Protein AF-0000000070186271 (afdb_homodimer)

Structure (mmCIF, N/CA/C/O backbone):
data_AF-0000000070186271-model_v1
#
loop_
_entity.id
_entity.type
_entity.pdbx_description
1 polymer 'Carnitine O-palmitoyltransferase 1, liver isoform'
#
loop_
_atom_site.group_PDB
_atom_site.id
_atom_site.type_symbol
_atom_site.label_atom_id
_atom_site.label_alt_id
_atom_site.label_comp_id
_atom_site.label_asym_id
_atom_site.label_entity_id
_atom_site.label_seq_id
_atom_site.pdbx_PDB_ins_code
_atom_site.Cartn_x
_atom_site.Cartn_y
_atom_site.Cartn_z
_atom_site.occupancy
_atom_site.B_iso_or_equiv
_atom_site.auth_seq_id
_atom_site.auth_comp_id
_atom_site.auth_asym_id
_atom_site.auth_atom_id
_atom_site.pdbx_PDB_model_num
ATOM 1 N N . MET A 1 1 ? 16.203 -4.555 33.156 1 21.28 1 MET A N 1
ATOM 2 C CA . MET A 1 1 ? 14.797 -4.699 33.5 1 21.28 1 MET A CA 1
ATOM 3 C C . MET A 1 1 ? 14.109 -3.342 33.594 1 21.28 1 MET A C 1
ATOM 5 O O . MET A 1 1 ? 14.336 -2.578 34.531 1 21.28 1 MET A O 1
ATOM 9 N N . PRO A 1 2 ? 14.156 -2.65 32.469 1 28.89 2 PRO A N 1
ATOM 10 C CA . PRO A 1 2 ? 14 -1.194 32.438 1 28.89 2 PRO A CA 1
ATOM 11 C C . PRO A 1 2 ? 12.664 -0.729 33 1 28.89 2 PRO A C 1
ATOM 13 O O . PRO A 1 2 ? 11.625 -1.319 32.719 1 28.89 2 PRO A O 1
ATOM 16 N N . GLY A 1 3 ? 12.711 -0.22 34.312 1 24.25 3 GLY A N 1
ATOM 17 C CA . GLY A 1 3 ? 11.812 0.165 35.375 1 24.25 3 GLY A CA 1
ATOM 18 C C . GLY A 1 3 ? 10.711 1.109 34.938 1 24.25 3 GLY A C 1
ATOM 19 O O . GLY A 1 3 ? 10.797 1.702 33.844 1 24.25 3 GLY A O 1
ATOM 20 N N . PRO A 1 4 ? 9.727 1.474 35.844 1 29.08 4 PRO A N 1
ATOM 21 C CA . PRO A 1 4 ? 8.336 1.925 35.938 1 29.08 4 PRO A CA 1
ATOM 22 C C . PRO A 1 4 ? 8.125 3.312 35.312 1 29.08 4 PRO A C 1
ATOM 24 O O . PRO A 1 4 ? 8.867 4.246 35.656 1 29.08 4 PRO A O 1
ATOM 27 N N . ALA A 1 5 ? 7.617 3.359 34.156 1 36.38 5 ALA A N 1
ATOM 28 C CA . ALA A 1 5 ? 6.809 4.285 33.375 1 36.38 5 ALA A CA 1
ATOM 29 C C . ALA A 1 5 ? 5.738 4.953 34.219 1 36.38 5 ALA A C 1
ATOM 31 O O . ALA A 1 5 ? 4.801 5.555 33.688 1 36.38 5 ALA A O 1
ATOM 32 N N . ILE A 1 6 ? 5.684 4.742 35.625 1 31.95 6 ILE A N 1
ATOM 33 C CA . ILE A 1 6 ? 4.59 5.18 36.469 1 31.95 6 ILE A CA 1
ATOM 34 C C . ILE A 1 6 ? 4.719 6.676 36.75 1 31.95 6 ILE A C 1
ATOM 36 O O . ILE A 1 6 ? 3.752 7.324 37.156 1 31.95 6 ILE A O 1
ATOM 40 N N . ALA A 1 7 ? 5.801 7.301 36.562 1 35.81 7 ALA A N 1
ATOM 41 C CA . ALA A 1 7 ? 5.996 8.625 37.125 1 35.81 7 ALA A CA 1
ATOM 42 C C . ALA A 1 7 ? 5.266 9.695 36.344 1 35.81 7 ALA A C 1
ATOM 44 O O . ALA A 1 7 ? 4.551 10.523 36.906 1 35.81 7 ALA A O 1
ATOM 45 N N . PRO A 1 8 ? 5.504 9.594 35.156 1 34.69 8 PRO A N 1
ATOM 46 C CA . PRO A 1 8 ? 4.809 10.672 34.469 1 34.69 8 PRO A CA 1
ATOM 47 C C . PRO A 1 8 ? 3.289 10.539 34.531 1 34.69 8 PRO A C 1
ATOM 49 O O . PRO A 1 8 ? 2.574 11.539 34.5 1 34.69 8 PRO A O 1
ATOM 52 N N . PHE A 1 9 ? 2.859 9.344 34.781 1 35.56 9 PHE A N 1
ATOM 53 C CA . PHE A 1 9 ? 1.433 9.094 34.969 1 35.56 9 PHE A CA 1
ATOM 54 C C . PHE A 1 9 ? 0.941 9.656 36.281 1 35.56 9 PHE A C 1
ATOM 56 O O . PHE A 1 9 ? -0.114 10.297 36.344 1 35.56 9 PHE A O 1
ATOM 63 N N . LEU A 1 10 ? 1.695 9.469 37.312 1 37.41 10 LEU A N 1
ATOM 64 C CA . LEU A 1 10 ? 1.28 9.914 38.625 1 37.41 10 LEU A CA 1
ATOM 65 C C . LEU A 1 10 ? 1.285 11.438 38.719 1 37.41 10 LEU A C 1
ATOM 67 O O . LEU A 1 10 ? 0.437 12.023 39.406 1 37.41 10 LEU A O 1
ATOM 71 N N . GLY A 1 11 ? 2.143 12.008 38.094 1 33.88 11 GLY A N 1
ATOM 72 C CA . GLY A 1 11 ? 2.184 13.461 38.125 1 33.88 11 GLY A CA 1
ATOM 73 C C . GLY A 1 11 ? 1.022 14.102 37.406 1 33.88 11 GLY A C 1
ATOM 74 O O . GLY A 1 11 ? 0.39 15.031 37.906 1 33.88 11 GLY A O 1
ATOM 75 N N . ALA A 1 12 ? 0.726 13.594 36.281 1 38.91 12 ALA A N 1
ATOM 76 C CA . ALA A 1 12 ? -0.371 14.125 35.5 1 38.91 12 ALA A CA 1
ATOM 77 C C . ALA A 1 12 ? -1.72 13.844 36.125 1 38.91 12 ALA A C 1
ATOM 79 O O . ALA A 1 12 ? -2.594 14.711 36.188 1 38.91 12 ALA A O 1
ATOM 80 N N . THR A 1 13 ? -1.827 12.664 36.688 1 41.16 13 THR A N 1
ATOM 81 C CA . THR A 1 13 ? -3.033 12.312 37.438 1 41.16 13 THR A CA 1
ATOM 82 C C . THR A 1 13 ? -3.195 13.203 38.656 1 41.16 13 THR A C 1
ATOM 84 O O . THR A 1 13 ? -4.316 13.547 39.031 1 41.16 13 THR A O 1
ATOM 87 N N . GLY A 1 14 ? -2.156 13.547 39.281 1 37.84 14 GLY A N 1
ATOM 88 C CA . GLY A 1 14 ? -2.211 14.398 40.469 1 37.84 14 GLY A CA 1
ATOM 89 C C . GLY A 1 14 ? -2.775 15.781 40.156 1 37.84 14 GLY A C 1
ATOM 90 O O . GLY A 1 14 ? -3.596 16.297 40.938 1 37.84 14 GLY A O 1
ATOM 91 N N . ARG A 1 15 ? -2.318 16.359 39.125 1 44.91 15 ARG A N 1
ATOM 92 C CA . ARG A 1 15 ? -2.818 17.688 38.781 1 44.91 15 ARG A CA 1
ATOM 93 C C . ARG A 1 15 ? -4.301 17.641 38.438 1 44.91 15 ARG A C 1
ATOM 95 O O . ARG A 1 15 ? -5.039 18.594 38.688 1 44.91 15 ARG A O 1
ATOM 102 N N . LEU A 1 16 ? -4.684 16.594 37.781 1 42.06 16 LEU A N 1
ATOM 103 C CA . LEU A 1 16 ? -6.086 16.438 37.406 1 42.06 16 LEU A CA 1
ATOM 104 C C . LEU A 1 16 ? -6.949 16.25 38.656 1 42.06 16 LEU A C 1
ATOM 106 O O . LEU A 1 16 ? -8.078 16.75 38.719 1 42.06 16 LEU A O 1
ATOM 110 N N . MET A 1 17 ? -6.359 15.523 39.625 1 41.25 17 MET A N 1
ATOM 111 C CA . MET A 1 17 ? -7.082 15.273 40.875 1 41.25 17 MET A CA 1
ATOM 112 C C . MET A 1 17 ? -7.168 16.547 41.688 1 41.25 17 MET A C 1
ATOM 114 O O . MET A 1 17 ? -8.008 16.641 42.594 1 41.25 17 MET A O 1
ATOM 118 N N . SER A 1 18 ? -6.297 17.375 41.625 1 38.38 18 SER A N 1
ATOM 119 C CA . SER A 1 18 ? -6.277 18.516 42.531 1 38.38 18 SER A CA 1
ATOM 120 C C . SER A 1 18 ? -7.414 19.484 42.219 1 38.38 18 SER A C 1
ATOM 122 O O . SER A 1 18 ? -7.793 20.297 43.062 1 38.38 18 SER A O 1
ATOM 124 N N . TYR A 1 19 ? -7.613 19.719 41.031 1 36.75 19 TYR A N 1
ATOM 125 C CA . TYR A 1 19 ? -8.555 20.828 40.906 1 36.75 19 TYR A CA 1
ATOM 126 C C . TYR A 1 19 ? -9.875 20.484 41.594 1 36.75 19 TYR A C 1
ATOM 128 O O . TYR A 1 19 ? -10.32 21.219 42.469 1 36.75 19 TYR A O 1
ATOM 136 N N . ARG A 1 20 ? -10.992 20 40.875 1 42.59 20 ARG A N 1
ATOM 137 C CA . ARG A 1 20 ? -12.383 19.938 41.312 1 42.59 20 ARG A CA 1
ATOM 138 C C . ARG A 1 20 ? -12.633 18.703 42.188 1 42.59 20 ARG A C 1
ATOM 140 O O . ARG A 1 20 ? -13.477 18.734 43.062 1 42.59 20 ARG A O 1
ATOM 147 N N . ASN A 1 21 ? -11.805 17.734 42.031 1 44.47 21 ASN A N 1
ATOM 148 C CA . ASN A 1 21 ? -12.25 16.406 42.469 1 44.47 21 ASN A CA 1
ATOM 149 C C . ASN A 1 21 ? -11.883 16.141 43.906 1 44.47 21 ASN A C 1
ATOM 151 O O . ASN A 1 21 ? -12.297 15.133 44.5 1 44.47 21 ASN A O 1
ATOM 155 N N . PHE A 1 22 ? -11.047 16.906 44.438 1 46.91 22 PHE A N 1
ATOM 156 C CA . PHE A 1 22 ? -10.805 16.703 45.875 1 46.91 22 PHE A CA 1
ATOM 157 C C . PHE A 1 22 ? -12.039 17.047 46.688 1 46.91 22 PHE A C 1
ATOM 159 O O . PHE A 1 22 ? -12.359 16.375 47.656 1 46.91 22 PHE A O 1
ATOM 166 N N . SER A 1 23 ? -12.656 18.078 45.969 1 52.03 23 SER A N 1
ATOM 167 C CA . SER A 1 23 ? -13.812 18.516 46.75 1 52.03 23 SER A CA 1
ATOM 168 C C . SER A 1 23 ? -14.93 17.484 46.688 1 52.03 23 SER A C 1
ATOM 170 O O . SER A 1 23 ? -15.547 17.172 47.719 1 52.03 23 SER A O 1
ATOM 172 N N . GLU A 1 24 ? -14.945 16.875 45.531 1 55.22 24 GLU A N 1
ATOM 173 C CA . GLU A 1 24 ? -16.016 15.883 45.406 1 55.22 24 GLU A CA 1
ATOM 174 C C . GLU A 1 24 ? -15.664 14.602 46.156 1 55.22 24 GLU A C 1
ATOM 176 O O . GLU A 1 24 ? -16.516 14.023 46.844 1 55.22 24 GLU A O 1
ATOM 181 N N . ALA A 1 25 ? -14.414 14.312 46.031 1 61.62 25 ALA A N 1
ATOM 182 C CA . ALA A 1 25 ? -13.992 13.109 46.75 1 61.62 25 ALA A CA 1
ATOM 183 C C . ALA A 1 25 ? -14.086 13.297 48.25 1 61.62 25 ALA A C 1
ATOM 185 O O . ALA A 1 25 ? -14.508 12.391 48.969 1 61.62 25 ALA A O 1
ATOM 186 N N . SER A 1 26 ? -13.703 14.477 48.594 1 61.41 26 SER A N 1
ATOM 187 C CA . SER A 1 26 ? -13.789 14.773 50.031 1 61.41 26 SER A CA 1
ATOM 188 C C . SER A 1 26 ? -15.242 14.797 50.5 1 61.41 26 SER A C 1
ATOM 190 O O . SER A 1 26 ? -15.562 14.289 51.562 1 61.41 26 SER A O 1
ATOM 192 N N . ALA A 1 27 ? -16 15.305 49.594 1 60.31 27 ALA A N 1
ATOM 193 C CA . ALA A 1 27 ? -17.422 15.383 49.938 1 60.31 27 ALA A CA 1
ATOM 194 C C . ALA A 1 27 ? -18.031 13.984 50.062 1 60.31 27 ALA A C 1
ATOM 196 O O . ALA A 1 27 ? -18.719 13.695 51.031 1 60.31 27 ALA A O 1
ATOM 197 N N . VAL A 1 28 ? -17.719 13.188 49.219 1 66.06 28 VAL A N 1
ATOM 198 C CA . VAL A 1 28 ? -18.234 11.828 49.25 1 66.06 28 VAL A CA 1
ATOM 199 C C . VAL A 1 28 ? -17.594 11.07 50.406 1 66.06 28 VAL A C 1
ATOM 201 O O . VAL A 1 28 ? -18.234 10.258 51.094 1 66.06 28 VAL A O 1
ATOM 204 N N . GLY A 1 29 ? -16.359 11.344 50.594 1 66.38 29 GLY A N 1
ATOM 205 C CA . GLY A 1 29 ? -15.695 10.766 51.75 1 66.38 29 GLY A CA 1
ATOM 206 C C . GLY A 1 29 ? -16.359 11.133 53.062 1 66.38 29 GLY A C 1
ATOM 207 O O . GLY A 1 29 ? -16.625 10.258 53.875 1 66.38 29 GLY A O 1
ATOM 208 N N . PHE A 1 30 ? -16.672 12.328 53.094 1 67.69 30 PHE A N 1
ATOM 209 C CA . PHE A 1 30 ? -17.312 12.781 54.344 1 67.69 30 PHE A CA 1
ATOM 210 C C . PHE A 1 30 ? -18.703 12.195 54.469 1 67.69 30 PHE A C 1
ATOM 212 O O . PHE A 1 30 ? -19.109 11.797 55.562 1 67.69 30 PHE A O 1
ATOM 219 N N . LEU A 1 31 ? -19.391 12.203 53.406 1 66.62 31 LEU A N 1
ATOM 220 C CA . LEU A 1 31 ? -20.703 11.586 53.406 1 66.62 31 LEU A CA 1
ATOM 221 C C . LEU A 1 31 ? -20.625 10.117 53.781 1 66.62 31 LEU A C 1
ATOM 223 O O . LEU A 1 31 ? -21.422 9.617 54.594 1 66.62 31 LEU A O 1
ATOM 227 N N . SER A 1 32 ? -19.688 9.477 53.25 1 73.31 32 SER A N 1
ATOM 228 C CA . SER A 1 32 ? -19.484 8.07 53.562 1 73.31 32 SER A CA 1
ATOM 229 C C . SER A 1 32 ? -19.109 7.879 55.031 1 73.31 32 SER A C 1
ATOM 231 O O . SER A 1 32 ? -19.531 6.918 55.656 1 73.31 32 SER A O 1
ATOM 233 N N . ALA A 1 33 ? -18.328 8.734 55.438 1 69.06 33 ALA A N 1
ATOM 234 C CA . ALA A 1 33 ? -17.953 8.688 56.875 1 69.06 33 ALA A CA 1
ATOM 235 C C . ALA A 1 33 ? -19.203 8.773 57.75 1 69.06 33 ALA A C 1
ATOM 237 O O . ALA A 1 33 ? -19.328 8.023 58.719 1 69.06 33 ALA A O 1
ATOM 238 N N . ILE A 1 34 ? -20.078 9.648 57.344 1 66.06 34 ILE A N 1
ATOM 239 C CA . ILE A 1 34 ? -21.297 9.836 58.094 1 66.06 34 ILE A CA 1
ATOM 240 C C . ILE A 1 34 ? -22.156 8.57 58 1 66.06 34 ILE A C 1
ATOM 242 O O . ILE A 1 34 ? -22.672 8.094 59.031 1 66.06 34 ILE A O 1
ATOM 246 N N . LEU A 1 35 ? -22.281 8.07 56.875 1 69.44 35 LEU A N 1
ATOM 247 C CA . LEU A 1 35 ? -23.109 6.879 56.688 1 69.44 35 LEU A CA 1
ATOM 248 C C . LEU A 1 35 ? -22.547 5.695 57.469 1 69.44 35 LEU A C 1
ATOM 250 O O . LEU A 1 35 ? -23.297 4.941 58.094 1 69.44 35 LEU A O 1
ATOM 254 N N . PHE A 1 36 ? -21.297 5.578 57.438 1 72.31 36 PHE A N 1
ATOM 255 C CA . PHE A 1 36 ? -20.656 4.484 58.156 1 72.31 36 PHE A CA 1
ATOM 256 C C . PHE A 1 36 ? -20.859 4.648 59.656 1 72.31 36 PHE A C 1
ATOM 258 O O . PHE A 1 36 ? -21.062 3.666 60.375 1 72.31 36 PHE A O 1
ATOM 265 N N . ALA A 1 37 ? -20.828 5.855 60.062 1 65.94 37 ALA A N 1
ATOM 266 C CA . ALA A 1 37 ? -21.016 6.129 61.5 1 65.94 37 ALA A CA 1
ATOM 267 C C . ALA A 1 37 ? -22.453 5.852 61.906 1 65.94 37 ALA A C 1
ATOM 269 O O . ALA A 1 37 ? -22.688 5.301 63 1 65.94 37 ALA A O 1
ATOM 270 N N . VAL A 1 38 ? -23.328 6.219 61.094 1 64.69 38 VAL A N 1
ATOM 271 C CA . VAL A 1 38 ? -24.734 6.039 61.406 1 64.69 38 VAL A CA 1
ATOM 272 C C . VAL A 1 38 ? -25.094 4.555 61.375 1 64.69 38 VAL A C 1
ATOM 274 O O . VAL A 1 38 ? -25.844 4.07 62.219 1 64.69 38 VAL A O 1
ATOM 277 N N . PHE A 1 39 ? -24.562 3.871 60.469 1 64.12 39 PHE A N 1
ATOM 278 C CA . PHE A 1 39 ? -24.859 2.451 60.312 1 64.12 39 PHE A CA 1
ATOM 279 C C . PHE A 1 39 ? -23.75 1.601 60.938 1 64.12 39 PHE A C 1
ATOM 281 O O . PHE A 1 39 ? -23.406 0.544 60.406 1 64.12 39 PHE A O 1
ATOM 288 N N . SER A 1 40 ? -23.172 2.066 61.938 1 66.44 40 SER A N 1
ATOM 289 C CA . SER A 1 40 ? -22 1.442 62.562 1 66.44 40 SER A CA 1
ATOM 290 C C . SER A 1 40 ? -22.344 0.056 63.094 1 66.44 40 SER A C 1
ATOM 292 O O . SER A 1 40 ? -21.516 -0.848 63.062 1 66.44 40 SER A O 1
ATOM 294 N N . ASP A 1 41 ? -23.453 -0.122 63.5 1 65.44 41 ASP A N 1
ATOM 295 C CA . ASP A 1 41 ? -23.812 -1.406 64.125 1 65.44 41 ASP A CA 1
ATOM 296 C C . ASP A 1 41 ? -23.844 -2.512 63.062 1 65.44 41 ASP A C 1
ATOM 298 O O . ASP A 1 41 ? -23.203 -3.551 63.219 1 65.44 41 ASP A O 1
ATOM 302 N N . PRO A 1 42 ? -24.516 -2.234 62.062 1 62.38 42 PRO A N 1
ATOM 303 C CA . PRO A 1 42 ? -24.484 -3.268 61.031 1 62.38 42 PRO A CA 1
ATOM 304 C C . PRO A 1 42 ? -23.094 -3.475 60.438 1 62.38 42 PRO A C 1
ATOM 306 O O . PRO A 1 42 ? -22.75 -4.59 60.031 1 62.38 42 PRO A O 1
ATOM 309 N N . VAL A 1 43 ? -22.266 -2.42 60.438 1 62.69 43 VAL A N 1
ATOM 310 C CA . VAL A 1 43 ? -20.953 -2.479 59.812 1 62.69 43 VAL A CA 1
ATOM 311 C C . VAL A 1 43 ? -19.984 -3.217 60.75 1 62.69 43 VAL A C 1
ATOM 313 O O . VAL A 1 43 ? -19.062 -3.885 60.281 1 62.69 43 VAL A O 1
ATOM 316 N N . ARG A 1 44 ? -20.281 -3.115 61.906 1 65.69 44 ARG A N 1
ATOM 317 C CA . ARG A 1 44 ? -19.469 -3.795 62.906 1 65.69 44 ARG A CA 1
ATOM 318 C C . ARG A 1 44 ? -19.391 -5.293 62.625 1 65.69 44 ARG A C 1
ATOM 320 O O . ARG A 1 44 ? -18.359 -5.926 62.906 1 65.69 44 ARG A O 1
ATOM 327 N N . ASN A 1 45 ? -20.406 -5.656 62.094 1 60.5 45 ASN A N 1
ATOM 328 C CA . ASN A 1 45 ? -20.422 -7.078 61.781 1 60.5 45 ASN A CA 1
ATOM 329 C C . ASN A 1 45 ? -19.531 -7.41 60.594 1 60.5 45 ASN A C 1
ATOM 331 O O . ASN A 1 45 ? -19.109 -8.562 60.438 1 60.5 45 ASN A O 1
ATOM 335 N N . PHE A 1 46 ? -19.219 -6.418 59.906 1 61.75 46 PHE A N 1
ATOM 336 C CA . PHE A 1 46 ? -18.469 -6.688 58.719 1 61.75 46 PHE A CA 1
ATOM 337 C C . PHE A 1 46 ? -17.016 -6.23 58.844 1 61.75 46 PHE A C 1
ATOM 339 O O . PHE A 1 46 ? -16.125 -6.773 58.219 1 61.75 46 PHE A O 1
ATOM 346 N N . VAL A 1 47 ? -16.875 -5.184 59.719 1 63.91 47 VAL A N 1
ATOM 347 C CA . VAL A 1 47 ? -15.531 -4.637 59.875 1 63.91 47 VAL A CA 1
ATOM 348 C C . VAL A 1 47 ? -15.117 -4.68 61.344 1 63.91 47 VAL A C 1
ATOM 350 O O . VAL A 1 47 ? -15.719 -4 62.188 1 63.91 47 VAL A O 1
ATOM 353 N N . ASP A 1 48 ? -14.242 -5.66 61.594 1 64.75 48 ASP A N 1
ATOM 354 C CA . ASP A 1 48 ? -13.641 -5.719 62.906 1 64.75 48 ASP A CA 1
ATOM 355 C C . ASP A 1 48 ? -12.242 -5.113 62.906 1 64.75 48 ASP A C 1
ATOM 357 O O . ASP A 1 48 ? -11.32 -5.672 62.312 1 64.75 48 ASP A O 1
ATOM 361 N N . PHE A 1 49 ? -12.094 -3.834 63.312 1 66.38 49 PHE A N 1
ATOM 362 C CA . PHE A 1 49 ? -10.805 -3.15 63.281 1 66.38 49 PHE A CA 1
ATOM 363 C C . PHE A 1 49 ? -9.812 -3.846 64.188 1 66.38 49 PHE A C 1
ATOM 365 O O . PHE A 1 49 ? -8.602 -3.672 64.062 1 66.38 49 PHE A O 1
ATOM 372 N N . GLY A 1 50 ? -10.281 -5.012 64.812 1 63.78 50 GLY A N 1
ATOM 373 C CA . GLY A 1 50 ? -9.445 -5.707 65.75 1 63.78 50 GLY A CA 1
ATOM 374 C C . GLY A 1 50 ? -9.109 -4.867 67 1 63.78 50 GLY A C 1
ATOM 375 O O . GLY A 1 50 ? -9.07 -3.637 66.938 1 63.78 50 GLY A O 1
ATOM 376 N N . GLU A 1 51 ? -8.984 -5.492 68.062 1 61.69 51 GLU A N 1
ATOM 377 C CA . GLU A 1 51 ? -8.672 -4.848 69.375 1 61.69 51 GLU A CA 1
ATOM 378 C C . GLU A 1 51 ? -7.375 -4.051 69.25 1 61.69 51 GLU A C 1
ATOM 380 O O . GLU A 1 51 ? -7.273 -2.953 69.812 1 61.69 51 GLU A O 1
ATOM 385 N N . LYS A 1 52 ? -6.605 -4.527 68.438 1 60.72 52 LYS A N 1
ATOM 386 C CA . LYS A 1 52 ? -5.305 -3.867 68.375 1 60.72 52 LYS A CA 1
ATOM 387 C C . LYS A 1 52 ? -5.414 -2.533 67.625 1 60.72 52 LYS A C 1
ATOM 389 O O . LYS A 1 52 ? -4.809 -1.541 68.062 1 60.72 52 LYS A O 1
ATOM 394 N N . TRP A 1 53 ? -6.18 -2.455 66.688 1 65.19 53 TRP A N 1
ATOM 395 C CA . TRP A 1 53 ? -6.348 -1.203 66 1 65.19 53 TRP A CA 1
ATOM 396 C C . TRP A 1 53 ? -7.102 -0.178 66.812 1 65.19 53 TRP A C 1
ATOM 398 O O . TRP A 1 53 ? -6.746 1.004 66.812 1 65.19 53 TRP A O 1
ATOM 408 N N . MET A 1 54 ? -7.918 -0.663 67.562 1 69.69 54 MET A N 1
ATOM 409 C CA . MET A 1 54 ? -8.703 0.23 68.375 1 69.69 54 MET A CA 1
ATOM 410 C C . MET A 1 54 ? -7.844 0.812 69.5 1 69.69 54 MET A C 1
ATOM 412 O O . MET A 1 54 ? -8 1.977 69.875 1 69.69 54 MET A O 1
ATOM 416 N N . GLU A 1 55 ? -6.992 -0.097 69.938 1 64.25 55 GLU A N 1
ATOM 417 C CA . GLU A 1 55 ? -6.074 0.371 71 1 64.25 55 GLU A CA 1
ATOM 418 C C . GLU A 1 55 ? -5.039 1.334 70.438 1 64.25 55 GLU A C 1
ATOM 420 O O . GLU A 1 55 ? -4.711 2.346 71.062 1 64.25 55 GLU A O 1
ATOM 425 N N . LEU A 1 56 ? -4.742 1.082 69.188 1 65.25 56 LEU A N 1
ATOM 426 C CA . LEU A 1 56 ? -3.691 1.87 68.562 1 65.25 56 LEU A CA 1
ATOM 427 C C . LEU A 1 56 ? -4.234 3.211 68.062 1 65.25 56 LEU A C 1
ATOM 429 O O . LEU A 1 56 ? -3.562 4.238 68.188 1 65.25 56 LEU A O 1
ATOM 433 N N . SER A 1 57 ? -5.496 3.189 67.75 1 67.44 57 SER A N 1
ATOM 434 C CA . SER A 1 57 ? -6.051 4.422 67.188 1 67.44 57 SER A CA 1
ATOM 435 C C . SER A 1 57 ? -6.566 5.34 68.312 1 67.44 57 SER A C 1
ATOM 437 O O . SER A 1 57 ? -6.66 6.555 68.125 1 67.44 57 SER A O 1
ATOM 439 N N . ALA A 1 58 ? -6.676 4.887 69.5 1 70.5 58 ALA A N 1
ATOM 440 C CA . ALA A 1 58 ? -7.234 5.574 70.688 1 70.5 58 ALA A CA 1
ATOM 441 C C . ALA A 1 58 ? -8.539 6.285 70.312 1 70.5 58 ALA A C 1
ATOM 443 O O . ALA A 1 58 ? -8.93 7.25 70.938 1 70.5 58 ALA A O 1
ATOM 444 N N . LEU A 1 59 ? -9.062 5.824 69.25 1 68.38 59 LEU A N 1
ATOM 445 C CA . LEU A 1 59 ? -10.312 6.438 68.812 1 68.38 59 LEU A CA 1
ATOM 446 C C . LEU A 1 59 ? -11.492 5.504 69.062 1 68.38 59 LEU A C 1
ATOM 448 O O . LEU A 1 59 ? -11.336 4.281 69.062 1 68.38 59 LEU A O 1
ATOM 452 N N . PRO A 1 60 ? -12.602 6.246 69.562 1 75.19 60 PRO A N 1
ATOM 453 C CA . PRO A 1 60 ? -13.797 5.43 69.688 1 75.19 60 PRO A CA 1
ATOM 454 C C . PRO A 1 60 ? -14.195 4.688 68.438 1 75.19 60 PRO A C 1
ATOM 456 O O . PRO A 1 60 ? -13.797 5.09 67.312 1 75.19 60 PRO A O 1
ATOM 459 N N . TYR A 1 61 ? -14.75 3.67 68.625 1 75.38 61 TYR A N 1
ATOM 460 C CA . TYR A 1 61 ? -15.141 2.791 67.5 1 75.38 61 TYR A CA 1
ATOM 461 C C . TYR A 1 61 ? -15.867 3.572 66.438 1 75.38 61 TYR A C 1
ATOM 463 O O . TYR A 1 61 ? -15.617 3.367 65.25 1 75.38 61 TYR A O 1
ATOM 471 N N . GLN A 1 62 ? -16.719 4.48 66.875 1 71.12 62 GLN A N 1
ATOM 472 C CA . GLN A 1 62 ? -17.516 5.262 65.875 1 71.12 62 GLN A CA 1
ATOM 473 C C . GLN A 1 62 ? -16.609 6.121 65 1 71.12 62 GLN A C 1
ATOM 475 O O . GLN A 1 62 ? -16.875 6.281 63.812 1 71.12 62 GLN A O 1
ATOM 480 N N . MET A 1 63 ? -15.617 6.527 65.562 1 77.69 63 MET A N 1
ATOM 481 C CA . MET A 1 63 ? -14.688 7.375 64.812 1 77.69 63 MET A CA 1
ATOM 482 C C . MET A 1 63 ? -13.852 6.543 63.812 1 77.69 63 MET A C 1
ATOM 484 O O . MET A 1 63 ? -13.547 6.992 62.719 1 77.69 63 MET A O 1
ATOM 488 N N . ASN A 1 64 ? -13.555 5.438 64.312 1 76.31 64 ASN A N 1
ATOM 489 C CA . ASN A 1 64 ? -12.812 4.543 63.438 1 76.31 64 ASN A CA 1
ATOM 490 C C . ASN A 1 64 ? -13.664 4.109 62.25 1 76.31 64 ASN A C 1
ATOM 492 O O . ASN A 1 64 ? -13.164 4.023 61.125 1 76.31 64 ASN A O 1
ATOM 496 N N . ILE A 1 65 ? -14.797 3.916 62.5 1 76.12 65 ILE A N 1
ATOM 497 C CA . ILE A 1 65 ? -15.703 3.506 61.438 1 76.12 65 ILE A CA 1
ATOM 498 C C . ILE A 1 65 ? -15.945 4.68 60.5 1 76.12 65 ILE A C 1
ATOM 500 O O . ILE A 1 65 ? -16.047 4.492 59.281 1 76.12 65 ILE A O 1
ATOM 504 N N . ALA A 1 66 ? -16.016 5.75 61.062 1 72.81 66 ALA A N 1
ATOM 505 C CA . ALA A 1 66 ? -16.156 6.949 60.25 1 72.81 66 ALA A CA 1
ATOM 506 C C . ALA A 1 66 ? -14.93 7.164 59.375 1 72.81 66 ALA A C 1
ATOM 508 O O . ALA A 1 66 ? -15.055 7.523 58.188 1 72.81 66 ALA A O 1
ATOM 509 N N . LEU A 1 67 ? -13.867 6.961 59.938 1 77.81 67 LEU A N 1
ATOM 510 C CA . LEU A 1 67 ? -12.625 7.094 59.188 1 77.81 67 LEU A CA 1
ATOM 511 C C . LEU A 1 67 ? -12.562 6.062 58.062 1 77.81 67 LEU A C 1
ATOM 513 O O . LEU A 1 67 ? -12.117 6.371 56.969 1 77.81 67 LEU A O 1
ATOM 517 N N . LEU A 1 68 ? -12.914 4.949 58.406 1 78.81 68 LEU A N 1
ATOM 518 C CA . LEU A 1 68 ? -12.977 3.918 57.406 1 78.81 68 LEU A CA 1
ATOM 519 C C . LEU A 1 68 ? -13.961 4.305 56.281 1 78.81 68 LEU A C 1
ATOM 521 O O . LEU A 1 68 ? -13.688 4.117 55.094 1 78.81 68 LEU A O 1
ATOM 525 N N . GLY A 1 69 ? -15.008 4.758 56.688 1 73.31 69 GLY A N 1
ATOM 526 C CA . GLY A 1 69 ? -15.977 5.227 55.719 1 73.31 69 GLY A CA 1
ATOM 527 C C . GLY A 1 69 ? -15.445 6.332 54.812 1 73.31 69 GLY A C 1
ATOM 528 O O . GLY A 1 69 ? -15.688 6.34 53.625 1 73.31 69 GLY A O 1
ATOM 529 N N . PHE A 1 70 ? -14.773 7.152 55.438 1 74.94 70 PHE A N 1
ATOM 530 C CA . PHE A 1 70 ? -14.164 8.227 54.656 1 74.94 70 PHE A CA 1
ATOM 531 C C . PHE A 1 70 ? -13.18 7.672 53.656 1 74.94 70 PHE A C 1
ATOM 533 O O . PHE A 1 70 ? -13.18 8.078 52.5 1 74.94 70 PHE A O 1
ATOM 540 N N . ILE A 1 71 ? -12.391 6.793 54.094 1 78.12 71 ILE A N 1
ATOM 541 C CA . ILE A 1 71 ? -11.367 6.207 53.219 1 78.12 71 ILE A CA 1
ATOM 542 C C . ILE A 1 71 ? -12.039 5.445 52.094 1 78.12 71 ILE A C 1
ATOM 544 O O . ILE A 1 71 ? -11.609 5.547 50.938 1 78.12 71 ILE A O 1
ATOM 548 N N . VAL A 1 72 ? -12.984 4.789 52.438 1 76.44 72 VAL A N 1
ATOM 549 C CA . VAL A 1 72 ? -13.688 4 51.438 1 76.44 72 VAL A CA 1
ATOM 550 C C . VAL A 1 72 ? -14.391 4.93 50.438 1 76.44 72 VAL A C 1
ATOM 552 O O . VAL A 1 72 ? -14.297 4.738 49.219 1 76.44 72 VAL A O 1
ATOM 555 N N . GLY A 1 73 ? -15.016 5.883 50.969 1 71.69 73 GLY A N 1
ATOM 556 C CA . GLY A 1 73 ? -15.695 6.824 50.094 1 71.69 73 GLY A CA 1
ATOM 557 C C . GLY A 1 73 ? -14.75 7.648 49.25 1 71.69 73 GLY A C 1
ATOM 558 O O . GLY A 1 73 ? -14.938 7.777 48.031 1 71.69 73 GLY A O 1
ATOM 559 N N . TYR A 1 74 ? -13.773 8.148 49.938 1 73.25 74 TYR A N 1
ATOM 560 C CA . TYR A 1 74 ? -12.75 8.922 49.25 1 73.25 74 TYR A CA 1
ATOM 561 C C . TYR A 1 74 ? -12 8.062 48.25 1 73.25 74 TYR A C 1
ATOM 563 O O . TYR A 1 74 ? -11.781 8.484 47.094 1 73.25 74 TYR A O 1
ATOM 571 N N . GLY A 1 75 ? -11.633 6.957 48.688 1 75.75 75 GLY A N 1
ATOM 572 C CA . GLY A 1 75 ? -10.914 6.039 47.812 1 75.75 75 GLY A CA 1
ATOM 573 C C . GLY A 1 75 ? -11.734 5.598 46.594 1 75.75 75 GLY A C 1
ATOM 574 O O . GLY A 1 75 ? -11.211 5.508 45.5 1 75.75 75 GLY A O 1
ATOM 575 N N . LEU A 1 76 ? -12.906 5.359 46.844 1 74.81 76 LEU A N 1
ATOM 576 C CA . LEU A 1 76 ? -13.781 4.934 45.75 1 74.81 76 LEU A CA 1
ATOM 577 C C . LEU A 1 76 ? -13.898 6.02 44.688 1 74.81 76 LEU A C 1
ATOM 579 O O . LEU A 1 76 ? -13.844 5.734 43.5 1 74.81 76 LEU A O 1
ATOM 583 N N . VAL A 1 77 ? -14.062 7.215 45.156 1 71.38 77 VAL A N 1
ATOM 584 C CA . VAL A 1 77 ? -14.18 8.32 44.188 1 71.38 77 VAL A CA 1
ATOM 585 C C . VAL A 1 77 ? -12.875 8.477 43.406 1 71.38 77 VAL A C 1
ATOM 587 O O . VAL A 1 77 ? -12.891 8.695 42.219 1 71.38 77 VAL A O 1
ATOM 590 N N . LYS A 1 78 ? -11.828 8.25 44.094 1 74.88 78 LYS A N 1
ATOM 591 C CA . LYS A 1 78 ? -10.531 8.383 43.406 1 74.88 78 LYS A CA 1
ATOM 592 C C . LYS A 1 78 ? -10.32 7.266 42.406 1 74.88 78 LYS A C 1
ATOM 594 O O . LYS A 1 78 ? -9.758 7.496 41.312 1 74.88 78 LYS A O 1
ATOM 599 N N . VAL A 1 79 ? -10.742 6.172 42.844 1 74.44 79 VAL A N 1
ATOM 600 C CA . VAL A 1 79 ? -10.617 5.039 41.938 1 74.44 79 VAL A CA 1
ATOM 601 C C . VAL A 1 79 ? -11.523 5.238 40.719 1 74.44 79 VAL A C 1
ATOM 603 O O . VAL A 1 79 ? -11.133 4.945 39.594 1 74.44 79 VAL A O 1
ATOM 606 N N . LEU A 1 80 ? -12.617 5.723 40.938 1 71.75 80 LEU A N 1
ATOM 607 C CA . LEU A 1 80 ? -13.555 5.965 39.844 1 71.75 80 LEU A CA 1
ATOM 608 C C . LEU A 1 80 ? -13.062 7.086 38.938 1 71.75 80 LEU A C 1
ATOM 610 O O . LEU A 1 80 ? -13.227 7.027 37.719 1 71.75 80 LEU A O 1
ATOM 614 N N . MET A 1 81 ? -12.492 7.98 39.562 1 73.38 81 MET A N 1
ATOM 615 C CA . MET A 1 81 ? -11.93 9.07 38.781 1 73.38 81 MET A CA 1
ATOM 616 C C . MET A 1 81 ? -10.758 8.586 37.938 1 73.38 81 MET A C 1
ATOM 618 O O . MET A 1 81 ? -10.625 8.961 36.75 1 73.38 81 MET A O 1
ATOM 622 N N . LEU A 1 82 ? -10 7.801 38.562 1 75.56 82 LEU A N 1
ATOM 623 C CA . LEU A 1 82 ? -8.883 7.234 37.812 1 75.56 82 LEU A CA 1
ATOM 624 C C . LEU A 1 82 ? -9.375 6.352 36.688 1 75.56 82 LEU A C 1
ATOM 626 O O . LEU A 1 82 ? -8.797 6.359 35.594 1 75.56 82 LEU A O 1
ATOM 630 N N . ALA A 1 83 ? -10.344 5.656 36.969 1 75.25 83 ALA A N 1
ATOM 631 C CA . ALA A 1 83 ? -10.945 4.812 35.938 1 75.25 83 ALA A CA 1
ATOM 632 C C . ALA A 1 83 ? -11.516 5.656 34.812 1 75.25 83 ALA A C 1
ATOM 634 O O . ALA A 1 83 ? -11.383 5.305 33.656 1 75.25 83 ALA A O 1
ATOM 635 N N . ARG A 1 84 ? -12.07 6.688 35.219 1 76.75 84 ARG A N 1
ATOM 636 C CA . ARG A 1 84 ? -12.641 7.59 34.219 1 76.75 84 ARG A CA 1
ATOM 637 C C . ARG A 1 84 ? -11.547 8.18 33.344 1 76.75 84 ARG A C 1
ATOM 639 O O . ARG A 1 84 ? -11.703 8.258 32.125 1 76.75 84 ARG A O 1
ATOM 646 N N . ILE A 1 85 ? -10.508 8.5 33.938 1 78.31 85 ILE A N 1
ATOM 647 C CA . ILE A 1 85 ? -9.383 9.078 33.188 1 78.31 85 ILE A CA 1
ATOM 648 C C . ILE A 1 85 ? -8.789 8.031 32.25 1 78.31 85 ILE A C 1
ATOM 650 O O . ILE A 1 85 ? -8.484 8.336 31.094 1 78.31 85 ILE A O 1
ATOM 654 N N . MET A 1 86 ? -8.773 6.855 32.719 1 79.12 86 MET A N 1
ATOM 655 C CA . MET A 1 86 ? -8.195 5.781 31.906 1 79.12 86 MET A CA 1
ATOM 656 C C . MET A 1 86 ? -9.086 5.449 30.719 1 79.12 86 MET A C 1
ATOM 658 O O . MET A 1 86 ? -8.602 5.223 29.609 1 79.12 86 MET A O 1
ATOM 662 N N . VAL A 1 87 ? -10.281 5.438 31 1 82 87 VAL A N 1
ATOM 663 C CA . VAL A 1 87 ? -11.234 5.16 29.922 1 82 87 VAL A CA 1
ATOM 664 C C . VAL A 1 87 ? -11.211 6.297 28.906 1 82 87 VAL A C 1
ATOM 666 O O . VAL A 1 87 ? -11.25 6.055 27.703 1 82 87 VAL A O 1
ATOM 669 N N . LEU A 1 88 ? -11.148 7.449 29.422 1 86.31 88 LEU A N 1
ATOM 670 C CA . LEU A 1 88 ? -11.102 8.594 28.531 1 86.31 88 LEU A CA 1
ATOM 671 C C . LEU A 1 88 ? -9.844 8.562 27.672 1 86.31 88 LEU A C 1
ATOM 673 O O . LEU A 1 88 ? -9.898 8.812 26.453 1 86.31 88 LEU A O 1
ATOM 677 N N . LYS A 1 89 ? -8.797 8.227 28.281 1 85.81 89 LYS A N 1
ATOM 678 C CA . LYS A 1 89 ? -7.539 8.109 27.547 1 85.81 89 LYS A CA 1
ATOM 679 C C . LYS A 1 89 ? -7.641 7.047 26.453 1 85.81 89 LYS A C 1
ATOM 681 O O . LYS A 1 89 ? -7.152 7.242 25.344 1 85.81 89 LYS A O 1
ATOM 686 N N . MET A 1 90 ? -8.242 5.98 26.781 1 86.75 90 MET A N 1
ATOM 687 C CA . MET A 1 90 ? -8.422 4.891 25.828 1 86.75 90 MET A CA 1
ATOM 688 C C . MET A 1 90 ? -9.305 5.332 24.656 1 86.75 90 MET A C 1
ATOM 690 O O . MET A 1 90 ? -9.008 5.035 23.5 1 86.75 90 MET A O 1
ATOM 694 N N . LEU A 1 91 ? -10.32 5.992 24.969 1 87.5 91 LEU A N 1
ATOM 695 C CA . LEU A 1 91 ? -11.258 6.445 23.938 1 87.5 91 LEU A CA 1
ATOM 696 C C . LEU A 1 91 ? -10.609 7.48 23.031 1 87.5 91 LEU A C 1
ATOM 698 O O . LEU A 1 91 ? -10.836 7.473 21.812 1 87.5 91 LEU A O 1
ATOM 702 N N . LEU A 1 92 ? -9.766 8.297 23.625 1 90.69 92 LEU A N 1
ATOM 703 C CA . LEU A 1 92 ? -9.133 9.352 22.844 1 90.69 92 LEU A CA 1
ATOM 704 C C . LEU A 1 92 ? -8 8.781 21.984 1 90.69 92 LEU A C 1
ATOM 706 O O . LEU A 1 92 ? -7.578 9.414 21.016 1 90.69 92 LEU A O 1
ATOM 710 N N . ASN A 1 93 ? -7.566 7.566 22.297 1 89.25 93 ASN A N 1
ATOM 711 C CA . ASN A 1 93 ? -6.516 6.91 21.531 1 89.25 93 ASN A CA 1
ATOM 712 C C . ASN A 1 93 ? -7.082 6.227 20.281 1 89.25 93 ASN A C 1
ATOM 714 O O . ASN A 1 93 ? -6.332 5.855 19.375 1 89.25 93 ASN A O 1
ATOM 718 N N . TYR A 1 94 ? -8.375 6.137 20.234 1 86.56 94 TYR A N 1
ATOM 719 C CA . TYR A 1 94 ? -9.023 5.523 19.078 1 86.56 94 TYR A CA 1
ATOM 720 C C . TYR A 1 94 ? -9.219 6.535 17.953 1 86.56 94 TYR A C 1
ATOM 722 O O . TYR A 1 94 ? -9.922 7.535 18.125 1 86.56 94 TYR A O 1
ATOM 730 N N . HIS A 1 95 ? -8.609 6.246 16.797 1 86.81 95 HIS A N 1
ATOM 731 C CA . HIS A 1 95 ? -8.727 7.191 15.688 1 86.81 95 HIS A CA 1
ATOM 732 C C . HIS A 1 95 ? -9.484 6.582 14.516 1 86.81 95 HIS A C 1
ATOM 734 O O . HIS A 1 95 ? -9.539 7.168 13.43 1 86.81 95 HIS A O 1
ATOM 740 N N . GLY A 1 96 ? -10.023 5.426 14.672 1 84.5 96 GLY A N 1
ATOM 741 C CA . GLY A 1 96 ? -10.82 4.781 13.648 1 84.5 96 GLY A CA 1
ATOM 742 C C . GLY A 1 96 ? -12.008 5.617 13.195 1 84.5 96 GLY A C 1
ATOM 743 O O . GLY A 1 96 ? -12.492 5.465 12.078 1 84.5 96 GLY A O 1
ATOM 744 N N . TRP A 1 97 ? -12.438 6.523 14.039 1 86.5 97 TRP A N 1
ATOM 745 C CA . TRP A 1 97 ? -13.578 7.375 13.719 1 86.5 97 TRP A CA 1
ATOM 746 C C . TRP A 1 97 ? -13.258 8.297 12.547 1 86.5 97 TRP A C 1
ATOM 748 O O . TRP A 1 97 ? -14.164 8.742 11.836 1 86.5 97 TRP A O 1
ATOM 758 N N . MET A 1 98 ? -12.008 8.609 12.312 1 87.25 98 MET A N 1
ATOM 759 C CA . MET A 1 98 ? -11.625 9.469 11.188 1 87.25 98 MET A CA 1
ATOM 760 C C . MET A 1 98 ? -11.586 8.672 9.891 1 87.25 98 MET A C 1
ATOM 762 O O . MET A 1 98 ? -11.914 9.195 8.82 1 87.25 98 MET A O 1
ATOM 766 N N . HIS A 1 99 ? -11.219 7.379 9.969 1 83.81 99 HIS A N 1
ATOM 767 C CA . HIS A 1 99 ? -11.125 6.52 8.797 1 83.81 99 HIS A CA 1
ATOM 768 C C . HIS A 1 99 ? -12.492 5.98 8.391 1 83.81 99 HIS A C 1
ATOM 770 O O . HIS A 1 99 ? -12.789 5.84 7.203 1 83.81 99 HIS A O 1
ATOM 776 N N . SER A 1 100 ? -13.234 5.629 9.461 1 84.44 100 SER A N 1
ATOM 777 C CA . SER A 1 100 ? -14.555 5.051 9.234 1 84.44 100 SER A CA 1
ATOM 778 C C . SER A 1 100 ? -15.617 5.746 10.086 1 84.44 100 SER A C 1
ATOM 780 O O . SER A 1 100 ? -16.188 5.137 11 1 84.44 100 SER A O 1
ATOM 782 N N . PRO A 1 101 ? -16.031 6.871 9.648 1 81.19 101 PRO A N 1
ATOM 783 C CA . PRO A 1 101 ? -16.938 7.664 10.492 1 81.19 101 PRO A CA 1
ATOM 784 C C . PRO A 1 101 ? -18.328 7.039 10.617 1 81.19 101 PRO A C 1
ATOM 786 O O . PRO A 1 101 ? -19.047 7.316 11.586 1 81.19 101 PRO A O 1
ATOM 789 N N . LYS A 1 102 ? -18.766 6.004 9.797 1 83.19 102 LYS A N 1
ATOM 790 C CA . LYS A 1 102 ? -20.125 5.48 9.805 1 83.19 102 LYS A CA 1
ATOM 791 C C . LYS A 1 102 ? -20.172 4.066 10.375 1 83.19 102 LYS A C 1
ATOM 793 O O . LYS A 1 102 ? -21.234 3.447 10.445 1 83.19 102 LYS A O 1
ATOM 798 N N . SER A 1 103 ? -19.016 3.701 10.797 1 84 103 SER A N 1
ATOM 799 C CA . SER A 1 103 ? -18.969 2.336 11.312 1 84 103 SER A CA 1
ATOM 800 C C . SER A 1 103 ? -19.688 2.229 12.648 1 84 103 SER A C 1
ATOM 802 O O . SER A 1 103 ? -19.812 3.219 13.375 1 84 103 SER A O 1
ATOM 804 N N . THR A 1 104 ? -20.156 1.058 12.961 1 84.56 104 THR A N 1
ATOM 805 C CA . THR A 1 104 ? -20.812 0.807 14.242 1 84.56 104 THR A CA 1
ATOM 806 C C . THR A 1 104 ? -19.828 1.023 15.398 1 84.56 104 THR A C 1
ATOM 808 O O . THR A 1 104 ? -20.219 1.552 16.438 1 84.56 104 THR A O 1
ATOM 811 N N . ALA A 1 105 ? -18.719 0.659 15.133 1 83.56 105 ALA A N 1
ATOM 812 C CA . ALA A 1 105 ? -17.688 0.856 16.156 1 83.56 105 ALA A CA 1
ATOM 813 C C . ALA A 1 105 ? -17.516 2.338 16.469 1 83.56 105 ALA A C 1
ATOM 815 O O . ALA A 1 105 ? -17.359 2.713 17.641 1 83.56 105 ALA A O 1
ATOM 816 N N . THR A 1 106 ? -17.562 3.176 15.508 1 85.88 106 THR A N 1
ATOM 817 C CA . THR A 1 106 ? -17.391 4.613 15.68 1 85.88 106 THR A CA 1
ATOM 818 C C . THR A 1 106 ? -18.609 5.215 16.391 1 85.88 106 THR A C 1
ATOM 820 O O . THR A 1 106 ? -18.453 6.094 17.25 1 85.88 106 THR A O 1
ATOM 823 N N . LYS A 1 107 ? -19.766 4.742 16.109 1 87.81 107 LYS A N 1
ATOM 824 C CA . LYS A 1 107 ? -20.984 5.242 16.75 1 87.81 107 LYS A CA 1
ATOM 825 C C . LYS A 1 107 ? -20.984 4.914 18.25 1 87.81 107 LYS A C 1
ATOM 827 O O . LYS A 1 107 ? -21.312 5.762 19.078 1 87.81 107 LYS A O 1
ATOM 832 N N . LEU A 1 108 ? -20.578 3.701 18.5 1 86.56 108 LEU A N 1
ATOM 833 C CA . LEU A 1 108 ? -20.5 3.291 19.891 1 86.56 108 LEU A CA 1
ATOM 834 C C . LEU A 1 108 ? -19.406 4.07 20.625 1 86.56 108 LEU A C 1
ATOM 836 O O . LEU A 1 108 ? -19.594 4.461 21.781 1 86.56 108 LEU A O 1
ATOM 840 N N . TRP A 1 109 ? -18.359 4.242 20.016 1 89.31 109 TRP A N 1
ATOM 841 C CA . TRP A 1 109 ? -17.266 5.035 20.562 1 89.31 109 TRP A CA 1
ATOM 842 C C . TRP A 1 109 ? -17.719 6.453 20.891 1 89.31 109 TRP A C 1
ATOM 844 O O . TRP A 1 109 ? -17.422 6.977 21.969 1 89.31 109 TRP A O 1
ATOM 854 N N . GLY A 1 110 ? -18.469 7.074 20.031 1 89.75 110 GLY A N 1
ATOM 855 C CA . GLY A 1 110 ? -18.969 8.43 20.219 1 89.75 110 GLY A CA 1
ATOM 856 C C . GLY A 1 110 ? -19.906 8.555 21.406 1 89.75 110 GLY A C 1
ATOM 857 O O . GLY A 1 110 ? -19.812 9.516 22.172 1 89.75 110 GLY A O 1
ATOM 858 N N . LEU A 1 111 ? -20.703 7.598 21.547 1 86.81 111 LEU A N 1
ATOM 859 C CA . LEU A 1 111 ? -21.625 7.586 22.672 1 86.81 111 LEU A CA 1
ATOM 860 C C . LEU A 1 111 ? -20.875 7.445 23.984 1 86.81 111 LEU A C 1
ATOM 862 O O . LEU A 1 111 ? -21.188 8.133 24.953 1 86.81 111 LEU A O 1
ATOM 866 N N . MET A 1 112 ? -19.922 6.645 23.938 1 86.75 112 MET A N 1
ATOM 867 C CA . MET A 1 112 ? -19.125 6.426 25.141 1 86.75 112 MET A CA 1
ATOM 868 C C . MET A 1 112 ? -18.312 7.672 25.5 1 86.75 112 MET A C 1
ATOM 870 O O . MET A 1 112 ? -18.219 8.055 26.656 1 86.75 112 MET A O 1
ATOM 874 N N . LEU A 1 113 ? -17.781 8.266 24.531 1 89.06 113 LEU A N 1
ATOM 875 C CA . LEU A 1 113 ? -16.953 9.461 24.75 1 89.06 113 LEU A CA 1
ATOM 876 C C . LEU A 1 113 ? -17.797 10.602 25.297 1 89.06 113 LEU A C 1
ATOM 878 O O . LEU A 1 113 ? -17.391 11.273 26.25 1 89.06 113 LEU A O 1
ATOM 882 N N . LYS A 1 114 ? -18.938 10.812 24.75 1 86.81 114 LYS A N 1
ATOM 883 C CA . LYS A 1 114 ? -19.828 11.867 25.219 1 86.81 114 LYS A CA 1
ATOM 884 C C . LYS A 1 114 ? -20.266 11.617 26.656 1 86.81 114 LYS A C 1
ATOM 886 O O . LYS A 1 114 ? -20.344 12.555 27.453 1 86.81 114 LYS A O 1
ATOM 891 N N . ALA A 1 115 ? -20.453 10.367 26.922 1 82.19 115 ALA A N 1
ATOM 892 C CA . ALA A 1 115 ? -20.875 10 28.266 1 82.19 115 ALA A CA 1
ATOM 893 C C . ALA A 1 115 ? -19.766 10.234 29.281 1 82.19 115 ALA A C 1
ATOM 895 O O . ALA A 1 115 ? -20.016 10.672 30.406 1 82.19 115 ALA A O 1
ATOM 896 N N . ILE A 1 116 ? -18.641 9.953 28.875 1 83.5 116 ILE A N 1
ATOM 897 C CA . ILE A 1 116 ? -17.5 10.023 29.797 1 83.5 116 ILE A CA 1
ATOM 898 C C . ILE A 1 116 ? -17.062 11.469 29.953 1 83.5 116 ILE A C 1
ATOM 900 O O . ILE A 1 116 ? -16.672 11.891 31.047 1 83.5 116 ILE A O 1
ATOM 904 N N . VAL A 1 117 ? -17.016 12.242 28.922 1 82.44 117 VAL A N 1
ATOM 905 C CA . VAL A 1 117 ? -16.625 13.648 28.969 1 82.44 117 VAL A CA 1
ATOM 906 C C . VAL A 1 117 ? -17.688 14.445 29.734 1 82.44 117 VAL A C 1
ATOM 908 O O . VAL A 1 117 ? -17.359 15.305 30.547 1 82.44 117 VAL A O 1
ATOM 911 N N . GLY A 1 118 ? -18.875 14.117 29.453 1 76.62 118 GLY A N 1
ATOM 912 C CA . GLY A 1 118 ? -19.969 14.82 30.109 1 76.62 118 GLY A CA 1
ATOM 913 C C . GLY A 1 118 ? -20.125 16.25 29.641 1 76.62 118 GLY A C 1
ATOM 914 O O . GLY A 1 118 ? -19.438 16.688 28.719 1 76.62 118 GLY A O 1
ATOM 915 N N . LYS A 1 119 ? -21.25 16.875 30.188 1 77.06 119 LYS A N 1
ATOM 916 C CA . LYS A 1 119 ? -21.547 18.281 29.859 1 77.06 119 LYS A CA 1
ATOM 917 C C . LYS A 1 119 ? -21.125 19.203 31 1 77.06 119 LYS A C 1
ATOM 919 O O . LYS A 1 119 ? -21.203 18.828 32.188 1 77.06 119 LYS A O 1
ATOM 924 N N . GLY A 1 120 ? -20.297 20.203 30.719 1 75.19 120 GLY A N 1
ATOM 925 C CA . GLY A 1 120 ? -19.938 21.156 31.75 1 75.19 120 GLY A CA 1
ATOM 926 C C . GLY A 1 120 ? -18.938 22.203 31.297 1 75.19 120 GLY A C 1
ATOM 927 O O . GLY A 1 120 ? -18.531 22.203 30.125 1 75.19 120 GLY A O 1
ATOM 928 N N . ASN A 1 121 ? -18.812 23.156 32.188 1 82.06 121 ASN A N 1
ATOM 929 C CA . ASN A 1 121 ? -17.797 24.172 31.969 1 82.06 121 ASN A CA 1
ATOM 930 C C . ASN A 1 121 ? -16.422 23.719 32.438 1 82.06 121 ASN A C 1
ATOM 932 O O . ASN A 1 121 ? -16.172 23.688 33.656 1 82.06 121 ASN A O 1
ATOM 936 N N . PHE A 1 122 ? -15.586 23.375 31.5 1 86.94 122 PHE A N 1
ATOM 937 C CA . PHE A 1 122 ? -14.242 22.891 31.828 1 86.94 122 PHE A CA 1
ATOM 938 C C . PHE A 1 122 ? -13.234 24.031 31.766 1 86.94 122 PHE A C 1
ATOM 940 O O . PHE A 1 122 ? -13.32 24.891 30.875 1 86.94 122 PHE A O 1
ATOM 947 N N . PRO A 1 123 ? -12.289 23.969 32.719 1 91.12 123 PRO A N 1
ATOM 948 C CA . PRO A 1 123 ? -11.188 24.922 32.562 1 91.12 123 PRO A CA 1
ATOM 949 C C . PRO A 1 123 ? -10.391 24.703 31.281 1 91.12 123 PRO A C 1
ATOM 951 O O . PRO A 1 123 ? -10.445 23.625 30.688 1 91.12 123 PRO A O 1
ATOM 954 N N . LEU A 1 124 ? -9.641 25.719 30.922 1 94 124 LEU A N 1
ATOM 955 C CA . LEU A 1 124 ? -8.953 25.781 29.641 1 94 124 LEU A CA 1
ATOM 956 C C . LEU A 1 124 ? -8.055 24.562 29.438 1 94 124 LEU A C 1
ATOM 958 O O . LEU A 1 124 ? -8.055 23.953 28.375 1 94 124 LEU A O 1
ATOM 962 N N . TYR A 1 125 ? -7.328 24.109 30.516 1 94 125 TYR A N 1
ATOM 963 C CA . TYR A 1 125 ? -6.312 23.078 30.359 1 94 125 TYR A CA 1
ATOM 964 C C . TYR A 1 125 ? -6.773 21.766 30.984 1 94 125 TYR A C 1
ATOM 966 O O . TYR A 1 125 ? -5.949 20.906 31.328 1 94 125 TYR A O 1
ATOM 974 N N . PHE A 1 126 ? -8.07 21.578 31.109 1 89.38 126 PHE A N 1
ATOM 975 C CA . PHE A 1 126 ? -8.656 20.453 31.828 1 89.38 126 PHE A CA 1
ATOM 976 C C . PHE A 1 126 ? -8.266 19.125 31.172 1 89.38 126 PHE A C 1
ATOM 978 O O . PHE A 1 126 ? -7.965 18.156 31.859 1 89.38 126 PHE A O 1
ATOM 985 N N . PHE A 1 127 ? -8.266 19.062 29.906 1 91.06 127 PHE A N 1
ATOM 986 C CA . PHE A 1 127 ? -8.141 17.781 29.203 1 91.06 127 PHE A CA 1
ATOM 987 C C . PHE A 1 127 ? -6.688 17.5 28.859 1 91.06 127 PHE A C 1
ATOM 989 O O . PHE A 1 127 ? -6.371 16.438 28.328 1 91.06 127 PHE A O 1
ATOM 996 N N . GLN A 1 128 ? -5.738 18.312 29.141 1 91.06 128 GLN A N 1
ATOM 997 C CA . GLN A 1 128 ? -4.348 18.188 28.719 1 91.06 128 GLN A CA 1
ATOM 998 C C . GLN A 1 128 ? -3.758 16.859 29.188 1 91.06 128 GLN A C 1
ATOM 1000 O O . GLN A 1 128 ? -3.191 16.109 28.375 1 91.06 128 GLN A O 1
ATOM 1005 N N . PRO A 1 129 ? -3.984 16.469 30.406 1 85.69 129 PRO A N 1
ATOM 1006 C CA . PRO A 1 129 ? -3.367 15.227 30.875 1 85.69 129 PRO A CA 1
ATOM 1007 C C . PRO A 1 129 ? -4.008 13.992 30.25 1 85.69 129 PRO A C 1
ATOM 1009 O O . PRO A 1 129 ? -3.443 12.898 30.328 1 85.69 129 PRO A O 1
ATOM 1012 N N . MET A 1 130 ? -5.18 14.195 29.688 1 87.44 130 MET A N 1
ATOM 1013 C CA . MET A 1 130 ? -5.922 13.047 29.156 1 87.44 130 MET A CA 1
ATOM 1014 C C . MET A 1 130 ? -5.633 12.852 27.688 1 87.44 130 MET A C 1
ATOM 1016 O O . MET A 1 130 ? -5.918 11.789 27.125 1 87.44 130 MET A O 1
ATOM 1020 N N . LEU A 1 131 ? -5.012 13.781 27.047 1 93.62 131 LEU A N 1
ATOM 1021 C CA . LEU A 1 131 ? -4.742 13.688 25.609 1 93.62 131 LEU A CA 1
ATOM 1022 C C . LEU A 1 131 ? -3.668 12.648 25.328 1 93.62 131 LEU A C 1
ATOM 1024 O O . LEU A 1 131 ? -2.717 12.5 26.109 1 93.62 131 LEU A O 1
ATOM 1028 N N . PRO A 1 132 ? -3.875 11.883 24.266 1 92.88 132 PRO A N 1
ATOM 1029 C CA . PRO A 1 132 ? -2.834 10.922 23.906 1 92.88 132 PRO A CA 1
ATOM 1030 C C . PRO A 1 132 ? -1.532 11.594 23.469 1 92.88 132 PRO A C 1
ATOM 1032 O O . PRO A 1 132 ? -1.544 12.742 23.031 1 92.88 132 PRO A O 1
ATOM 1035 N N . HIS A 1 133 ? -0.434 10.852 23.656 1 95 133 HIS A N 1
ATOM 1036 C CA . HIS A 1 133 ? 0.853 11.305 23.141 1 95 133 HIS A CA 1
ATOM 1037 C C . HIS A 1 133 ? 0.911 11.195 21.625 1 95 133 HIS A C 1
ATOM 1039 O O . HIS A 1 133 ? 0.229 10.352 21.031 1 95 133 HIS A O 1
ATOM 1045 N N . LEU A 1 134 ? 1.626 12.094 21.031 1 97.12 134 LEU A N 1
ATOM 1046 C CA . LEU A 1 134 ? 1.852 11.977 19.594 1 97.12 134 LEU A CA 1
ATOM 1047 C C . LEU A 1 134 ? 2.549 10.664 19.266 1 97.12 134 LEU A C 1
ATOM 1049 O O . LEU A 1 134 ? 3.629 10.375 19.781 1 97.12 134 LEU A O 1
ATOM 1053 N N . PRO A 1 135 ? 1.976 9.852 18.422 1 96.5 135 PRO A N 1
ATOM 1054 C CA . PRO A 1 135 ? 2.588 8.555 18.125 1 96.5 135 PRO A CA 1
ATOM 1055 C C . PRO A 1 135 ? 3.85 8.68 17.266 1 96.5 135 PRO A C 1
ATOM 1057 O O . PRO A 1 135 ? 4.02 9.672 16.562 1 96.5 135 PRO A O 1
ATOM 1060 N N . VAL A 1 136 ? 4.734 7.684 17.438 1 97.94 136 VAL A N 1
ATOM 1061 C CA . VAL A 1 136 ? 5.852 7.52 16.516 1 97.94 136 VAL A CA 1
ATOM 1062 C C . VAL A 1 136 ? 5.469 6.523 15.422 1 97.94 136 VAL A C 1
ATOM 1064 O O . VAL A 1 136 ? 5.262 5.34 15.688 1 97.94 136 VAL A O 1
ATOM 1067 N N . PRO A 1 137 ? 5.367 6.996 14.164 1 97.69 137 PRO A N 1
ATOM 1068 C CA . PRO A 1 137 ? 4.961 6.094 13.086 1 97.69 137 PRO A CA 1
ATOM 1069 C C . PRO A 1 137 ? 5.949 4.953 12.867 1 97.69 137 PRO A C 1
ATOM 1071 O O . PRO A 1 137 ? 7.086 5.012 13.352 1 97.69 137 PRO A O 1
ATOM 1074 N N . ASP A 1 138 ? 5.496 3.916 12.172 1 96.12 138 ASP A N 1
ATOM 1075 C CA . ASP A 1 138 ? 6.34 2.789 11.789 1 96.12 138 ASP A CA 1
ATOM 1076 C C . ASP A 1 138 ? 7.355 3.197 10.727 1 96.12 138 ASP A C 1
ATOM 1078 O O . ASP A 1 138 ? 7.004 3.857 9.75 1 96.12 138 ASP A O 1
ATOM 1082 N N . LEU A 1 139 ? 8.578 2.777 10.961 1 97.69 139 LEU A N 1
ATOM 1083 C CA . LEU A 1 139 ? 9.672 3.201 10.094 1 97.69 139 LEU A CA 1
ATOM 1084 C C . LEU A 1 139 ? 9.438 2.746 8.656 1 97.69 139 LEU A C 1
ATOM 1086 O O . LEU A 1 139 ? 9.625 3.52 7.715 1 97.69 139 LEU A O 1
ATOM 1090 N N . ASN A 1 140 ? 9.023 1.521 8.469 1 93 140 ASN A N 1
ATOM 1091 C CA . ASN A 1 140 ? 8.82 0.982 7.133 1 93 140 ASN A CA 1
ATOM 1092 C C . ASN A 1 140 ? 7.672 1.691 6.414 1 93 140 ASN A C 1
ATOM 1094 O O . ASN A 1 140 ? 7.773 1.994 5.223 1 93 140 ASN A O 1
ATOM 1098 N N . ILE A 1 141 ? 6.621 1.957 7.141 1 93.81 141 ILE A N 1
ATOM 1099 C CA . ILE A 1 141 ? 5.453 2.623 6.57 1 93.81 141 ILE A CA 1
ATOM 1100 C C . ILE A 1 141 ? 5.816 4.051 6.172 1 93.81 141 ILE A C 1
ATOM 1102 O O . ILE A 1 141 ? 5.426 4.523 5.105 1 93.81 141 ILE A O 1
ATOM 1106 N N . THR A 1 142 ? 6.598 4.699 7.016 1 97.94 142 THR A N 1
ATOM 1107 C CA . THR A 1 142 ? 7.051 6.059 6.734 1 97.94 142 THR A CA 1
ATOM 1108 C C . THR A 1 142 ? 7.871 6.102 5.449 1 97.94 142 THR A C 1
ATOM 1110 O O . THR A 1 142 ? 7.664 6.969 4.602 1 97.94 142 THR A O 1
ATOM 1113 N N . CYS A 1 143 ? 8.758 5.172 5.328 1 96.81 143 CYS A N 1
ATOM 1114 C CA . CYS A 1 143 ? 9.625 5.125 4.156 1 96.81 143 CYS A CA 1
ATOM 1115 C C . CYS A 1 143 ? 8.82 4.883 2.887 1 96.81 143 CYS A C 1
ATOM 1117 O O . CYS A 1 143 ? 9.062 5.52 1.861 1 96.81 143 CYS A O 1
ATOM 1119 N N . GLU A 1 144 ? 7.871 4.055 2.984 1 92.69 144 GLU A N 1
ATOM 1120 C CA . GLU A 1 144 ? 7.027 3.75 1.833 1 92.69 144 GLU A CA 1
ATOM 1121 C C . GLU A 1 144 ? 6.18 4.957 1.436 1 92.69 144 GLU A C 1
ATOM 1123 O O . GLU A 1 144 ? 6.047 5.262 0.249 1 92.69 144 GLU A O 1
ATOM 1128 N N . LYS A 1 145 ? 5.566 5.598 2.424 1 96.12 145 LYS A N 1
ATOM 1129 C CA . LYS A 1 145 ? 4.754 6.781 2.156 1 96.12 145 LYS A CA 1
ATOM 1130 C C . LYS A 1 145 ? 5.59 7.895 1.534 1 96.12 145 LYS A C 1
ATOM 1132 O O . LYS A 1 145 ? 5.125 8.602 0.635 1 96.12 145 LYS A O 1
ATOM 1137 N N . TYR A 1 146 ? 6.871 7.988 2.039 1 98 146 TYR A N 1
ATOM 1138 C CA . TYR A 1 146 ? 7.77 9.016 1.519 1 98 146 TYR A CA 1
ATOM 1139 C C . TYR A 1 146 ? 8.086 8.766 0.047 1 98 146 TYR A C 1
ATOM 1141 O O . TYR A 1 146 ? 7.984 9.68 -0.776 1 98 146 TYR A O 1
ATOM 1149 N N . LEU A 1 147 ? 8.344 7.555 -0.276 1 95.56 147 LEU A N 1
ATOM 1150 C CA . LEU A 1 147 ? 8.664 7.211 -1.656 1 95.56 147 LEU A CA 1
ATOM 1151 C C . LEU A 1 147 ? 7.453 7.402 -2.562 1 95.56 147 LEU A C 1
ATOM 1153 O O . LEU A 1 147 ? 7.582 7.91 -3.678 1 95.56 147 LEU A O 1
ATOM 1157 N N . THR A 1 148 ? 6.266 7.012 -2.062 1 93.94 148 THR A N 1
ATOM 1158 C CA . THR A 1 148 ? 5.031 7.148 -2.83 1 93.94 148 THR A CA 1
ATOM 1159 C C . THR A 1 148 ? 4.734 8.617 -3.115 1 93.94 148 THR A C 1
ATOM 1161 O O . THR A 1 148 ? 4.305 8.969 -4.219 1 93.94 148 THR A O 1
ATOM 1164 N N . SER A 1 149 ? 5.012 9.438 -2.148 1 96.94 149 SER A N 1
ATOM 1165 C CA . SER A 1 149 ? 4.734 10.867 -2.27 1 96.94 149 SER A CA 1
ATOM 1166 C C . SER A 1 149 ? 5.711 11.539 -3.227 1 96.94 149 SER A C 1
ATOM 1168 O O . SER A 1 149 ? 5.344 12.477 -3.938 1 96.94 149 SER A O 1
ATOM 1170 N N . MET A 1 150 ? 6.945 11.031 -3.312 1 97.38 150 MET A N 1
ATOM 1171 C CA . MET A 1 150 ? 7.992 11.703 -4.074 1 97.38 150 MET A CA 1
ATOM 1172 C C . MET A 1 150 ? 8.023 11.211 -5.516 1 97.38 150 MET A C 1
ATOM 1174 O O . MET A 1 150 ? 8.531 11.898 -6.402 1 97.38 150 MET A O 1
ATOM 1178 N N . ARG A 1 151 ? 7.434 10.047 -5.77 1 94 151 ARG A N 1
ATOM 1179 C CA . ARG A 1 151 ? 7.551 9.406 -7.074 1 94 151 ARG A CA 1
ATOM 1180 C C . ARG A 1 151 ? 7.02 10.312 -8.18 1 94 151 ARG A C 1
ATOM 1182 O O . ARG A 1 151 ? 7.68 10.508 -9.203 1 94 151 ARG A O 1
ATOM 1189 N N . PRO A 1 152 ? 5.836 10.938 -7.992 1 94.81 152 PRO A N 1
ATOM 1190 C CA . PRO A 1 152 ? 5.305 11.766 -9.078 1 94.81 152 PRO A CA 1
ATOM 1191 C C . PRO A 1 152 ? 6.117 13.039 -9.297 1 94.81 152 PRO A C 1
ATOM 1193 O O . PRO A 1 152 ? 5.965 13.703 -10.328 1 94.81 152 PRO A O 1
ATOM 1196 N N . LEU A 1 153 ? 7.027 13.391 -8.359 1 97.19 153 LEU A N 1
ATOM 1197 C CA . LEU A 1 153 ? 7.758 14.648 -8.406 1 97.19 153 LEU A CA 1
ATOM 1198 C C . LEU A 1 153 ? 9.117 14.469 -9.062 1 97.19 153 LEU A C 1
ATOM 1200 O O . LEU A 1 153 ? 9.742 15.445 -9.492 1 97.19 153 LEU A O 1
ATOM 1204 N N . LEU A 1 154 ? 9.586 13.195 -9.164 1 95.94 154 LEU A N 1
ATOM 1205 C CA . LEU A 1 154 ? 10.992 12.984 -9.5 1 95.94 154 LEU A CA 1
ATOM 1206 C C . LEU A 1 154 ? 11.125 12.289 -10.852 1 95.94 154 LEU A C 1
ATOM 1208 O O . LEU A 1 154 ? 10.242 11.531 -11.258 1 95.94 154 LEU A O 1
ATOM 1212 N N . SER A 1 155 ? 12.242 12.57 -11.5 1 91.75 155 SER A N 1
ATOM 1213 C CA . SER A 1 155 ? 12.641 11.773 -12.656 1 91.75 155 SER A CA 1
ATOM 1214 C C . SER A 1 155 ? 13.031 10.359 -12.25 1 91.75 155 SER A C 1
ATOM 1216 O O . SER A 1 155 ? 13.242 10.086 -11.07 1 91.75 155 SER A O 1
ATOM 1218 N N . ASP A 1 156 ? 13.125 9.469 -13.156 1 85.38 156 ASP A N 1
ATOM 1219 C CA . ASP A 1 156 ? 13.5 8.094 -12.867 1 85.38 156 ASP A CA 1
ATOM 1220 C C . ASP A 1 156 ? 14.891 8.031 -12.227 1 85.38 156 ASP A C 1
ATOM 1222 O O . ASP A 1 156 ? 15.125 7.223 -11.32 1 85.38 156 ASP A O 1
ATOM 1226 N N . GLU A 1 157 ? 15.781 8.828 -12.648 1 88.06 157 GLU A N 1
ATOM 1227 C CA . GLU A 1 157 ? 17.141 8.852 -12.117 1 88.06 157 GLU A CA 1
ATOM 1228 C C . GLU A 1 157 ? 17.156 9.336 -10.672 1 88.06 157 GLU A C 1
ATOM 1230 O O . GLU A 1 157 ? 17.781 8.703 -9.805 1 88.06 157 GLU A O 1
ATOM 1235 N N . ASP A 1 158 ? 16.469 10.484 -10.422 1 93.12 158 ASP A N 1
ATOM 1236 C CA . ASP A 1 158 ? 16.422 11.023 -9.07 1 93.12 158 ASP A CA 1
ATOM 1237 C C . ASP A 1 158 ? 15.703 10.062 -8.117 1 93.12 158 ASP A C 1
ATOM 1239 O O . ASP A 1 158 ? 16.062 9.961 -6.945 1 93.12 158 ASP A O 1
ATOM 1243 N N . PHE A 1 159 ? 14.703 9.406 -8.695 1 93.31 159 PHE A N 1
ATOM 1244 C CA . PHE A 1 159 ? 13.969 8.461 -7.855 1 93.31 159 PHE A CA 1
ATOM 1245 C C . PHE A 1 159 ? 14.836 7.254 -7.52 1 93.31 159 PHE A C 1
ATOM 1247 O O . PHE A 1 159 ? 14.773 6.723 -6.41 1 93.31 159 PHE A O 1
ATOM 1254 N N . MET A 1 160 ? 15.633 6.762 -8.484 1 89.62 160 MET A N 1
ATOM 1255 C CA . MET A 1 160 ? 16.562 5.668 -8.219 1 89.62 160 MET A CA 1
ATOM 1256 C C . MET A 1 160 ? 17.516 6.023 -7.078 1 89.62 160 MET A C 1
ATOM 1258 O O . MET A 1 160 ? 17.75 5.207 -6.188 1 89.62 160 MET A O 1
ATOM 1262 N N . ASN A 1 161 ? 17.984 7.242 -7.09 1 92.75 161 ASN A N 1
ATOM 1263 C CA . ASN A 1 161 ? 18.875 7.707 -6.035 1 92.75 161 ASN A CA 1
ATOM 1264 C C . ASN A 1 161 ? 18.172 7.758 -4.684 1 92.75 161 ASN A C 1
ATOM 1266 O O . ASN A 1 161 ? 18.719 7.305 -3.676 1 92.75 161 ASN A O 1
ATOM 1270 N N . LEU A 1 162 ? 16.984 8.305 -4.691 1 95.25 162 LEU A N 1
ATOM 1271 C CA . LEU A 1 162 ? 16.234 8.391 -3.447 1 95.25 162 LEU A CA 1
ATOM 1272 C C . LEU A 1 162 ? 15.891 7 -2.918 1 95.25 162 LEU A C 1
ATOM 1274 O O . LEU A 1 162 ? 16 6.746 -1.716 1 95.25 162 LEU A O 1
ATOM 1278 N N . LEU A 1 163 ? 15.422 6.203 -3.852 1 93.19 163 LEU A N 1
ATOM 1279 C CA . LEU A 1 163 ? 15.062 4.84 -3.488 1 93.19 163 LEU A CA 1
ATOM 1280 C C . LEU A 1 163 ? 16.234 4.125 -2.816 1 93.19 163 LEU A C 1
ATOM 1282 O O . LEU A 1 163 ? 16.047 3.475 -1.784 1 93.19 163 LEU A O 1
ATOM 1286 N N . THR A 1 164 ? 17.422 4.223 -3.301 1 93.25 164 THR A N 1
ATOM 1287 C CA . THR A 1 164 ? 18.594 3.57 -2.75 1 93.25 164 THR A CA 1
ATOM 1288 C C . THR A 1 164 ? 18.969 4.16 -1.391 1 93.25 164 THR A C 1
ATOM 1290 O O . THR A 1 164 ? 19.344 3.434 -0.473 1 93.25 164 THR A O 1
ATOM 1293 N N . ALA A 1 165 ? 18.828 5.453 -1.319 1 95.81 165 ALA A N 1
ATOM 1294 C CA . ALA A 1 165 ? 19.109 6.117 -0.05 1 95.81 165 ALA A CA 1
ATOM 1295 C C . ALA A 1 165 ? 18.156 5.664 1.04 1 95.81 165 ALA A C 1
ATOM 1297 O O . ALA A 1 165 ? 18.547 5.441 2.184 1 95.81 165 ALA A O 1
ATOM 1298 N N . VAL A 1 166 ? 16.875 5.555 0.673 1 96.88 166 VAL A N 1
ATOM 1299 C CA . VAL A 1 166 ? 15.852 5.141 1.618 1 96.88 166 VAL A CA 1
ATOM 1300 C C . VAL A 1 166 ? 16.094 3.695 2.047 1 96.88 166 VAL A C 1
ATOM 1302 O O . VAL A 1 166 ? 15.969 3.361 3.227 1 96.88 166 VAL A O 1
ATOM 1305 N N . LEU A 1 167 ? 16.422 2.838 1.096 1 92.88 167 LEU A N 1
ATOM 1306 C CA . LEU A 1 167 ? 16.672 1.435 1.399 1 92.88 167 LEU A CA 1
ATOM 1307 C C . LEU A 1 167 ? 17.875 1.285 2.32 1 92.88 167 LEU A C 1
ATOM 1309 O O . LEU A 1 167 ? 17.844 0.499 3.27 1 92.88 167 LEU A O 1
ATOM 1313 N N . SER A 1 168 ? 18.906 2.037 2.033 1 93.62 168 SER A N 1
ATOM 1314 C CA . SER A 1 168 ? 20.094 2.037 2.891 1 93.62 168 SER A CA 1
ATOM 1315 C C . SER A 1 168 ? 19.75 2.502 4.301 1 93.62 168 SER A C 1
ATOM 1317 O O . SER A 1 168 ? 20.188 1.904 5.285 1 93.62 168 SER A O 1
ATOM 1319 N N . PHE A 1 169 ? 19 3.531 4.441 1 97.06 169 PHE A N 1
ATOM 1320 C CA . PHE A 1 169 ? 18.594 4.098 5.723 1 97.06 169 PHE A CA 1
ATOM 1321 C C . PHE A 1 169 ? 17.812 3.082 6.539 1 97.06 169 PHE A C 1
ATOM 1323 O O . PHE A 1 169 ? 18.016 2.951 7.746 1 97.06 169 PHE A O 1
ATOM 1330 N N . LYS A 1 170 ? 16.891 2.418 5.848 1 93.88 170 LYS A N 1
ATOM 1331 C CA . LYS A 1 170 ? 16.016 1.438 6.492 1 93.88 170 LYS A CA 1
ATOM 1332 C C . LYS A 1 170 ? 16.828 0.299 7.102 1 93.88 170 LYS A C 1
ATOM 1334 O O . LYS A 1 170 ? 16.453 -0.252 8.141 1 93.88 170 LYS A O 1
ATOM 1339 N N . GLU A 1 171 ? 17.891 -0.001 6.492 1 89.69 171 GLU A N 1
ATOM 1340 C CA . GLU A 1 171 ? 18.688 -1.156 6.914 1 89.69 171 GLU A CA 1
ATOM 1341 C C . GLU A 1 171 ? 19.766 -0.752 7.902 1 89.69 171 GLU A C 1
ATOM 1343 O O . GLU A 1 171 ? 20.156 -1.537 8.773 1 89.69 171 GLU A O 1
ATOM 1348 N N . LYS A 1 172 ? 20.281 0.402 7.77 1 94 172 LYS A N 1
ATOM 1349 C CA . LYS A 1 172 ? 21.469 0.785 8.531 1 94 172 LYS A CA 1
ATOM 1350 C C . LYS A 1 172 ? 21.094 1.664 9.727 1 94 172 LYS A C 1
ATOM 1352 O O . LYS A 1 172 ? 20.859 1.16 10.82 1 94 172 LYS A O 1
ATOM 1357 N N . GLU A 1 173 ? 20.828 2.965 9.492 1 96.88 173 GLU A N 1
ATOM 1358 C CA . GLU A 1 173 ? 20.688 3.916 10.594 1 96.88 173 GLU A CA 1
ATOM 1359 C C . GLU A 1 173 ? 19.234 3.986 11.07 1 96.88 173 GLU A C 1
ATOM 1361 O O . GLU A 1 173 ? 18.984 4.309 12.234 1 96.88 173 GLU A O 1
ATOM 1366 N N . GLY A 1 174 ? 18.297 3.625 10.25 1 97.31 174 GLY A N 1
ATOM 1367 C CA . GLY A 1 174 ? 16.875 3.803 10.516 1 97.31 174 GLY A CA 1
ATOM 1368 C C . GLY A 1 174 ? 16.422 3.168 11.812 1 97.31 174 GLY A C 1
ATOM 1369 O O . GLY A 1 174 ? 15.844 3.838 12.672 1 97.31 174 GLY A O 1
ATOM 1370 N N . PRO A 1 175 ? 16.766 1.923 12.031 1 96.75 175 PRO A N 1
ATOM 1371 C CA . PRO A 1 175 ? 16.297 1.23 13.234 1 96.75 175 PRO A CA 1
ATOM 1372 C C . PRO A 1 175 ? 16.844 1.852 14.516 1 96.75 175 PRO A C 1
ATOM 1374 O O . PRO A 1 175 ? 16.109 1.976 15.5 1 96.75 175 PRO A O 1
ATOM 1377 N N . THR A 1 176 ? 18.062 2.273 14.516 1 97.69 176 THR A N 1
ATOM 1378 C CA . THR A 1 176 ? 18.656 2.898 15.688 1 97.69 176 THR A CA 1
ATOM 1379 C C . THR A 1 176 ? 17.984 4.23 16 1 97.69 176 THR A C 1
ATOM 1381 O O . THR A 1 176 ? 17.688 4.527 17.156 1 97.69 176 THR A O 1
ATOM 1384 N N . LEU A 1 177 ? 17.75 4.984 15.031 1 98.44 177 LEU A N 1
ATOM 1385 C CA . LEU A 1 177 ? 17.125 6.289 15.211 1 98.44 177 LEU A CA 1
ATOM 1386 C C . LEU A 1 177 ? 15.664 6.129 15.625 1 98.44 177 LEU A C 1
ATOM 1388 O O . LEU A 1 177 ? 15.156 6.902 16.438 1 98.44 177 LEU A O 1
ATOM 1392 N N . GLN A 1 178 ? 14.992 5.133 15.023 1 98.25 178 GLN A N 1
ATOM 1393 C CA . GLN A 1 178 ? 13.625 4.797 15.406 1 98.25 178 GLN A CA 1
ATOM 1394 C C . GLN A 1 178 ? 13.539 4.441 16.891 1 98.25 178 GLN A C 1
ATOM 1396 O O . GLN A 1 178 ? 12.641 4.902 17.594 1 98.25 178 GLN A O 1
ATOM 1401 N N . LYS A 1 179 ? 14.453 3.648 17.359 1 97.19 179 LYS A N 1
ATOM 1402 C CA . LYS A 1 179 ? 14.492 3.266 18.766 1 97.19 179 LYS A CA 1
ATOM 1403 C C . LYS A 1 179 ? 14.68 4.484 19.672 1 97.19 179 LYS A C 1
ATOM 1405 O O . LYS A 1 179 ? 14.07 4.574 20.734 1 97.19 179 LYS A O 1
ATOM 1410 N N . HIS A 1 180 ? 15.469 5.367 19.25 1 97.81 180 HIS A N 1
ATOM 1411 C CA . HIS A 1 180 ? 15.695 6.594 20 1 97.81 180 HIS A CA 1
ATOM 1412 C C . HIS A 1 180 ? 14.422 7.418 20.125 1 97.81 180 HIS A C 1
ATOM 1414 O O . HIS A 1 180 ? 14.109 7.941 21.188 1 97.81 180 HIS A O 1
ATOM 1420 N N . LEU A 1 181 ? 13.656 7.598 19.047 1 98.25 181 LEU A N 1
ATOM 1421 C CA . LEU A 1 181 ? 12.398 8.344 19.078 1 98.25 181 LEU A CA 1
ATOM 1422 C C . LEU A 1 181 ? 11.383 7.652 19.984 1 98.25 181 LEU A C 1
ATOM 1424 O O . LEU A 1 181 ? 10.602 8.32 20.672 1 98.25 181 LEU A O 1
ATOM 1428 N N . LEU A 1 182 ? 11.43 6.324 19.938 1 96.62 182 LEU A N 1
ATOM 1429 C CA . LEU A 1 182 ? 10.523 5.578 20.797 1 96.62 182 LEU A CA 1
ATOM 1430 C C . LEU A 1 182 ? 10.875 5.789 22.266 1 96.62 182 LEU A C 1
ATOM 1432 O O . LEU A 1 182 ? 9.984 5.824 23.125 1 96.62 182 LEU A O 1
ATOM 1436 N N . GLN A 1 183 ? 12.094 5.91 22.578 1 95.69 183 GLN A N 1
ATOM 1437 C CA . GLN A 1 183 ? 12.508 6.242 23.922 1 95.69 183 GLN A CA 1
ATOM 1438 C C . GLN A 1 183 ? 12.023 7.633 24.328 1 95.69 183 GLN A C 1
ATOM 1440 O O . GLN A 1 183 ? 11.555 7.832 25.453 1 95.69 183 GLN A O 1
ATOM 1445 N N . LYS A 1 184 ? 12.125 8.578 23.469 1 96.5 184 LYS A N 1
ATOM 1446 C CA . LYS A 1 184 ? 11.625 9.922 23.734 1 96.5 184 LYS A CA 1
ATOM 1447 C C . LYS A 1 184 ? 10.109 9.922 23.922 1 96.5 184 LYS A C 1
ATOM 1449 O O . LYS A 1 184 ? 9.586 10.672 24.75 1 96.5 184 LYS A O 1
ATOM 1454 N N . PHE A 1 185 ? 9.484 9.078 23.141 1 95.56 185 PHE A N 1
ATOM 1455 C CA . PHE A 1 185 ? 8.039 8.914 23.266 1 95.56 185 PHE A CA 1
ATOM 1456 C C . PHE A 1 185 ? 7.668 8.461 24.672 1 95.56 185 PHE A C 1
ATOM 1458 O O . PHE A 1 185 ? 6.668 8.914 25.234 1 95.56 185 PHE A O 1
ATOM 1465 N N . ALA A 1 186 ? 8.492 7.676 25.234 1 91 186 ALA A N 1
ATOM 1466 C CA . ALA A 1 186 ? 8.219 7.098 26.547 1 91 186 ALA A CA 1
ATOM 1467 C C . ALA A 1 186 ? 8.539 8.094 27.672 1 91 186 ALA A C 1
ATOM 1469 O O . ALA A 1 186 ? 7.938 8.039 28.734 1 91 186 ALA A O 1
ATOM 1470 N N . THR A 1 187 ? 9.336 9.055 27.391 1 90.75 187 THR A N 1
ATOM 1471 C CA . THR A 1 187 ? 9.859 9.852 28.484 1 90.75 187 THR A CA 1
ATOM 1472 C C . THR A 1 187 ? 9.375 11.297 28.391 1 90.75 187 THR A C 1
ATOM 1474 O O . THR A 1 187 ? 9.375 12.023 29.391 1 90.75 187 THR A O 1
ATOM 1477 N N . GLU A 1 188 ? 8.914 11.688 27.234 1 92.88 188 GLU A N 1
ATOM 1478 C CA . GLU A 1 188 ? 8.516 13.078 27.031 1 92.88 188 GLU A CA 1
ATOM 1479 C C . GLU A 1 188 ? 7.027 13.188 26.734 1 92.88 188 GLU A C 1
ATOM 1481 O O . GLU A 1 188 ? 6.41 12.227 26.281 1 92.88 188 GLU A O 1
ATOM 1486 N N . GLU A 1 189 ? 6.48 14.328 27 1 91.56 189 GLU A N 1
ATOM 1487 C CA . GLU A 1 189 ? 5.078 14.578 26.672 1 91.56 189 GLU A CA 1
ATOM 1488 C C . GLU A 1 189 ? 4.828 14.508 25.172 1 91.56 189 GLU A C 1
ATOM 1490 O O . GLU A 1 189 ? 3.791 14 24.734 1 91.56 189 GLU A O 1
ATOM 1495 N N . ASN A 1 190 ? 5.719 15.031 24.422 1 96.19 190 ASN A N 1
ATOM 1496 C CA . ASN A 1 190 ? 5.691 15.023 22.969 1 96.19 190 ASN A CA 1
ATOM 1497 C C . ASN A 1 190 ? 7.102 14.938 22.391 1 96.19 190 ASN A C 1
ATOM 1499 O O . ASN A 1 190 ? 7.883 15.883 22.5 1 96.19 190 ASN A O 1
ATOM 1503 N N . TRP A 1 191 ? 7.316 13.867 21.688 1 97.44 191 TRP A N 1
ATOM 1504 C CA . TRP A 1 191 ? 8.68 13.594 21.25 1 97.44 191 TRP A CA 1
ATOM 1505 C C . TRP A 1 191 ? 9.117 14.602 20.188 1 97.44 191 TRP A C 1
ATOM 1507 O O . TRP A 1 191 ? 10.312 14.812 19.984 1 97.44 191 TRP A O 1
ATOM 1517 N N . LEU A 1 192 ? 8.227 15.242 19.547 1 97.25 192 LEU A N 1
ATOM 1518 C CA . LEU A 1 192 ? 8.508 16.078 18.375 1 97.25 192 LEU A CA 1
ATOM 1519 C C . LEU A 1 192 ? 8.609 17.547 18.781 1 97.25 192 LEU A C 1
ATOM 1521 O O . LEU A 1 192 ? 9.234 18.344 18.078 1 97.25 192 LEU A O 1
ATOM 1525 N N . SER A 1 193 ? 8.008 18.031 19.812 1 94.38 193 SER A N 1
ATOM 1526 C CA . SER A 1 193 ? 7.785 19.438 20.141 1 94.38 193 SER A CA 1
ATOM 1527 C C . SER A 1 193 ? 9.094 20.219 20.156 1 94.38 193 SER A C 1
ATOM 1529 O O . SER A 1 193 ? 9.203 21.266 19.516 1 94.38 193 SER A O 1
ATOM 1531 N N . HIS A 1 194 ? 10.094 19.688 20.797 1 93.69 194 HIS A N 1
ATOM 1532 C CA . HIS A 1 194 ? 11.359 20.391 20.922 1 93.69 194 HIS A CA 1
ATOM 1533 C C . HIS A 1 194 ? 12.125 20.375 19.594 1 93.69 194 HIS A C 1
ATOM 1535 O O . HIS A 1 194 ? 12.727 21.375 19.219 1 93.69 194 HIS A O 1
ATOM 1541 N N . TYR A 1 195 ? 12.102 19.219 18.922 1 95.19 195 TYR A N 1
ATOM 1542 C CA . TYR A 1 195 ? 12.75 19.109 17.625 1 95.19 195 TYR A CA 1
ATOM 1543 C C . TYR A 1 195 ? 12.18 20.125 16.641 1 95.19 195 TYR A C 1
ATOM 1545 O O . TYR A 1 195 ? 12.922 20.828 15.953 1 95.19 195 TYR A O 1
ATOM 1553 N N . TRP A 1 196 ? 10.898 20.156 16.656 1 93.81 196 TRP A N 1
ATOM 1554 C CA . TRP A 1 196 ? 10.211 21 15.688 1 93.81 196 TRP A CA 1
ATOM 1555 C C . TRP A 1 196 ? 10.438 22.484 15.984 1 93.81 196 TRP A C 1
ATOM 1557 O O . TRP A 1 196 ? 10.758 23.266 15.086 1 93.81 196 TRP A O 1
ATOM 1567 N N . LEU A 1 197 ? 10.32 22.875 17.188 1 94 197 LEU A N 1
ATOM 1568 C CA . LEU A 1 197 ? 10.523 24.281 17.578 1 94 197 LEU A CA 1
ATOM 1569 C C . LEU A 1 197 ? 11.938 24.734 17.234 1 94 197 LEU A C 1
ATOM 1571 O O . LEU A 1 197 ? 12.125 25.828 16.703 1 94 197 LEU A O 1
ATOM 1575 N N . ASN A 1 198 ? 12.875 23.922 17.453 1 93.94 198 ASN A N 1
ATOM 1576 C CA . ASN A 1 198 ? 14.273 24.281 17.219 1 93.94 198 ASN A CA 1
ATOM 1577 C C . ASN A 1 198 ? 14.594 24.312 15.727 1 93.94 198 ASN A C 1
ATOM 1579 O O . ASN A 1 198 ? 15.086 25.328 15.211 1 93.94 198 ASN A O 1
ATOM 1583 N N . LEU A 1 199 ? 14.234 23.266 15.039 1 92.94 199 LEU A N 1
ATOM 1584 C CA . LEU A 1 199 ? 14.648 23.125 13.648 1 92.94 199 LEU A CA 1
ATOM 1585 C C . LEU A 1 199 ? 13.828 24.016 12.734 1 92.94 199 LEU A C 1
ATOM 1587 O O . LEU A 1 199 ? 14.344 24.562 11.758 1 92.94 199 LEU A O 1
ATOM 1591 N N . ALA A 1 200 ? 12.594 24.156 13.062 1 90.25 200 ALA A N 1
ATOM 1592 C CA . ALA A 1 200 ? 11.719 24.891 12.164 1 90.25 200 ALA A CA 1
ATOM 1593 C C . ALA A 1 200 ? 11.812 26.391 12.414 1 90.25 200 ALA A C 1
ATOM 1595 O O . ALA A 1 200 ? 11.625 27.203 11.5 1 90.25 200 ALA A O 1
ATOM 1596 N N . TYR A 1 201 ? 12.18 26.75 13.703 1 93.88 201 TYR A N 1
ATOM 1597 C CA . TYR A 1 201 ? 12.031 28.172 14 1 93.88 201 TYR A CA 1
ATOM 1598 C C . TYR A 1 201 ? 13.297 28.734 14.633 1 93.88 201 TYR A C 1
ATOM 1600 O O . TYR A 1 201 ? 13.953 29.609 14.062 1 93.88 201 TYR A O 1
ATOM 1608 N N . LEU A 1 202 ? 13.734 28.203 15.664 1 95.88 202 LEU A N 1
ATOM 1609 C CA . LEU A 1 202 ? 14.688 28.891 16.531 1 95.88 202 LEU A CA 1
ATOM 1610 C C . LEU A 1 202 ? 16.078 28.875 15.922 1 95.88 202 LEU A C 1
ATOM 1612 O O . LEU A 1 202 ? 16.891 29.766 16.203 1 95.88 202 LEU A O 1
ATOM 1616 N N . THR A 1 203 ? 16.375 27.922 15.078 1 95.31 203 THR A N 1
ATOM 1617 C CA . THR A 1 203 ? 17.688 27.875 14.461 1 95.31 203 THR A CA 1
ATOM 1618 C C . THR A 1 203 ? 17.688 28.578 13.102 1 95.31 203 THR A C 1
ATOM 1620 O O . THR A 1 203 ? 18.734 28.719 12.461 1 95.31 203 THR A O 1
ATOM 1623 N N . TYR A 1 204 ? 16.547 28.984 12.727 1 93.88 204 TYR A N 1
ATOM 1624 C CA . TYR A 1 204 ? 16.422 29.75 11.5 1 93.88 204 TYR A CA 1
ATOM 1625 C C . TYR A 1 204 ? 17.109 31.109 11.633 1 93.88 204 TYR A C 1
ATOM 1627 O O . TYR A 1 204 ? 16.891 31.812 12.617 1 93.88 204 TYR A O 1
ATOM 1635 N N . ARG A 1 205 ? 17.891 31.562 10.656 1 95.62 205 ARG A N 1
ATOM 1636 C CA . ARG A 1 205 ? 18.75 32.719 10.883 1 95.62 205 ARG A CA 1
ATOM 1637 C C . ARG A 1 205 ? 18.281 33.906 10.055 1 95.62 205 ARG A C 1
ATOM 1639 O O . ARG A 1 205 ? 18.766 35.031 10.25 1 95.62 205 ARG A O 1
ATOM 1646 N N . GLU A 1 206 ? 17.375 33.719 9.156 1 94.12 206 GLU A N 1
ATOM 1647 C CA . GLU A 1 206 ? 16.781 34.844 8.453 1 94.12 206 GLU A CA 1
ATOM 1648 C C . GLU A 1 206 ? 15.828 35.625 9.367 1 94.12 206 GLU A C 1
ATOM 1650 O O . GLU A 1 206 ? 15.391 35.094 10.406 1 94.12 206 GLU A O 1
ATOM 1655 N N . PRO A 1 207 ? 15.516 36.844 9.031 1 94.38 207 PRO A N 1
ATOM 1656 C CA . PRO A 1 207 ? 14.648 37.625 9.898 1 94.38 207 PRO A CA 1
ATOM 1657 C C . PRO A 1 207 ? 13.258 37 10.07 1 94.38 207 PRO A C 1
ATOM 1659 O O . PRO A 1 207 ? 12.734 36.406 9.125 1 94.38 207 PRO A O 1
ATOM 1662 N N . CYS A 1 208 ? 12.648 37.219 11.211 1 92.31 208 CYS A N 1
ATOM 1663 C CA . CYS A 1 208 ? 11.266 36.812 11.422 1 92.31 208 CYS A CA 1
ATOM 1664 C C . CYS A 1 208 ? 10.32 37.625 10.539 1 92.31 208 CYS A C 1
ATOM 1666 O O . CYS A 1 208 ? 9.328 37.094 10.039 1 92.31 208 CYS A O 1
ATOM 1668 N N . ALA A 1 209 ? 10.719 38.844 10.344 1 89.62 209 ALA A N 1
ATOM 1669 C CA . ALA A 1 209 ? 9.914 39.719 9.508 1 89.62 209 ALA A CA 1
ATOM 1670 C C . ALA A 1 209 ? 9.648 39.094 8.141 1 89.62 209 ALA A C 1
ATOM 1672 O O . ALA A 1 209 ? 10.586 38.719 7.441 1 89.62 209 ALA A O 1
ATOM 1673 N N . VAL A 1 210 ? 8.5 38.938 7.867 1 91.31 210 VAL A N 1
ATOM 1674 C CA . VAL A 1 210 ? 8.031 38.469 6.562 1 91.31 210 VAL A CA 1
ATOM 1675 C C . VAL A 1 210 ? 8.289 36.969 6.418 1 91.31 210 VAL A C 1
ATOM 1677 O O . VAL A 1 210 ? 7.461 36.25 5.863 1 91.31 210 VAL A O 1
ATOM 1680 N N . ASN A 1 211 ? 9.367 36.469 6.984 1 93.06 211 ASN A N 1
ATOM 1681 C CA . ASN A 1 211 ? 9.781 35.062 6.73 1 93.06 211 ASN A CA 1
ATOM 1682 C C . ASN A 1 211 ? 9.094 34.094 7.684 1 93.06 211 ASN A C 1
ATOM 1684 O O . ASN A 1 211 ? 8.953 32.906 7.375 1 93.06 211 ASN A O 1
ATOM 1688 N N . VAL A 1 212 ? 8.766 34.562 8.852 1 94.69 212 VAL A N 1
ATOM 1689 C CA . VAL A 1 212 ? 8.188 33.656 9.867 1 94.69 212 VAL A CA 1
ATOM 1690 C C . VAL A 1 212 ? 6.801 34.188 10.258 1 94.69 212 VAL A C 1
ATOM 1692 O O . VAL A 1 212 ? 5.879 33.375 10.453 1 94.69 212 VAL A O 1
ATOM 1695 N N . ASN A 1 213 ? 6.691 35.469 10.359 1 96.06 213 ASN A N 1
ATOM 1696 C CA . ASN A 1 213 ? 5.438 36.094 10.789 1 96.06 213 ASN A CA 1
ATOM 1697 C C . ASN A 1 213 ? 4.309 35.812 9.797 1 96.06 213 ASN A C 1
ATOM 1699 O O . ASN A 1 213 ? 4.559 35.562 8.609 1 96.06 213 ASN A O 1
ATOM 1703 N N . CYS A 1 214 ? 3.139 35.781 10.305 1 96.38 214 CYS A N 1
ATOM 1704 C CA . CYS A 1 214 ? 1.915 35.75 9.516 1 96.38 214 CYS A CA 1
ATOM 1705 C C . CYS A 1 214 ? 0.954 36.844 9.914 1 96.38 214 CYS A C 1
ATOM 1707 O O . CYS A 1 214 ? 1.21 37.594 10.875 1 96.38 214 CYS A O 1
ATOM 1709 N N . TYR A 1 215 ? -0.054 37.062 9.109 1 97 215 TYR A N 1
ATOM 1710 C CA . TYR A 1 215 ? -0.957 38.188 9.383 1 97 215 TYR A CA 1
ATOM 1711 C C . TYR A 1 215 ? -2.41 37.75 9.219 1 97 215 TYR A C 1
ATOM 1713 O O . TYR A 1 215 ? -2.699 36.75 8.586 1 97 215 TYR A O 1
ATOM 1721 N N . ALA A 1 216 ? -3.273 38.438 9.852 1 96.94 216 ALA A N 1
ATOM 1722 C CA . ALA A 1 216 ? -4.719 38.375 9.641 1 96.94 216 ALA A CA 1
ATOM 1723 C C . ALA A 1 216 ? -5.312 39.75 9.438 1 96.94 216 ALA A C 1
ATOM 1725 O O . ALA A 1 216 ? -4.906 40.719 10.102 1 96.94 216 ALA A O 1
ATOM 1726 N N . THR A 1 217 ? -6.262 39.844 8.57 1 97.38 217 THR A N 1
ATOM 1727 C CA . THR A 1 217 ? -6.836 41.125 8.195 1 97.38 217 THR A CA 1
ATOM 1728 C C . THR A 1 217 ? -8.039 41.469 9.07 1 97.38 217 THR A C 1
ATOM 1730 O O . THR A 1 217 ? -8.438 40.656 9.914 1 97.38 217 THR A O 1
ATOM 1733 N N . ASP A 1 218 ? -8.492 42.656 8.906 1 96.81 218 ASP A N 1
ATOM 1734 C CA . ASP A 1 218 ? -9.719 43.125 9.547 1 96.81 218 ASP A CA 1
ATOM 1735 C C . ASP A 1 218 ? -10.953 42.531 8.875 1 96.81 218 ASP A C 1
ATOM 1737 O O . ASP A 1 218 ? -10.828 41.781 7.902 1 96.81 218 ASP A O 1
ATOM 1741 N N . ARG A 1 219 ? -12.125 42.781 9.453 1 94.25 219 ARG A N 1
ATOM 1742 C CA . ARG A 1 219 ? -13.383 42.469 8.781 1 94.25 219 ARG A CA 1
ATOM 1743 C C . ARG A 1 219 ? -13.594 43.375 7.566 1 94.25 219 ARG A C 1
ATOM 1745 O O . ARG A 1 219 ? -12.836 44.312 7.355 1 94.25 219 ARG A O 1
ATOM 1752 N N . LYS A 1 220 ? -14.508 43.062 6.781 1 88.69 220 LYS A N 1
ATOM 1753 C CA . LYS A 1 220 ? -14.711 43.781 5.52 1 88.69 220 LYS A CA 1
ATOM 1754 C C . LYS A 1 220 ? -15.078 45.25 5.77 1 88.69 220 LYS A C 1
ATOM 1756 O O . LYS A 1 220 ? -14.422 46.156 5.25 1 88.69 220 LYS A O 1
ATOM 1761 N N . GLU A 1 221 ? -16.094 45.406 6.531 1 88.31 221 GLU A N 1
ATOM 1762 C CA . GLU A 1 221 ? -16.516 46.781 6.895 1 88.31 221 GLU A CA 1
ATOM 1763 C C . GLU A 1 221 ? -16.188 47.062 8.352 1 88.31 221 GLU A C 1
ATOM 1765 O O . GLU A 1 221 ? -16.703 46.406 9.258 1 88.31 221 GLU A O 1
ATOM 1770 N N . ALA A 1 2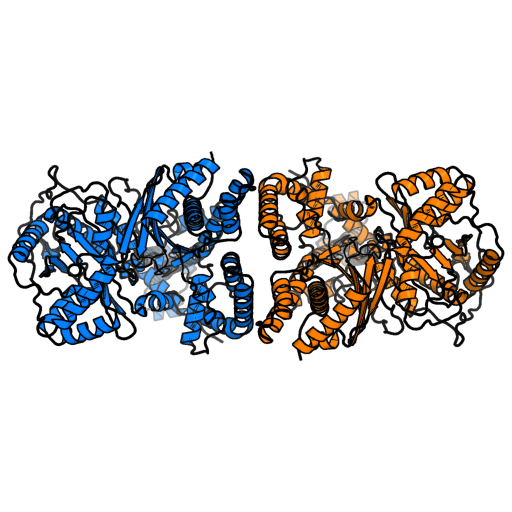22 ? -15.352 48.094 8.5 1 85.19 222 ALA A N 1
ATOM 1771 C CA . ALA A 1 222 ? -14.984 48.469 9.867 1 85.19 222 ALA A CA 1
ATOM 1772 C C . ALA A 1 222 ? -16.156 49.125 10.594 1 85.19 222 ALA A C 1
ATOM 1774 O O . ALA A 1 222 ? -16.938 49.875 9.984 1 85.19 222 ALA A O 1
ATOM 1775 N N . CYS A 1 223 ? -16.172 48.875 11.859 1 87.94 223 CYS A N 1
ATOM 1776 C CA . CYS A 1 223 ? -17.25 49.406 12.68 1 87.94 223 CYS A CA 1
ATOM 1777 C C . CYS A 1 223 ? -17 50.906 12.984 1 87.94 223 CYS A C 1
ATOM 1779 O O . CYS A 1 223 ? -17.922 51.625 13.359 1 87.94 223 CYS A O 1
ATOM 1781 N N . SER A 1 224 ? -15.758 51.219 12.875 1 92.25 224 SER A N 1
ATOM 1782 C CA . SER A 1 224 ? -15.375 52.625 13.133 1 92.25 224 SER A CA 1
ATOM 1783 C C . SER A 1 224 ? -14.211 53.062 12.242 1 92.25 224 SER A C 1
ATOM 1785 O O . SER A 1 224 ? -13.297 52.25 11.984 1 92.25 224 SER A O 1
ATOM 1787 N N . THR A 1 225 ? -14.258 54.375 11.875 1 94.25 225 THR A N 1
ATOM 1788 C CA . THR A 1 225 ? -13.164 54.938 11.102 1 94.25 225 THR A CA 1
ATOM 1789 C C . THR A 1 225 ? -12.25 55.781 11.984 1 94.25 225 THR A C 1
ATOM 1791 O O . THR A 1 225 ? -11.305 56.406 11.5 1 94.25 225 THR A O 1
ATOM 1794 N N . ASN A 1 226 ? -12.641 55.875 13.266 1 95.81 226 ASN A N 1
ATOM 1795 C CA . ASN A 1 226 ? -11.828 56.562 14.242 1 95.81 226 ASN A CA 1
ATOM 1796 C C . ASN A 1 226 ? -10.719 55.688 14.812 1 95.81 226 ASN A C 1
ATOM 1798 O O . ASN A 1 226 ? -11 54.719 15.531 1 95.81 226 ASN A O 1
ATOM 1802 N N . GLN A 1 227 ? -9.492 56.062 14.547 1 97.31 227 GLN A N 1
ATOM 1803 C CA . GLN A 1 227 ? -8.344 55.219 14.93 1 97.31 227 GLN A CA 1
ATOM 1804 C C . GLN A 1 227 ? -8.281 55.031 16.438 1 97.31 227 GLN A C 1
ATOM 1806 O O . GLN A 1 227 ? -8.023 53.938 16.922 1 97.31 227 GLN A O 1
ATOM 1811 N N . ALA A 1 228 ? -8.477 56.125 17.172 1 97.38 228 ALA A N 1
ATOM 1812 C CA . ALA A 1 228 ? -8.375 56.062 18.625 1 97.38 228 ALA A CA 1
ATOM 1813 C C . ALA A 1 228 ? -9.477 55.188 19.219 1 97.38 228 ALA A C 1
ATOM 1815 O O . ALA A 1 228 ? -9.234 54.438 20.156 1 97.38 228 ALA A O 1
ATOM 1816 N N . ALA A 1 229 ? -10.648 55.344 18.672 1 96.94 229 ALA A N 1
ATOM 1817 C CA . ALA A 1 229 ? -11.766 54.531 19.141 1 96.94 229 ALA A CA 1
ATOM 1818 C C . ALA A 1 229 ? -11.523 53.031 18.859 1 96.94 229 ALA A C 1
ATOM 1820 O O . ALA A 1 229 ? -11.781 52.188 19.719 1 96.94 229 ALA A O 1
ATOM 1821 N N . ARG A 1 230 ? -11.102 52.75 17.641 1 97.56 230 ARG A N 1
ATOM 1822 C CA . ARG A 1 230 ? -10.82 51.375 17.266 1 97.56 230 ARG A CA 1
ATOM 1823 C C . ARG A 1 230 ? -9.719 50.781 18.141 1 97.56 230 ARG A C 1
ATOM 1825 O O . ARG A 1 230 ? -9.789 49.625 18.531 1 97.56 230 ARG A O 1
ATOM 1832 N N . ALA A 1 231 ? -8.648 51.562 18.391 1 98.12 231 ALA A N 1
ATOM 1833 C CA . ALA A 1 231 ? -7.543 51.094 19.219 1 98.12 231 ALA A CA 1
ATOM 1834 C C . ALA A 1 231 ? -8.008 50.812 20.641 1 98.12 231 ALA A C 1
ATOM 1836 O O . ALA A 1 231 ? -7.562 49.844 21.266 1 98.12 231 ALA A O 1
ATOM 1837 N N . SER A 1 232 ? -8.859 51.656 21.156 1 97.19 232 SER A N 1
ATOM 1838 C CA . SER A 1 232 ? -9.359 51.5 22.516 1 97.19 232 SER A CA 1
ATOM 1839 C C . SER A 1 232 ? -10.18 50.219 22.672 1 97.19 232 SER A C 1
ATOM 1841 O O . SER A 1 232 ? -9.984 49.469 23.625 1 97.19 232 SER A O 1
ATOM 1843 N N . ASN A 1 233 ? -11.07 50.031 21.75 1 96.75 233 ASN A N 1
ATOM 1844 C CA . ASN A 1 233 ? -11.891 48.844 21.781 1 96.75 233 ASN A CA 1
ATOM 1845 C C . ASN A 1 233 ? -11.047 47.562 21.609 1 96.75 233 ASN A C 1
ATOM 1847 O O . ASN A 1 233 ? -11.227 46.594 22.344 1 96.75 233 ASN A O 1
ATOM 1851 N N . LEU A 1 234 ? -10.188 47.594 20.609 1 97.81 234 LEU A N 1
ATOM 1852 C CA . LEU A 1 234 ? -9.336 46.438 20.344 1 97.81 234 LEU A CA 1
ATOM 1853 C C . LEU A 1 234 ? -8.508 46.094 21.578 1 97.81 234 LEU A C 1
ATOM 1855 O O . LEU A 1 234 ? -8.477 44.938 22.016 1 97.81 234 LEU A O 1
ATOM 1859 N N . THR A 1 235 ? -7.887 47.062 22.156 1 98.06 235 THR A N 1
ATOM 1860 C CA . THR A 1 235 ? -7.031 46.844 23.328 1 98.06 235 THR A CA 1
ATOM 1861 C C . THR A 1 235 ? -7.824 46.219 24.469 1 98.06 235 THR A C 1
ATOM 1863 O O . THR A 1 235 ? -7.379 45.25 25.062 1 98.06 235 THR A O 1
ATOM 1866 N N . HIS A 1 236 ? -8.969 46.719 24.688 1 96.69 236 HIS A N 1
ATOM 1867 C CA . HIS A 1 236 ? -9.797 46.219 25.781 1 96.69 236 HIS A CA 1
ATOM 1868 C C . HIS A 1 236 ? -10.195 44.75 25.562 1 96.69 236 HIS A C 1
ATOM 1870 O O . HIS A 1 236 ? -10.047 43.938 26.453 1 96.69 236 HIS A O 1
ATOM 1876 N N . TRP A 1 237 ? -10.688 44.5 24.422 1 97.31 237 TRP A N 1
ATOM 1877 C CA . TRP A 1 237 ? -11.266 43.188 24.188 1 97.31 237 TRP A CA 1
ATOM 1878 C C . TRP A 1 237 ? -10.172 42.125 24.047 1 97.31 237 TRP A C 1
ATOM 1880 O O . TRP A 1 237 ? -10.367 40.969 24.406 1 97.31 237 TRP A O 1
ATOM 1890 N N . ILE A 1 238 ? -8.992 42.5 23.484 1 98.31 238 ILE A N 1
ATOM 1891 C CA . ILE A 1 238 ? -7.867 41.562 23.453 1 98.31 238 ILE A CA 1
ATOM 1892 C C . ILE A 1 238 ? -7.41 41.25 24.891 1 98.31 238 ILE A C 1
ATOM 1894 O O . ILE A 1 238 ? -7.102 40.125 25.219 1 98.31 238 ILE A O 1
ATOM 1898 N N . LEU A 1 239 ? -7.383 42.25 25.719 1 97.94 239 LEU A N 1
ATOM 1899 C CA . LEU A 1 239 ? -7.031 42.062 27.125 1 97.94 239 LEU A CA 1
ATOM 1900 C C . LEU A 1 239 ? -8.062 41.188 27.844 1 97.94 239 LEU A C 1
ATOM 1902 O O . LEU A 1 239 ? -7.719 40.406 28.703 1 97.94 239 LEU A O 1
ATOM 1906 N N . ARG A 1 240 ? -9.312 41.406 27.516 1 97.12 240 ARG A N 1
ATOM 1907 C CA . ARG A 1 240 ? -10.359 40.562 28.094 1 97.12 240 ARG A CA 1
ATOM 1908 C C . ARG A 1 240 ? -10.148 39.094 27.734 1 97.12 240 ARG A C 1
ATOM 1910 O O . ARG A 1 240 ? -10.352 38.219 28.562 1 97.12 240 ARG A O 1
ATOM 1917 N N . PHE A 1 241 ? -9.867 38.875 26.5 1 97.38 241 PHE A N 1
ATOM 1918 C CA . PHE A 1 241 ? -9.555 37.5 26.094 1 97.38 241 PHE A CA 1
ATOM 1919 C C . PHE A 1 241 ? -8.375 36.938 26.875 1 97.38 241 PHE A C 1
ATOM 1921 O O . PHE A 1 241 ? -8.414 35.812 27.344 1 97.38 241 PHE A O 1
ATOM 1928 N N . HIS A 1 242 ? -7.281 37.781 26.984 1 97.5 242 HIS A N 1
ATOM 1929 C CA . HIS A 1 242 ? -6.113 37.375 27.766 1 97.5 242 HIS A CA 1
ATOM 1930 C C . HIS A 1 242 ? -6.5 37.031 29.188 1 97.5 242 HIS A C 1
ATOM 1932 O O . HIS A 1 242 ? -5.984 36.062 29.75 1 97.5 242 HIS A O 1
ATOM 1938 N N . GLU A 1 243 ? -7.402 37.688 29.766 1 95.56 243 GLU A N 1
ATOM 1939 C CA . GLU A 1 243 ? -7.863 37.406 31.125 1 95.56 243 GLU A CA 1
ATOM 1940 C C . GLU A 1 243 ? -8.539 36.062 31.234 1 95.56 243 GLU A C 1
ATOM 1942 O O . GLU A 1 243 ? -8.414 35.375 32.25 1 95.56 243 GLU A O 1
ATOM 1947 N N . THR A 1 244 ? -9.32 35.75 30.172 1 95.5 244 THR A N 1
ATOM 1948 C CA . THR A 1 244 ? -9.977 34.438 30.203 1 95.5 244 THR A CA 1
ATOM 1949 C C . THR A 1 244 ? -8.945 33.312 30.234 1 95.5 244 THR A C 1
ATOM 1951 O O . THR A 1 244 ? -9.188 32.25 30.812 1 95.5 244 THR A O 1
ATOM 1954 N N . ILE A 1 245 ? -7.812 33.5 29.578 1 95.94 245 ILE A N 1
ATOM 1955 C CA . ILE A 1 245 ? -6.73 32.531 29.594 1 95.94 245 ILE A CA 1
ATOM 1956 C C . ILE A 1 245 ? -6.098 32.469 30.984 1 95.94 245 ILE A C 1
ATOM 1958 O O . ILE A 1 245 ? -5.895 31.406 31.531 1 95.94 245 ILE A O 1
ATOM 1962 N N . LEU A 1 246 ? -5.824 33.625 31.625 1 93.69 246 LEU A N 1
ATOM 1963 C CA . LEU A 1 246 ? -5.18 33.719 32.938 1 93.69 246 LEU A CA 1
ATOM 1964 C C . LEU A 1 246 ? -6.055 33.094 34 1 93.69 246 LEU A C 1
ATOM 1966 O O . LEU A 1 246 ? -5.547 32.469 34.938 1 93.69 246 LEU A O 1
ATOM 1970 N N . GLU A 1 247 ? -7.297 33.312 33.812 1 92.31 247 GLU A N 1
ATOM 1971 C CA . GLU A 1 247 ? -8.242 32.844 34.812 1 92.31 247 GLU A CA 1
ATOM 1972 C C . GLU A 1 247 ? -8.664 31.391 34.531 1 92.31 247 GLU A C 1
ATOM 1974 O O . GLU A 1 247 ? -9.445 30.812 35.281 1 92.31 247 GLU A O 1
ATOM 1979 N N . ASP A 1 248 ? -8.211 30.844 33.406 1 93.19 248 ASP A N 1
ATOM 1980 C CA . ASP A 1 248 ? -8.5 29.469 33.031 1 93.19 248 ASP A CA 1
ATOM 1981 C C . ASP A 1 248 ? -9.984 29.266 32.75 1 93.19 248 ASP A C 1
ATOM 1983 O O . ASP A 1 248 ? -10.555 28.234 33.094 1 93.19 248 ASP A O 1
ATOM 1987 N N . THR A 1 249 ? -10.625 30.297 32.219 1 93.44 249 THR A N 1
ATOM 1988 C CA . THR A 1 249 ? -12.062 30.234 31.969 1 93.44 249 THR A CA 1
ATOM 1989 C C . THR A 1 249 ? -12.352 30.094 30.469 1 93.44 249 THR A C 1
ATOM 1991 O O . THR A 1 249 ? -13.492 29.828 30.078 1 93.44 249 THR A O 1
ATOM 1994 N N . LEU A 1 250 ? -11.398 30.281 29.688 1 94.88 250 LEU A N 1
ATOM 1995 C CA . LEU A 1 250 ? -11.594 30.047 28.266 1 94.88 250 LEU A CA 1
ATOM 1996 C C . LEU A 1 250 ? -11.984 28.594 28 1 94.88 250 LEU A C 1
ATOM 1998 O O . LEU A 1 250 ? -11.25 27.672 28.391 1 94.88 250 LEU A O 1
ATOM 2002 N N . LYS A 1 251 ? -13.062 28.406 27.375 1 92.12 251 LYS A N 1
ATOM 2003 C CA . LYS A 1 251 ? -13.586 27.062 27.141 1 92.12 251 LYS A CA 1
ATOM 2004 C C . LYS A 1 251 ? -12.648 26.25 26.25 1 92.12 251 LYS A C 1
ATOM 2006 O O . LYS A 1 251 ? -12.18 26.75 25.219 1 92.12 251 LYS A O 1
ATOM 2011 N N . PRO A 1 252 ? -12.352 25.016 26.672 1 93.56 252 PRO A N 1
ATOM 2012 C CA . PRO A 1 252 ? -11.562 24.156 25.766 1 93.56 252 PRO A CA 1
ATOM 2013 C C . PRO A 1 252 ? -12.234 23.953 24.422 1 93.56 252 PRO A C 1
ATOM 2015 O O . PRO A 1 252 ? -13.461 24 24.312 1 93.56 252 PRO A O 1
ATOM 2018 N N . GLN A 1 253 ? -11.445 23.766 23.469 1 93.5 253 GLN A N 1
ATOM 2019 C CA . GLN A 1 253 ? -11.961 23.516 22.125 1 93.5 253 GLN A CA 1
ATOM 2020 C C . GLN A 1 253 ? -12.133 22.016 21.875 1 93.5 253 GLN A C 1
ATOM 2022 O O . GLN A 1 253 ? -11.383 21.203 22.422 1 93.5 253 GLN A O 1
ATOM 2027 N N . PHE A 1 254 ? -13.133 21.703 21.062 1 91.88 254 PHE A N 1
ATOM 2028 C CA . PHE A 1 254 ? -13.453 20.312 20.734 1 91.88 254 PHE A CA 1
ATOM 2029 C C . PHE A 1 254 ? -13.562 20.125 19.219 1 91.88 254 PHE A C 1
ATOM 2031 O O . PHE A 1 254 ? -14.094 20.984 18.516 1 91.88 254 PHE A O 1
ATOM 2038 N N . LEU A 1 255 ? -12.953 19.109 18.766 1 90.62 255 LEU A N 1
ATOM 2039 C CA . LEU A 1 255 ? -13.219 18.688 17.406 1 90.62 255 LEU A CA 1
ATOM 2040 C C . LEU A 1 255 ? -14.562 17.969 17.312 1 90.62 255 LEU A C 1
ATOM 2042 O O . LEU A 1 255 ? -14.859 17.078 18.125 1 90.62 255 LEU A O 1
ATOM 2046 N N . GLN A 1 256 ? -15.32 18.344 16.438 1 86.94 256 GLN A N 1
ATOM 2047 C CA . GLN A 1 256 ? -16.656 17.766 16.234 1 86.94 256 GLN A CA 1
ATOM 2048 C C . GLN A 1 256 ? -17.484 17.859 17.5 1 86.94 256 GLN A C 1
ATOM 2050 O O . GLN A 1 256 ? -18.234 16.938 17.828 1 86.94 256 GLN A O 1
ATOM 2055 N N . ASP A 1 257 ? -17.219 18.781 18.25 1 83.94 257 ASP A N 1
ATOM 2056 C CA . ASP A 1 257 ? -17.938 19.078 19.484 1 83.94 257 ASP A CA 1
ATOM 2057 C C . ASP A 1 257 ? -17.844 17.922 20.469 1 83.94 257 ASP A C 1
ATOM 2059 O O . ASP A 1 257 ? -18.734 17.719 21.297 1 83.94 257 ASP A O 1
ATOM 2063 N N . MET A 1 258 ? -16.828 17.156 20.312 1 87.31 258 MET A N 1
ATOM 2064 C CA . MET A 1 258 ? -16.781 15.984 21.188 1 87.31 258 MET A CA 1
ATOM 2065 C C . MET A 1 258 ? -15.336 15.664 21.578 1 87.31 258 MET A C 1
ATOM 2067 O O . MET A 1 258 ? -15.086 15.227 22.703 1 87.31 258 MET A O 1
ATOM 2071 N N . ILE A 1 259 ? -14.422 15.828 20.766 1 92.69 259 ILE A N 1
ATOM 2072 C CA . ILE A 1 259 ? -13.047 15.422 21 1 92.69 259 ILE A CA 1
ATOM 2073 C C . ILE A 1 259 ? -12.219 16.625 21.469 1 92.69 259 ILE A C 1
ATOM 2075 O O . ILE A 1 259 ? -11.945 17.531 20.672 1 92.69 259 ILE A O 1
ATOM 2079 N N . PRO A 1 260 ? -11.852 16.609 22.719 1 93.38 260 PRO A N 1
ATOM 2080 C CA . PRO A 1 260 ? -11.031 17.734 23.172 1 93.38 260 PRO A CA 1
ATOM 2081 C C . PRO A 1 260 ? -9.672 17.797 22.469 1 93.38 260 PRO A C 1
ATOM 2083 O O . PRO A 1 260 ? -9.086 16.766 22.172 1 93.38 260 PRO A O 1
ATOM 2086 N N . ILE A 1 261 ? -9.195 19 22.234 1 95.19 261 ILE A N 1
ATOM 2087 C CA . ILE A 1 261 ? -7.895 19.156 21.578 1 95.19 261 ILE A CA 1
ATOM 2088 C C . ILE A 1 261 ? -6.953 19.938 22.5 1 95.19 261 ILE A C 1
ATOM 2090 O O . ILE A 1 261 ? -7.387 20.531 23.484 1 95.19 261 ILE A O 1
ATOM 2094 N N . CYS A 1 262 ? -5.734 19.906 22.188 1 96.25 262 CYS A N 1
ATOM 2095 C CA . CYS A 1 262 ? -4.688 20.5 23.016 1 96.25 262 CYS A CA 1
ATOM 2096 C C . CYS A 1 262 ? -4.805 22.016 23.062 1 96.25 262 CYS A C 1
ATOM 2098 O O . CYS A 1 262 ? -4.949 22.656 22.016 1 96.25 262 CYS A O 1
ATOM 2100 N N . MET A 1 263 ? -4.695 22.547 24.219 1 96.06 263 MET A N 1
ATOM 2101 C CA . MET A 1 263 ? -4.816 24 24.406 1 96.06 263 MET A CA 1
ATOM 2102 C C . MET A 1 263 ? -3.49 24.594 24.875 1 96.06 263 MET A C 1
ATOM 2104 O O . MET A 1 263 ? -3.428 25.766 25.219 1 96.06 263 MET A O 1
ATOM 2108 N N . ASP A 1 264 ? -2.467 23.875 24.797 1 93.69 264 ASP A N 1
ATOM 2109 C CA . ASP A 1 264 ? -1.168 24.281 25.328 1 93.69 264 ASP A CA 1
ATOM 2110 C C . ASP A 1 264 ? -0.641 25.531 24.625 1 93.69 264 ASP A C 1
ATOM 2112 O O . ASP A 1 264 ? 0.082 26.328 25.234 1 93.69 264 ASP A O 1
ATOM 2116 N N . GLY A 1 265 ? -1.019 25.734 23.438 1 93.81 265 GLY A N 1
ATOM 2117 C CA . GLY A 1 265 ? -0.519 26.859 22.656 1 93.81 265 GLY A CA 1
ATOM 2118 C C . GLY A 1 265 ? -0.896 28.203 23.25 1 93.81 265 GLY A C 1
ATOM 2119 O O . GLY A 1 265 ? -0.216 29.203 23 1 93.81 265 GLY A O 1
ATOM 2120 N N . TYR A 1 266 ? -1.892 28.203 24.031 1 95.81 266 TYR A N 1
ATOM 2121 C CA . TYR A 1 266 ? -2.357 29.453 24.625 1 95.81 266 TYR A CA 1
ATOM 2122 C C . TYR A 1 266 ? -1.398 29.938 25.703 1 95.81 266 TYR A C 1
ATOM 2124 O O . TYR A 1 266 ? -1.428 31.109 26.078 1 95.81 266 TYR A O 1
ATOM 2132 N N . ARG A 1 267 ? -0.534 29.125 26.141 1 93.88 267 ARG A N 1
ATOM 2133 C CA . ARG A 1 267 ? 0.42 29.484 27.188 1 93.88 267 ARG A CA 1
ATOM 2134 C C . ARG A 1 267 ? 1.436 30.5 26.672 1 93.88 267 ARG A C 1
ATOM 2136 O O . ARG A 1 267 ? 1.972 31.297 27.438 1 93.88 267 ARG A O 1
ATOM 2143 N N . MET A 1 268 ? 1.626 30.516 25.391 1 95.12 268 MET A N 1
ATOM 2144 C CA . MET A 1 268 ? 2.652 31.375 24.812 1 95.12 268 MET A CA 1
ATOM 2145 C C . MET A 1 268 ? 2.027 32.438 23.906 1 95.12 268 MET A C 1
ATOM 2147 O O . MET A 1 268 ? 2.74 33.156 23.219 1 95.12 268 MET A O 1
ATOM 2151 N N . GLN A 1 269 ? 0.765 32.5 23.875 1 96.12 269 GLN A N 1
ATOM 2152 C CA . GLN A 1 269 ? 0.111 33.406 22.922 1 96.12 269 GLN A CA 1
ATOM 2153 C C . GLN A 1 269 ? 0.386 34.875 23.281 1 96.12 269 GLN A C 1
ATOM 2155 O O . GLN A 1 269 ? 0.541 35.719 22.391 1 96.12 269 GLN A O 1
ATOM 2160 N N . PHE A 1 270 ? 0.379 35.156 24.578 1 97.31 270 PHE A N 1
ATOM 2161 C CA . PHE A 1 270 ? 0.614 36.5 25.062 1 97.31 270 PHE A CA 1
ATOM 2162 C C . PHE A 1 270 ? 1.899 36.562 25.875 1 97.31 270 PHE A C 1
ATOM 2164 O O . PHE A 1 270 ? 2.434 35.531 26.297 1 97.31 270 PHE A O 1
ATOM 2171 N N . CYS A 1 271 ? 2.447 37.781 26.031 1 97.56 271 CYS A N 1
ATOM 2172 C CA . CYS A 1 271 ? 3.588 38.062 26.891 1 97.56 271 CYS A CA 1
ATOM 2173 C C . CYS A 1 271 ? 4.824 37.312 26.422 1 97.56 271 CYS A C 1
ATOM 2175 O O . CYS A 1 271 ? 5.68 36.938 27.234 1 97.56 271 CYS A O 1
ATOM 2177 N N . THR A 1 272 ? 4.789 36.938 25.188 1 97.88 272 THR A N 1
ATOM 2178 C CA . THR A 1 272 ? 5.883 36.125 24.688 1 97.88 272 THR A CA 1
ATOM 2179 C C . THR A 1 272 ? 6.668 36.875 23.609 1 97.88 272 THR A C 1
ATOM 2181 O O . THR A 1 272 ? 6.082 37.562 22.781 1 97.88 272 THR A O 1
ATOM 2184 N N . SER A 1 273 ? 7.973 36.781 23.641 1 97.88 273 SER A N 1
ATOM 2185 C CA . SER A 1 273 ? 8.859 37.344 22.625 1 97.88 273 SER A CA 1
ATOM 2186 C C . SER A 1 273 ? 9.945 36.344 22.219 1 97.88 273 SER A C 1
ATOM 2188 O O . SER A 1 273 ? 10.43 35.594 23.062 1 97.88 273 SER A O 1
ATOM 2190 N N . ARG A 1 274 ? 10.211 36.281 20.969 1 97.75 274 ARG A N 1
ATOM 2191 C CA . ARG A 1 274 ? 11.367 35.531 20.484 1 97.75 274 ARG A CA 1
ATOM 2192 C C . ARG A 1 274 ? 12.648 36.344 20.609 1 97.75 274 ARG A C 1
ATOM 2194 O O . ARG A 1 274 ? 12.875 37.281 19.812 1 97.75 274 ARG A O 1
ATOM 2201 N N . ILE A 1 275 ? 13.469 36 21.547 1 97.75 275 ILE A N 1
ATOM 2202 C CA . ILE A 1 275 ? 14.695 36.75 21.812 1 97.75 275 ILE A CA 1
ATOM 2203 C C . ILE A 1 275 ? 15.82 36.25 20.922 1 97.75 275 ILE A C 1
ATOM 2205 O O . ILE A 1 275 ? 16.109 35.062 20.891 1 97.75 275 ILE A O 1
ATOM 2209 N N . PRO A 1 276 ? 16.422 37.188 20.094 1 97.5 276 PRO A N 1
ATOM 2210 C CA . PRO A 1 276 ? 17.5 36.75 19.219 1 97.5 276 PRO A CA 1
ATOM 2211 C C . PRO A 1 276 ? 18.75 36.281 19.984 1 97.5 276 PRO A C 1
ATOM 2213 O O . PRO A 1 276 ? 19.125 36.938 20.969 1 97.5 276 PRO A O 1
ATOM 2216 N N . GLY A 1 277 ? 19.281 35.188 19.688 1 96.12 277 GLY A N 1
ATOM 2217 C CA . GLY A 1 277 ? 20.531 34.656 20.219 1 96.12 277 GLY A CA 1
ATOM 2218 C C . GLY A 1 277 ? 21.531 34.312 19.125 1 96.12 277 GLY A C 1
ATOM 2219 O O . GLY A 1 277 ? 21.172 34.25 17.953 1 96.12 277 GLY A O 1
ATOM 2220 N N . LYS A 1 278 ? 22.766 34.125 19.578 1 93.56 278 LYS A N 1
ATOM 2221 C CA . LYS A 1 278 ? 23.781 33.688 18.625 1 93.56 278 LYS A CA 1
ATOM 2222 C C . LYS A 1 278 ? 23.516 32.25 18.188 1 93.56 278 LYS A C 1
ATOM 2224 O O . LYS A 1 278 ? 23.516 31.328 19.016 1 93.56 278 LYS A O 1
ATOM 2229 N N . HIS A 1 279 ? 23.188 31.984 17.016 1 93.12 279 HIS A N 1
ATOM 2230 C CA . HIS A 1 279 ? 23 30.703 16.359 1 93.12 279 HIS A CA 1
ATOM 2231 C C . HIS A 1 279 ? 21.609 30.141 16.641 1 93.12 279 HIS A C 1
ATOM 2233 O O . HIS A 1 279 ? 21.078 29.359 15.852 1 93.12 279 HIS A O 1
ATOM 2239 N N . VAL A 1 280 ? 21.031 30.438 17.812 1 96.44 280 VAL A N 1
ATOM 2240 C CA . VAL A 1 280 ? 19.719 29.922 18.188 1 96.44 280 VAL A CA 1
ATOM 2241 C C . VAL A 1 280 ? 18.969 30.969 19 1 96.44 280 VAL A C 1
ATOM 2243 O O . VAL A 1 280 ? 19.516 31.562 19.922 1 96.44 280 VAL A O 1
ATOM 2246 N N . ASP A 1 281 ? 17.734 31.234 18.688 1 97.69 281 ASP A N 1
ATOM 2247 C CA . ASP A 1 281 ? 16.859 32.156 19.422 1 97.69 281 ASP A CA 1
ATOM 2248 C C . ASP A 1 281 ? 16.234 31.453 20.625 1 97.69 281 ASP A C 1
ATOM 2250 O O . ASP A 1 281 ? 16.422 30.25 20.828 1 97.69 281 ASP A O 1
ATOM 2254 N N . GLU A 1 282 ? 15.586 32.219 21.406 1 96.69 282 GLU A N 1
ATOM 2255 C CA . GLU A 1 282 ? 14.844 31.688 22.547 1 96.69 282 GLU A CA 1
ATOM 2256 C C . GLU A 1 282 ? 13.461 32.344 22.656 1 96.69 282 GLU A C 1
ATOM 2258 O O . GLU A 1 282 ? 13.32 33.562 22.469 1 96.69 282 GLU A O 1
ATOM 2263 N N . LEU A 1 283 ? 12.477 31.531 22.875 1 96.06 283 LEU A N 1
ATOM 2264 C CA . LEU A 1 283 ? 11.148 32.031 23.203 1 96.06 283 LEU A CA 1
ATOM 2265 C C . LEU A 1 283 ? 11 32.281 24.703 1 96.06 283 LEU A C 1
ATOM 2267 O O . LEU A 1 283 ? 11.164 31.359 25.5 1 96.06 283 LEU A O 1
ATOM 2271 N N . VAL A 1 284 ? 10.688 33.5 25.062 1 97.25 284 VAL A N 1
ATOM 2272 C CA . VAL A 1 284 ? 10.562 33.844 26.469 1 97.25 284 VAL A CA 1
ATOM 2273 C C . VAL A 1 284 ? 9.164 34.375 26.75 1 97.25 284 VAL A C 1
ATOM 2275 O O . VAL A 1 284 ? 8.711 35.312 26.078 1 97.25 284 VAL A O 1
ATOM 2278 N N . THR A 1 285 ? 8.492 33.781 27.672 1 96.94 285 THR A N 1
ATOM 2279 C CA . THR A 1 285 ? 7.199 34.25 28.141 1 96.94 285 THR A CA 1
ATOM 2280 C C . THR A 1 285 ? 7.332 34.969 29.484 1 96.94 285 THR A C 1
ATOM 2282 O O . THR A 1 285 ? 7.828 34.375 30.453 1 96.94 285 THR A O 1
ATOM 2285 N N . PHE A 1 286 ? 6.828 36.125 29.531 1 96.38 286 PHE A N 1
ATOM 2286 C CA . PHE A 1 286 ? 6.863 36.906 30.75 1 96.38 286 PHE A CA 1
ATOM 2287 C C . PHE A 1 286 ? 5.539 36.844 31.5 1 96.38 286 PHE A C 1
ATOM 2289 O O . PHE A 1 286 ? 4.621 37.625 31.234 1 96.38 286 PHE A O 1
ATOM 2296 N N . LYS A 1 287 ? 5.301 35.969 32.406 1 87.75 287 LYS A N 1
ATOM 2297 C CA . LYS A 1 287 ? 4.039 35.562 33 1 87.75 287 LYS A CA 1
ATOM 2298 C C . LYS A 1 287 ? 3.406 36.688 33.812 1 87.75 287 LYS A C 1
ATOM 2300 O O . LYS A 1 287 ? 2.182 36.75 33.938 1 87.75 287 LYS A O 1
ATOM 2305 N N . ASP A 1 288 ? 4.086 37.625 34.406 1 86.56 288 ASP A N 1
ATOM 2306 C CA . ASP A 1 288 ? 3.502 38.562 35.344 1 86.56 288 ASP A CA 1
ATOM 2307 C C . ASP A 1 288 ? 3.398 39.969 34.719 1 86.56 288 ASP A C 1
ATOM 2309 O O . ASP A 1 288 ? 3.252 40.969 35.406 1 86.56 288 ASP A O 1
ATOM 2313 N N . SER A 1 289 ? 3.271 39.938 33.406 1 94.5 289 SER A N 1
ATOM 2314 C CA . SER A 1 289 ? 3.217 41.219 32.75 1 94.5 289 SER A CA 1
ATOM 2315 C C . SER A 1 289 ? 1.84 41.875 32.875 1 94.5 289 SER A C 1
ATOM 2317 O O . SER A 1 289 ? 0.819 41.188 32.781 1 94.5 289 SER A O 1
ATOM 2319 N N . LYS A 1 290 ? 1.773 43.188 33.156 1 95.62 290 LYS A N 1
ATOM 2320 C CA . LYS A 1 290 ? 0.518 43.906 33.344 1 95.62 290 LYS A CA 1
ATOM 2321 C C . LYS A 1 290 ? 0.479 45.156 32.469 1 95.62 290 LYS A C 1
ATOM 2323 O O . LYS A 1 290 ? -0.259 46.094 32.75 1 95.62 290 LYS A O 1
ATOM 2328 N N . HIS A 1 291 ? 1.285 45.125 31.469 1 98.06 291 HIS A N 1
ATOM 2329 C CA . HIS A 1 291 ? 1.335 46.312 30.625 1 98.06 291 HIS A CA 1
ATOM 2330 C C . HIS A 1 291 ? 1.364 45.938 29.156 1 98.06 291 HIS A C 1
ATOM 2332 O O . HIS A 1 291 ? 1.692 44.812 28.797 1 98.06 291 HIS A O 1
ATOM 2338 N N . ILE A 1 292 ? 0.946 46.875 28.344 1 98.56 292 ILE A N 1
ATOM 2339 C CA . ILE A 1 292 ? 1.161 46.844 26.906 1 98.56 292 ILE A CA 1
ATOM 2340 C C . ILE A 1 292 ? 2.047 48 26.469 1 98.56 292 ILE A C 1
ATOM 2342 O O . ILE A 1 292 ? 2.354 48.875 27.281 1 98.56 292 ILE A O 1
ATOM 2346 N N . VAL A 1 293 ? 2.551 47.875 25.297 1 98.38 293 VAL A N 1
ATOM 2347 C CA . VAL A 1 293 ? 3.295 49 24.719 1 98.38 293 VAL A CA 1
ATOM 2348 C C . VAL A 1 293 ? 2.602 49.5 23.453 1 98.38 293 VAL A C 1
ATOM 2350 O O . VAL A 1 293 ? 2.236 48.688 22.594 1 98.38 293 VAL A O 1
ATOM 2353 N N . ILE A 1 294 ? 2.332 50.75 23.406 1 98.06 294 ILE A N 1
ATOM 2354 C CA . ILE A 1 294 ? 1.733 51.406 22.25 1 98.06 294 ILE A CA 1
ATOM 2355 C C . ILE A 1 294 ? 2.789 52.219 21.516 1 98.06 294 ILE A C 1
ATOM 2357 O O . ILE A 1 294 ? 3.506 53.031 22.125 1 98.06 294 ILE A O 1
ATOM 2361 N N . MET A 1 295 ? 2.873 52 20.25 1 95.69 295 MET A N 1
ATOM 2362 C CA . MET A 1 295 ? 3.879 52.688 19.438 1 95.69 295 MET A CA 1
ATOM 2363 C C . MET A 1 295 ? 3.225 53.625 18.422 1 95.69 295 MET A C 1
ATOM 2365 O O . MET A 1 295 ? 2.148 53.312 17.906 1 95.69 295 MET A O 1
ATOM 2369 N N . ARG A 1 296 ? 3.85 54.688 18.172 1 94.88 296 ARG A N 1
ATOM 2370 C CA . ARG A 1 296 ? 3.438 55.656 17.172 1 94.88 296 ARG A CA 1
ATOM 2371 C C . ARG A 1 296 ? 4.621 56.5 16.719 1 94.88 296 ARG A C 1
ATOM 2373 O O . ARG A 1 296 ? 5.301 57.125 17.531 1 94.88 296 ARG A O 1
ATOM 2380 N N . LYS A 1 297 ? 4.887 56.5 15.43 1 90.56 297 LYS A N 1
ATOM 2381 C CA . LYS A 1 297 ? 5.898 57.344 14.805 1 90.56 297 LYS A CA 1
ATOM 2382 C C . LYS A 1 297 ? 7.238 57.219 15.523 1 90.56 297 LYS A C 1
ATOM 2384 O O . LYS A 1 297 ? 7.852 58.219 15.883 1 90.56 297 LYS A O 1
ATOM 2389 N N . GLY A 1 298 ? 7.586 55.969 15.82 1 88.88 298 GLY A N 1
ATOM 2390 C CA . GLY A 1 298 ? 8.891 55.688 16.406 1 88.88 298 GLY A CA 1
ATOM 2391 C C . GLY A 1 298 ? 8.93 55.875 17.906 1 88.88 298 GLY A C 1
ATOM 2392 O O . GLY A 1 298 ? 9.945 55.625 18.547 1 88.88 298 GLY A O 1
ATOM 2393 N N . CYS A 1 299 ? 7.84 56.375 18.484 1 93.62 299 CYS A N 1
ATOM 2394 C CA . CYS A 1 299 ? 7.73 56.531 19.922 1 93.62 299 CYS A CA 1
ATOM 2395 C C . CYS A 1 299 ? 7.055 55.312 20.562 1 93.62 299 CYS A C 1
ATOM 2397 O O . CYS A 1 299 ? 6.195 54.688 19.953 1 93.62 299 CYS A O 1
ATOM 2399 N N . TYR A 1 300 ? 7.539 55.031 21.812 1 95.88 300 TYR A N 1
ATOM 2400 C CA . TYR A 1 300 ? 7.027 53.906 22.562 1 95.88 300 TYR A CA 1
ATOM 2401 C C . TYR A 1 300 ? 6.414 54.344 23.891 1 95.88 300 TYR A C 1
ATOM 2403 O O . TYR A 1 300 ? 6.984 55.188 24.594 1 95.88 300 TYR A O 1
ATOM 2411 N N . TYR A 1 301 ? 5.23 53.875 24.172 1 97.38 301 TYR A N 1
ATOM 2412 C CA . TYR A 1 301 ? 4.539 54.219 25.406 1 97.38 301 TYR A CA 1
ATOM 2413 C C . TYR A 1 301 ? 4.125 52.969 26.172 1 97.38 301 TYR A C 1
ATOM 2415 O O . TYR A 1 301 ? 3.396 52.125 25.641 1 97.38 301 TYR A O 1
ATOM 2423 N N . LYS A 1 302 ? 4.633 52.844 27.359 1 97.94 302 LYS A N 1
ATOM 2424 C CA . LYS A 1 302 ? 4.215 51.75 28.25 1 97.94 302 LYS A CA 1
ATOM 2425 C C . LYS A 1 302 ? 2.936 52.125 29 1 97.94 302 LYS A C 1
ATOM 2427 O O . LYS A 1 302 ? 2.844 53.219 29.578 1 97.94 302 LYS A O 1
ATOM 2432 N N . LEU A 1 303 ? 1.96 51.312 28.875 1 97.94 303 LEU A N 1
ATOM 2433 C CA . LEU A 1 303 ? 0.681 51.562 29.531 1 97.94 303 LEU A CA 1
ATOM 2434 C C . LEU A 1 303 ? 0.301 50.375 30.438 1 97.94 303 LEU A C 1
ATOM 2436 O O . LEU A 1 303 ? 0.158 49.25 29.969 1 97.94 303 LEU A O 1
ATOM 2440 N N . SER A 1 304 ? 0.195 50.656 31.734 1 95.94 304 SER A N 1
ATOM 2441 C CA . SER A 1 304 ? -0.417 49.688 32.625 1 95.94 304 SER A CA 1
ATOM 2442 C C . SER A 1 304 ? -1.895 49.469 32.281 1 95.94 304 SER A C 1
ATOM 2444 O O . SER A 1 304 ? -2.633 50.469 32.125 1 95.94 304 SER A O 1
ATOM 2446 N N . VAL A 1 305 ? -2.336 48.312 32.188 1 94.5 305 VAL A N 1
ATOM 2447 C CA . VAL A 1 305 ? -3.66 48.062 31.641 1 94.5 305 VAL A CA 1
ATOM 2448 C C . VAL A 1 305 ? -4.66 47.812 32.75 1 94.5 305 VAL A C 1
ATOM 2450 O O . VAL A 1 305 ? -5.855 47.656 32.5 1 94.5 305 VAL A O 1
ATOM 2453 N N . TYR A 1 306 ? -4.211 47.812 33.969 1 91.44 306 TYR A N 1
ATOM 2454 C CA . TYR A 1 306 ? -5.078 47.625 35.125 1 91.44 306 TYR A CA 1
ATOM 2455 C C . TYR A 1 306 ? -5.156 48.906 35.969 1 91.44 306 TYR A C 1
ATOM 2457 O O . TYR A 1 306 ? -4.195 49.688 36.031 1 91.44 306 TYR A O 1
ATOM 2465 N N . ALA A 1 307 ? -6.32 49.156 36.5 1 88.56 307 ALA A N 1
ATOM 2466 C CA . ALA A 1 307 ? -6.562 50.219 37.469 1 88.56 307 ALA A CA 1
ATOM 2467 C C . ALA A 1 307 ? -7.402 49.688 38.656 1 88.56 307 ALA A C 1
ATOM 2469 O O . ALA A 1 307 ? -8.172 48.75 38.5 1 88.56 307 ALA A O 1
ATOM 2470 N N . PRO A 1 308 ? -7.113 50.156 39.812 1 85.06 308 PRO A N 1
ATOM 2471 C CA . PRO A 1 308 ? -7.91 49.719 40.938 1 85.06 308 PRO A CA 1
ATOM 2472 C C . PRO A 1 308 ? -9.383 50.094 40.812 1 85.06 308 PRO A C 1
ATOM 2474 O O . PRO A 1 308 ? -9.711 51.188 40.344 1 85.06 308 PRO A O 1
ATOM 2477 N N . ASP A 1 309 ? -10.227 49.188 41.188 1 80.56 309 ASP A N 1
ATOM 2478 C CA . ASP A 1 309 ? -11.648 49.531 41.25 1 80.56 309 ASP A CA 1
ATOM 2479 C C . ASP A 1 309 ? -11.977 50.188 42.594 1 80.56 309 ASP A C 1
ATOM 2481 O O . ASP A 1 309 ? -11.078 50.625 43.312 1 80.56 309 ASP A O 1
ATOM 2485 N N . ASN A 1 310 ? -13.32 50.375 42.812 1 77.62 310 ASN A N 1
ATOM 2486 C CA . ASN A 1 310 ? -13.773 51.062 44.031 1 77.62 310 ASN A CA 1
ATOM 2487 C C . ASN A 1 310 ? -13.391 50.312 45.281 1 77.62 310 ASN A C 1
ATOM 2489 O O . ASN A 1 310 ? -13.25 50.906 46.344 1 77.62 310 ASN A O 1
ATOM 2493 N N . ASP A 1 311 ? -13.125 49.062 45.156 1 79.44 311 ASP A N 1
ATOM 2494 C CA . ASP A 1 311 ? -12.758 48.219 46.312 1 79.44 311 ASP A CA 1
ATOM 2495 C C . ASP A 1 311 ? -11.25 47.969 46.344 1 79.44 311 ASP A C 1
ATOM 2497 O O . ASP A 1 311 ? -10.758 47.219 47.188 1 79.44 311 ASP A O 1
ATOM 2501 N N . GLY A 1 312 ? -10.555 48.531 45.406 1 77.19 312 GLY A N 1
ATOM 2502 C CA . GLY A 1 312 ? -9.102 48.406 45.375 1 77.19 312 GLY A CA 1
ATOM 2503 C C . GLY A 1 312 ? -8.609 47.219 44.562 1 77.19 312 GLY A C 1
ATOM 2504 O O . GLY A 1 312 ? -7.406 46.969 44.5 1 77.19 312 GLY A O 1
ATOM 2505 N N . LYS A 1 313 ? -9.547 46.469 44.031 1 80.81 313 LYS A N 1
ATOM 2506 C CA . LYS A 1 313 ? -9.18 45.312 43.25 1 80.81 313 LYS A CA 1
ATOM 2507 C C . LYS A 1 313 ? -8.82 45.688 41.812 1 80.81 313 LYS A C 1
ATOM 2509 O O . LYS A 1 313 ? -9.461 46.562 41.219 1 80.81 313 LYS A O 1
ATOM 2514 N N . ASP A 1 314 ? -7.797 45.094 41.281 1 86.62 314 ASP A N 1
ATOM 2515 C CA . ASP A 1 314 ? -7.332 45.375 39.906 1 86.62 314 ASP A CA 1
ATOM 2516 C C . ASP A 1 314 ? -8.398 45 38.906 1 86.62 314 ASP A C 1
ATOM 2518 O O . ASP A 1 314 ? -8.977 43.906 38.969 1 86.62 314 ASP A O 1
ATOM 2522 N N . ARG A 1 315 ? -8.727 45.938 38.062 1 89.19 315 ARG A N 1
ATOM 2523 C CA . ARG A 1 315 ? -9.625 45.688 36.938 1 89.19 315 ARG A CA 1
ATOM 2524 C C . ARG A 1 315 ? -9.039 46.219 35.625 1 89.19 315 ARG A C 1
ATOM 2526 O O . ARG A 1 315 ? -8.258 47.188 35.656 1 89.19 315 ARG A O 1
ATOM 2533 N N . LEU A 1 316 ? -9.477 45.75 34.531 1 93.44 316 LEU A N 1
ATOM 2534 C CA . LEU A 1 316 ? -9.008 46.188 33.219 1 93.44 316 LEU A CA 1
ATOM 2535 C C . LEU A 1 316 ? -9.562 47.594 32.906 1 93.44 316 LEU A C 1
ATOM 2537 O O . LEU A 1 316 ? -10.695 47.906 33.25 1 93.44 316 LEU A O 1
ATOM 2541 N N . LEU A 1 317 ? -8.766 48.312 32.25 1 93.06 317 LEU A N 1
ATOM 2542 C CA . LEU A 1 317 ? -9.242 49.594 31.75 1 93.06 317 LEU A CA 1
ATOM 2543 C C . LEU A 1 317 ? -10.359 49.375 30.734 1 93.06 317 LEU A C 1
ATOM 2545 O O . LEU A 1 317 ? -10.32 48.438 29.938 1 93.06 317 LEU A O 1
ATOM 2549 N N . THR A 1 318 ? -11.383 50.188 30.797 1 92 318 THR A N 1
ATOM 2550 C CA . THR A 1 318 ? -12.469 50.188 29.812 1 92 318 THR A CA 1
ATOM 2551 C C . THR A 1 318 ? -12.062 50.906 28.547 1 92 318 THR A C 1
ATOM 2553 O O . THR A 1 318 ? -11.117 51.719 28.562 1 92 318 THR A O 1
ATOM 2556 N N . PRO A 1 319 ? -12.797 50.719 27.469 1 94.56 319 PRO A N 1
ATOM 2557 C CA . PRO A 1 319 ? -12.492 51.438 26.25 1 94.56 319 PRO A CA 1
ATOM 2558 C C . PRO A 1 319 ? -12.555 52.969 26.453 1 94.56 319 PRO A C 1
ATOM 2560 O O . PRO A 1 319 ? -11.734 53.688 25.891 1 94.56 319 PRO A O 1
ATOM 2563 N N . ALA A 1 320 ? -13.516 53.406 27.25 1 92.12 320 ALA A N 1
ATOM 2564 C CA . ALA A 1 320 ? -13.695 54.812 27.516 1 92.12 320 ALA A CA 1
ATOM 2565 C C . ALA A 1 320 ? -12.5 55.406 28.266 1 92.12 320 ALA A C 1
ATOM 2567 O O . ALA A 1 320 ? -12.133 56.562 28.062 1 92.12 320 ALA A O 1
ATOM 2568 N N . GLU A 1 321 ? -11.891 54.625 29.125 1 92.44 321 GLU A N 1
ATOM 2569 C CA . GLU A 1 321 ? -10.727 55.031 29.891 1 92.44 321 GLU A CA 1
ATOM 2570 C C . GLU A 1 321 ? -9.461 55.031 29.047 1 92.44 321 GLU A C 1
ATOM 2572 O O . GLU A 1 321 ? -8.547 55.812 29.25 1 92.44 321 GLU A O 1
ATOM 2577 N N . ILE A 1 322 ? -9.391 54.094 28.062 1 95.44 322 ILE A N 1
ATOM 2578 C CA . ILE A 1 322 ? -8.227 53.938 27.203 1 95.44 322 ILE A CA 1
ATOM 2579 C C . ILE A 1 322 ? -8.203 55.031 26.141 1 95.44 322 ILE A C 1
ATOM 2581 O O . ILE A 1 322 ? -7.137 55.531 25.766 1 95.44 322 ILE A O 1
ATOM 2585 N N . LEU A 1 323 ? -9.344 55.562 25.734 1 95.19 323 LEU A N 1
ATOM 2586 C CA . LEU A 1 323 ? -9.492 56.5 24.625 1 95.19 323 LEU A CA 1
ATOM 2587 C C . LEU A 1 323 ? -8.68 57.75 24.859 1 95.19 323 LEU A C 1
ATOM 2589 O O . LEU A 1 323 ? -7.887 58.156 24 1 95.19 323 LEU A O 1
ATOM 2593 N N . PRO A 1 324 ? -8.859 58.406 26.016 1 93.94 324 PRO A N 1
ATOM 2594 C CA . PRO A 1 324 ? -8.07 59.625 26.203 1 93.94 324 PRO A CA 1
ATOM 2595 C C . PRO A 1 324 ? -6.566 59.375 26.219 1 93.94 324 PRO A C 1
ATOM 2597 O O . PRO A 1 324 ? -5.781 60.219 25.812 1 93.94 324 PRO A O 1
ATOM 2600 N N . ILE A 1 325 ? -6.184 58.219 26.703 1 96 325 ILE A N 1
ATOM 2601 C CA . ILE A 1 325 ? -4.766 57.875 26.734 1 96 325 ILE A CA 1
ATOM 2602 C C . ILE A 1 325 ? -4.242 57.75 25.297 1 96 325 ILE A C 1
ATOM 2604 O O . ILE A 1 325 ? -3.166 58.281 24.984 1 96 325 ILE A O 1
ATOM 2608 N N . ILE A 1 326 ? -5.02 57.062 24.406 1 97.62 326 ILE A N 1
ATOM 2609 C CA . ILE A 1 326 ? -4.637 56.906 23.016 1 97.62 326 ILE A CA 1
ATOM 2610 C C . ILE A 1 326 ? -4.582 58.25 22.328 1 97.62 326 ILE A C 1
ATOM 2612 O O . ILE A 1 326 ? -3.664 58.531 21.547 1 97.62 326 ILE A O 1
ATOM 2616 N N . GLU A 1 327 ? -5.547 59.094 22.609 1 96.62 327 GLU A N 1
ATOM 2617 C CA . GLU A 1 327 ? -5.582 60.438 22.031 1 96.62 327 GLU A CA 1
ATOM 2618 C C . GLU A 1 327 ? -4.367 61.25 22.453 1 96.62 327 GLU A C 1
ATOM 2620 O O . GLU A 1 327 ? -3.801 62 21.656 1 96.62 327 GLU A O 1
ATOM 2625 N N . HIS A 1 328 ? -4.047 61.094 23.672 1 96.62 328 HIS A N 1
ATOM 2626 C CA . HIS A 1 328 ? -2.854 61.75 24.172 1 96.62 328 HIS A CA 1
ATOM 2627 C C . HIS A 1 328 ? -1.604 61.281 23.438 1 96.62 328 HIS A C 1
ATOM 2629 O O . HIS A 1 328 ? -0.739 62.094 23.078 1 96.62 328 HIS A O 1
ATOM 2635 N N . ILE A 1 329 ? -1.495 60 23.266 1 97 329 ILE A N 1
ATOM 2636 C CA . ILE A 1 329 ? -0.342 59.406 22.594 1 97 329 ILE A CA 1
ATOM 2637 C C . ILE A 1 329 ? -0.266 59.906 21.156 1 97 329 ILE A C 1
ATOM 2639 O O . ILE A 1 329 ? 0.814 60.25 20.672 1 97 329 ILE A O 1
ATOM 2643 N N . LEU A 1 330 ? -1.389 60 20.469 1 96.81 330 LEU A N 1
ATOM 2644 C CA . LEU A 1 330 ? -1.438 60.469 19.094 1 96.81 330 LEU A CA 1
ATOM 2645 C C . LEU A 1 330 ? -0.924 61.906 19.016 1 96.81 330 LEU A C 1
ATOM 2647 O O . LEU A 1 330 ? -0.143 62.25 18.125 1 96.81 330 LEU A O 1
ATOM 2651 N N . LYS A 1 331 ? -1.28 62.688 19.969 1 95.62 331 LYS A N 1
ATOM 2652 C CA . LYS A 1 331 ? -0.866 64.062 20 1 95.62 331 LYS A CA 1
ATOM 2653 C C . LYS A 1 331 ? 0.607 64.25 20.375 1 95.62 331 LYS A C 1
ATOM 2655 O O . LYS A 1 331 ? 1.356 64.938 19.719 1 95.62 331 LYS A O 1
ATOM 2660 N N . ASP A 1 332 ? 0.932 63.531 21.359 1 94.56 332 ASP A N 1
ATOM 2661 C CA . ASP A 1 332 ? 2.303 63.594 21.859 1 94.56 332 ASP A CA 1
ATOM 2662 C C . ASP A 1 332 ? 3.295 63.125 20.797 1 94.56 332 ASP A C 1
ATOM 2664 O O . ASP A 1 332 ? 4.348 63.75 20.609 1 94.56 332 ASP A O 1
ATOM 2668 N N . ALA A 1 333 ? 3 62.031 20.156 1 93 333 ALA A N 1
ATOM 2669 C CA . ALA A 1 333 ? 3.889 61.469 19.125 1 93 333 ALA A CA 1
ATOM 2670 C C . ALA A 1 333 ? 4.004 62.438 17.938 1 93 333 ALA A C 1
ATOM 2672 O O . ALA A 1 333 ? 5.059 62.5 17.297 1 93 333 ALA A O 1
ATOM 2673 N N . GLU A 1 334 ? 2.941 63.125 17.625 1 90.81 334 GLU A N 1
ATOM 2674 C CA . GLU A 1 334 ? 2.949 64.062 16.516 1 90.81 334 GLU A CA 1
ATOM 2675 C C . GLU A 1 334 ? 3.902 65.25 16.812 1 90.81 334 GLU A C 1
ATOM 2677 O O . GLU A 1 334 ? 4.52 65.812 15.891 1 90.81 334 GLU A O 1
ATOM 2682 N N . GLU A 1 335 ? 4.047 65.5 18 1 89.38 335 GLU A N 1
ATOM 2683 C CA . GLU A 1 335 ? 4.84 66.688 18.406 1 89.38 335 GLU A CA 1
ATOM 2684 C C . GLU A 1 335 ? 6.281 66.312 18.703 1 89.38 335 GLU A C 1
ATOM 2686 O O . GLU A 1 335 ? 7.16 67.125 18.812 1 89.38 335 GLU A O 1
ATOM 2691 N N . SER A 1 336 ? 6.371 65.062 18.75 1 85.62 336 SER A N 1
ATOM 2692 C CA . SER A 1 336 ? 7.695 64.625 19.156 1 85.62 336 SER A CA 1
ATOM 2693 C C . SER A 1 336 ? 8.664 64.625 17.969 1 85.62 336 SER A C 1
ATOM 2695 O O . SER A 1 336 ? 8.266 64.312 16.844 1 85.62 336 SER A O 1
ATOM 2697 N N . THR A 1 337 ? 9.945 65 18.266 1 76.38 337 THR A N 1
ATOM 2698 C CA . THR A 1 337 ? 11.016 64.938 17.281 1 76.38 337 THR A CA 1
ATOM 2699 C C . THR A 1 337 ? 12 63.812 17.625 1 76.38 337 THR A C 1
ATOM 2701 O O . THR A 1 337 ? 12.891 63.5 16.828 1 76.38 337 THR A O 1
ATOM 2704 N N . ASP A 1 338 ? 11.836 63.219 18.703 1 67.94 338 ASP A N 1
ATOM 2705 C CA . ASP A 1 338 ? 12.734 62.156 19.172 1 67.94 338 ASP A CA 1
ATOM 2706 C C . ASP A 1 338 ? 12.18 60.781 18.828 1 67.94 338 ASP A C 1
ATOM 2708 O O . ASP A 1 338 ? 11.328 60.25 19.547 1 67.94 338 ASP A O 1
ATOM 2712 N N . ASN A 1 339 ? 12.695 60.312 17.719 1 75.75 339 ASN A N 1
ATOM 2713 C CA . ASN A 1 339 ? 12.219 59 17.312 1 75.75 339 ASN A CA 1
ATOM 2714 C C . ASN A 1 339 ? 13.336 57.938 17.375 1 75.75 339 ASN A C 1
ATOM 2716 O O . ASN A 1 339 ? 14.461 58.219 16.938 1 75.75 339 ASN A O 1
ATOM 2720 N N . SER A 1 340 ? 13.188 56.844 18.109 1 74.69 340 SER A N 1
ATOM 2721 C CA . SER A 1 340 ? 14.227 55.844 18.328 1 74.69 340 SER A CA 1
ATOM 2722 C C . SER A 1 340 ? 14.266 54.844 17.188 1 74.69 340 SER A C 1
ATOM 2724 O O . SER A 1 340 ? 15.312 54.25 16.891 1 74.69 340 SER A O 1
ATOM 2726 N N . ASN A 1 341 ? 13.375 54.594 16.438 1 87.88 341 ASN A N 1
ATOM 2727 C CA . ASN A 1 341 ? 13.25 53.688 15.312 1 87.88 341 ASN A CA 1
ATOM 2728 C C . ASN A 1 341 ? 13.906 52.344 15.609 1 87.88 341 ASN A C 1
ATOM 2730 O O . ASN A 1 341 ? 14.461 51.688 14.711 1 87.88 341 ASN A O 1
ATOM 2734 N N . ALA A 1 342 ? 13.938 51.906 16.891 1 93.56 342 ALA A N 1
ATOM 2735 C CA . ALA A 1 342 ? 14.641 50.719 17.344 1 93.56 342 ALA A CA 1
ATOM 2736 C C . ALA A 1 342 ? 13.992 49.438 16.781 1 93.56 342 ALA A C 1
ATOM 2738 O O . ALA A 1 342 ? 14.656 48.406 16.609 1 93.56 342 ALA A O 1
ATOM 2739 N N . ALA A 1 343 ? 12.742 49.438 16.422 1 94.81 343 ALA A N 1
ATOM 2740 C CA . ALA A 1 343 ? 11.984 48.281 15.984 1 94.81 343 ALA A CA 1
ATOM 2741 C C . ALA A 1 343 ? 12.578 47.688 14.711 1 94.81 343 ALA A C 1
ATOM 2743 O O . ALA A 1 343 ? 12.477 46.469 14.469 1 94.81 343 ALA A O 1
ATOM 2744 N N . VAL A 1 344 ? 13.242 48.469 13.883 1 95.69 344 VAL A N 1
ATOM 2745 C CA . VAL A 1 344 ? 13.742 48.062 12.578 1 95.69 344 VAL A CA 1
ATOM 2746 C C . VAL A 1 344 ? 14.844 47.031 12.742 1 95.69 344 VAL A C 1
ATOM 2748 O O . VAL A 1 344 ? 15.102 46.25 11.836 1 95.69 344 VAL A O 1
ATOM 2751 N N . PHE A 1 345 ? 15.492 46.969 13.93 1 96.62 345 PHE A N 1
ATOM 2752 C CA . PHE A 1 345 ? 16.562 46.031 14.164 1 96.62 345 PHE A CA 1
ATOM 2753 C C . PHE A 1 345 ? 16.031 44.594 14.117 1 96.62 345 PHE A C 1
ATOM 2755 O O . PHE A 1 345 ? 16.766 43.656 13.781 1 96.62 345 PHE A O 1
ATOM 2762 N N . THR A 1 346 ? 14.703 44.406 14.422 1 96.38 346 THR A N 1
ATOM 2763 C CA . THR A 1 346 ? 14.102 43.062 14.422 1 96.38 346 THR A CA 1
ATOM 2764 C C . THR A 1 346 ? 13.93 42.562 13 1 96.38 346 THR A C 1
ATOM 2766 O O . THR A 1 346 ? 13.594 41.375 12.797 1 96.38 346 THR A O 1
ATOM 2769 N N . ALA A 1 347 ? 14.133 43.375 11.992 1 95.75 347 ALA A N 1
ATOM 2770 C CA . ALA A 1 347 ? 14.039 42.969 10.594 1 95.75 347 ALA A CA 1
ATOM 2771 C C . ALA A 1 347 ? 15.391 42.531 10.055 1 95.75 347 ALA A C 1
ATOM 2773 O O . ALA A 1 347 ? 15.508 42.156 8.883 1 95.75 347 ALA A O 1
ATOM 2774 N N . LEU A 1 348 ? 16.422 42.5 10.891 1 96.69 348 LEU A N 1
ATOM 2775 C CA . LEU A 1 348 ? 17.75 42.031 10.5 1 96.69 348 LEU A CA 1
ATOM 2776 C C . LEU A 1 348 ? 17.859 40.531 10.672 1 96.69 348 LEU A C 1
ATOM 2778 O O . LEU A 1 348 ? 17 39.906 11.297 1 96.69 348 LEU A O 1
ATOM 2782 N N . LYS A 1 349 ? 18.906 39.969 10.023 1 97.12 349 LYS A N 1
ATOM 2783 C CA . LYS A 1 349 ? 19.219 38.562 10.297 1 97.12 349 LYS A CA 1
ATOM 2784 C C . LYS A 1 349 ? 19.422 38.344 11.789 1 97.12 349 LYS A C 1
ATOM 2786 O O . LYS A 1 349 ? 19.922 39.219 12.5 1 97.12 349 LYS A O 1
ATOM 2791 N N . ARG A 1 350 ? 19.109 37.219 12.242 1 97.38 350 ARG A N 1
ATOM 2792 C CA . ARG A 1 350 ? 18.984 36.938 13.672 1 97.38 350 ARG A CA 1
ATOM 2793 C C . ARG A 1 350 ? 20.297 37.188 14.398 1 97.38 350 ARG A C 1
ATOM 2795 O O . ARG A 1 350 ? 20.312 37.781 15.477 1 97.38 350 ARG A O 1
ATOM 2802 N N . ASP A 1 351 ? 21.438 36.719 13.828 1 97.5 351 ASP A N 1
ATOM 2803 C CA . ASP A 1 351 ? 22.734 36.875 14.484 1 97.5 351 ASP A CA 1
ATOM 2804 C C . ASP A 1 351 ? 23.141 38.344 14.602 1 97.5 351 ASP A C 1
ATOM 2806 O O . ASP A 1 351 ? 23.688 38.75 15.617 1 97.5 351 ASP A O 1
ATOM 2810 N N . LYS A 1 352 ? 22.859 39.062 13.539 1 97.38 352 LYS A N 1
ATOM 2811 C CA . LYS A 1 352 ? 23.172 40.5 13.555 1 97.38 352 LYS A CA 1
ATOM 2812 C C . LYS A 1 352 ? 22.312 41.25 14.57 1 97.38 352 LYS A C 1
ATOM 2814 O O . LYS A 1 352 ? 22.812 42.094 15.305 1 97.38 352 LYS A O 1
ATOM 2819 N N . TRP A 1 353 ? 21.062 40.969 14.57 1 97.69 353 TRP A N 1
ATOM 2820 C CA . TRP A 1 353 ? 20.156 41.562 15.547 1 97.69 353 TRP A CA 1
ATOM 2821 C C . TRP A 1 353 ? 20.562 41.219 16.969 1 97.69 353 TRP A C 1
ATOM 2823 O O . TRP A 1 353 ? 20.5 42.031 17.875 1 97.69 353 TRP A O 1
ATOM 2833 N N . ALA A 1 354 ? 20.969 39.969 17.219 1 97.94 354 ALA A N 1
ATOM 2834 C CA . ALA A 1 354 ? 21.453 39.562 18.531 1 97.94 354 ALA A CA 1
ATOM 2835 C C . ALA A 1 354 ? 22.625 40.406 19 1 97.94 354 ALA A C 1
ATOM 2837 O O . ALA A 1 354 ? 22.688 40.812 20.156 1 97.94 354 ALA A O 1
ATOM 2838 N N . ASP A 1 355 ? 23.562 40.656 18.125 1 97.62 355 ASP A N 1
ATOM 2839 C CA . ASP A 1 355 ? 24.734 41.469 18.438 1 97.62 355 ASP A CA 1
ATOM 2840 C C . ASP A 1 355 ? 24.328 42.906 18.797 1 97.62 355 ASP A C 1
ATOM 2842 O O . ASP A 1 355 ? 24.797 43.469 19.781 1 97.62 355 ASP A O 1
ATOM 2846 N N . ILE A 1 356 ? 23.484 43.469 17.953 1 97.81 356 ILE A N 1
ATOM 2847 C CA . ILE A 1 356 ? 23.031 44.844 18.172 1 97.81 356 ILE A CA 1
ATOM 2848 C C . ILE A 1 356 ? 22.266 44.938 19.484 1 97.81 356 ILE A C 1
ATOM 2850 O O . ILE A 1 356 ? 22.453 45.875 20.266 1 97.81 356 ILE A O 1
ATOM 2854 N N . ARG A 1 357 ? 21.359 44.031 19.734 1 97.44 357 ARG A N 1
ATOM 2855 C CA . ARG A 1 357 ? 20.594 44 20.969 1 97.44 357 ARG A CA 1
ATOM 2856 C C . ARG A 1 357 ? 21.516 43.969 22.188 1 97.44 357 ARG A C 1
ATOM 2858 O O . ARG A 1 357 ? 21.266 44.656 23.172 1 97.44 357 ARG A O 1
ATOM 2865 N N . THR A 1 358 ? 22.578 43.188 22.141 1 97.12 358 THR A N 1
ATOM 2866 C CA . THR A 1 358 ? 23.531 43.062 23.234 1 97.12 358 THR A CA 1
ATOM 2867 C C . THR A 1 358 ? 24.203 44.438 23.484 1 97.12 358 THR A C 1
ATOM 2869 O O . THR A 1 358 ? 24.344 44.844 24.641 1 97.12 358 THR A O 1
ATOM 2872 N N . ARG A 1 359 ? 24.578 45.062 22.438 1 97.06 359 ARG A N 1
ATOM 2873 C CA . ARG A 1 359 ? 25.203 46.375 22.547 1 97.06 359 ARG A CA 1
ATOM 2874 C C . ARG A 1 359 ? 24.203 47.406 23.109 1 97.06 359 ARG A C 1
ATOM 2876 O O . ARG A 1 359 ? 24.562 48.25 23.938 1 97.06 359 ARG A O 1
ATOM 2883 N N . MET A 1 360 ? 22.984 47.344 22.625 1 96.69 360 MET A N 1
ATOM 2884 C CA . MET A 1 360 ? 21.953 48.281 23.094 1 96.69 360 MET A CA 1
ATOM 2885 C C . MET A 1 360 ? 21.703 48.125 24.594 1 96.69 360 MET A C 1
ATOM 2887 O O . MET A 1 360 ? 21.438 49.094 25.297 1 96.69 360 MET A O 1
ATOM 2891 N N . MET A 1 361 ? 21.781 46.938 25.094 1 96.06 361 MET A N 1
ATOM 2892 C CA . MET A 1 361 ? 21.438 46.625 26.469 1 96.06 361 MET A CA 1
ATOM 2893 C C . MET A 1 361 ? 22.531 47.062 27.422 1 96.06 361 MET A C 1
ATOM 2895 O O . MET A 1 361 ? 22.359 47 28.641 1 96.06 361 MET A O 1
ATOM 2899 N N . GLU A 1 362 ? 23.625 47.469 26.906 1 95.94 362 GLU A N 1
ATOM 2900 C CA . GLU A 1 362 ? 24.672 48.031 27.766 1 95.94 362 GLU A CA 1
ATOM 2901 C C . GLU A 1 362 ? 24.234 49.344 28.391 1 95.94 362 GLU A C 1
ATOM 2903 O O . GLU A 1 362 ? 24.688 49.688 29.469 1 95.94 362 GLU A O 1
ATOM 2908 N N . SER A 1 363 ? 23.391 50.062 27.672 1 95.19 363 SER A N 1
ATOM 2909 C CA . SER A 1 363 ? 22.75 51.281 28.219 1 95.19 363 SER A CA 1
ATOM 2910 C C . SER A 1 363 ? 21.578 50.906 29.125 1 95.19 363 SER A C 1
ATOM 2912 O O . SER A 1 363 ? 20.703 50.156 28.734 1 95.19 363 SER A O 1
ATOM 2914 N N . LYS A 1 364 ? 21.578 51.438 30.297 1 95.25 364 LYS A N 1
ATOM 2915 C CA . LYS A 1 364 ? 20.5 51.188 31.25 1 95.25 364 LYS A CA 1
ATOM 2916 C C . LYS A 1 364 ? 19.156 51.656 30.688 1 95.25 364 LYS A C 1
ATOM 2918 O O . LYS A 1 364 ? 18.109 51.031 30.953 1 95.25 364 LYS A O 1
ATOM 2923 N N . LEU A 1 365 ? 19.234 52.719 29.984 1 94.5 365 LEU A N 1
ATOM 2924 C CA . LEU A 1 365 ? 18.016 53.281 29.375 1 94.5 365 LEU A CA 1
ATOM 2925 C C . LEU A 1 365 ? 17.453 52.312 28.328 1 94.5 365 LEU A C 1
ATOM 2927 O O . LEU A 1 365 ? 16.266 52 28.328 1 94.5 365 LEU A O 1
ATOM 2931 N N . ASN A 1 366 ? 18.328 51.875 27.469 1 96.31 366 ASN A N 1
ATOM 2932 C CA . ASN A 1 366 ? 17.906 50.938 26.406 1 96.31 366 ASN A CA 1
ATOM 2933 C C . ASN A 1 366 ? 17.453 49.594 26.984 1 96.31 366 ASN A C 1
ATOM 2935 O O . ASN A 1 366 ? 16.516 49 26.484 1 96.31 366 ASN A O 1
ATOM 2939 N N . LYS A 1 367 ? 18.156 49.156 27.969 1 97.38 367 LYS A N 1
ATOM 2940 C CA . LYS A 1 367 ? 17.828 47.875 28.594 1 97.38 367 LYS A CA 1
ATOM 2941 C C . LYS A 1 367 ? 16.406 47.906 29.156 1 97.38 367 LYS A C 1
ATOM 2943 O O . LYS A 1 367 ? 15.625 46.969 28.922 1 97.38 367 LYS A O 1
ATOM 2948 N N . LYS A 1 368 ? 16.125 48.938 29.844 1 97.12 368 LYS A N 1
ATOM 2949 C CA . LYS A 1 368 ? 14.781 49.094 30.406 1 97.12 368 LYS A CA 1
ATOM 2950 C C . LYS A 1 368 ? 13.727 49.125 29.297 1 97.12 368 LYS A C 1
ATOM 2952 O O . LYS A 1 368 ? 12.695 48.438 29.406 1 97.12 368 LYS A O 1
ATOM 2957 N N . SER A 1 369 ? 13.969 49.875 28.234 1 97.06 369 SER A N 1
ATOM 2958 C CA . SER A 1 369 ? 13.016 50 27.141 1 97.06 369 SER A CA 1
ATOM 2959 C C . SER A 1 369 ? 12.828 48.688 26.422 1 97.06 369 SER A C 1
ATOM 2961 O O . SER A 1 369 ? 11.695 48.281 26.109 1 97.06 369 SER A O 1
ATOM 2963 N N . ILE A 1 370 ? 13.922 47.938 26.188 1 97.5 370 ILE A N 1
ATOM 2964 C CA . ILE A 1 370 ? 13.852 46.656 25.516 1 97.5 370 ILE A CA 1
ATOM 2965 C C . ILE A 1 370 ? 13.078 45.656 26.375 1 97.5 370 ILE A C 1
ATOM 2967 O O . ILE A 1 370 ? 12.219 44.938 25.875 1 97.5 370 ILE A O 1
ATOM 2971 N N . GLU A 1 371 ? 13.359 45.656 27.625 1 97.25 371 GLU A N 1
ATOM 2972 C CA . GLU A 1 371 ? 12.672 44.75 28.547 1 97.25 371 GLU A CA 1
ATOM 2973 C C . GLU A 1 371 ? 11.18 45.062 28.594 1 97.25 371 GLU A C 1
ATOM 2975 O O . GLU A 1 371 ? 10.352 44.156 28.672 1 97.25 371 GLU A O 1
ATOM 2980 N N . ASP A 1 372 ? 10.836 46.344 28.594 1 97.69 372 ASP A N 1
ATOM 2981 C CA . ASP A 1 372 ? 9.43 46.719 28.625 1 97.69 372 ASP A CA 1
ATOM 2982 C C . ASP A 1 372 ? 8.711 46.281 27.359 1 97.69 372 ASP A C 1
ATOM 2984 O O . ASP A 1 372 ? 7.566 45.812 27.422 1 97.69 372 ASP A O 1
ATOM 2988 N N . VAL A 1 373 ? 9.352 46.406 26.234 1 97.69 373 VAL A N 1
ATOM 2989 C CA . VAL A 1 373 ? 8.75 45.969 24.969 1 97.69 373 VAL A CA 1
ATOM 2990 C C . VAL A 1 373 ? 8.625 44.469 24.938 1 97.69 373 VAL A C 1
ATOM 2992 O O . VAL A 1 373 ? 7.559 43.938 24.609 1 97.69 373 VAL A O 1
ATOM 2995 N N . GLU A 1 374 ? 9.648 43.75 25.297 1 97.81 374 GLU A N 1
ATOM 2996 C CA . GLU A 1 374 ? 9.688 42.281 25.203 1 97.81 374 GLU A CA 1
ATOM 2997 C C . GLU A 1 374 ? 8.75 41.625 26.219 1 97.81 374 GLU A C 1
ATOM 2999 O O . GLU A 1 374 ? 8.188 40.562 25.969 1 97.81 374 GLU A O 1
ATOM 3004 N N . SER A 1 375 ? 8.555 42.281 27.344 1 98.06 375 SER A N 1
ATOM 3005 C CA . SER A 1 375 ? 7.727 41.688 28.406 1 98.06 375 SER A CA 1
ATOM 3006 C C . SER A 1 375 ? 6.27 42.125 28.25 1 98.06 375 SER A C 1
ATOM 3008 O O . SER A 1 375 ? 5.402 41.625 28.984 1 98.06 375 SER A O 1
ATOM 3010 N N . ALA A 1 376 ? 5.973 43.031 27.359 1 98.5 376 ALA A N 1
ATOM 3011 C CA . ALA A 1 376 ? 4.602 43.531 27.172 1 98.5 376 ALA A CA 1
ATOM 3012 C C . ALA A 1 376 ? 3.654 42.375 26.859 1 98.5 376 ALA A C 1
ATOM 3014 O O . ALA A 1 376 ? 4.062 41.344 26.281 1 98.5 376 ALA A O 1
ATOM 3015 N N . ILE A 1 377 ? 2.359 42.5 27.25 1 98.44 377 ILE A N 1
ATOM 3016 C CA . ILE A 1 377 ? 1.344 41.5 26.922 1 98.44 377 ILE A CA 1
ATOM 3017 C C . ILE A 1 377 ? 1.229 41.344 25.406 1 98.44 377 ILE A C 1
ATOM 3019 O O . ILE A 1 377 ? 1.264 40.25 24.875 1 98.44 377 ILE A O 1
ATOM 3023 N N . PHE A 1 378 ? 1.046 42.406 24.75 1 98.31 378 PHE A N 1
ATOM 3024 C CA . PHE A 1 378 ? 1.093 42.562 23.297 1 98.31 378 PHE A CA 1
ATOM 3025 C C . PHE A 1 378 ? 1.447 44 22.922 1 98.31 378 PHE A C 1
ATOM 3027 O O . PHE A 1 378 ? 1.596 44.844 23.797 1 98.31 378 PHE A O 1
ATOM 3034 N N . LEU A 1 379 ? 1.674 44.188 21.625 1 98.31 379 LEU A N 1
ATOM 3035 C CA . LEU A 1 379 ? 2.002 45.531 21.156 1 98.31 379 LEU A CA 1
ATOM 3036 C C . LEU A 1 379 ? 0.874 46.094 20.297 1 98.31 379 LEU A C 1
ATOM 3038 O O . LEU A 1 379 ? 0.194 45.344 19.594 1 98.31 379 LEU A O 1
ATOM 3042 N N . VAL A 1 380 ? 0.67 47.375 20.422 1 98.31 380 VAL A N 1
ATOM 3043 C CA . VAL A 1 380 ? -0.261 48.125 19.578 1 98.31 380 VAL A CA 1
ATOM 3044 C C . VAL A 1 380 ? 0.495 49.188 18.781 1 98.31 380 VAL A C 1
ATOM 3046 O O . VAL A 1 380 ? 1.326 49.906 19.328 1 98.31 380 VAL A O 1
ATOM 3049 N N . TYR A 1 381 ? 0.271 49.219 17.562 1 96.94 381 TYR A N 1
ATOM 3050 C CA . TYR A 1 381 ? 0.885 50.25 16.75 1 96.94 381 TYR A CA 1
ATOM 3051 C C . TYR A 1 381 ? -0.175 51.125 16.109 1 96.94 381 TYR A C 1
ATOM 3053 O O . TYR A 1 381 ? -1.036 50.656 15.367 1 96.94 381 TYR A O 1
ATOM 3061 N N . LEU A 1 382 ? -0.114 52.406 16.344 1 97.56 382 LEU A N 1
ATOM 3062 C CA . LEU A 1 382 ? -0.983 53.375 15.711 1 97.56 382 LEU A CA 1
ATOM 3063 C C . LEU A 1 382 ? -0.384 53.844 14.391 1 97.56 382 LEU A C 1
ATOM 3065 O O . LEU A 1 382 ? 0.373 54.844 14.359 1 97.56 382 LEU A O 1
ATOM 3069 N N . ASP A 1 383 ? -0.787 53.219 13.328 1 95.94 383 ASP A N 1
ATOM 3070 C CA . ASP A 1 383 ? -0.188 53.406 12.008 1 95.94 383 ASP A CA 1
ATOM 3071 C C . ASP A 1 383 ? -0.77 54.594 11.289 1 95.94 383 ASP A C 1
ATOM 3073 O O . ASP A 1 383 ? -1.883 55.031 11.594 1 95.94 383 ASP A O 1
ATOM 3077 N N . GLU A 1 384 ? -0.004 55.094 10.305 1 94.06 384 GLU A N 1
ATOM 3078 C CA . GLU A 1 384 ? -0.44 56.281 9.57 1 94.06 384 GLU A CA 1
ATOM 3079 C C . GLU A 1 384 ? -1.086 55.875 8.242 1 94.06 384 GLU A C 1
ATOM 3081 O O . GLU A 1 384 ? -1.774 56.688 7.625 1 94.06 384 GLU A O 1
ATOM 3086 N N . GLU A 1 385 ? -0.872 54.656 7.809 1 94.69 385 GLU A N 1
ATOM 3087 C CA . GLU A 1 385 ? -1.376 54.219 6.516 1 94.69 385 GLU A CA 1
ATOM 3088 C C . GLU A 1 385 ? -2.898 54.094 6.527 1 94.69 385 GLU A C 1
ATOM 3090 O O . GLU A 1 385 ? -3.518 54.062 7.59 1 94.69 385 GLU A O 1
ATOM 3095 N N . LEU A 1 386 ? -3.486 54.125 5.324 1 96.12 386 LEU A N 1
ATOM 3096 C CA . LEU A 1 386 ? -4.93 54.062 5.121 1 96.12 386 LEU A CA 1
ATOM 3097 C C . LEU A 1 386 ? -5.273 52.938 4.121 1 96.12 386 LEU A C 1
ATOM 3099 O O . LEU A 1 386 ? -5.703 53.25 3.002 1 96.12 386 LEU A O 1
ATOM 3103 N N . PRO A 1 387 ? -5.129 51.75 4.531 1 96.38 387 PRO A N 1
ATOM 3104 C CA . PRO A 1 387 ? -5.477 50.688 3.586 1 96.38 387 PRO A CA 1
ATOM 3105 C C . PRO A 1 387 ? -6.934 50.75 3.137 1 96.38 387 PRO A C 1
ATOM 3107 O O . PRO A 1 387 ? -7.832 50.938 3.963 1 96.38 387 PRO A O 1
ATOM 3110 N N . THR A 1 388 ? -7.184 50.531 1.815 1 95.31 388 THR A N 1
ATOM 3111 C CA . THR A 1 388 ? -8.531 50.625 1.271 1 95.31 388 THR A CA 1
ATOM 3112 C C . THR A 1 388 ? -8.984 49.281 0.703 1 95.31 388 THR A C 1
ATOM 3114 O O . THR A 1 388 ? -10.172 49.062 0.452 1 95.31 388 THR A O 1
ATOM 3117 N N . THR A 1 389 ? -8.07 48.406 0.462 1 95.88 389 THR A N 1
ATOM 3118 C CA . THR A 1 389 ? -8.367 47.062 -0.033 1 95.88 389 THR A CA 1
ATOM 3119 C C . THR A 1 389 ? -7.875 46 0.946 1 95.88 389 THR A C 1
ATOM 3121 O O . THR A 1 389 ? -7.074 46.281 1.835 1 95.88 389 THR A O 1
ATOM 3124 N N . ILE A 1 390 ? -8.406 44.781 0.831 1 96.44 390 ILE A N 1
ATOM 3125 C CA . ILE A 1 390 ? -7.957 43.656 1.65 1 96.44 390 ILE A CA 1
ATOM 3126 C C . ILE A 1 390 ? -6.461 43.438 1.443 1 96.44 390 ILE A C 1
ATOM 3128 O O . ILE A 1 390 ? -5.734 43.156 2.395 1 96.44 390 ILE A O 1
ATOM 3132 N N . GLU A 1 391 ? -5.984 43.656 0.188 1 96.44 391 GLU A N 1
ATOM 3133 C CA . GLU A 1 391 ? -4.582 43.469 -0.173 1 96.44 391 GLU A CA 1
ATOM 3134 C C . GLU A 1 391 ? -3.691 44.5 0.544 1 96.44 391 GLU A C 1
ATOM 3136 O O . GLU A 1 391 ? -2.658 44.125 1.108 1 96.44 391 GLU A O 1
ATOM 3141 N N . GLU A 1 392 ? -4.133 45.688 0.515 1 96.56 392 GLU A N 1
ATOM 3142 C CA . GLU A 1 392 ? -3.367 46.719 1.198 1 96.56 392 GLU A CA 1
ATOM 3143 C C . GLU A 1 392 ? -3.342 46.5 2.705 1 96.56 392 GLU A C 1
ATOM 3145 O O . GLU A 1 392 ? -2.303 46.656 3.348 1 96.56 392 GLU A O 1
ATOM 3150 N N . ASN A 1 393 ? -4.516 46.188 3.203 1 97.62 393 ASN A N 1
ATOM 3151 C CA . ASN A 1 393 ? -4.586 45.875 4.629 1 97.62 393 ASN A CA 1
ATOM 3152 C C . ASN A 1 393 ? -3.607 44.75 5.004 1 97.62 393 ASN A C 1
ATOM 3154 O O . ASN A 1 393 ? -2.811 44.906 5.93 1 97.62 393 ASN A O 1
ATOM 3158 N N . GLY A 1 394 ? -3.662 43.656 4.242 1 97.5 394 GLY A N 1
ATOM 3159 C CA . GLY A 1 394 ? -2.77 42.531 4.496 1 97.5 394 GLY A CA 1
ATOM 3160 C C . GLY A 1 394 ? -1.303 42.906 4.371 1 97.5 394 GLY A C 1
ATOM 3161 O O . GLY A 1 394 ? -0.487 42.531 5.211 1 97.5 394 GLY A O 1
ATOM 3162 N N . LYS A 1 395 ? -0.975 43.594 3.328 1 96.94 395 LYS A N 1
ATOM 3163 C CA . LYS A 1 395 ? 0.409 44 3.078 1 96.94 395 LYS A CA 1
ATOM 3164 C C . LYS A 1 395 ? 0.948 44.875 4.207 1 96.94 395 LYS A C 1
ATOM 3166 O O . LYS A 1 395 ? 2.047 44.625 4.715 1 96.94 395 LYS A O 1
ATOM 3171 N N . TYR A 1 396 ? 0.154 45.844 4.602 1 97.12 396 TYR A N 1
ATOM 3172 C CA . TYR A 1 396 ? 0.613 46.781 5.633 1 97.12 396 TYR A CA 1
ATOM 3173 C C . TYR A 1 396 ? 0.748 46.062 6.977 1 97.12 396 TYR A C 1
ATOM 3175 O O . TYR A 1 396 ? 1.646 46.406 7.762 1 97.12 396 TYR A O 1
ATOM 3183 N N . ILE A 1 397 ? -0.149 45.188 7.27 1 97.75 397 ILE A N 1
ATOM 3184 C CA . ILE A 1 397 ? -0.041 44.438 8.516 1 97.75 397 ILE A CA 1
ATOM 3185 C C . ILE A 1 397 ? 1.244 43.625 8.508 1 97.75 397 ILE A C 1
ATOM 3187 O O . ILE A 1 397 ? 1.958 43.562 9.516 1 97.75 397 ILE A O 1
ATOM 3191 N N . MET A 1 398 ? 1.559 43.031 7.395 1 97.25 398 MET A N 1
ATOM 3192 C CA . MET A 1 398 ? 2.658 42.062 7.281 1 97.25 398 MET A CA 1
ATOM 3193 C C . MET A 1 398 ? 4.004 42.781 7.371 1 97.25 398 MET A C 1
ATOM 3195 O O . MET A 1 398 ? 4.906 42.312 8.07 1 97.25 398 MET A O 1
ATOM 3199 N N . VAL A 1 399 ? 4.148 43.844 6.676 1 95.88 399 VAL A N 1
ATOM 3200 C CA . VAL A 1 399 ? 5.496 44.375 6.5 1 95.88 399 VAL A CA 1
ATOM 3201 C C . VAL A 1 399 ? 5.664 45.656 7.316 1 95.88 399 VAL A C 1
ATOM 3203 O O . VAL A 1 399 ? 6.77 46 7.746 1 95.88 399 VAL A O 1
ATOM 3206 N N . GLY A 1 400 ? 4.629 46.406 7.539 1 92.62 400 GLY A N 1
ATOM 3207 C CA . GLY A 1 400 ? 4.758 47.688 8.219 1 92.62 400 GLY A CA 1
ATOM 3208 C C . GLY A 1 400 ? 5.562 48.688 7.43 1 92.62 400 GLY A C 1
ATOM 3209 O O . GLY A 1 400 ? 5.582 48.656 6.199 1 92.62 400 GLY A O 1
ATOM 3210 N N . SER A 1 401 ? 6.145 49.656 8.156 1 88.25 401 SER A N 1
ATOM 3211 C CA . SER A 1 401 ? 6.938 50.719 7.527 1 88.25 401 SER A CA 1
ATOM 3212 C C . SER A 1 401 ? 8.414 50.594 7.898 1 88.25 401 SER A C 1
ATOM 3214 O O . SER A 1 401 ? 9.227 51.406 7.484 1 88.25 401 SER A O 1
ATOM 3216 N N . GLY A 1 402 ? 8.719 49.5 8.594 1 85.06 402 GLY A N 1
ATOM 3217 C CA . GLY A 1 402 ? 10.086 49.312 9.047 1 85.06 402 GLY A CA 1
ATOM 3218 C C . GLY A 1 402 ? 10.289 49.688 10.5 1 85.06 402 GLY A C 1
ATOM 3219 O O . GLY A 1 402 ? 11.023 49.031 11.227 1 85.06 402 GLY A O 1
ATOM 3220 N N . PHE A 1 403 ? 9.648 50.75 10.898 1 88.31 403 PHE A N 1
ATOM 3221 C CA . PHE A 1 403 ? 9.859 51.25 12.25 1 88.31 403 PHE A CA 1
ATOM 3222 C C . PHE A 1 403 ? 8.664 50.969 13.141 1 88.31 403 PHE A C 1
ATOM 3224 O O . PHE A 1 403 ? 8.711 51.188 14.352 1 88.31 403 PHE A O 1
ATOM 3231 N N . ASN A 1 404 ? 7.719 50.406 12.656 1 90.25 404 ASN A N 1
ATOM 3232 C CA . ASN A 1 404 ? 6.457 50.312 13.375 1 90.25 404 ASN A CA 1
ATOM 3233 C C . ASN A 1 404 ? 6.066 48.844 13.633 1 90.25 404 ASN A C 1
ATOM 3235 O O . ASN A 1 404 ? 4.883 48.531 13.789 1 90.25 404 ASN A O 1
ATOM 3239 N N . ARG A 1 405 ? 6.988 48 13.57 1 93.38 405 ARG A N 1
ATOM 3240 C CA . ARG A 1 405 ? 6.727 46.625 13.891 1 93.38 405 ARG A CA 1
ATOM 3241 C C . ARG A 1 405 ? 7.871 46 14.688 1 93.38 405 ARG A C 1
ATOM 3243 O O . ARG A 1 405 ? 9.039 46.094 14.297 1 93.38 405 ARG A O 1
ATOM 3250 N N . TRP A 1 406 ? 7.629 45.5 15.844 1 96.12 406 TRP A N 1
ATOM 3251 C CA . TRP A 1 406 ? 8.562 44.656 16.562 1 96.12 406 TRP A CA 1
ATOM 3252 C C . TRP A 1 406 ? 8.289 43.188 16.266 1 96.12 406 TRP A C 1
ATOM 3254 O O . TRP A 1 406 ? 7.559 42.531 17 1 96.12 406 TRP A O 1
ATOM 3264 N N . PHE A 1 407 ? 8.867 42.688 15.266 1 96.75 407 PHE A N 1
ATOM 3265 C CA . PHE A 1 407 ? 8.5 41.438 14.633 1 96.75 407 PHE A CA 1
ATOM 3266 C C . PHE A 1 407 ? 8.773 40.25 15.57 1 96.75 407 PHE A C 1
ATOM 3268 O O . PHE A 1 407 ? 8.266 39.156 15.359 1 96.75 407 PHE A O 1
ATOM 3275 N N . ASP A 1 408 ? 9.531 40.438 16.625 1 97.12 408 ASP A N 1
ATOM 3276 C CA . ASP A 1 408 ? 9.891 39.375 17.562 1 97.12 408 ASP A CA 1
ATOM 3277 C C . ASP A 1 408 ? 8.773 39.125 18.562 1 97.12 408 ASP A C 1
ATOM 3279 O O . ASP A 1 408 ? 8.812 38.125 19.297 1 97.12 408 ASP A O 1
ATOM 3283 N N . LYS A 1 409 ? 7.844 40.031 18.656 1 97.12 409 LYS A N 1
ATOM 3284 C CA . LYS A 1 409 ? 6.75 39.906 19.609 1 97.12 409 LYS A CA 1
ATOM 3285 C C . LYS A 1 409 ? 5.699 38.906 19.109 1 97.12 409 LYS A C 1
ATOM 3287 O O . LYS A 1 409 ? 5.43 38.844 17.906 1 97.12 409 LYS A O 1
ATOM 3292 N N . SER A 1 410 ? 5.094 38.156 20.016 1 96.94 410 SER A N 1
ATOM 3293 C CA . SER A 1 410 ? 4.125 37.156 19.641 1 96.94 410 SER A CA 1
ATOM 3294 C C . SER A 1 410 ? 2.941 37.75 18.891 1 96.94 410 SER A C 1
ATOM 3296 O O . SER A 1 410 ? 2.457 37.156 17.922 1 96.94 410 SER A O 1
ATOM 3298 N N . MET A 1 411 ? 2.506 38.938 19.359 1 97.12 411 MET A N 1
ATOM 3299 C CA . MET A 1 411 ? 1.375 39.594 18.688 1 97.12 411 MET A CA 1
ATOM 3300 C C . MET A 1 411 ? 1.55 41.094 18.641 1 97.12 411 MET A C 1
ATOM 3302 O O . MET A 1 411 ? 1.934 41.719 19.625 1 97.12 411 MET A O 1
ATOM 3306 N N . THR A 1 412 ? 1.297 41.594 17.516 1 97.19 412 THR A N 1
ATOM 3307 C CA . THR A 1 412 ? 1.264 43.031 17.297 1 97.19 412 THR A CA 1
ATOM 3308 C C . THR A 1 412 ? -0.005 43.438 16.547 1 97.19 412 THR A C 1
ATOM 3310 O O . THR A 1 412 ? -0.344 42.844 15.523 1 97.19 412 THR A O 1
ATOM 3313 N N . PHE A 1 413 ? -0.659 44.469 17.062 1 98.31 413 PHE A N 1
ATOM 3314 C CA . PHE A 1 413 ? -1.907 44.906 16.453 1 98.31 413 PHE A CA 1
ATOM 3315 C C . PHE A 1 413 ? -1.747 46.281 15.852 1 98.31 413 PHE A C 1
ATOM 3317 O O . PHE A 1 413 ? -1.808 47.281 16.562 1 98.31 413 PHE A O 1
ATOM 3324 N N . PRO A 1 414 ? -1.633 46.375 14.586 1 98.06 414 PRO A N 1
ATOM 3325 C CA . PRO A 1 414 ? -1.665 47.688 13.945 1 98.06 414 PRO A CA 1
ATOM 3326 C C . PRO A 1 414 ? -3.078 48.25 13.828 1 98.06 414 PRO A C 1
ATOM 3328 O O . PRO A 1 414 ? -4.008 47.531 13.445 1 98.06 414 PRO A O 1
ATOM 3331 N N . ILE A 1 415 ? -3.238 49.438 14.234 1 98.25 415 ILE A N 1
ATOM 3332 C CA . ILE A 1 415 ? -4.465 50.188 14 1 98.25 415 ILE A CA 1
ATOM 3333 C C . ILE A 1 415 ? -4.191 51.344 13.031 1 98.25 415 ILE A C 1
ATOM 3335 O O . ILE A 1 415 ? -3.434 52.25 13.344 1 98.25 415 ILE A O 1
ATOM 3339 N N . PHE A 1 416 ? -4.844 51.312 11.93 1 97.69 416 PHE A N 1
ATOM 3340 C CA . PHE A 1 416 ? -4.551 52.25 10.852 1 97.69 416 PHE A CA 1
ATOM 3341 C C . PHE A 1 416 ? -5.344 53.531 11.023 1 97.69 416 PHE A C 1
ATOM 3343 O O . PHE A 1 416 ? -6.328 53.562 11.766 1 97.69 416 PHE A O 1
ATOM 3350 N N . ALA A 1 417 ? -4.898 54.531 10.352 1 96.62 417 ALA A N 1
ATOM 3351 C CA . ALA A 1 417 ? -5.445 55.875 10.523 1 96.62 417 ALA A CA 1
ATOM 3352 C C . ALA A 1 417 ? -6.922 55.938 10.133 1 96.62 417 ALA A C 1
ATOM 3354 O O . ALA A 1 417 ? -7.672 56.781 10.625 1 96.62 417 ALA A O 1
ATOM 3355 N N . ASN A 1 418 ? -7.352 55.062 9.297 1 96.25 418 ASN A N 1
ATOM 3356 C CA . ASN A 1 418 ? -8.75 55.031 8.883 1 96.25 418 ASN A CA 1
ATOM 3357 C C . ASN A 1 418 ? -9.578 54.062 9.727 1 96.25 418 ASN A C 1
ATOM 3359 O O . ASN A 1 418 ? -10.688 53.719 9.344 1 96.25 418 ASN A O 1
ATOM 3363 N N . GLY A 1 419 ? -8.953 53.5 10.766 1 96.19 419 GLY A N 1
ATOM 3364 C CA . GLY A 1 419 ? -9.688 52.656 11.695 1 96.19 419 GLY A CA 1
ATOM 3365 C C . GLY A 1 419 ? -9.531 51.188 11.406 1 96.19 419 GLY A C 1
ATOM 3366 O O . GLY A 1 419 ? -9.852 50.344 12.25 1 96.19 419 GLY A O 1
ATOM 3367 N N . LYS A 1 420 ? -9.047 50.812 10.188 1 97 420 LYS A N 1
ATOM 3368 C CA . LYS A 1 420 ? -8.766 49.406 9.898 1 97 420 LYS A CA 1
ATOM 3369 C C . LYS A 1 420 ? -7.703 48.844 10.844 1 97 420 LYS A C 1
ATOM 3371 O O . LYS A 1 420 ? -6.906 49.594 11.398 1 97 420 LYS A O 1
ATOM 3376 N N . THR A 1 421 ? -7.77 47.594 11.031 1 97.62 421 THR A N 1
ATOM 3377 C CA . THR A 1 421 ? -6.797 46.969 11.914 1 97.62 421 THR A CA 1
ATOM 3378 C C . THR A 1 421 ? -6.461 45.562 11.438 1 97.62 421 THR A C 1
ATOM 3380 O O . THR A 1 421 ? -6.848 45.156 10.336 1 97.62 421 THR A O 1
ATOM 3383 N N . GLY A 1 422 ? -5.688 44.875 12.125 1 97.31 422 GLY A N 1
ATOM 3384 C CA . GLY A 1 422 ? -5.25 43.5 11.898 1 97.31 422 GLY A CA 1
ATOM 3385 C C . GLY A 1 422 ? -4.273 43 12.945 1 97.31 422 GLY A C 1
ATOM 3386 O O . GLY A 1 422 ? -4.098 43.625 13.992 1 97.31 422 GLY A O 1
ATOM 3387 N N . VAL A 1 423 ? -3.729 41.875 12.664 1 97 423 VAL A N 1
ATOM 3388 C CA . VAL A 1 423 ? -2.787 41.344 13.641 1 97 423 VAL A CA 1
ATOM 3389 C C . VAL A 1 423 ? -1.589 40.719 12.922 1 97 423 VAL A C 1
ATOM 3391 O O . VAL A 1 423 ? -1.747 40.062 11.891 1 97 423 VAL A O 1
ATOM 3394 N N . ASN A 1 424 ? -0.401 41.062 13.266 1 97 424 ASN A N 1
ATOM 3395 C CA . ASN A 1 424 ? 0.857 40.406 12.914 1 97 424 ASN A CA 1
ATOM 3396 C C . ASN A 1 424 ? 1.321 39.438 13.992 1 97 424 ASN A C 1
ATOM 3398 O O . ASN A 1 424 ? 1.47 39.812 15.156 1 97 424 ASN A O 1
ATOM 3402 N N . VAL A 1 425 ? 1.521 38.219 13.633 1 96.88 425 VAL A N 1
ATOM 3403 C CA . VAL A 1 425 ? 1.783 37.188 14.617 1 96.88 425 VAL A CA 1
ATOM 3404 C C . VAL A 1 425 ? 3.133 36.531 14.336 1 96.88 425 VAL A C 1
ATOM 3406 O O . VAL A 1 425 ? 3.424 36.156 13.195 1 96.88 425 VAL A O 1
ATOM 3409 N N . GLU A 1 426 ? 3.965 36.438 15.375 1 96.19 426 GLU A N 1
ATOM 3410 C CA . GLU A 1 426 ? 5.188 35.656 15.305 1 96.19 426 GLU A CA 1
ATOM 3411 C C . GLU A 1 426 ? 4.887 34.156 15.414 1 96.19 426 GLU A C 1
ATOM 3413 O O . GLU A 1 426 ? 4.43 33.688 16.453 1 96.19 426 GLU A O 1
ATOM 3418 N N . HIS A 1 427 ? 5.168 33.344 14.438 1 94.25 427 HIS A N 1
ATOM 3419 C CA . HIS A 1 427 ? 4.605 32.031 14.195 1 94.25 427 HIS A CA 1
ATOM 3420 C C . HIS A 1 427 ? 5.258 30.984 15.086 1 94.25 427 HIS A C 1
ATOM 3422 O O . HIS A 1 427 ? 4.711 29.891 15.281 1 94.25 427 HIS A O 1
ATOM 3428 N N . SER A 1 428 ? 6.449 31.172 15.625 1 93.69 428 SER A N 1
ATOM 3429 C CA . SER A 1 428 ? 7.09 30.188 16.484 1 93.69 428 SER A CA 1
ATOM 3430 C C . SER A 1 428 ? 6.324 30 17.781 1 93.69 428 SER A C 1
ATOM 3432 O O . SER A 1 428 ? 6.352 28.922 18.391 1 93.69 428 SER A O 1
ATOM 3434 N N . ALA A 1 429 ? 5.633 30.984 18.203 1 86.56 429 ALA A N 1
ATOM 3435 C CA . ALA A 1 429 ? 4.922 30.969 19.484 1 86.56 429 ALA A CA 1
ATOM 3436 C C . ALA A 1 429 ? 3.621 30.188 19.375 1 86.56 429 ALA A C 1
ATOM 3438 O O . ALA A 1 429 ? 3.127 29.656 20.375 1 86.56 429 ALA A O 1
ATOM 3439 N N . GLY A 1 430 ? 3.121 30.188 18.219 1 89.69 430 GLY A N 1
ATOM 3440 C CA . GLY A 1 430 ? 1.852 29.5 18.078 1 89.69 430 GLY A CA 1
ATOM 3441 C C . GLY A 1 430 ? 1.348 29.484 16.641 1 89.69 430 GLY A C 1
ATOM 3442 O O . GLY A 1 430 ? 1.751 30.312 15.828 1 89.69 430 GLY A O 1
ATOM 3443 N N . ASP A 1 431 ? 0.356 28.594 16.484 1 90.81 431 ASP A N 1
ATOM 3444 C CA . ASP A 1 431 ? -0.225 28.469 15.156 1 90.81 431 ASP A CA 1
ATOM 3445 C C . ASP A 1 431 ? -1.402 29.422 14.977 1 90.81 431 ASP A C 1
ATOM 3447 O O . ASP A 1 431 ? -1.94 29.953 15.953 1 90.81 431 ASP A O 1
ATOM 3451 N N . ALA A 1 432 ? -1.832 29.547 13.781 1 90.94 432 ALA A N 1
ATOM 3452 C CA . ALA A 1 432 ? -2.775 30.578 13.375 1 90.94 432 ALA A CA 1
ATOM 3453 C C . ALA A 1 432 ? -4.137 30.375 14.023 1 90.94 432 ALA A C 1
ATOM 3455 O O . ALA A 1 432 ? -4.887 31.328 14.234 1 90.94 432 ALA A O 1
ATOM 3456 N N . THR A 1 433 ? -4.457 29.219 14.391 1 91.44 433 THR A N 1
ATOM 3457 C CA . THR A 1 433 ? -5.781 28.938 14.938 1 91.44 433 THR A CA 1
ATOM 3458 C C . THR A 1 433 ? -5.934 29.562 16.328 1 91.44 433 THR A C 1
ATOM 3460 O O . THR A 1 433 ? -7.043 29.891 16.75 1 91.44 433 THR A O 1
ATOM 3463 N N . LEU A 1 434 ? -4.855 29.766 17.016 1 94 434 LEU A N 1
ATOM 3464 C CA . LEU A 1 434 ? -4.906 30.328 18.359 1 94 434 LEU A CA 1
ATOM 3465 C C . LEU A 1 434 ? -5.227 31.828 18.312 1 94 434 LEU A C 1
ATOM 3467 O O . LEU A 1 434 ? -6.262 32.25 18.812 1 94 434 LEU A O 1
ATOM 3471 N N . PRO A 1 435 ? -4.383 32.531 17.656 1 94.69 435 PRO A N 1
ATOM 3472 C CA . PRO A 1 435 ? -4.77 33.938 17.5 1 94.69 435 PRO A CA 1
ATOM 3473 C C . PRO A 1 435 ? -6.066 34.125 16.703 1 94.69 435 PRO A C 1
ATOM 3475 O O . PRO A 1 435 ? -6.758 35.125 16.859 1 94.69 435 PRO A O 1
ATOM 3478 N N . GLY A 1 436 ? -6.406 33.125 15.875 1 94 436 GLY A N 1
ATOM 3479 C CA . GLY A 1 436 ? -7.652 33.188 15.133 1 94 436 GLY A CA 1
ATOM 3480 C C . GLY A 1 436 ? -8.875 33.219 16.031 1 94 436 GLY A C 1
ATOM 3481 O O . GLY A 1 436 ? -9.805 34 15.781 1 94 436 GLY A O 1
ATOM 3482 N N . ARG A 1 437 ? -8.875 32.375 16.984 1 94.06 437 ARG A N 1
ATOM 3483 C CA . ARG A 1 437 ? -9.977 32.344 17.938 1 94.06 437 ARG A CA 1
ATOM 3484 C C . ARG A 1 437 ? -10.07 33.688 18.688 1 94.06 437 ARG A C 1
ATOM 3486 O O . ARG A 1 437 ? -11.164 34.219 18.906 1 94.06 437 ARG A O 1
ATOM 3493 N N . MET A 1 438 ? -8.977 34.188 19.125 1 96.38 438 MET A N 1
ATOM 3494 C CA . MET A 1 438 ? -8.914 35.5 19.781 1 96.38 438 MET A CA 1
ATOM 3495 C C . MET A 1 438 ? -9.461 36.594 18.875 1 96.38 438 MET A C 1
ATOM 3497 O O . MET A 1 438 ? -10.219 37.469 19.328 1 96.38 438 MET A O 1
ATOM 3501 N N . TRP A 1 439 ? -9.062 36.562 17.672 1 95.75 439 TRP A N 1
ATOM 3502 C CA . TRP A 1 439 ? -9.469 37.562 16.703 1 95.75 439 TRP A CA 1
ATOM 3503 C C . TRP A 1 439 ? -10.977 37.562 16.484 1 95.75 439 TRP A C 1
ATOM 3505 O O . TRP A 1 439 ? -11.609 38.594 16.406 1 95.75 439 TRP A O 1
ATOM 3515 N N . GLU A 1 440 ? -11.516 36.344 16.344 1 93.81 440 GLU A N 1
ATOM 3516 C CA . GLU A 1 440 ? -12.961 36.219 16.25 1 93.81 440 GLU A CA 1
ATOM 3517 C C . GLU A 1 440 ? -13.648 36.812 17.484 1 93.81 440 GLU A C 1
ATOM 3519 O O . GLU A 1 440 ? -14.656 37.5 17.359 1 93.81 440 GLU A O 1
ATOM 3524 N N . TYR A 1 441 ? -13.141 36.469 18.641 1 95.25 441 TYR A N 1
ATOM 3525 C CA . TYR A 1 441 ? -13.672 36.969 19.891 1 95.25 441 TYR A CA 1
ATOM 3526 C C . TYR A 1 441 ? -13.727 38.5 19.891 1 95.25 441 TYR A C 1
ATOM 3528 O O . TYR A 1 441 ? -14.75 39.094 20.234 1 95.25 441 TYR A O 1
ATOM 3536 N N . TYR A 1 442 ? -12.703 39.156 19.5 1 96.5 442 TYR A N 1
ATOM 3537 C CA . TYR A 1 442 ? -12.633 40.625 19.438 1 96.5 442 TYR A CA 1
ATOM 3538 C C . TYR A 1 442 ? -13.672 41.156 18.453 1 96.5 442 TYR A C 1
ATOM 3540 O O . TYR A 1 442 ? -14.477 42.031 18.812 1 96.5 442 TYR A O 1
ATOM 3548 N N . LEU A 1 443 ? -13.617 40.625 17.25 1 94.62 443 LEU A N 1
ATOM 3549 C CA . LEU A 1 443 ? -14.477 41.156 16.188 1 94.62 443 LEU A CA 1
ATOM 3550 C C . LEU A 1 443 ? -15.945 41 16.562 1 94.62 443 LEU A C 1
ATOM 3552 O O . LEU A 1 443 ? -16.781 41.781 16.141 1 94.62 443 LEU A O 1
ATOM 3556 N N . GLN A 1 444 ? -16.234 40.062 17.375 1 93.5 444 GLN A N 1
ATOM 3557 C CA . GLN A 1 444 ? -17.609 39.812 17.766 1 93.5 444 GLN A CA 1
ATOM 3558 C C . GLN A 1 444 ? -18.047 40.75 18.891 1 93.5 444 GLN A C 1
ATOM 3560 O O . GLN A 1 444 ? -19.234 41.031 19.031 1 93.5 444 GLN A O 1
ATOM 3565 N N . ASN A 1 445 ? -17.125 41.156 19.656 1 94.25 445 ASN A N 1
ATOM 3566 C CA . ASN A 1 445 ? -17.516 41.844 20.891 1 94.25 445 ASN A CA 1
ATOM 3567 C C . ASN A 1 445 ? -17.344 43.344 20.781 1 94.25 445 ASN A C 1
ATOM 3569 O O . ASN A 1 445 ? -17.906 44.094 21.594 1 94.25 445 ASN A O 1
ATOM 3573 N N . GLU A 1 446 ? -16.578 43.875 19.891 1 93.94 446 GLU A N 1
ATOM 3574 C CA . GLU A 1 446 ? -16.391 45.312 19.781 1 93.94 446 GLU A CA 1
ATOM 3575 C C . GLU A 1 446 ? -17.719 46.031 19.562 1 93.94 446 GLU A C 1
ATOM 3577 O O . GLU A 1 446 ? -18.594 45.531 18.859 1 93.94 446 GLU A O 1
ATOM 3582 N N . LYS A 1 447 ? -17.859 47.188 20.234 1 92.88 447 LYS A N 1
ATOM 3583 C CA . LYS A 1 447 ? -19.078 47.969 20.141 1 92.88 447 LYS A CA 1
ATOM 3584 C C . LYS A 1 447 ? -18.75 49.469 20 1 92.88 447 LYS A C 1
ATOM 3586 O O . LYS A 1 447 ? -17.812 49.969 20.625 1 92.88 447 LYS A O 1
ATOM 3591 N N . TYR A 1 448 ? -19.578 50.125 19.25 1 94.12 448 TYR A N 1
ATOM 3592 C CA . TYR A 1 448 ? -19.438 51.562 18.984 1 94.12 448 TYR A CA 1
ATOM 3593 C C . TYR A 1 448 ? -20.781 52.25 18.953 1 94.12 448 TYR A C 1
ATOM 3595 O O . TYR A 1 448 ? -21.828 51.625 18.781 1 94.12 448 TYR A O 1
ATOM 3603 N N . THR A 1 449 ? -20.766 53.531 19.125 1 92.75 449 THR A N 1
ATOM 3604 C CA . THR A 1 449 ? -21.953 54.344 18.828 1 92.75 449 THR A CA 1
ATOM 3605 C C . THR A 1 449 ? -22.234 54.375 17.328 1 92.75 449 THR A C 1
ATOM 3607 O O . THR A 1 449 ? -21.391 53.969 16.531 1 92.75 449 THR A O 1
ATOM 3610 N N . LYS A 1 450 ? -23.375 54.906 16.984 1 89.12 450 LYS A N 1
ATOM 3611 C CA . LYS A 1 450 ? -23.766 54.969 15.57 1 89.12 450 LYS A CA 1
ATOM 3612 C C . LYS A 1 450 ? -22.766 55.75 14.75 1 89.12 450 LYS A C 1
ATOM 3614 O O . LYS A 1 450 ? -22.578 55.469 13.562 1 89.12 450 LYS A O 1
ATOM 3619 N N . ASP A 1 451 ? -22.125 56.688 15.422 1 89.25 451 ASP A N 1
ATOM 3620 C CA . ASP A 1 451 ? -21.188 57.531 14.711 1 89.25 451 ASP A CA 1
ATOM 3621 C C . ASP A 1 451 ? -19.75 57 14.852 1 89.25 451 ASP A C 1
ATOM 3623 O O . ASP A 1 451 ? -18.797 57.719 14.516 1 89.25 451 ASP A O 1
ATOM 3627 N N . GLY A 1 452 ? -19.531 55.781 15.336 1 90.56 452 GLY A N 1
ATOM 3628 C CA . GLY A 1 452 ? -18.234 55.125 15.375 1 90.56 452 GLY A CA 1
ATOM 3629 C C . GLY A 1 452 ? -17.406 55.531 16.578 1 90.56 452 GLY A C 1
ATOM 3630 O O . GLY A 1 452 ? -16.188 55.312 16.609 1 90.56 452 GLY A O 1
ATOM 3631 N N . LYS A 1 453 ? -18.031 56.125 17.625 1 91.94 453 LYS A N 1
ATOM 3632 C CA . LYS A 1 453 ? -17.344 56.531 18.828 1 91.94 453 LYS A CA 1
ATOM 3633 C C . LYS A 1 453 ? -17.5 55.5 19.938 1 91.94 453 LYS A C 1
ATOM 3635 O O . LYS A 1 453 ? -18.281 54.562 19.812 1 91.94 453 LYS A O 1
ATOM 3640 N N . ILE A 1 454 ? -16.688 55.656 20.906 1 92.19 454 ILE A N 1
ATOM 3641 C CA . ILE A 1 454 ? -16.719 54.75 22.047 1 92.19 454 ILE A CA 1
ATOM 3642 C C . ILE A 1 454 ? -18.047 54.906 22.797 1 92.19 454 ILE A C 1
ATOM 3644 O O . ILE A 1 454 ? -18.547 56.031 22.938 1 92.19 454 ILE A O 1
ATOM 3648 N N . ILE A 1 455 ? -18.625 53.875 23.234 1 89.81 455 ILE A N 1
ATOM 3649 C CA . ILE A 1 455 ? -19.812 53.906 24.078 1 89.81 455 ILE A CA 1
ATOM 3650 C C . ILE A 1 455 ? -19.422 54.406 25.469 1 89.81 455 ILE A C 1
ATOM 3652 O O . ILE A 1 455 ? -18.531 53.844 26.109 1 89.81 455 ILE A O 1
ATOM 3656 N N . ALA A 1 456 ? -20.156 55.406 25.859 1 78.19 456 ALA A N 1
ATOM 3657 C CA . ALA A 1 456 ? -19.844 56.062 27.141 1 78.19 456 ALA A CA 1
ATOM 3658 C C . ALA A 1 456 ? -20.156 55.125 28.312 1 78.19 456 ALA A C 1
ATOM 3660 O O . ALA A 1 456 ? -21.156 54.406 28.297 1 78.19 456 ALA A O 1
ATOM 3661 N N . GLU A 1 457 ? -19.219 54.781 29 1 74.31 457 GLU A N 1
ATOM 3662 C CA . GLU A 1 457 ? -19.453 54.062 30.25 1 74.31 457 GLU A CA 1
ATOM 3663 C C . GLU A 1 457 ? -19.156 54.969 31.469 1 74.31 457 GLU A C 1
ATOM 3665 O O . GLU A 1 457 ? -18.359 55.906 31.375 1 74.31 457 GLU A O 1
ATOM 3670 N N . ARG A 1 458 ? -20.125 55 32.469 1 61.16 458 ARG A N 1
ATOM 3671 C CA . ARG A 1 458 ? -19.906 55.781 33.688 1 61.16 458 ARG A CA 1
ATOM 3672 C C . ARG A 1 458 ? -18.531 55.5 34.281 1 61.16 458 ARG A C 1
ATOM 3674 O O . ARG A 1 458 ? -18.234 54.375 34.656 1 61.16 458 ARG A O 1
ATOM 3681 N N . SER A 1 459 ? -17.562 56.25 33.844 1 57.69 459 SER A N 1
ATOM 3682 C CA . SER A 1 459 ? -16.188 56.125 34.312 1 57.69 459 SER A CA 1
ATOM 3683 C C . SER A 1 459 ? -16.125 56.219 35.844 1 57.69 459 SER A C 1
ATOM 3685 O O . SER A 1 459 ? -16.812 57.031 36.438 1 57.69 459 SER A O 1
ATOM 3687 N N . ARG A 1 460 ? -15.891 55.188 36.562 1 57.44 460 ARG A N 1
ATOM 3688 C CA . ARG A 1 460 ? -15.625 55.312 38 1 57.44 460 ARG A CA 1
ATOM 3689 C C . ARG A 1 460 ? -14.297 56.031 38.25 1 57.44 460 ARG A C 1
ATOM 3691 O O . ARG A 1 460 ? -13.242 55.531 37.844 1 57.44 460 ARG A O 1
ATOM 3698 N N . LYS A 1 461 ? -14.25 57.375 38.188 1 57.16 461 LYS A N 1
ATOM 3699 C CA . LYS A 1 461 ? -13.219 58.406 38.062 1 57.16 461 LYS A CA 1
ATOM 3700 C C . LYS A 1 461 ? -12.062 58.125 39.031 1 57.16 461 LYS A C 1
ATOM 3702 O O . LYS A 1 461 ? -11.234 59 39.281 1 57.16 461 LYS A O 1
ATOM 3707 N N . LYS A 1 462 ? -11.828 56.875 39.5 1 62.72 462 LYS A N 1
ATOM 3708 C CA . LYS A 1 462 ? -10.602 56.812 40.312 1 62.72 462 LYS A CA 1
ATOM 3709 C C . LYS A 1 462 ? -9.367 56.969 39.438 1 62.72 462 LYS A C 1
ATOM 3711 O O . LYS A 1 462 ? -9.477 57.125 38.219 1 62.72 462 LYS A O 1
ATOM 3716 N N . LYS A 1 463 ? -8.102 56.656 39.969 1 78.5 463 LYS A N 1
ATOM 3717 C CA . LYS A 1 463 ? -6.75 56.844 39.469 1 78.5 463 LYS A CA 1
ATOM 3718 C C . LYS A 1 463 ? -6.496 55.969 38.219 1 78.5 463 LYS A C 1
ATOM 3720 O O . LYS A 1 463 ? -6.434 54.75 38.344 1 78.5 463 LYS A O 1
ATOM 3725 N N . ILE A 1 464 ? -6.605 56.562 36.938 1 85.19 464 ILE A N 1
ATOM 3726 C CA . ILE A 1 464 ? -6.289 55.906 35.656 1 85.19 464 ILE A CA 1
ATOM 3727 C C . ILE A 1 464 ? -4.805 56.062 35.344 1 85.19 464 ILE A C 1
ATOM 3729 O O . ILE A 1 464 ? -4.242 57.156 35.5 1 85.19 464 ILE A O 1
ATOM 3733 N N . PRO A 1 465 ? -4.16 54.969 35.031 1 90 465 PRO A N 1
ATOM 3734 C CA . PRO A 1 465 ? -2.734 55.062 34.719 1 90 465 PRO A CA 1
ATOM 3735 C C . PRO A 1 465 ? -2.461 55.938 33.5 1 90 465 PRO A C 1
ATOM 3737 O O . PRO A 1 465 ? -3.324 56.094 32.625 1 90 465 PRO A O 1
ATOM 3740 N N . SER A 1 466 ? -1.331 56.531 33.5 1 92.31 466 SER A N 1
ATOM 3741 C CA . SER A 1 466 ? -0.87 57.281 32.344 1 92.31 466 SER A CA 1
ATOM 3742 C C . SER A 1 466 ? 0.155 56.5 31.547 1 92.31 466 SER A C 1
ATOM 3744 O O . SER A 1 466 ? 0.829 55.625 32.062 1 92.31 466 SER A O 1
ATOM 3746 N N . ALA A 1 467 ? 0.168 56.812 30.297 1 95.5 467 ALA A N 1
ATOM 3747 C CA . ALA A 1 467 ? 1.172 56.188 29.453 1 95.5 467 ALA A CA 1
ATOM 3748 C C . ALA A 1 467 ? 2.557 56.75 29.703 1 95.5 467 ALA A C 1
ATOM 3750 O O . ALA A 1 467 ? 2.709 58 29.797 1 95.5 467 ALA A O 1
ATOM 3751 N N . GLU A 1 468 ? 3.479 55.938 29.938 1 96.12 468 GLU A N 1
ATOM 3752 C CA . GLU A 1 468 ? 4.863 56.344 30.156 1 96.12 468 GLU A CA 1
ATOM 3753 C C . GLU A 1 468 ? 5.672 56.219 28.859 1 96.12 468 GLU A C 1
ATOM 3755 O O . GLU A 1 468 ? 5.797 55.156 28.297 1 96.12 468 GLU A O 1
ATOM 3760 N N . ARG A 1 469 ? 6.215 57.344 28.391 1 95.31 469 ARG A N 1
ATOM 3761 C CA . ARG A 1 469 ? 7.043 57.312 27.188 1 95.31 469 ARG A CA 1
ATOM 3762 C C . ARG A 1 469 ? 8.391 56.656 27.469 1 95.31 469 ARG A C 1
ATOM 3764 O O . ARG A 1 469 ? 9.07 56.969 28.438 1 95.31 469 ARG A O 1
ATOM 3771 N N . LEU A 1 470 ? 8.711 55.688 26.688 1 95.44 470 LEU A N 1
ATOM 3772 C CA . LEU A 1 470 ? 10 55.031 26.797 1 95.44 470 LEU A CA 1
ATOM 3773 C C . LEU A 1 470 ? 11.094 55.844 26.125 1 95.44 470 LEU A C 1
ATOM 3775 O O . LEU A 1 470 ? 10.867 56.438 25.078 1 95.44 470 LEU A O 1
ATOM 3779 N N . THR A 1 471 ? 12.258 55.875 26.766 1 92.44 471 THR A N 1
ATOM 3780 C CA . THR A 1 471 ? 13.375 56.656 26.25 1 92.44 471 THR A CA 1
ATOM 3781 C C . THR A 1 471 ? 14.484 55.719 25.734 1 92.44 471 THR A C 1
ATOM 3783 O O . THR A 1 471 ? 14.719 54.656 26.312 1 92.44 471 THR A O 1
ATOM 3786 N N . TRP A 1 472 ? 15.109 56.125 24.688 1 94 472 TRP A N 1
ATOM 3787 C CA . TRP A 1 472 ? 16.141 55.344 24.031 1 94 472 TRP A CA 1
ATOM 3788 C C . TRP A 1 472 ? 17.422 56.156 23.844 1 94 472 TRP A C 1
ATOM 3790 O O . TRP A 1 472 ? 17.359 57.375 23.609 1 94 472 TRP A O 1
ATOM 3800 N N . ASP A 1 473 ? 18.531 55.594 24.062 1 93.88 473 ASP A N 1
ATOM 3801 C CA . ASP A 1 473 ? 19.828 56.125 23.641 1 93.88 473 ASP A CA 1
ATOM 3802 C C . ASP A 1 473 ? 20.312 55.469 22.359 1 93.88 473 ASP A C 1
ATOM 3804 O O . ASP A 1 473 ? 20.844 54.344 22.406 1 93.88 473 ASP A O 1
ATOM 3808 N N . MET A 1 474 ? 20.188 56.156 21.297 1 93.44 474 MET A N 1
ATOM 3809 C CA . MET A 1 474 ? 20.5 55.562 20 1 93.44 474 MET A CA 1
ATOM 3810 C C . MET A 1 474 ? 21.859 56.062 19.5 1 93.44 474 MET A C 1
ATOM 3812 O O . MET A 1 474 ? 22.203 55.875 18.328 1 93.44 474 MET A O 1
ATOM 3816 N N . THR A 1 475 ? 22.562 56.719 20.438 1 92.75 475 THR A N 1
ATOM 3817 C CA . THR A 1 475 ? 23.891 57.188 20.062 1 92.75 475 THR A CA 1
ATOM 3818 C C . THR A 1 475 ? 24.797 56 19.719 1 92.75 475 THR A C 1
ATOM 3820 O O . THR A 1 475 ? 24.906 55.062 20.484 1 92.75 475 THR A O 1
ATOM 3823 N N . GLY A 1 476 ? 25.453 56.062 18.531 1 93.44 476 GLY A N 1
ATOM 3824 C CA . GLY A 1 476 ? 26.391 55 18.125 1 93.44 476 GLY A CA 1
ATOM 3825 C C . GLY A 1 476 ? 25.734 53.906 17.312 1 93.44 476 GLY A C 1
ATOM 3826 O O . GLY A 1 476 ? 26.406 52.969 16.859 1 93.44 476 GLY A O 1
ATOM 3827 N N . PHE A 1 477 ? 24.453 53.969 17.141 1 95.81 477 PHE A N 1
ATOM 3828 C CA . PHE A 1 477 ? 23.75 52.906 16.406 1 95.81 477 PHE A CA 1
ATOM 3829 C C . PHE A 1 477 ? 23.281 53.406 15.055 1 95.81 477 PHE A C 1
ATOM 3831 O O . PHE A 1 477 ? 22.453 52.781 14.398 1 95.81 477 PHE A O 1
ATOM 3838 N N . GLU A 1 478 ? 23.766 54.594 14.578 1 94.12 478 GLU A N 1
ATOM 3839 C CA . GLU A 1 478 ? 23.297 55.219 13.359 1 94.12 478 GLU A CA 1
ATOM 3840 C C . GLU A 1 478 ? 23.562 54.344 12.141 1 94.12 478 GLU A C 1
ATOM 3842 O O . GLU A 1 478 ? 22.688 54.188 11.281 1 94.12 478 GLU A O 1
ATOM 3847 N N . GLU A 1 479 ? 24.734 53.781 12.133 1 95.69 479 GLU A N 1
ATOM 3848 C CA . GLU A 1 479 ? 25.062 52.906 11.016 1 95.69 479 GLU A CA 1
ATOM 3849 C C . GLU A 1 479 ? 24.219 51.625 11.055 1 95.69 479 GLU A C 1
ATOM 3851 O O . GLU A 1 479 ? 23.812 51.094 10.008 1 95.69 479 GLU A O 1
ATOM 3856 N N . ASP A 1 480 ? 24.078 51.062 12.219 1 96.31 480 ASP A N 1
ATOM 3857 C CA . ASP A 1 480 ? 23.234 49.875 12.391 1 96.31 480 ASP A CA 1
ATOM 3858 C C . ASP A 1 480 ? 21.812 50.156 11.922 1 96.31 480 ASP A C 1
ATOM 3860 O O . ASP A 1 480 ? 21.172 49.312 11.305 1 96.31 480 ASP A O 1
ATOM 3864 N N . LEU A 1 481 ? 21.312 51.312 12.234 1 95.38 481 LEU A N 1
ATOM 3865 C CA . LEU A 1 481 ? 19.969 51.688 11.852 1 95.38 481 LEU A CA 1
ATOM 3866 C C . LEU A 1 481 ? 19.828 51.781 10.336 1 95.38 481 LEU A C 1
ATOM 3868 O O . LEU A 1 481 ? 18.828 51.312 9.781 1 95.38 481 LEU A O 1
ATOM 3872 N N . GLU A 1 482 ? 20.781 52.344 9.688 1 95.25 482 GLU A N 1
ATOM 3873 C CA . GLU A 1 482 ? 20.75 52.469 8.234 1 95.25 482 GLU A CA 1
ATOM 3874 C C . GLU A 1 482 ? 20.797 51.094 7.57 1 95.25 482 GLU A C 1
ATOM 3876 O O . GLU A 1 482 ? 20.047 50.844 6.625 1 95.25 482 GLU A O 1
ATOM 3881 N N . GLU A 1 483 ? 21.609 50.312 8.102 1 96.12 483 GLU A N 1
ATOM 3882 C CA . GLU A 1 483 ? 21.703 48.969 7.566 1 96.12 483 GLU A CA 1
ATOM 3883 C C . GLU A 1 483 ? 20.406 48.188 7.777 1 96.12 483 GLU A C 1
ATOM 3885 O O . GLU A 1 483 ? 19.938 47.469 6.875 1 96.12 483 GLU A O 1
ATOM 3890 N N . ALA A 1 484 ? 19.906 48.25 8.977 1 96.44 484 ALA A N 1
ATOM 3891 C CA . ALA A 1 484 ? 18.672 47.562 9.297 1 96.44 484 ALA A CA 1
ATOM 3892 C C . ALA A 1 484 ? 17.531 48.062 8.406 1 96.44 484 ALA A C 1
ATOM 3894 O O . ALA A 1 484 ? 16.719 47.25 7.945 1 96.44 484 ALA A O 1
ATOM 3895 N N . TYR A 1 485 ? 17.453 49.312 8.141 1 95.56 485 TYR A N 1
ATOM 3896 C CA . TYR A 1 485 ? 16.391 49.875 7.312 1 95.56 485 TYR A CA 1
ATOM 3897 C C . TYR A 1 485 ? 16.547 49.406 5.863 1 95.56 485 TYR A C 1
ATOM 3899 O O . TYR A 1 485 ? 15.547 49.125 5.191 1 95.56 485 TYR A O 1
ATOM 3907 N N . ASP A 1 486 ? 17.734 49.406 5.414 1 96.12 486 ASP A N 1
ATOM 3908 C CA . ASP A 1 486 ? 17.984 48.938 4.059 1 96.12 486 ASP A CA 1
ATOM 3909 C C . ASP A 1 486 ? 17.578 47.469 3.9 1 96.12 486 ASP A C 1
ATOM 3911 O O . ASP A 1 486 ? 16.984 47.094 2.887 1 96.12 486 ASP A O 1
ATOM 3915 N N . HIS A 1 487 ? 17.953 46.719 4.879 1 95.69 487 HIS A N 1
ATOM 3916 C CA . HIS A 1 487 ? 17.562 45.312 4.867 1 95.69 487 HIS A CA 1
ATOM 3917 C C . HIS A 1 487 ? 16.047 45.188 4.891 1 95.69 487 HIS A C 1
ATOM 3919 O O . HIS A 1 487 ? 15.477 44.375 4.129 1 95.69 487 HIS A O 1
ATOM 3925 N N . TYR A 1 488 ? 15.453 45.938 5.703 1 95.5 488 TYR A N 1
ATOM 3926 C CA . TYR A 1 488 ? 14 45.906 5.809 1 95.5 488 TYR A CA 1
ATOM 3927 C C . TYR A 1 488 ? 13.352 46.281 4.48 1 95.5 488 TYR A C 1
ATOM 3929 O O . TYR A 1 488 ? 12.406 45.625 4.039 1 95.5 488 TYR A O 1
ATOM 3937 N N . ARG A 1 489 ? 13.789 47.25 3.896 1 95.69 489 ARG A N 1
ATOM 3938 C CA . ARG A 1 489 ? 13.203 47.75 2.646 1 95.69 489 ARG A CA 1
ATOM 3939 C C . ARG A 1 489 ? 13.242 46.656 1.575 1 95.69 489 ARG A C 1
ATOM 3941 O O . ARG A 1 489 ? 12.289 46.5 0.812 1 95.69 489 ARG A O 1
ATOM 3948 N N . LYS A 1 490 ? 14.273 45.969 1.568 1 94.88 490 LYS A N 1
ATOM 3949 C CA . LYS A 1 490 ? 14.391 44.875 0.61 1 94.88 490 LYS A CA 1
ATOM 3950 C C . LYS A 1 490 ? 13.406 43.75 0.93 1 94.88 490 LYS A C 1
ATOM 3952 O O . LYS A 1 490 ? 12.766 43.219 0.028 1 94.88 490 LYS A O 1
ATOM 3957 N N . LEU A 1 491 ? 13.344 43.438 2.168 1 94.31 491 LEU A N 1
ATOM 3958 C CA . LEU A 1 491 ? 12.422 42.406 2.607 1 94.31 491 LEU A CA 1
ATOM 3959 C C . LEU A 1 491 ? 10.977 42.781 2.32 1 94.31 491 LEU A C 1
ATOM 3961 O O . LEU A 1 491 ? 10.227 42 1.729 1 94.31 491 LEU A O 1
ATOM 3965 N N . ALA A 1 492 ? 10.625 43.969 2.754 1 95.38 492 ALA A N 1
ATOM 3966 C CA . ALA A 1 492 ? 9.266 44.5 2.574 1 95.38 492 ALA A CA 1
ATOM 3967 C C . ALA A 1 492 ? 8.938 44.656 1.094 1 95.38 492 ALA A C 1
ATOM 3969 O O . ALA A 1 492 ? 7.812 44.406 0.666 1 95.38 492 ALA A O 1
ATOM 3970 N N . GLY A 1 493 ? 9.906 45.125 0.364 1 94.38 493 GLY A N 1
ATOM 3971 C CA . GLY A 1 493 ? 9.719 45.312 -1.063 1 94.38 493 GLY A CA 1
ATOM 3972 C C . GLY A 1 493 ? 9.547 44.031 -1.837 1 94.38 493 GLY A C 1
ATOM 3973 O O . GLY A 1 493 ? 8.93 44.031 -2.904 1 94.38 493 GLY A O 1
ATOM 3974 N N . GLY A 1 494 ? 10.062 43 -1.334 1 95.5 494 GLY A N 1
ATOM 3975 C CA . GLY A 1 494 ? 9.977 41.719 -1.993 1 95.5 494 GLY A CA 1
ATOM 3976 C C . GLY A 1 494 ? 8.648 41.031 -1.756 1 95.5 494 GLY A C 1
ATOM 3977 O O . GLY A 1 494 ? 8.273 40.094 -2.5 1 95.5 494 GLY A O 1
ATOM 3978 N N . PHE A 1 495 ? 7.898 41.406 -0.745 1 97 495 PHE A N 1
ATOM 3979 C CA . PHE A 1 495 ? 6.645 40.75 -0.383 1 97 495 PHE A CA 1
ATOM 3980 C C . PHE A 1 495 ? 5.512 41.219 -1.294 1 97 495 PHE A C 1
ATOM 3982 O O . PHE A 1 495 ? 5.121 42.406 -1.262 1 97 495 PHE A O 1
ATOM 3989 N N . CYS A 1 496 ? 4.98 40.312 -2.129 1 97.5 496 CYS A N 1
ATOM 3990 C CA . CYS A 1 496 ? 3.848 40.562 -3.01 1 97.5 496 CYS A CA 1
ATOM 3991 C C . CYS A 1 496 ? 2.613 39.781 -2.561 1 97.5 496 CYS A C 1
ATOM 3993 O O . CYS A 1 496 ? 2.707 38.625 -2.205 1 97.5 496 CYS A O 1
ATOM 3995 N N . LEU A 1 497 ? 1.52 40.5 -2.518 1 98.31 497 LEU A N 1
ATOM 3996 C CA . LEU A 1 497 ? 0.263 39.875 -2.107 1 98.31 497 LEU A CA 1
ATOM 3997 C C . LEU A 1 497 ? -0.847 40.188 -3.105 1 98.31 497 LEU A C 1
ATOM 3999 O O . LEU A 1 497 ? -1.007 41.312 -3.529 1 98.31 497 LEU A O 1
ATOM 4003 N N . ARG A 1 498 ? -1.521 39.156 -3.57 1 98.5 498 ARG A N 1
ATOM 4004 C CA . ARG A 1 498 ? -2.742 39.281 -4.363 1 98.5 498 ARG A CA 1
ATOM 4005 C C . ARG A 1 498 ? -3.885 38.5 -3.717 1 98.5 498 ARG A C 1
ATOM 4007 O O . ARG A 1 498 ? -3.707 37.344 -3.309 1 98.5 498 ARG A O 1
ATOM 4014 N N . VAL A 1 499 ? -5.02 39.156 -3.541 1 98.12 499 VAL A N 1
ATOM 4015 C CA . VAL A 1 499 ? -6.188 38.5 -2.957 1 98.12 499 VAL A CA 1
ATOM 4016 C C . VAL A 1 499 ? -7.266 38.344 -4.023 1 98.12 499 VAL A C 1
ATOM 4018 O O . VAL A 1 499 ? -7.609 39.281 -4.734 1 98.12 499 VAL A O 1
ATOM 4021 N N . VAL A 1 500 ? -7.754 37.094 -4.168 1 97.88 500 VAL A N 1
ATOM 4022 C CA . VAL A 1 500 ? -8.773 36.844 -5.18 1 97.88 500 VAL A CA 1
ATOM 4023 C C . VAL A 1 500 ? -9.875 35.969 -4.594 1 97.88 500 VAL A C 1
ATOM 4025 O O . VAL A 1 500 ? -9.648 35.25 -3.619 1 97.88 500 VAL A O 1
ATOM 4028 N N . THR A 1 501 ? -11.062 36.062 -5.207 1 97.19 501 THR A N 1
ATOM 4029 C CA . THR A 1 501 ? -12.25 35.312 -4.816 1 97.19 501 THR A CA 1
ATOM 4030 C C . THR A 1 501 ? -12.906 34.656 -6.031 1 97.19 501 THR A C 1
ATOM 4032 O O . THR A 1 501 ? -13.297 35.344 -6.977 1 97.19 501 THR A O 1
ATOM 4035 N N . PRO A 1 502 ? -13.008 33.344 -6.012 1 97.56 502 PRO A N 1
ATOM 4036 C CA . PRO A 1 502 ? -13.703 32.688 -7.113 1 97.56 502 PRO A CA 1
ATOM 4037 C C . PRO A 1 502 ? -15.211 32.938 -7.094 1 97.56 502 PRO A C 1
ATOM 4039 O O . PRO A 1 502 ? -15.734 33.5 -6.137 1 97.56 502 PRO A O 1
ATOM 4042 N N . GLU A 1 503 ? -15.969 32.375 -8.102 1 95.12 503 GLU A N 1
ATOM 4043 C CA . GLU A 1 503 ? -17.391 32.625 -8.328 1 95.12 503 GLU A CA 1
ATOM 4044 C C . GLU A 1 503 ? -18.25 31.766 -7.426 1 95.12 503 GLU A C 1
ATOM 4046 O O . GLU A 1 503 ? -19.438 32.031 -7.242 1 95.12 503 GLU A O 1
ATOM 4051 N N . TYR A 1 504 ? -17.703 30.719 -6.953 1 96.69 504 TYR A N 1
ATOM 4052 C CA . TYR A 1 504 ? -18.484 29.797 -6.141 1 96.69 504 TYR A CA 1
ATOM 4053 C C . TYR A 1 504 ? -17.688 29.344 -4.922 1 96.69 504 TYR A C 1
ATOM 4055 O O . TYR A 1 504 ? -16.5 29.594 -4.82 1 96.69 504 TYR A O 1
ATOM 4063 N N . GLY A 1 505 ? -18.453 28.734 -3.957 1 96.12 505 GLY A N 1
ATOM 4064 C CA . GLY A 1 505 ? -17.844 28.344 -2.697 1 96.12 505 GLY A CA 1
ATOM 4065 C C . GLY A 1 505 ? -18.078 26.891 -2.34 1 96.12 505 GLY A C 1
ATOM 4066 O O . GLY A 1 505 ? -18.203 26.047 -3.223 1 96.12 505 GLY A O 1
ATOM 4067 N N . LYS A 1 506 ? -18 26.609 -1.121 1 96.06 506 LYS A N 1
ATOM 4068 C CA . LYS A 1 506 ? -18.031 25.25 -0.595 1 96.06 506 LYS A CA 1
ATOM 4069 C C . LYS A 1 506 ? -19.359 24.578 -0.904 1 96.06 506 LYS A C 1
ATOM 4071 O O . LYS A 1 506 ? -19.406 23.359 -1.112 1 96.06 506 LYS A O 1
ATOM 4076 N N . GLY A 1 507 ? -20.469 25.312 -0.932 1 96.75 507 GLY A N 1
ATOM 4077 C CA . GLY A 1 507 ? -21.781 24.734 -1.216 1 96.75 507 GLY A CA 1
ATOM 4078 C C . GLY A 1 507 ? -21.812 23.984 -2.531 1 96.75 507 GLY A C 1
ATOM 4079 O O . GLY A 1 507 ? -22.328 22.859 -2.596 1 96.75 507 GLY A O 1
ATOM 4080 N N . TYR A 1 508 ? -21.328 24.562 -3.543 1 97.06 508 TYR A N 1
ATOM 4081 C CA . TYR A 1 508 ? -21.281 23.922 -4.852 1 97.06 508 TYR A CA 1
ATOM 4082 C C . TYR A 1 508 ? -20.422 22.672 -4.805 1 97.06 508 TYR A C 1
ATOM 4084 O O . TYR A 1 508 ? -20.781 21.641 -5.367 1 97.06 508 TYR A O 1
ATOM 4092 N N . ILE A 1 509 ? -19.25 22.781 -4.203 1 97.56 509 ILE A N 1
ATOM 4093 C CA . ILE A 1 509 ? -18.281 21.703 -4.137 1 97.56 509 ILE A CA 1
ATOM 4094 C C . ILE A 1 509 ? -18.922 20.484 -3.453 1 97.56 509 ILE A C 1
ATOM 4096 O O . ILE A 1 509 ? -18.766 19.359 -3.922 1 97.56 509 ILE A O 1
ATOM 4100 N N . LYS A 1 510 ? -19.609 20.734 -2.381 1 95.94 510 LYS A N 1
ATOM 4101 C CA . LYS A 1 510 ? -20.266 19.656 -1.626 1 95.94 510 LYS A CA 1
ATOM 4102 C C . LYS A 1 510 ? -21.344 18.984 -2.457 1 95.94 510 LYS A C 1
ATOM 4104 O O . LYS A 1 510 ? -21.547 17.781 -2.355 1 95.94 510 LYS A O 1
ATOM 4109 N N . LYS A 1 511 ? -22 19.75 -3.227 1 96.06 511 LYS A N 1
ATOM 4110 C CA . LYS A 1 511 ? -23.031 19.188 -4.102 1 96.06 511 LYS A CA 1
ATOM 4111 C C . LYS A 1 511 ? -22.422 18.188 -5.078 1 96.06 511 LYS A C 1
ATOM 4113 O O . LYS A 1 511 ? -23.109 17.25 -5.52 1 96.06 511 LYS A O 1
ATOM 4118 N N . LYS A 1 512 ? -21.219 18.422 -5.375 1 96.12 512 LYS A N 1
ATOM 4119 C CA . LYS A 1 512 ? -20.547 17.531 -6.301 1 96.12 512 LYS A CA 1
ATOM 4120 C C . LYS A 1 512 ? -19.859 16.391 -5.551 1 96.12 512 LYS A C 1
ATOM 4122 O O . LYS A 1 512 ? -19.062 15.641 -6.133 1 96.12 512 LYS A O 1
ATOM 4127 N N . ARG A 1 513 ? -20.016 16.312 -4.277 1 93.69 513 ARG A N 1
ATOM 4128 C CA . ARG A 1 513 ? -19.594 15.211 -3.412 1 93.69 513 ARG A CA 1
ATOM 4129 C C . ARG A 1 513 ? -18.062 15.156 -3.316 1 93.69 513 ARG A C 1
ATOM 4131 O O . ARG A 1 513 ? -17.469 14.078 -3.455 1 93.69 513 ARG A O 1
ATOM 4138 N N . MET A 1 514 ? -17.484 16.234 -3.184 1 96.38 514 MET A N 1
ATOM 4139 C CA . MET A 1 514 ? -16.047 16.328 -2.957 1 96.38 514 MET A CA 1
ATOM 4140 C C . MET A 1 514 ? -15.742 17.172 -1.724 1 96.38 514 MET A C 1
ATOM 4142 O O . MET A 1 514 ? -16.484 18.094 -1.405 1 96.38 514 MET A O 1
ATOM 4146 N N . SER A 1 515 ? -14.648 16.812 -1.047 1 96.19 515 SER A N 1
ATOM 4147 C CA . SER A 1 515 ? -14.188 17.641 0.06 1 96.19 515 SER A CA 1
ATOM 4148 C C . SER A 1 515 ? -13.734 19 -0.428 1 96.19 515 SER A C 1
ATOM 4150 O O . SER A 1 515 ? -12.969 19.109 -1.392 1 96.19 515 SER A O 1
ATOM 4152 N N . PRO A 1 516 ? -14.227 20.031 0.198 1 97.06 516 PRO A N 1
ATOM 4153 C CA . PRO A 1 516 ? -13.836 21.375 -0.238 1 97.06 516 PRO A CA 1
ATOM 4154 C C . PRO A 1 516 ? -12.32 21.594 -0.188 1 97.06 516 PRO A C 1
ATOM 4156 O O . PRO A 1 516 ? -11.75 22.188 -1.103 1 97.06 516 PRO A O 1
ATOM 4159 N N . ASP A 1 517 ? -11.727 21.156 0.891 1 97 517 ASP A N 1
ATOM 4160 C CA . ASP A 1 517 ? -10.281 21.297 1.041 1 97 517 ASP A CA 1
ATOM 4161 C C . ASP A 1 517 ? -9.531 20.594 -0.084 1 97 517 ASP A C 1
ATOM 4163 O O . ASP A 1 517 ? -8.625 21.156 -0.688 1 97 517 ASP A O 1
ATOM 4167 N N . GLY A 1 518 ? -9.914 19.328 -0.32 1 98.19 518 GLY A N 1
ATOM 4168 C CA . GLY A 1 518 ? -9.297 18.578 -1.399 1 98.19 518 GLY A CA 1
ATOM 4169 C C . GLY A 1 518 ? -9.516 19.203 -2.766 1 98.19 518 GLY A C 1
ATOM 4170 O O . GLY A 1 518 ? -8.609 19.219 -3.6 1 98.19 518 GLY A O 1
ATOM 4171 N N . TYR A 1 519 ? -10.727 19.672 -2.988 1 98.56 519 TYR A N 1
ATOM 4172 C CA . TYR A 1 519 ? -11.086 20.359 -4.23 1 98.56 519 TYR A CA 1
ATOM 4173 C C . TYR A 1 519 ? -10.188 21.562 -4.465 1 98.56 519 TYR A C 1
ATOM 4175 O O . TYR A 1 519 ? -9.664 21.75 -5.566 1 98.56 519 TYR A O 1
ATOM 4183 N N . ILE A 1 520 ? -9.984 22.344 -3.453 1 98.62 520 ILE A N 1
ATOM 4184 C CA . ILE A 1 520 ? -9.18 23.562 -3.553 1 98.62 520 ILE A CA 1
ATOM 4185 C C . ILE A 1 520 ? -7.723 23.203 -3.826 1 98.62 520 ILE A C 1
ATOM 4187 O O . ILE A 1 520 ? -7.059 23.844 -4.641 1 98.62 520 ILE A O 1
ATOM 4191 N N . GLN A 1 521 ? -7.238 22.203 -3.148 1 98.69 521 GLN A N 1
ATOM 4192 C CA . GLN A 1 521 ? -5.859 21.781 -3.375 1 98.69 521 GLN A CA 1
ATOM 4193 C C . GLN A 1 521 ? -5.652 21.344 -4.824 1 98.69 521 GLN A C 1
ATOM 4195 O O . GLN A 1 521 ? -4.594 21.594 -5.406 1 98.69 521 GLN A O 1
ATOM 4200 N N . MET A 1 522 ? -6.652 20.672 -5.414 1 98.75 522 MET A N 1
ATOM 4201 C CA . MET A 1 522 ? -6.539 20.281 -6.816 1 98.75 522 MET A CA 1
ATOM 4202 C C . MET A 1 522 ? -6.586 21.5 -7.727 1 98.75 522 MET A C 1
ATOM 4204 O O . MET A 1 522 ? -5.922 21.547 -8.766 1 98.75 522 MET A O 1
ATOM 4208 N N . ALA A 1 523 ? -7.398 22.484 -7.324 1 98.81 523 ALA A N 1
ATOM 4209 C CA . ALA A 1 523 ? -7.418 23.734 -8.078 1 98.81 523 ALA A CA 1
ATOM 4210 C C . ALA A 1 523 ? -6.043 24.406 -8.086 1 98.81 523 ALA A C 1
ATOM 4212 O O . ALA A 1 523 ? -5.609 24.938 -9.109 1 98.81 523 ALA A O 1
ATOM 4213 N N . LEU A 1 524 ? -5.398 24.391 -6.969 1 98.81 524 LEU A N 1
ATOM 4214 C CA . LEU A 1 524 ? -4.062 24.969 -6.863 1 98.81 524 LEU A CA 1
ATOM 4215 C C . LEU A 1 524 ? -3.068 24.203 -7.727 1 98.81 524 LEU A C 1
ATOM 4217 O O . LEU A 1 524 ? -2.207 24.797 -8.375 1 98.81 524 LEU A O 1
ATOM 4221 N N . GLN A 1 525 ? -3.199 22.859 -7.719 1 98.75 525 GLN A N 1
ATOM 4222 C CA . GLN A 1 525 ? -2.324 22.047 -8.547 1 98.75 525 GLN A CA 1
ATOM 4223 C C . GLN A 1 525 ? -2.525 22.344 -10.023 1 98.75 525 GLN A C 1
ATOM 4225 O O . GLN A 1 525 ? -1.559 22.438 -10.781 1 98.75 525 GLN A O 1
ATOM 4230 N N . LEU A 1 526 ? -3.785 22.438 -10.445 1 98.75 526 LEU A N 1
ATOM 4231 C CA . LEU A 1 526 ? -4.082 22.734 -11.844 1 98.75 526 LEU A CA 1
ATOM 4232 C C . LEU A 1 526 ? -3.557 24.109 -12.234 1 98.75 526 LEU A C 1
ATOM 4234 O O . LEU A 1 526 ? -3.008 24.281 -13.32 1 98.75 526 LEU A O 1
ATOM 4238 N N . ALA A 1 527 ? -3.75 25.094 -11.344 1 98.81 527 ALA A N 1
ATOM 4239 C CA . ALA A 1 527 ? -3.262 26.453 -11.602 1 98.81 527 ALA A CA 1
ATOM 4240 C C . ALA A 1 527 ? -1.755 26.453 -11.844 1 98.81 527 ALA A C 1
ATOM 4242 O O . ALA A 1 527 ? -1.274 27.062 -12.797 1 98.81 527 ALA A O 1
ATOM 4243 N N . TYR A 1 528 ? -1.038 25.781 -10.953 1 98.69 528 TYR A N 1
ATOM 4244 C CA . TYR A 1 528 ? 0.413 25.719 -11.094 1 98.69 528 TYR A CA 1
ATOM 4245 C C . TYR A 1 528 ? 0.814 25.016 -12.375 1 98.69 528 TYR A C 1
ATOM 4247 O O . TYR A 1 528 ? 1.741 25.438 -13.07 1 98.69 528 TYR A O 1
ATOM 4255 N N . TYR A 1 529 ? 0.12 23.906 -12.688 1 98.31 529 TYR A N 1
ATOM 4256 C CA . TYR A 1 529 ? 0.437 23.125 -13.883 1 98.31 529 TYR A CA 1
ATOM 4257 C C . TYR A 1 529 ? 0.207 23.953 -15.148 1 98.31 529 TYR A C 1
ATOM 4259 O O . TYR A 1 529 ? 0.975 23.844 -16.109 1 98.31 529 TYR A O 1
ATOM 4267 N N . LYS A 1 530 ? -0.793 24.734 -15.203 1 97.69 530 LYS A N 1
ATOM 4268 C CA . LYS A 1 530 ? -1.098 25.578 -16.359 1 97.69 530 LYS A CA 1
ATOM 4269 C C . LYS A 1 530 ? -0.004 26.625 -16.578 1 97.69 530 LYS A C 1
ATOM 4271 O O . LYS A 1 530 ? 0.308 26.969 -17.719 1 97.69 530 LYS A O 1
ATOM 4276 N N . LEU A 1 531 ? 0.589 27.078 -15.516 1 98 531 LEU A N 1
ATOM 4277 C CA . LEU A 1 531 ? 1.605 28.125 -15.602 1 98 531 LEU A CA 1
ATOM 4278 C C . LEU A 1 531 ? 2.965 27.531 -15.953 1 98 531 LEU A C 1
ATOM 4280 O O . LEU A 1 531 ? 3.738 28.141 -16.703 1 98 531 LEU A O 1
ATOM 4284 N N . TYR A 1 532 ? 3.254 26.297 -15.453 1 97.5 532 TYR A N 1
ATOM 4285 C CA . TYR A 1 532 ? 4.648 25.875 -15.492 1 97.5 532 TYR A CA 1
ATOM 4286 C C . TYR A 1 532 ? 4.777 24.516 -16.172 1 97.5 532 TYR A C 1
ATOM 4288 O O . TYR A 1 532 ? 5.887 24.062 -16.453 1 97.5 532 TYR A O 1
ATOM 4296 N N . ASN A 1 533 ? 3.684 23.797 -16.391 1 96.69 533 ASN A N 1
ATOM 4297 C CA . ASN A 1 533 ? 3.674 22.453 -16.969 1 96.69 533 ASN A CA 1
ATOM 4298 C C . ASN A 1 533 ? 4.477 21.469 -16.125 1 96.69 533 ASN A C 1
ATOM 4300 O O . ASN A 1 533 ? 5.262 20.672 -16.656 1 96.69 533 ASN A O 1
ATOM 4304 N N . GLN A 1 534 ? 4.348 21.672 -14.789 1 96.12 534 GLN A N 1
ATOM 4305 C CA . GLN A 1 534 ? 5.023 20.828 -13.805 1 96.12 534 GLN A CA 1
ATOM 4306 C C . GLN A 1 534 ? 4.145 20.594 -12.578 1 96.12 534 GLN A C 1
ATOM 4308 O O . GLN A 1 534 ? 3.256 21.406 -12.289 1 96.12 534 GLN A O 1
ATOM 4313 N N . VAL A 1 535 ? 4.402 19.5 -11.992 1 96.38 535 VAL A N 1
ATOM 4314 C CA . VAL A 1 535 ? 3.746 19.219 -10.719 1 96.38 535 VAL A CA 1
ATOM 4315 C C . VAL A 1 535 ? 4.625 19.703 -9.562 1 96.38 535 VAL A C 1
ATOM 4317 O O . VAL A 1 535 ? 5.797 19.328 -9.469 1 96.38 535 VAL A O 1
ATOM 4320 N N . PRO A 1 536 ? 4.105 20.578 -8.719 1 97.62 536 PRO A N 1
ATOM 4321 C CA . PRO A 1 536 ? 4.91 21.156 -7.641 1 97.62 536 PRO A CA 1
ATOM 4322 C C . PRO A 1 536 ? 4.887 20.328 -6.363 1 97.62 536 PRO A C 1
ATOM 4324 O O . PRO A 1 536 ? 3.85 19.75 -6.016 1 97.62 536 PRO A O 1
ATOM 4327 N N . LYS A 1 537 ? 6.086 20.188 -5.723 1 98.12 537 LYS A N 1
ATOM 4328 C CA . LYS A 1 537 ? 5.996 19.75 -4.332 1 98.12 537 LYS A CA 1
ATOM 4329 C C . LYS A 1 537 ? 5.168 20.719 -3.502 1 98.12 537 LYS A C 1
ATOM 4331 O O . LYS A 1 537 ? 5.375 21.938 -3.566 1 98.12 537 LYS A O 1
ATOM 4336 N N . THR A 1 538 ? 4.184 20.25 -2.789 1 98.56 538 THR A N 1
ATOM 4337 C CA . THR A 1 538 ? 3.221 21.109 -2.107 1 98.56 538 THR A CA 1
ATOM 4338 C C . THR A 1 538 ? 3.15 20.766 -0.622 1 98.56 538 THR A C 1
ATOM 4340 O O . THR A 1 538 ? 3.062 19.594 -0.25 1 98.56 538 THR A O 1
ATOM 4343 N N . TYR A 1 539 ? 3.254 21.844 0.171 1 97.88 539 TYR A N 1
ATOM 4344 C CA . TYR A 1 539 ? 3.057 21.75 1.613 1 97.88 539 TYR A CA 1
ATOM 4345 C C . TYR A 1 539 ? 1.668 22.234 2.006 1 97.88 539 TYR A C 1
ATOM 4347 O O . TYR A 1 539 ? 1.236 23.312 1.579 1 97.88 539 TYR A O 1
ATOM 4355 N N . GLU A 1 540 ? 0.952 21.406 2.707 1 97.69 540 GLU A N 1
ATOM 4356 C CA . GLU A 1 540 ? -0.304 21.766 3.354 1 97.69 540 GLU A CA 1
ATOM 4357 C C . GLU A 1 540 ? -0.277 21.422 4.84 1 97.69 540 GLU A C 1
ATOM 4359 O O . GLU A 1 540 ? 0.102 20.312 5.223 1 97.69 540 GLU A O 1
ATOM 4364 N N . SER A 1 541 ? -0.671 22.344 5.656 1 95.19 541 SER A N 1
ATOM 4365 C CA . SER A 1 541 ? -0.566 22.172 7.102 1 95.19 541 SER A CA 1
ATOM 4366 C C . SER A 1 541 ? -1.703 21.297 7.637 1 95.19 541 SER A C 1
ATOM 4368 O O . SER A 1 541 ? -2.848 21.438 7.195 1 95.19 541 SER A O 1
ATOM 4370 N N . ALA A 1 542 ? -1.364 20.438 8.547 1 95.69 542 ALA A N 1
ATOM 4371 C CA . ALA A 1 542 ? -2.336 19.688 9.328 1 95.69 542 ALA A CA 1
ATOM 4372 C C . ALA A 1 542 ? -2.117 19.891 10.82 1 95.69 542 ALA A C 1
ATOM 4374 O O . ALA A 1 542 ? -0.976 19.953 11.289 1 95.69 542 ALA A O 1
ATOM 4375 N N . SER A 1 543 ? -3.172 19.984 11.523 1 94.75 543 SER A N 1
ATOM 4376 C CA . SER A 1 543 ? -3.07 20.141 12.977 1 94.75 543 SER A CA 1
ATOM 4377 C C . SER A 1 543 ? -2.977 18.781 13.656 1 94.75 543 SER A C 1
ATOM 4379 O O . SER A 1 543 ? -3.656 17.828 13.266 1 94.75 543 SER A O 1
ATOM 4381 N N . THR A 1 544 ? -2.15 18.672 14.672 1 96.12 544 THR A N 1
ATOM 4382 C CA . THR A 1 544 ? -2.076 17.484 15.5 1 96.12 544 THR A CA 1
ATOM 4383 C C . THR A 1 544 ? -2.459 17.797 16.938 1 96.12 544 THR A C 1
ATOM 4385 O O . THR A 1 544 ? -1.93 17.188 17.875 1 96.12 544 THR A O 1
ATOM 4388 N N . ARG A 1 545 ? -3.338 18.734 17.125 1 95.44 545 ARG A N 1
ATOM 4389 C CA . ARG A 1 545 ? -3.729 19.172 18.469 1 95.44 545 ARG A CA 1
ATOM 4390 C C . ARG A 1 545 ? -4.598 18.125 19.156 1 95.44 545 ARG A C 1
ATOM 4392 O O . ARG A 1 545 ? -4.938 18.266 20.328 1 95.44 545 ARG A O 1
ATOM 4399 N N . MET A 1 546 ? -4.902 17.094 18.484 1 95.38 546 MET A N 1
ATOM 4400 C CA . MET A 1 546 ? -5.566 15.969 19.141 1 95.38 546 MET A CA 1
ATOM 4401 C C . MET A 1 546 ? -4.617 15.266 20.109 1 95.38 546 MET A C 1
ATOM 4403 O O . MET A 1 546 ? -5.059 14.5 20.969 1 95.38 546 MET A O 1
ATOM 4407 N N . PHE A 1 547 ? -3.373 15.539 19.984 1 96.44 547 PHE A N 1
ATOM 4408 C CA . PHE A 1 547 ? -2.357 14.938 20.844 1 96.44 547 PHE A CA 1
ATOM 4409 C C . PHE A 1 547 ? -1.785 15.969 21.812 1 96.44 547 PHE A C 1
ATOM 4411 O O . PHE A 1 547 ? -1.824 17.172 21.531 1 96.44 547 PHE A O 1
ATOM 4418 N N . LEU A 1 548 ? -1.26 15.461 22.875 1 95.44 548 LEU A N 1
ATOM 4419 C CA . LEU A 1 548 ? -0.638 16.312 23.875 1 95.44 548 LEU A CA 1
ATOM 4420 C C . LEU A 1 548 ? 0.526 17.094 23.281 1 95.44 548 LEU A C 1
ATOM 4422 O O . LEU A 1 548 ? 1.429 16.516 22.672 1 95.44 548 LEU A O 1
ATOM 4426 N N . ALA A 1 549 ? 0.433 18.438 23.406 1 94.88 549 ALA A N 1
ATOM 4427 C CA . ALA A 1 549 ? 1.449 19.359 22.891 1 94.88 549 ALA A CA 1
ATOM 4428 C C . ALA A 1 549 ? 1.606 19.203 21.375 1 94.88 549 ALA A C 1
ATOM 4430 O O . ALA A 1 549 ? 2.699 19.406 20.844 1 94.88 549 ALA A O 1
ATOM 4431 N N . GLY A 1 550 ? 0.537 18.781 20.734 1 94.81 550 GLY A N 1
ATOM 4432 C CA . GLY A 1 550 ? 0.556 18.641 19.297 1 94.81 550 GLY A CA 1
ATOM 4433 C C . GLY A 1 550 ? 0.467 19.969 18.562 1 94.81 550 GLY A C 1
ATOM 4434 O O . GLY A 1 550 ? -0.268 20.859 18.984 1 94.81 550 GLY A O 1
ATOM 4435 N N . ARG A 1 551 ? 1.199 20.062 17.422 1 93.25 551 ARG A N 1
ATOM 4436 C CA . ARG A 1 551 ? 1.184 21.297 16.656 1 93.25 551 ARG A CA 1
ATOM 4437 C C . ARG A 1 551 ? 0.823 21.031 15.195 1 93.25 551 ARG A C 1
ATOM 4439 O O . ARG A 1 551 ? -0.322 21.234 14.789 1 93.25 551 ARG A O 1
ATOM 4446 N N . THR A 1 552 ? 1.828 20.453 14.445 1 92.94 552 THR A N 1
ATOM 4447 C CA . THR A 1 552 ? 1.513 20.312 13.031 1 92.94 552 THR A CA 1
ATOM 4448 C C . THR A 1 552 ? 2.074 19.016 12.477 1 92.94 552 THR A C 1
ATOM 4450 O O . THR A 1 552 ? 2.971 18.406 13.07 1 92.94 552 THR A O 1
ATOM 4453 N N . GLU A 1 553 ? 1.445 18.562 11.539 1 96.5 553 GLU A N 1
ATOM 4454 C CA . GLU A 1 553 ? 1.923 17.609 10.539 1 96.5 553 GLU A CA 1
ATOM 4455 C C . GLU A 1 553 ? 1.743 18.141 9.125 1 96.5 553 GLU A C 1
ATOM 4457 O O . GLU A 1 553 ? 1.202 19.234 8.938 1 96.5 553 GLU A O 1
ATOM 4462 N N . THR A 1 554 ? 2.328 17.469 8.141 1 97.56 554 THR A N 1
ATOM 4463 C CA . THR A 1 554 ? 2.258 17.953 6.766 1 97.56 554 THR A CA 1
ATOM 4464 C C . THR A 1 554 ? 1.362 17.062 5.918 1 97.56 554 THR A C 1
ATOM 4466 O O . THR A 1 554 ? 1.498 15.828 5.949 1 97.56 554 THR A O 1
ATOM 4469 N N . ILE A 1 555 ? 0.414 17.672 5.27 1 97.94 555 ILE A N 1
ATOM 4470 C CA . ILE A 1 555 ? -0.341 16.984 4.223 1 97.94 555 ILE A CA 1
ATOM 4471 C C . ILE A 1 555 ? 0.372 17.156 2.883 1 97.94 555 ILE A C 1
ATOM 4473 O O . ILE A 1 555 ? 0.708 18.281 2.488 1 97.94 555 ILE A O 1
ATOM 4477 N N . ARG A 1 556 ? 0.737 16.109 2.279 1 98.12 556 ARG A N 1
ATOM 4478 C CA . ARG A 1 556 ? 1.279 16.156 0.924 1 98.12 556 ARG A CA 1
ATOM 4479 C C . ARG A 1 556 ? 0.222 15.75 -0.1 1 98.12 556 ARG A C 1
ATOM 4481 O O . ARG A 1 556 ? 0.037 14.562 -0.378 1 98.12 556 ARG A O 1
ATOM 4488 N N . PRO A 1 557 ? -0.432 16.734 -0.711 1 97.38 557 PRO A N 1
ATOM 4489 C CA . PRO A 1 557 ? -1.61 16.422 -1.525 1 97.38 557 PRO A CA 1
ATOM 4490 C C . PRO A 1 557 ? -1.248 15.867 -2.9 1 97.38 557 PRO A C 1
ATOM 4492 O O . PRO A 1 557 ? -2.111 15.328 -3.604 1 97.38 557 PRO A O 1
ATOM 4495 N N . VAL A 1 558 ? 0.004 15.977 -3.346 1 97.75 558 VAL A N 1
ATOM 4496 C CA . VAL A 1 558 ? 0.407 15.547 -4.68 1 97.75 558 VAL A CA 1
ATOM 4497 C C . VAL A 1 558 ? 0.542 14.023 -4.711 1 97.75 558 VAL A C 1
ATOM 4499 O O . VAL A 1 558 ? 1.134 13.43 -3.809 1 97.75 558 VAL A O 1
ATOM 4502 N N . SER A 1 559 ? -0.084 13.438 -5.625 1 95.56 559 SER A N 1
ATOM 4503 C CA . SER A 1 559 ? -0.083 12 -5.832 1 95.56 559 SER A CA 1
ATOM 4504 C C . SER A 1 559 ? -0.033 11.648 -7.316 1 95.56 559 SER A C 1
ATOM 4506 O O . SER A 1 559 ? -0.107 12.531 -8.172 1 95.56 559 SER A O 1
ATOM 4508 N N . GLU A 1 560 ? 0.127 10.336 -7.586 1 92.94 560 GLU A N 1
ATOM 4509 C CA . GLU A 1 560 ? 0.033 9.875 -8.969 1 92.94 560 GLU A CA 1
ATOM 4510 C C . GLU A 1 560 ? -1.329 10.211 -9.57 1 92.94 560 GLU A C 1
ATOM 4512 O O . GLU A 1 560 ? -1.431 10.508 -10.758 1 92.94 560 GLU A O 1
ATOM 4517 N N . TYR A 1 561 ? -2.377 10.227 -8.773 1 94.69 561 TYR A N 1
ATOM 4518 C CA . TYR A 1 561 ? -3.723 10.57 -9.219 1 94.69 561 TYR A CA 1
ATOM 4519 C C . TYR A 1 561 ? -3.811 12.031 -9.625 1 94.69 561 TYR A C 1
ATOM 4521 O O . TYR A 1 561 ? -4.355 12.367 -10.68 1 94.69 561 TYR A O 1
ATOM 4529 N N . SER A 1 562 ? -3.229 12.914 -8.773 1 97.56 562 SER A N 1
ATOM 4530 C CA . SER A 1 562 ? -3.289 14.336 -9.07 1 97.56 562 SER A CA 1
ATOM 4531 C C . SER A 1 562 ? -2.428 14.688 -10.273 1 97.56 562 SER A C 1
ATOM 4533 O O . SER A 1 562 ? -2.791 15.555 -11.078 1 97.56 562 SER A O 1
ATOM 4535 N N . LYS A 1 563 ? -1.257 14.023 -10.375 1 96.44 563 LYS A N 1
ATOM 4536 C CA . LYS A 1 563 ? -0.396 14.25 -11.531 1 96.44 563 LYS A CA 1
ATOM 4537 C C . LYS A 1 563 ? -1.109 13.875 -12.828 1 96.44 563 LYS A C 1
ATOM 4539 O O . LYS A 1 563 ? -1.102 14.648 -13.797 1 96.44 563 LYS A O 1
ATOM 4544 N N . GLN A 1 564 ? -1.784 12.703 -12.859 1 94.5 564 GLN A N 1
ATOM 4545 C CA . GLN A 1 564 ? -2.504 12.258 -14.047 1 94.5 564 GLN A CA 1
ATOM 4546 C C . GLN A 1 564 ? -3.697 13.164 -14.336 1 94.5 564 GLN A C 1
ATOM 4548 O O . GLN A 1 564 ? -4.027 13.414 -15.5 1 94.5 564 GLN A O 1
ATOM 4553 N N . TRP A 1 565 ? -4.332 13.656 -13.312 1 97.5 565 TRP A N 1
ATOM 4554 C CA . TRP A 1 565 ? -5.488 14.523 -13.492 1 97.5 565 TRP A CA 1
ATOM 4555 C C . TRP A 1 565 ? -5.09 15.836 -14.156 1 97.5 565 TRP A C 1
ATOM 4557 O O . TRP A 1 565 ? -5.672 16.234 -15.172 1 97.5 565 TRP A O 1
ATOM 4567 N N . VAL A 1 566 ? -4.074 16.516 -13.578 1 97.69 566 VAL A N 1
ATOM 4568 C CA . VAL A 1 566 ? -3.715 17.812 -14.133 1 97.69 566 VAL A CA 1
ATOM 4569 C C . VAL A 1 566 ? -3.203 17.641 -15.562 1 97.69 566 VAL A C 1
ATOM 4571 O O . VAL A 1 566 ? -3.426 18.516 -16.406 1 97.69 566 VAL A O 1
ATOM 4574 N N . SER A 1 567 ? -2.498 16.547 -15.781 1 94.94 567 SER A N 1
ATOM 4575 C CA . SER A 1 567 ? -2.041 16.266 -17.141 1 94.94 567 SER A CA 1
ATOM 4576 C C . SER A 1 567 ? -3.219 16.047 -18.078 1 94.94 567 SER A C 1
ATOM 4578 O O . SER A 1 567 ? -3.197 16.5 -19.234 1 94.94 567 SER A O 1
ATOM 4580 N N . SER A 1 568 ? -4.25 15.344 -17.594 1 95.62 568 SER A N 1
ATOM 4581 C CA . SER A 1 568 ? -5.422 15.055 -18.422 1 95.62 568 SER A CA 1
ATOM 4582 C C . SER A 1 568 ? -6.172 16.328 -18.781 1 95.62 568 SER A C 1
ATOM 4584 O O . SER A 1 568 ? -6.781 16.406 -19.859 1 95.62 568 SER A O 1
ATOM 4586 N N . MET A 1 569 ? -6.117 17.328 -17.938 1 96.44 569 MET A N 1
ATOM 4587 C CA . MET A 1 569 ? -6.809 18.594 -18.156 1 96.44 569 MET A CA 1
ATOM 4588 C C . MET A 1 569 ? -6.195 19.344 -19.344 1 96.44 569 MET A C 1
ATOM 4590 O O . MET A 1 569 ? -6.871 20.141 -19.984 1 96.44 569 MET A O 1
ATOM 4594 N N . MET A 1 570 ? -4.922 19.016 -19.625 1 93.38 570 MET A N 1
ATOM 4595 C CA . MET A 1 570 ? -4.223 19.672 -20.719 1 93.38 570 MET A CA 1
ATOM 4596 C C . MET A 1 570 ? -4.137 18.766 -21.938 1 93.38 570 MET A C 1
ATOM 4598 O O . MET A 1 570 ? -3.6 19.156 -22.984 1 93.38 570 MET A O 1
ATOM 4602 N N . ASN A 1 571 ? -4.566 17.562 -21.781 1 90.38 571 ASN A N 1
ATOM 4603 C CA . ASN A 1 571 ? -4.496 16.562 -22.844 1 90.38 571 ASN A CA 1
ATOM 4604 C C . ASN A 1 571 ? -5.797 16.5 -23.625 1 90.38 571 ASN A C 1
ATOM 4606 O O . ASN A 1 571 ? -6.84 16.109 -23.094 1 90.38 571 ASN A O 1
ATOM 4610 N N . GLU A 1 572 ? -5.738 16.703 -24.859 1 90.06 572 GLU A N 1
ATOM 4611 C CA . GLU A 1 572 ? -6.926 16.75 -25.703 1 90.06 572 GLU A CA 1
ATOM 4612 C C . GLU A 1 572 ? -7.527 15.359 -25.875 1 90.06 572 GLU A C 1
ATOM 4614 O O . GLU A 1 572 ? -8.719 15.227 -26.172 1 90.06 572 GLU A O 1
ATOM 4619 N N . ARG A 1 573 ? -6.844 14.391 -25.672 1 88.31 573 ARG A N 1
ATOM 4620 C CA . ARG A 1 573 ? -7.305 13.023 -25.891 1 88.31 573 ARG A CA 1
ATOM 4621 C C . ARG A 1 573 ? -8.055 12.492 -24.672 1 88.31 573 ARG A C 1
ATOM 4623 O O . ARG A 1 573 ? -8.766 11.492 -24.781 1 88.31 573 ARG A O 1
ATOM 4630 N N . ALA A 1 574 ? -7.82 13.109 -23.5 1 91.12 574 ALA A N 1
ATOM 4631 C CA . ALA A 1 574 ? -8.508 12.641 -22.312 1 91.12 574 ALA A CA 1
ATOM 4632 C C . ALA A 1 574 ? -9.992 12.992 -22.359 1 91.12 574 ALA A C 1
ATOM 4634 O O . ALA A 1 574 ? -10.367 14.094 -22.766 1 91.12 574 ALA A O 1
ATOM 4635 N N . THR A 1 575 ? -10.867 12.031 -22.016 1 92.12 575 THR A N 1
ATOM 4636 C CA . THR A 1 575 ? -12.312 12.25 -22.031 1 92.12 575 THR A CA 1
ATOM 4637 C C . THR A 1 575 ? -12.75 12.984 -20.766 1 92.12 575 THR A C 1
ATOM 4639 O O . THR A 1 575 ? -12.023 13.023 -19.781 1 92.12 575 THR A O 1
ATOM 4642 N N . ARG A 1 576 ? -13.922 13.586 -20.859 1 94.31 576 ARG A N 1
ATOM 4643 C CA . ARG A 1 576 ? -14.508 14.266 -19.719 1 94.31 576 ARG A CA 1
ATOM 4644 C C . ARG A 1 576 ? -14.664 13.32 -18.531 1 94.31 576 ARG A C 1
ATOM 4646 O O . ARG A 1 576 ? -14.367 13.68 -17.391 1 94.31 576 ARG A O 1
ATOM 4653 N N . GLU A 1 577 ? -15.055 12.164 -18.812 1 91.12 577 GLU A N 1
ATOM 4654 C CA . GLU A 1 577 ? -15.273 11.172 -17.766 1 91.12 577 GLU A CA 1
ATOM 4655 C C . GLU A 1 577 ? -13.961 10.781 -17.094 1 91.12 577 GLU A C 1
ATOM 4657 O O . GLU A 1 577 ? -13.914 10.617 -15.867 1 91.12 577 GLU A O 1
ATOM 4662 N N . GLN A 1 578 ? -12.922 10.68 -17.891 1 90.38 578 GLN A N 1
ATOM 4663 C CA . GLN A 1 578 ? -11.602 10.375 -17.344 1 90.38 578 GLN A CA 1
ATOM 4664 C C . GLN A 1 578 ? -11.133 11.477 -16.391 1 90.38 578 GLN A C 1
ATOM 4666 O O . GLN A 1 578 ? -10.617 11.195 -15.305 1 90.38 578 GLN A O 1
ATOM 4671 N N . ARG A 1 579 ? -11.352 12.695 -16.812 1 96.56 579 ARG A N 1
ATOM 4672 C CA . ARG A 1 579 ? -10.938 13.836 -16.016 1 96.56 579 ARG A CA 1
ATOM 4673 C C . ARG A 1 579 ? -11.688 13.875 -14.688 1 96.56 579 ARG A C 1
ATOM 4675 O O . ARG A 1 579 ? -11.094 14.133 -13.641 1 96.56 579 ARG A O 1
ATOM 4682 N N . ILE A 1 580 ? -12.945 13.609 -14.711 1 96 580 ILE A N 1
ATOM 4683 C CA . ILE A 1 580 ? -13.781 13.648 -13.508 1 96 580 ILE A CA 1
ATOM 4684 C C . ILE A 1 580 ? -13.359 12.539 -12.547 1 96 580 ILE A C 1
ATOM 4686 O O . ILE A 1 580 ? -13.234 12.766 -11.344 1 96 580 ILE A O 1
ATOM 4690 N N . MET A 1 581 ? -13.125 11.367 -13.078 1 92.56 581 MET A N 1
ATOM 4691 C CA . MET A 1 581 ? -12.742 10.227 -12.25 1 92.56 581 MET A CA 1
ATOM 4692 C C . MET A 1 581 ? -11.391 10.469 -11.586 1 92.56 581 MET A C 1
ATOM 4694 O O . MET A 1 581 ? -11.211 10.156 -10.406 1 92.56 581 MET A O 1
ATOM 4698 N N . LEU A 1 582 ? -10.477 10.984 -12.375 1 95.44 582 LEU A N 1
ATOM 4699 C CA . LEU A 1 582 ? -9.148 11.281 -11.844 1 95.44 582 LEU A CA 1
ATOM 4700 C C . LEU A 1 582 ? -9.219 12.375 -10.781 1 95.44 582 LEU A C 1
ATOM 4702 O O . LEU A 1 582 ? -8.539 12.297 -9.758 1 95.44 582 LEU A O 1
ATOM 4706 N N . LEU A 1 583 ? -10.039 13.359 -10.977 1 97.75 583 LEU A N 1
ATOM 4707 C CA . LEU A 1 583 ? -10.211 14.438 -10.008 1 97.75 583 LEU A CA 1
ATOM 4708 C C . LEU A 1 583 ? -10.766 13.898 -8.695 1 97.75 583 LEU A C 1
ATOM 4710 O O . LEU A 1 583 ? -10.242 14.203 -7.621 1 97.75 583 LEU A O 1
ATOM 4714 N N . LYS A 1 584 ? -11.805 13.172 -8.82 1 95.75 584 LYS A N 1
ATOM 4715 C CA . LYS A 1 584 ? -12.438 12.617 -7.625 1 95.75 584 LYS A CA 1
ATOM 4716 C C . LYS A 1 584 ? -11.453 11.773 -6.82 1 95.75 584 LYS A C 1
ATOM 4718 O O . LYS A 1 584 ? -11.398 11.859 -5.594 1 95.75 584 LYS A O 1
ATOM 4723 N N . ARG A 1 585 ? -10.688 11.016 -7.52 1 94.19 585 ARG A N 1
ATOM 4724 C CA . ARG A 1 585 ? -9.727 10.156 -6.828 1 94.19 585 ARG A CA 1
ATOM 4725 C C . ARG A 1 585 ? -8.609 10.984 -6.211 1 94.19 585 ARG A C 1
ATOM 4727 O O . ARG A 1 585 ? -8.102 10.648 -5.133 1 94.19 585 ARG A O 1
ATOM 4734 N N . ALA A 1 586 ? -8.156 11.953 -6.938 1 97.5 586 ALA A N 1
ATOM 4735 C CA . ALA A 1 586 ? -7.129 12.844 -6.398 1 97.5 586 ALA A CA 1
ATOM 4736 C C . ALA A 1 586 ? -7.609 13.523 -5.117 1 97.5 586 ALA A C 1
ATOM 4738 O O . ALA A 1 586 ? -6.855 13.633 -4.148 1 97.5 586 ALA A O 1
ATOM 4739 N N . VAL A 1 587 ? -8.805 13.938 -5.074 1 98 587 VAL A N 1
ATOM 4740 C CA . VAL A 1 587 ? -9.391 14.586 -3.9 1 98 587 VAL A CA 1
ATOM 4741 C C . VAL A 1 587 ? -9.492 13.578 -2.758 1 98 587 VAL A C 1
ATOM 4743 O O . VAL A 1 587 ? -9.203 13.906 -1.604 1 98 587 VAL A O 1
ATOM 4746 N N . GLN A 1 588 ? -9.922 12.43 -3.105 1 94.88 588 GLN A N 1
ATOM 4747 C CA . GLN A 1 588 ? -10.023 11.383 -2.094 1 94.88 588 GLN A CA 1
ATOM 4748 C C . GLN A 1 588 ? -8.656 11.062 -1.49 1 94.88 588 GLN A C 1
ATOM 4750 O O . GLN A 1 588 ? -8.547 10.828 -0.285 1 94.88 588 GLN A O 1
ATOM 4755 N N . TYR A 1 589 ? -7.691 10.992 -2.365 1 95.81 589 TYR A N 1
ATOM 4756 C CA . TYR A 1 589 ? -6.34 10.75 -1.87 1 95.81 589 TYR A CA 1
ATOM 4757 C C . TYR A 1 589 ? -5.898 11.852 -0.917 1 95.81 589 TYR A C 1
ATOM 4759 O O . TYR A 1 589 ? -5.328 11.57 0.14 1 95.81 589 TYR A O 1
ATOM 4767 N N . GLN A 1 590 ? -6.109 13.07 -1.311 1 97.56 590 GLN A N 1
ATOM 4768 C CA . GLN A 1 590 ? -5.781 14.195 -0.44 1 97.56 590 GLN A CA 1
ATOM 4769 C C . GLN A 1 590 ? -6.469 14.062 0.916 1 97.56 590 GLN A C 1
ATOM 4771 O O . GLN A 1 590 ? -5.859 14.32 1.955 1 97.56 590 GLN A O 1
ATOM 4776 N N . THR A 1 591 ? -7.684 13.695 0.952 1 96.25 591 THR A N 1
ATOM 4777 C CA . THR A 1 591 ? -8.43 13.508 2.191 1 96.25 591 THR A CA 1
ATOM 4778 C C . THR A 1 591 ? -7.809 12.398 3.035 1 96.25 591 THR A C 1
ATOM 4780 O O . THR A 1 591 ? -7.723 12.523 4.258 1 96.25 591 THR A O 1
ATOM 4783 N N . GLN A 1 592 ? -7.391 11.398 2.367 1 94.62 592 GLN A N 1
ATOM 4784 C CA . GLN A 1 592 ? -6.773 10.281 3.078 1 94.62 592 GLN A CA 1
ATOM 4785 C C . GLN A 1 592 ? -5.473 10.711 3.752 1 94.62 592 GLN A C 1
ATOM 4787 O O . GLN A 1 592 ? -5.234 10.391 4.918 1 94.62 592 GLN A O 1
ATOM 4792 N N . VAL A 1 593 ? -4.668 11.375 3.006 1 96.94 593 VAL A N 1
ATOM 4793 C CA . VAL A 1 593 ? -3.379 11.773 3.562 1 96.94 593 VAL A CA 1
ATOM 4794 C C . VAL A 1 593 ? -3.588 12.852 4.629 1 96.94 593 VAL A C 1
ATOM 4796 O O . VAL A 1 593 ? -2.799 12.961 5.57 1 96.94 593 VAL A O 1
ATOM 4799 N N . LYS A 1 594 ? -4.605 13.648 4.473 1 96.88 594 LYS A N 1
ATOM 4800 C CA . LYS A 1 594 ? -4.969 14.609 5.516 1 96.88 594 LYS A CA 1
ATOM 4801 C C . LYS A 1 594 ? -5.309 13.898 6.82 1 96.88 594 LYS A C 1
ATOM 4803 O O . LYS A 1 594 ? -4.871 14.312 7.895 1 96.88 594 LYS A O 1
ATOM 4808 N N . VAL A 1 595 ? -6.078 12.883 6.75 1 95.38 595 VAL A N 1
ATOM 4809 C CA . VAL A 1 595 ? -6.445 12.102 7.926 1 95.38 595 VAL A CA 1
ATOM 4810 C C . VAL A 1 595 ? -5.195 11.484 8.555 1 95.38 595 VAL A C 1
ATOM 4812 O O . VAL A 1 595 ? -4.996 11.57 9.766 1 95.38 595 VAL A O 1
ATOM 4815 N N . ASP A 1 596 ? -4.344 10.922 7.715 1 95.94 596 ASP A N 1
ATOM 4816 C CA . ASP A 1 596 ? -3.109 10.32 8.211 1 95.94 596 ASP A CA 1
ATOM 4817 C C . ASP A 1 596 ? -2.268 11.352 8.969 1 95.94 596 ASP A C 1
ATOM 4819 O O . ASP A 1 596 ? -1.705 11.047 10.023 1 95.94 596 ASP A O 1
ATOM 4823 N N . ALA A 1 597 ? -2.199 12.469 8.383 1 97.12 597 ALA A N 1
ATOM 4824 C CA . ALA A 1 597 ? -1.424 13.539 9.008 1 97.12 597 ALA A CA 1
ATOM 4825 C C . ALA A 1 597 ? -2.039 13.961 10.336 1 97.12 597 ALA A C 1
ATOM 4827 O O . ALA A 1 597 ? -1.325 14.141 11.328 1 97.12 597 ALA A O 1
ATOM 4828 N N . SER A 1 598 ? -3.285 14.062 10.391 1 95.94 598 SER A N 1
ATOM 4829 C CA . SER A 1 598 ? -3.986 14.555 11.578 1 95.94 598 SER A CA 1
ATOM 4830 C C . SER A 1 598 ? -3.871 13.562 12.734 1 95.94 598 SER A C 1
ATOM 4832 O O . SER A 1 598 ? -3.855 13.969 13.898 1 95.94 598 SER A O 1
ATOM 4834 N N . ILE A 1 599 ? -3.754 12.297 12.406 1 94.88 599 ILE A N 1
ATOM 4835 C CA . ILE A 1 599 ? -3.682 11.312 13.477 1 94.88 599 ILE A CA 1
ATOM 4836 C C . ILE A 1 599 ? -2.221 10.969 13.766 1 94.88 599 ILE A C 1
ATOM 4838 O O . ILE A 1 599 ? -1.927 9.922 14.352 1 94.88 599 ILE A O 1
ATOM 4842 N N . GLY A 1 600 ? -1.355 11.719 13.273 1 95.94 600 GLY A N 1
ATOM 4843 C CA . GLY A 1 600 ? 0.053 11.578 13.602 1 95.94 600 GLY A CA 1
ATOM 4844 C C . GLY A 1 600 ? 0.741 10.477 12.812 1 95.94 600 GLY A C 1
ATOM 4845 O O . GLY A 1 600 ? 1.762 9.938 13.25 1 95.94 600 GLY A O 1
ATOM 4846 N N . GLN A 1 601 ? 0.163 10.133 11.68 1 96.19 601 GLN A N 1
ATOM 4847 C CA . GLN A 1 601 ? 0.724 9.055 10.875 1 96.19 601 GLN A CA 1
ATOM 4848 C C . GLN A 1 601 ? 1.276 9.594 9.555 1 96.19 601 GLN A C 1
ATOM 4850 O O . GLN A 1 601 ? 1.356 8.859 8.562 1 96.19 601 GLN A O 1
ATOM 4855 N N . GLY A 1 602 ? 1.574 10.844 9.5 1 97 602 GLY A N 1
ATOM 4856 C CA . GLY A 1 602 ? 2.293 11.406 8.367 1 97 602 GLY A CA 1
ATOM 4857 C C . GLY A 1 602 ? 3.766 11.039 8.352 1 97 602 GLY A C 1
ATOM 4858 O O . GLY A 1 602 ? 4.301 10.57 9.359 1 97 602 GLY A O 1
ATOM 4859 N N . PHE A 1 603 ? 4.461 11.234 7.176 1 98 603 PHE A N 1
ATOM 4860 C CA . PHE A 1 603 ? 5.859 10.828 7.094 1 98 603 PHE A CA 1
ATOM 4861 C C . PHE A 1 603 ? 6.777 12.023 7.316 1 98 603 PHE A C 1
ATOM 4863 O O . PHE A 1 603 ? 7.938 11.859 7.695 1 98 603 PHE A O 1
ATOM 4870 N N . ASP A 1 604 ? 6.324 13.258 7.16 1 97.75 604 ASP A N 1
ATOM 4871 C CA . ASP A 1 604 ? 7.188 14.43 7.148 1 97.75 604 ASP A CA 1
ATOM 4872 C C . ASP A 1 604 ? 7.801 14.68 8.523 1 97.75 604 ASP A C 1
ATOM 4874 O O . ASP A 1 604 ? 9.023 14.758 8.664 1 97.75 604 ASP A O 1
ATOM 4878 N N . ARG A 1 605 ? 6.953 14.797 9.508 1 98 605 ARG A N 1
ATOM 4879 C CA . ARG A 1 605 ? 7.449 15.086 10.852 1 98 605 ARG A CA 1
ATOM 4880 C C . ARG A 1 605 ? 8.25 13.914 11.406 1 98 605 ARG A C 1
ATOM 4882 O O . ARG A 1 605 ? 9.195 14.102 12.172 1 98 605 ARG A O 1
ATOM 4889 N N . HIS A 1 606 ? 7.809 12.688 11.055 1 98.31 606 HIS A N 1
ATOM 4890 C CA . HIS A 1 606 ? 8.578 11.523 11.461 1 98.31 606 HIS A CA 1
ATOM 4891 C C . HIS A 1 606 ? 10 11.57 10.906 1 98.31 606 HIS A C 1
ATOM 4893 O O . HIS A 1 606 ? 10.969 11.359 11.633 1 98.31 606 HIS A O 1
ATOM 4899 N N . LEU A 1 607 ? 10.164 11.914 9.648 1 98.31 607 LEU A N 1
ATOM 4900 C CA . LEU A 1 607 ? 11.477 11.977 9.008 1 98.31 607 LEU A CA 1
ATOM 4901 C C . LEU A 1 607 ? 12.312 13.109 9.594 1 98.31 607 LEU A C 1
ATOM 4903 O O . LEU A 1 607 ? 13.531 12.969 9.766 1 98.31 607 LEU A O 1
ATOM 4907 N N . ILE A 1 608 ? 11.695 14.195 9.93 1 97.38 608 ILE A N 1
ATOM 4908 C CA . ILE A 1 608 ? 12.398 15.305 10.562 1 97.38 608 ILE A CA 1
ATOM 4909 C C . ILE A 1 608 ? 12.875 14.883 11.945 1 97.38 608 ILE A C 1
ATOM 4911 O O . ILE A 1 608 ? 13.984 15.242 12.359 1 97.38 608 ILE A O 1
ATOM 4915 N N . GLY A 1 609 ? 11.938 14.172 12.641 1 98.06 609 GLY A N 1
ATOM 4916 C CA . GLY A 1 609 ? 12.344 13.641 13.93 1 98.06 609 GLY A CA 1
ATOM 4917 C C . GLY A 1 609 ? 13.539 12.719 13.844 1 98.06 609 GLY A C 1
ATOM 4918 O O . GLY A 1 609 ? 14.438 12.773 14.688 1 98.06 609 GLY A O 1
ATOM 4919 N N . LEU A 1 610 ? 13.562 11.875 12.828 1 98.5 610 LEU A N 1
ATOM 4920 C CA . LEU A 1 610 ? 14.688 10.961 12.641 1 98.5 610 LEU A CA 1
ATOM 4921 C C . LEU A 1 610 ? 15.961 11.727 12.289 1 98.5 610 LEU A C 1
ATOM 4923 O O . LEU A 1 610 ? 17.047 11.359 12.734 1 98.5 610 LEU A O 1
ATOM 4927 N N . PHE A 1 611 ? 15.883 12.727 11.5 1 98.06 611 PHE A N 1
ATOM 4928 C CA . PHE A 1 611 ? 17.016 13.586 11.188 1 98.06 611 PHE A CA 1
ATOM 4929 C C . PHE A 1 611 ? 17.562 14.242 12.453 1 98.06 611 PHE A C 1
ATOM 4931 O O . PHE A 1 611 ? 18.766 14.219 12.711 1 98.06 611 PHE A O 1
ATOM 4938 N N . ALA A 1 612 ? 16.656 14.828 13.242 1 97.5 612 ALA A N 1
ATOM 4939 C CA . ALA A 1 612 ? 17.062 15.477 14.484 1 97.5 612 ALA A CA 1
ATOM 4940 C C . ALA A 1 612 ? 17.75 14.484 15.43 1 97.5 612 ALA A C 1
ATOM 4942 O O . ALA A 1 612 ? 18.734 14.828 16.094 1 97.5 612 ALA A O 1
ATOM 4943 N N . ALA A 1 613 ? 17.156 13.328 15.492 1 97.69 613 ALA A N 1
ATOM 4944 C CA . ALA A 1 613 ? 17.734 12.273 16.328 1 97.69 613 ALA A CA 1
ATOM 4945 C C . ALA A 1 613 ? 19.156 11.953 15.883 1 97.69 613 ALA A C 1
ATOM 4947 O O . ALA A 1 613 ? 20.031 11.703 16.719 1 97.69 613 ALA A O 1
ATOM 4948 N N . SER A 1 614 ? 19.375 11.906 14.531 1 97.88 614 SER A N 1
ATOM 4949 C CA . SER A 1 614 ? 20.719 11.617 14.031 1 97.88 614 SER A CA 1
ATOM 4950 C C . SER A 1 614 ? 21.719 12.68 14.477 1 97.88 614 SER A C 1
ATOM 4952 O O . SER A 1 614 ? 22.875 12.359 14.781 1 97.88 614 SER A O 1
ATOM 4954 N N . GLN A 1 615 ? 21.281 13.922 14.531 1 96.06 615 GLN A N 1
ATOM 4955 C CA . GLN A 1 615 ? 22.125 15.008 15.008 1 96.06 615 GLN A CA 1
ATOM 4956 C C . GLN A 1 615 ? 22.375 14.906 16.5 1 96.06 615 GLN A C 1
ATOM 4958 O O . GLN A 1 615 ? 23.484 15.117 16.969 1 96.06 615 GLN A O 1
ATOM 4963 N N . GLU A 1 616 ? 21.312 14.57 17.203 1 95.62 616 GLU A N 1
ATOM 4964 C CA . GLU A 1 616 ? 21.406 14.453 18.656 1 95.62 616 GLU A CA 1
ATOM 4965 C C . GLU A 1 616 ? 22.359 13.328 19.047 1 95.62 616 GLU A C 1
ATOM 4967 O O . GLU A 1 616 ? 23.125 13.461 20.016 1 95.62 616 GLU A O 1
ATOM 4972 N N . LEU A 1 617 ? 22.344 12.258 18.328 1 96.62 617 LEU A N 1
ATOM 4973 C CA . LEU A 1 617 ? 23.188 11.102 18.625 1 96.62 617 LEU A CA 1
ATOM 4974 C C . LEU A 1 617 ? 24.562 11.25 18 1 96.62 617 LEU A C 1
ATOM 4976 O O . LEU A 1 617 ? 25.438 10.406 18.203 1 96.62 617 LEU A O 1
ATOM 4980 N N . LYS A 1 618 ? 24.844 12.289 17.203 1 96 618 LYS A N 1
ATOM 4981 C CA . LYS A 1 618 ? 26.109 12.609 16.562 1 96 618 LYS A CA 1
ATOM 4982 C C . LYS A 1 618 ? 26.562 11.477 15.648 1 96 618 LYS A C 1
ATOM 4984 O O . LYS A 1 618 ? 27.734 11.102 15.648 1 96 618 LYS A O 1
ATOM 4989 N N . ILE A 1 619 ? 25.609 10.906 15.039 1 95.12 619 ILE A N 1
ATOM 4990 C CA . ILE A 1 619 ? 25.938 9.914 14.016 1 95.12 619 ILE A CA 1
ATOM 4991 C C . ILE A 1 619 ? 26.203 10.617 12.688 1 95.12 619 ILE A C 1
ATOM 4993 O O . ILE A 1 619 ? 25.656 11.688 12.422 1 95.12 619 ILE A O 1
ATOM 4997 N N . PRO A 1 620 ? 27.109 9.961 11.914 1 95.38 620 PRO A N 1
ATOM 4998 C CA . PRO A 1 620 ? 27.266 10.547 10.578 1 95.38 620 PRO A CA 1
ATOM 4999 C C . PRO A 1 620 ? 25.938 10.656 9.836 1 95.38 620 PRO A C 1
ATOM 5001 O O . PRO A 1 620 ? 25.094 9.766 9.922 1 95.38 620 PRO A O 1
ATOM 5004 N N . THR A 1 621 ? 25.75 11.781 9.18 1 95.75 621 THR A N 1
ATOM 5005 C CA . THR A 1 621 ? 24.5 12.047 8.492 1 95.75 621 THR A CA 1
ATOM 5006 C C . THR A 1 621 ? 24.156 10.914 7.52 1 95.75 621 THR A C 1
ATOM 5008 O O . THR A 1 621 ? 24.906 10.664 6.57 1 95.75 621 THR A O 1
ATOM 5011 N N . PRO A 1 622 ? 23.094 10.227 7.766 1 96.38 622 PRO A N 1
ATOM 5012 C CA . PRO A 1 622 ? 22.672 9.164 6.852 1 96.38 622 PRO A CA 1
ATOM 5013 C C . PRO A 1 622 ? 22.531 9.648 5.41 1 96.38 622 PRO A C 1
ATOM 5015 O O . PRO A 1 622 ? 22.188 10.812 5.18 1 96.38 622 PRO A O 1
ATOM 5018 N N . ALA A 1 623 ? 22.703 8.758 4.395 1 95.06 623 ALA A N 1
ATOM 5019 C CA . ALA A 1 623 ? 22.641 9.078 2.973 1 95.06 623 ALA A CA 1
ATOM 5020 C C . ALA A 1 623 ? 21.281 9.688 2.615 1 95.06 623 ALA A C 1
ATOM 5022 O O . ALA A 1 623 ? 21.203 10.57 1.752 1 95.06 623 ALA A O 1
ATOM 5023 N N . LEU A 1 624 ? 20.266 9.242 3.309 1 97.38 624 LEU A N 1
ATOM 5024 C CA . LEU A 1 624 ? 18.922 9.758 3.057 1 97.38 624 LEU A CA 1
ATOM 5025 C C . LEU A 1 624 ? 18.859 11.266 3.291 1 97.38 624 LEU A C 1
ATOM 5027 O O . LEU A 1 624 ? 18.281 12 2.49 1 97.38 624 LEU A O 1
ATOM 5031 N N . PHE A 1 625 ? 19.516 11.703 4.336 1 97.94 625 PHE A N 1
ATOM 5032 C CA . PHE A 1 625 ? 19.438 13.102 4.727 1 97.94 625 PHE A CA 1
ATOM 5033 C C . PHE A 1 625 ? 20.469 13.938 3.979 1 97.94 625 PHE A C 1
ATOM 5035 O O . PHE A 1 625 ? 20.562 15.148 4.176 1 97.94 625 PHE A O 1
ATOM 5042 N N . GLN A 1 626 ? 21.203 13.352 3.084 1 96.69 626 GLN A N 1
ATOM 5043 C CA . GLN A 1 626 ? 22.125 14.062 2.207 1 96.69 626 GLN A CA 1
ATOM 5044 C C . GLN A 1 626 ? 21.562 14.164 0.79 1 96.69 626 GLN A C 1
ATOM 5046 O O . GLN A 1 626 ? 22.078 14.938 -0.025 1 96.69 626 GLN A O 1
ATOM 5051 N N . ASP A 1 627 ? 20.516 13.367 0.59 1 95.81 627 ASP A N 1
ATOM 5052 C CA . ASP A 1 627 ? 19.906 13.367 -0.737 1 95.81 627 ASP A CA 1
ATOM 5053 C C . ASP A 1 627 ? 19.219 14.695 -1.03 1 95.81 627 ASP A C 1
ATOM 5055 O O . ASP A 1 627 ? 18.516 15.234 -0.172 1 95.81 627 ASP A O 1
ATOM 5059 N N . LYS A 1 628 ? 19.375 15.195 -2.234 1 96.12 628 LYS A N 1
ATOM 5060 C CA . LYS A 1 628 ? 18.828 16.484 -2.613 1 96.12 628 LYS A CA 1
ATOM 5061 C C . LYS A 1 628 ? 17.297 16.469 -2.566 1 96.12 628 LYS A C 1
ATOM 5063 O O . LYS A 1 628 ? 16.672 17.5 -2.295 1 96.12 628 LYS A O 1
ATOM 5068 N N . SER A 1 629 ? 16.703 15.281 -2.83 1 96.31 629 SER A N 1
ATOM 5069 C CA . SER A 1 629 ? 15.242 15.172 -2.857 1 96.31 629 SER A CA 1
ATOM 5070 C C . SER A 1 629 ? 14.648 15.367 -1.467 1 96.31 629 SER A C 1
ATOM 5072 O O . SER A 1 629 ? 13.516 15.836 -1.328 1 96.31 629 SER A O 1
ATOM 5074 N N . PHE A 1 630 ? 15.461 15.023 -0.437 1 96.69 630 PHE A N 1
ATOM 5075 C CA . PHE A 1 630 ? 14.984 15.18 0.932 1 96.69 630 PHE A CA 1
ATOM 5076 C C . PHE A 1 630 ? 14.789 16.656 1.276 1 96.69 630 PHE A C 1
ATOM 5078 O O . PHE A 1 630 ? 13.844 17 1.991 1 96.69 630 PHE A O 1
ATOM 5085 N N . TRP A 1 631 ? 15.586 17.469 0.716 1 94.94 631 TRP A N 1
ATOM 5086 C CA . TRP A 1 631 ? 15.547 18.891 1.041 1 94.94 631 TRP A CA 1
ATOM 5087 C C . TRP A 1 631 ? 14.906 19.688 -0.09 1 94.94 631 TRP A C 1
ATOM 5089 O O . TRP A 1 631 ? 15.086 20.906 -0.173 1 94.94 631 TRP A O 1
ATOM 5099 N N . MET A 1 632 ? 14.234 18.969 -0.972 1 96.19 632 MET A N 1
ATOM 5100 C CA . MET A 1 632 ? 13.523 19.672 -2.039 1 96.19 632 MET A CA 1
ATOM 5101 C C . MET A 1 632 ? 12.555 20.703 -1.463 1 96.19 632 MET A C 1
ATOM 5103 O O . MET A 1 632 ? 11.844 20.422 -0.501 1 96.19 632 MET A O 1
ATOM 5107 N N . GLN A 1 633 ? 12.547 21.906 -1.986 1 95.5 633 GLN A N 1
ATOM 5108 C CA . GLN A 1 633 ? 11.727 23 -1.465 1 95.5 633 GLN A CA 1
ATOM 5109 C C . GLN A 1 633 ? 10.289 22.891 -1.967 1 95.5 633 GLN A C 1
ATOM 5111 O O . GLN A 1 633 ? 10.047 22.406 -3.07 1 95.5 633 GLN A O 1
ATOM 5116 N N . ASP A 1 634 ? 9.398 23.344 -1.15 1 97.12 634 ASP A N 1
ATOM 5117 C CA . ASP A 1 634 ? 7.992 23.422 -1.541 1 97.12 634 ASP A CA 1
ATOM 5118 C C . ASP A 1 634 ? 7.738 24.609 -2.463 1 97.12 634 ASP A C 1
ATOM 5120 O O . ASP A 1 634 ? 8.023 25.75 -2.1 1 97.12 634 ASP A O 1
ATOM 5124 N N . LYS A 1 635 ? 7.25 24.281 -3.602 1 98.06 635 LYS A N 1
ATOM 5125 C CA . LYS A 1 635 ? 6.906 25.344 -4.535 1 98.06 635 LYS A CA 1
ATOM 5126 C C . LYS A 1 635 ? 5.574 25.984 -4.164 1 98.06 635 LYS A C 1
ATOM 5128 O O . LYS A 1 635 ? 5.348 27.172 -4.453 1 98.06 635 LYS A O 1
ATOM 5133 N N . LEU A 1 636 ? 4.727 25.203 -3.551 1 98.5 636 LEU A N 1
ATOM 5134 C CA . LEU A 1 636 ? 3.467 25.688 -3.004 1 98.5 636 LEU A CA 1
ATOM 5135 C C . LEU A 1 636 ? 3.389 25.438 -1.503 1 98.5 636 LEU A C 1
ATOM 5137 O O . LEU A 1 636 ? 3.396 24.281 -1.062 1 98.5 636 LEU A O 1
ATOM 5141 N N . SER A 1 637 ? 3.424 26.484 -0.769 1 97.94 637 SER A N 1
ATOM 5142 C CA . SER A 1 637 ? 3.102 26.422 0.653 1 97.94 637 SER A CA 1
ATOM 5143 C C . SER A 1 637 ? 1.672 26.891 0.915 1 97.94 637 SER A C 1
ATOM 5145 O O . SER A 1 637 ? 1.361 28.078 0.762 1 97.94 637 SER A O 1
ATOM 5147 N N . THR A 1 638 ? 0.845 25.906 1.3 1 98.12 638 THR A N 1
ATOM 5148 C CA . THR A 1 638 ? -0.573 26.234 1.404 1 98.12 638 THR A CA 1
ATOM 5149 C C . THR A 1 638 ? -1.087 25.969 2.816 1 98.12 638 THR A C 1
ATOM 5151 O O . THR A 1 638 ? -0.52 25.141 3.543 1 98.12 638 THR A O 1
ATOM 5154 N N . SER A 1 639 ? -2.107 26.719 3.188 1 96 639 SER A N 1
ATOM 5155 C CA . SER A 1 639 ? -2.748 26.531 4.484 1 96 639 SER A CA 1
ATOM 5156 C C . SER A 1 639 ? -4.18 27.062 4.477 1 96 639 SER A C 1
ATOM 5158 O O . SER A 1 639 ? -4.461 28.094 3.873 1 96 639 SER A O 1
ATOM 5160 N N . GLN A 1 640 ? -5.027 26.266 5.031 1 94.5 640 GLN A N 1
ATOM 5161 C CA . GLN A 1 640 ? -6.398 26.719 5.266 1 94.5 640 GLN A CA 1
ATOM 5162 C C . GLN A 1 640 ? -6.574 27.219 6.699 1 94.5 640 GLN A C 1
ATOM 5164 O O . GLN A 1 640 ? -6.16 26.547 7.648 1 94.5 640 GLN A O 1
ATOM 5169 N N . THR A 1 641 ? -7.137 28.344 6.902 1 89.94 641 THR A N 1
ATOM 5170 C CA . THR A 1 641 ? -7.461 28.844 8.234 1 89.94 641 THR A CA 1
ATOM 5171 C C . THR A 1 641 ? -8.969 28.812 8.469 1 89.94 641 THR A C 1
ATOM 5173 O O . THR A 1 641 ? -9.742 29.297 7.637 1 89.94 641 THR A O 1
ATOM 5176 N N . PRO A 1 642 ? -9.375 28.297 9.562 1 88.5 642 PRO A N 1
ATOM 5177 C CA . PRO A 1 642 ? -10.805 28.266 9.867 1 88.5 642 PRO A CA 1
ATOM 5178 C C . PRO A 1 642 ? -11.398 29.656 10.047 1 88.5 642 PRO A C 1
ATOM 5180 O O . PRO A 1 642 ? -10.727 30.562 10.562 1 88.5 642 PRO A O 1
ATOM 5183 N N . THR A 1 643 ? -12.633 29.75 9.688 1 84.5 643 THR A N 1
ATOM 5184 C CA . THR A 1 643 ? -13.32 31.016 9.828 1 84.5 643 THR A CA 1
ATOM 5185 C C . THR A 1 643 ? -14.219 31.016 11.062 1 84.5 643 THR A C 1
ATOM 5187 O O . THR A 1 643 ? -14.57 32.094 11.578 1 84.5 643 THR A O 1
ATOM 5190 N N . ARG A 1 644 ? -14.547 29.891 11.461 1 87.81 644 ARG A N 1
ATOM 5191 C CA . ARG A 1 644 ? -15.516 29.766 12.547 1 87.81 644 ARG A CA 1
ATOM 5192 C C . ARG A 1 644 ? -14.938 28.969 13.711 1 87.81 644 ARG A C 1
ATOM 5194 O O . ARG A 1 644 ? -14.664 27.781 13.578 1 87.81 644 ARG A O 1
ATOM 5201 N N . TYR A 1 645 ? -14.836 29.672 14.836 1 87.44 645 TYR A N 1
ATOM 5202 C CA . TYR A 1 645 ? -14.328 29.016 16.047 1 87.44 645 TYR A CA 1
ATOM 5203 C C . TYR A 1 645 ? -15.438 28.812 17.062 1 87.44 645 TYR A C 1
ATOM 5205 O O . TYR A 1 645 ? -15.344 27.938 17.922 1 87.44 645 TYR A O 1
ATOM 5213 N N . THR A 1 646 ? -16.422 29.641 16.938 1 87.06 646 THR A N 1
ATOM 5214 C CA . THR A 1 646 ? -17.578 29.531 17.828 1 87.06 646 THR A CA 1
ATOM 5215 C C . THR A 1 646 ? -18.891 29.625 17.031 1 87.06 646 THR A C 1
ATOM 5217 O O . THR A 1 646 ? -18.875 29.969 15.852 1 87.06 646 THR A O 1
ATOM 5220 N N . ASP A 1 647 ? -19.953 29.406 17.766 1 84.75 647 ASP A N 1
ATOM 5221 C CA . ASP A 1 647 ? -21.266 29.422 17.125 1 84.75 647 ASP A CA 1
ATOM 5222 C C . ASP A 1 647 ? -21.75 30.859 16.922 1 84.75 647 ASP A C 1
ATOM 5224 O O . ASP A 1 647 ? -22.734 31.094 16.219 1 84.75 647 ASP A O 1
ATOM 5228 N N . GLN A 1 648 ? -21.031 31.781 17.328 1 84.12 648 GLN A N 1
ATOM 5229 C CA . GLN A 1 648 ? -21.453 33.188 17.219 1 84.12 648 GLN A CA 1
ATOM 5230 C C . GLN A 1 648 ? -20.906 33.812 15.945 1 84.12 648 GLN A C 1
ATOM 5232 O O . GLN A 1 648 ? -21.156 35 15.672 1 84.12 648 GLN A O 1
ATOM 5237 N N . TRP A 1 649 ? -20.359 33.094 15.133 1 87.06 649 TRP A N 1
ATOM 5238 C CA . TRP A 1 649 ? -19.703 33.594 13.914 1 87.06 649 TRP A CA 1
ATOM 5239 C C . TRP A 1 649 ? -20.734 34.125 12.93 1 87.06 649 TRP A C 1
ATOM 5241 O O . TRP A 1 649 ? -21.797 33.562 12.758 1 87.06 649 TRP A O 1
ATOM 5251 N N . THR A 1 650 ? -20.422 35.281 12.312 1 89.19 650 THR A N 1
ATOM 5252 C CA . THR A 1 650 ? -21.141 35.812 11.164 1 89.19 650 THR A CA 1
ATOM 5253 C C . THR A 1 650 ? -20.156 36.344 10.117 1 89.19 650 THR A C 1
ATOM 5255 O O . THR A 1 650 ? -19 36.625 10.43 1 89.19 650 THR A O 1
ATOM 5258 N N . LEU A 1 651 ? -20.609 36.469 8.961 1 88.81 651 LEU A N 1
ATOM 5259 C CA . LEU A 1 651 ? -19.766 37 7.895 1 88.81 651 LEU A CA 1
ATOM 5260 C C . LEU A 1 651 ? -19.297 38.406 8.203 1 88.81 651 LEU A C 1
ATOM 5262 O O . LEU A 1 651 ? -18.188 38.812 7.836 1 88.81 651 LEU A O 1
ATOM 5266 N N . GLU A 1 652 ? -20.109 39.125 8.945 1 88.5 652 GLU A N 1
ATOM 5267 C CA . GLU A 1 652 ? -19.828 40.531 9.242 1 88.5 652 GLU A CA 1
ATOM 5268 C C . GLU A 1 652 ? -18.75 40.656 10.32 1 88.5 652 GLU A C 1
ATOM 5270 O O . GLU A 1 652 ? -18.078 41.688 10.406 1 88.5 652 GLU A O 1
ATOM 5275 N N . THR A 1 653 ? -18.625 39.656 11.102 1 89.25 653 THR A N 1
ATOM 5276 C CA . THR A 1 653 ? -17.688 39.719 12.203 1 89.25 653 THR A CA 1
ATOM 5277 C C . THR A 1 653 ? -16.5 38.781 11.961 1 89.25 653 THR A C 1
ATOM 5279 O O . THR A 1 653 ? -15.891 38.281 12.914 1 89.25 653 THR A O 1
ATOM 5282 N N . CYS A 1 654 ? -16.281 38.531 10.727 1 91.06 654 CYS A N 1
ATOM 5283 C CA . CYS A 1 654 ? -15.156 37.688 10.375 1 91.06 654 CYS A CA 1
ATOM 5284 C C . CYS A 1 654 ? -14.086 38.469 9.633 1 91.06 654 CYS A C 1
ATOM 5286 O O . CYS A 1 654 ? -14.391 39.406 8.906 1 91.06 654 CYS A O 1
ATOM 5288 N N . CYS A 1 655 ? -12.836 38.062 9.859 1 92.94 655 CYS A N 1
ATOM 5289 C CA . CYS A 1 655 ? -11.766 38.719 9.102 1 92.94 655 CYS A CA 1
ATOM 5290 C C . CYS A 1 655 ? -11.812 38.281 7.637 1 92.94 655 CYS A C 1
ATOM 5292 O O . CYS A 1 655 ? -12.469 37.312 7.289 1 92.94 655 CYS A O 1
ATOM 5294 N N . MET A 1 656 ? -11.148 39 6.82 1 93.81 656 MET A N 1
ATOM 5295 C CA . MET A 1 656 ? -11.18 38.719 5.391 1 93.81 656 MET A CA 1
ATOM 5296 C C . MET A 1 656 ? -9.93 37.969 4.957 1 93.81 656 MET A C 1
ATOM 5298 O O . MET A 1 656 ? -9.367 38.25 3.895 1 93.81 656 MET A O 1
ATOM 5302 N N . GLY A 1 657 ? -9.414 37.188 5.867 1 93.62 657 GLY A N 1
ATOM 5303 C CA . GLY A 1 657 ? -8.312 36.281 5.527 1 93.62 657 GLY A CA 1
ATOM 5304 C C . GLY A 1 657 ? -7.008 36.688 6.195 1 93.62 657 GLY A C 1
ATOM 5305 O O . GLY A 1 657 ? -6.98 37.562 7.062 1 93.62 657 GLY A O 1
ATOM 5306 N N . GLY A 1 658 ? -5.984 35.969 5.938 1 94.94 658 GLY A N 1
ATOM 5307 C CA . GLY A 1 658 ? -4.598 36.094 6.352 1 94.94 658 GLY A CA 1
ATOM 5308 C C . GLY A 1 658 ? -3.629 35.375 5.457 1 94.94 658 GLY A C 1
ATOM 5309 O O . GLY A 1 658 ? -4.039 34.75 4.473 1 94.94 658 GLY A O 1
ATOM 5310 N N . GLY A 1 659 ? -2.406 35.5 5.801 1 96 659 GLY A N 1
ATOM 5311 C CA . GLY A 1 659 ? -1.44 34.844 4.93 1 96 659 GLY A CA 1
ATOM 5312 C C . GLY A 1 659 ? -0.027 34.875 5.477 1 96 659 GLY A C 1
ATOM 5313 O O . GLY A 1 659 ? 0.185 35.219 6.645 1 96 659 GLY A O 1
ATOM 5314 N N . PHE A 1 660 ? 0.864 34.406 4.637 1 96.94 660 PHE A N 1
ATOM 5315 C CA . PHE A 1 660 ? 2.285 34.25 4.934 1 96.94 660 PHE A CA 1
ATOM 5316 C C . PHE A 1 660 ? 3.109 34.281 3.65 1 96.94 660 PHE A C 1
ATOM 5318 O O . PHE A 1 660 ? 2.559 34.188 2.551 1 96.94 660 PHE A O 1
ATOM 5325 N N . SER A 1 661 ? 4.332 34.5 3.812 1 96.06 661 SER A N 1
ATOM 5326 C CA . SER A 1 661 ? 5.254 34.5 2.682 1 96.06 661 SER A CA 1
ATOM 5327 C C . SER A 1 661 ? 5.594 33.062 2.252 1 96.06 661 SER A C 1
ATOM 5329 O O . SER A 1 661 ? 5.426 32.125 3.029 1 96.06 661 SER A O 1
ATOM 5331 N N . PRO A 1 662 ? 6.02 32.938 0.977 1 95.94 662 PRO A N 1
ATOM 5332 C CA . PRO A 1 662 ? 6.422 31.578 0.543 1 95.94 662 PRO A CA 1
ATOM 5333 C C . PRO A 1 662 ? 7.605 31.031 1.339 1 95.94 662 PRO A C 1
ATOM 5335 O O . PRO A 1 662 ? 8.461 31.812 1.787 1 95.94 662 PRO A O 1
ATOM 5338 N N . SER A 1 663 ? 7.648 29.734 1.453 1 91.62 663 SER A N 1
ATOM 5339 C CA . SER A 1 663 ? 8.75 29.094 2.154 1 91.62 663 SER A CA 1
ATOM 5340 C C . SER A 1 663 ? 10.016 29.078 1.306 1 91.62 663 SER A C 1
ATOM 5342 O O . SER A 1 663 ? 11.125 28.969 1.835 1 91.62 663 SER A O 1
ATOM 5344 N N . SER A 1 664 ? 9.766 29.156 -0.019 1 92.5 664 SER A N 1
ATOM 5345 C CA . SER A 1 664 ? 10.883 29.219 -0.949 1 92.5 664 SER A CA 1
ATOM 5346 C C . SER A 1 664 ? 10.812 30.469 -1.813 1 92.5 664 SER A C 1
ATOM 5348 O O . SER A 1 664 ? 9.719 30.922 -2.17 1 92.5 664 SER A O 1
ATOM 5350 N N . GLN A 1 665 ? 11.984 30.938 -2.191 1 91.75 665 GLN A N 1
ATOM 5351 C CA . GLN A 1 665 ? 12.039 32.188 -2.971 1 91.75 665 GLN A CA 1
ATOM 5352 C C . GLN A 1 665 ? 11.391 31.984 -4.34 1 91.75 665 GLN A C 1
ATOM 5354 O O . GLN A 1 665 ? 10.82 32.938 -4.895 1 91.75 665 GLN A O 1
ATOM 5359 N N . ASP A 1 666 ? 11.461 30.828 -4.816 1 95.75 666 ASP A N 1
ATOM 5360 C CA . ASP A 1 666 ? 10.898 30.578 -6.141 1 95.75 666 ASP A CA 1
ATOM 5361 C C . ASP A 1 666 ? 9.562 29.844 -6.035 1 95.75 666 ASP A C 1
ATOM 5363 O O . ASP A 1 666 ? 9.219 29.031 -6.898 1 95.75 666 ASP A O 1
ATOM 5367 N N . GLY A 1 667 ? 8.875 30.094 -4.938 1 97.62 667 GLY A N 1
ATOM 5368 C CA . GLY A 1 667 ? 7.57 29.469 -4.746 1 97.62 667 GLY A CA 1
ATOM 5369 C C . GLY A 1 667 ? 6.48 30.469 -4.402 1 97.62 667 GLY A C 1
ATOM 5370 O O . GLY A 1 667 ? 6.621 31.656 -4.664 1 97.62 667 GLY A O 1
ATOM 5371 N N . TYR A 1 668 ? 5.352 29.906 -3.92 1 98.69 668 TYR A N 1
ATOM 5372 C CA . TYR A 1 668 ? 4.188 30.703 -3.559 1 98.69 668 TYR A CA 1
ATOM 5373 C C . TYR A 1 668 ? 3.703 30.359 -2.156 1 98.69 668 TYR A C 1
ATOM 5375 O O . TYR A 1 668 ? 3.785 29.203 -1.729 1 98.69 668 TYR A O 1
ATOM 5383 N N . GLY A 1 669 ? 3.326 31.375 -1.372 1 98.38 669 GLY A N 1
ATOM 5384 C CA . GLY A 1 669 ? 2.49 31.188 -0.196 1 98.38 669 GLY A CA 1
ATOM 5385 C C . GLY A 1 669 ? 1.016 31.422 -0.471 1 98.38 669 GLY A C 1
ATOM 5386 O O . GLY A 1 669 ? 0.63 32.469 -0.997 1 98.38 669 GLY A O 1
ATOM 5387 N N . ILE A 1 670 ? 0.218 30.406 -0.225 1 98.69 670 ILE A N 1
ATOM 5388 C CA . ILE A 1 670 ? -1.202 30.531 -0.533 1 98.69 670 ILE A CA 1
ATOM 5389 C C . ILE A 1 670 ? -2.031 30.156 0.693 1 98.69 670 ILE A C 1
ATOM 5391 O O . ILE A 1 670 ? -2.053 28.984 1.104 1 98.69 670 ILE A O 1
ATOM 5395 N N . SER A 1 671 ? -2.621 31.109 1.249 1 98 671 SER A N 1
ATOM 5396 C CA . SER A 1 671 ? -3.592 30.906 2.318 1 98 671 SER A CA 1
ATOM 5397 C C . SER A 1 671 ? -5.02 31.078 1.812 1 98 671 SER A C 1
ATOM 5399 O O . SER A 1 671 ? -5.289 31.969 1.002 1 98 671 SER A O 1
ATOM 5401 N N . TYR A 1 672 ? -5.902 30.172 2.176 1 97.81 672 TYR A N 1
ATOM 5402 C CA . TYR A 1 672 ? -7.285 30.328 1.748 1 97.81 672 TYR A CA 1
ATOM 5403 C C . TYR A 1 672 ? -8.25 30.078 2.906 1 97.81 672 TYR A C 1
ATOM 5405 O O . TYR A 1 672 ? -7.926 29.344 3.842 1 97.81 672 TYR A O 1
ATOM 5413 N N . MET A 1 673 ? -9.344 30.766 2.873 1 96.5 673 MET A N 1
ATOM 5414 C CA . MET A 1 673 ? -10.414 30.656 3.857 1 96.5 673 MET A CA 1
ATOM 5415 C C . MET A 1 673 ? -11.758 30.422 3.174 1 96.5 673 MET A C 1
ATOM 5417 O O . MET A 1 673 ? -12.016 30.969 2.102 1 96.5 673 MET A O 1
ATOM 5421 N N . ILE A 1 674 ? -12.523 29.625 3.789 1 95.88 674 ILE A N 1
ATOM 5422 C CA . ILE A 1 674 ? -13.867 29.297 3.314 1 95.88 674 ILE A CA 1
ATOM 5423 C C . ILE A 1 674 ? -14.906 29.953 4.23 1 95.88 674 ILE A C 1
ATOM 5425 O O . ILE A 1 674 ? -14.961 29.641 5.426 1 95.88 674 ILE A O 1
ATOM 5429 N N . TYR A 1 675 ? -15.711 30.906 3.682 1 94.31 675 TYR A N 1
ATOM 5430 C CA . TYR A 1 675 ? -16.734 31.625 4.434 1 94.31 675 TYR A CA 1
ATOM 5431 C C . TYR A 1 675 ? -18.125 31.078 4.133 1 94.31 675 TYR A C 1
ATOM 5433 O O . TYR A 1 675 ? -18.641 31.266 3.029 1 94.31 675 TYR A O 1
ATOM 5441 N N . GLY A 1 676 ? -18.672 30.531 5.098 1 91.38 676 GLY A N 1
ATOM 5442 C CA . GLY A 1 676 ? -19.984 29.969 4.824 1 91.38 676 GLY A CA 1
ATOM 5443 C C . GLY A 1 676 ? -20 29.031 3.637 1 91.38 676 GLY A C 1
ATOM 5444 O O . GLY A 1 676 ? -19.094 28.188 3.492 1 91.38 676 GLY A O 1
ATOM 5445 N N . GLU A 1 677 ? -21.047 29.172 2.689 1 93.81 677 GLU A N 1
ATOM 5446 C CA . GLU A 1 677 ? -21.234 28.203 1.62 1 93.81 677 GLU A CA 1
ATOM 5447 C C . GLU A 1 677 ? -20.781 28.766 0.275 1 93.81 677 GLU A C 1
ATOM 5449 O O . GLU A 1 677 ? -20.547 28 -0.67 1 93.81 677 GLU A O 1
ATOM 5454 N N . ASP A 1 678 ? -20.531 30.078 0.211 1 93.56 678 ASP A N 1
ATOM 5455 C CA . ASP A 1 678 ? -20.484 30.641 -1.139 1 93.56 678 ASP A CA 1
ATOM 5456 C C . ASP A 1 678 ? -19.203 31.422 -1.362 1 93.56 678 ASP A C 1
ATOM 5458 O O . ASP A 1 678 ? -18.859 31.75 -2.498 1 93.56 678 ASP A O 1
ATOM 5462 N N . LEU A 1 679 ? -18.516 31.703 -0.263 1 94.88 679 LEU A N 1
ATOM 5463 C CA . LEU A 1 679 ? -17.375 32.625 -0.399 1 94.88 679 LEU A CA 1
ATOM 5464 C C . LEU A 1 679 ? -16.078 31.922 -0.013 1 94.88 679 LEU A C 1
ATOM 5466 O O . LEU A 1 679 ? -16 31.266 1.027 1 94.88 679 LEU A O 1
ATOM 5470 N N . ILE A 1 680 ? -15.055 32 -0.921 1 96.94 680 ILE A N 1
ATOM 5471 C CA . ILE A 1 680 ? -13.68 31.594 -0.667 1 96.94 680 ILE A CA 1
ATOM 5472 C C . ILE A 1 680 ? -12.719 32.719 -1 1 96.94 680 ILE A C 1
ATOM 5474 O O . ILE A 1 680 ? -12.891 33.438 -2.006 1 96.94 680 ILE A O 1
ATOM 5478 N N . ASN A 1 681 ? -11.789 33.031 -0.138 1 96.94 681 ASN A N 1
ATOM 5479 C CA . ASN A 1 681 ? -10.742 34 -0.411 1 96.94 681 ASN A CA 1
ATOM 5480 C C . ASN A 1 681 ? -9.359 33.344 -0.437 1 96.94 681 ASN A C 1
ATOM 5482 O O . ASN A 1 681 ? -9.031 32.562 0.447 1 96.94 681 ASN A O 1
ATOM 5486 N N . PHE A 1 682 ? -8.633 33.656 -1.53 1 98.5 682 PHE A N 1
ATOM 5487 C CA . PHE A 1 682 ? -7.246 33.219 -1.625 1 98.5 682 PHE A CA 1
ATOM 5488 C C . PHE A 1 682 ? -6.289 34.375 -1.413 1 98.5 682 PHE A C 1
ATOM 5490 O O . PHE A 1 682 ? -6.426 35.438 -2.051 1 98.5 682 PHE A O 1
ATOM 5497 N N . HIS A 1 683 ? -5.406 34.312 -0.446 1 98.56 683 HIS A N 1
ATOM 5498 C CA . HIS A 1 683 ? -4.258 35.188 -0.31 1 98.56 683 HIS A CA 1
ATOM 5499 C C . HIS A 1 683 ? -3.008 34.562 -0.928 1 98.56 683 HIS A C 1
ATOM 5501 O O . HIS A 1 683 ? -2.438 33.625 -0.374 1 98.56 683 HIS A O 1
ATOM 5507 N N . VAL A 1 684 ? -2.57 35.062 -2.072 1 98.81 684 VAL A N 1
ATOM 5508 C CA . VAL A 1 684 ? -1.458 34.5 -2.838 1 98.81 684 VAL A CA 1
ATOM 5509 C C . VAL A 1 684 ? -0.241 35.438 -2.715 1 98.81 684 VAL A C 1
ATOM 5511 O O . VAL A 1 684 ? -0.323 36.625 -3.006 1 98.81 684 VAL A O 1
ATOM 5514 N N . THR A 1 685 ? 0.866 34.906 -2.262 1 98.5 685 THR A N 1
ATOM 5515 C CA . THR A 1 685 ? 2.076 35.688 -2.088 1 98.5 685 THR A CA 1
ATOM 5516 C C . THR A 1 685 ? 3.236 35.094 -2.875 1 98.5 685 THR A C 1
ATOM 5518 O O . THR A 1 685 ? 3.232 33.906 -3.182 1 98.5 685 THR A O 1
ATOM 5521 N N . ASN A 1 686 ? 4.148 35.875 -3.342 1 98.19 686 ASN A N 1
ATOM 5522 C CA . ASN A 1 686 ? 5.422 35.469 -3.936 1 98.19 686 ASN A CA 1
ATOM 5523 C C . ASN A 1 686 ? 6.516 36.5 -3.627 1 98.19 686 ASN A C 1
ATOM 5525 O O . ASN A 1 686 ? 6.25 37.531 -3.02 1 98.19 686 ASN A O 1
ATOM 5529 N N . CYS A 1 687 ? 7.727 36.188 -3.938 1 96.75 687 CYS A N 1
ATOM 5530 C CA . CYS A 1 687 ? 8.844 37.125 -3.846 1 96.75 687 CYS A CA 1
ATOM 5531 C C . CYS A 1 687 ? 9.008 37.906 -5.148 1 96.75 687 CYS A C 1
ATOM 5533 O O . CYS A 1 687 ? 9.273 37.312 -6.199 1 96.75 687 CYS A O 1
ATOM 5535 N N . LYS A 1 688 ? 8.945 39.156 -5.062 1 95.69 688 LYS A N 1
ATOM 5536 C CA . LYS A 1 688 ? 9.016 40.031 -6.223 1 95.69 688 LYS A CA 1
ATOM 5537 C C . LYS A 1 688 ? 10.328 39.844 -6.977 1 95.69 688 LYS A C 1
ATOM 5539 O O . LYS A 1 688 ? 10.375 40 -8.195 1 95.69 688 LYS A O 1
ATOM 5544 N N . TYR A 1 689 ? 11.305 39.5 -6.293 1 94.81 689 TYR A N 1
ATOM 5545 C CA . TYR A 1 689 ? 12.641 39.469 -6.879 1 94.81 689 TYR A CA 1
ATOM 5546 C C . TYR A 1 689 ? 12.867 38.188 -7.664 1 94.81 689 TYR A C 1
ATOM 5548 O O . TYR A 1 689 ? 13.836 38.094 -8.422 1 94.81 689 TYR A O 1
ATOM 5556 N N . CYS A 1 690 ? 12.031 37.219 -7.473 1 95.75 690 CYS A N 1
ATOM 5557 C CA . CYS A 1 690 ? 12.109 36 -8.297 1 95.75 690 CYS A CA 1
ATOM 5558 C C . CYS A 1 690 ? 11.398 36.219 -9.633 1 95.75 690 CYS A C 1
ATOM 5560 O O . CYS A 1 690 ? 10.188 36.438 -9.664 1 95.75 690 CYS A O 1
ATOM 5562 N N . GLN A 1 691 ? 12.062 36.031 -10.703 1 94.81 691 GLN A N 1
ATOM 5563 C CA . GLN A 1 691 ? 11.555 36.375 -12.023 1 94.81 691 GLN A CA 1
ATOM 5564 C C . GLN A 1 691 ? 10.562 35.312 -12.531 1 94.81 691 GLN A C 1
ATOM 5566 O O . GLN A 1 691 ? 9.727 35.594 -13.391 1 94.81 691 GLN A O 1
ATOM 5571 N N . THR A 1 692 ? 10.586 34.219 -11.945 1 95.75 692 THR A N 1
ATOM 5572 C CA . THR A 1 692 ? 9.773 33.125 -12.477 1 95.75 692 THR A CA 1
ATOM 5573 C C . THR A 1 692 ? 8.43 33.062 -11.758 1 95.75 692 THR A C 1
ATOM 5575 O O . THR A 1 692 ? 7.562 32.281 -12.133 1 95.75 692 THR A O 1
ATOM 5578 N N . THR A 1 693 ? 8.242 33.844 -10.719 1 97.75 693 THR A N 1
ATOM 5579 C CA . THR A 1 693 ? 6.988 33.781 -9.969 1 97.75 693 THR A CA 1
ATOM 5580 C C . THR A 1 693 ? 6.254 35.125 -10.031 1 97.75 693 THR A C 1
ATOM 5582 O O . THR A 1 693 ? 6.875 36.156 -10.219 1 97.75 693 THR A O 1
ATOM 5585 N N . SER A 1 694 ? 4.961 35.094 -9.961 1 98.25 694 SER A N 1
ATOM 5586 C CA . SER A 1 694 ? 4.082 36.281 -9.953 1 98.25 694 SER A CA 1
ATOM 5587 C C . SER A 1 694 ? 2.783 35.969 -9.211 1 98.25 694 SER A C 1
ATOM 5589 O O . SER A 1 694 ? 2.008 35.125 -9.625 1 98.25 694 SER A O 1
ATOM 5591 N N . ALA A 1 695 ? 2.59 36.719 -8.156 1 98.12 695 ALA A N 1
ATOM 5592 C CA . ALA A 1 695 ? 1.355 36.531 -7.398 1 98.12 695 ALA A CA 1
ATOM 5593 C C . ALA A 1 695 ? 0.132 36.812 -8.266 1 98.12 695 ALA A C 1
ATOM 5595 O O . ALA A 1 695 ? -0.894 36.125 -8.141 1 98.12 695 ALA A O 1
ATOM 5596 N N . ASP A 1 696 ? 0.204 37.75 -9.148 1 98.06 696 ASP A N 1
ATOM 5597 C CA . ASP A 1 696 ? -0.896 38.094 -10.039 1 98.06 696 ASP A CA 1
ATOM 5598 C C . ASP A 1 696 ? -1.227 36.938 -10.984 1 98.06 696 ASP A C 1
ATOM 5600 O O . ASP A 1 696 ? -2.391 36.562 -11.133 1 98.06 696 ASP A O 1
ATOM 5604 N N . LYS A 1 697 ? -0.181 36.438 -11.594 1 98.56 697 LYS A N 1
ATOM 5605 C CA . LYS A 1 697 ? -0.394 35.344 -12.547 1 98.56 697 LYS A CA 1
ATOM 5606 C C . LYS A 1 697 ? -0.945 34.094 -11.859 1 98.56 697 LYS A C 1
ATOM 5608 O O . LYS A 1 697 ? -1.821 33.406 -12.391 1 98.56 697 LYS A O 1
ATOM 5613 N N . MET A 1 698 ? -0.408 33.812 -10.703 1 98.75 698 MET A N 1
ATOM 5614 C CA . MET A 1 698 ? -0.882 32.625 -9.961 1 98.75 698 MET A CA 1
ATOM 5615 C C . MET A 1 698 ? -2.332 32.812 -9.523 1 98.75 698 MET A C 1
ATOM 5617 O O . MET A 1 698 ? -3.131 31.891 -9.602 1 98.75 698 MET A O 1
ATOM 5621 N N . ALA A 1 699 ? -2.676 34 -9.039 1 98.69 699 ALA A N 1
ATOM 5622 C CA . ALA A 1 699 ? -4.047 34.312 -8.625 1 98.69 699 ALA A CA 1
ATOM 5623 C C . ALA A 1 699 ? -5.016 34.125 -9.797 1 98.69 699 ALA A C 1
ATOM 5625 O O . ALA A 1 699 ? -6.094 33.562 -9.641 1 98.69 699 ALA A O 1
ATOM 5626 N N . ASP A 1 700 ? -4.613 34.656 -10.945 1 98.62 700 ASP A N 1
ATOM 5627 C CA . ASP A 1 700 ? -5.434 34.5 -12.141 1 98.62 700 ASP A CA 1
ATOM 5628 C C . ASP A 1 700 ? -5.594 33.031 -12.523 1 98.62 700 ASP A C 1
ATOM 5630 O O . ASP A 1 700 ? -6.68 32.594 -12.922 1 98.62 700 ASP A O 1
ATOM 5634 N N . ALA A 1 701 ? -4.488 32.344 -12.414 1 98.75 701 ALA A N 1
ATOM 5635 C CA . ALA A 1 701 ? -4.516 30.906 -12.742 1 98.75 701 ALA A CA 1
ATOM 5636 C C . ALA A 1 701 ? -5.438 30.156 -11.797 1 98.75 701 ALA A C 1
ATOM 5638 O O . ALA A 1 701 ? -6.086 29.188 -12.195 1 98.75 701 ALA A O 1
ATOM 5639 N N . ILE A 1 702 ? -5.488 30.562 -10.539 1 98.81 702 ILE A N 1
ATOM 5640 C CA . ILE A 1 702 ? -6.363 29.922 -9.562 1 98.81 702 ILE A CA 1
ATOM 5641 C C . ILE A 1 702 ? -7.824 30.141 -9.961 1 98.81 702 ILE A C 1
ATOM 5643 O O . ILE A 1 702 ? -8.633 29.219 -9.93 1 98.81 702 ILE A O 1
ATOM 5647 N N . LEU A 1 703 ? -8.164 31.344 -10.344 1 98.69 703 LEU A N 1
ATOM 5648 C CA . LEU A 1 703 ? -9.523 31.656 -10.773 1 98.69 703 LEU A CA 1
ATOM 5649 C C . LEU A 1 703 ? -9.898 30.859 -12.008 1 98.69 703 LEU A C 1
ATOM 5651 O O . LEU A 1 703 ? -11.016 30.344 -12.102 1 98.69 703 LEU A O 1
ATOM 5655 N N . GLU A 1 704 ? -8.953 30.781 -12.914 1 98.62 704 GLU A N 1
ATOM 5656 C CA . GLU A 1 704 ? -9.195 30 -14.125 1 98.62 704 GLU A CA 1
ATOM 5657 C C . GLU A 1 704 ? -9.391 28.516 -13.812 1 98.62 704 GLU A C 1
ATOM 5659 O O . GLU A 1 704 ? -10.273 27.875 -14.375 1 98.62 704 GLU A O 1
ATOM 5664 N N . ALA A 1 705 ? -8.531 28.016 -12.93 1 98.69 705 ALA A N 1
ATOM 5665 C CA . ALA A 1 705 ? -8.641 26.609 -12.531 1 98.69 705 ALA A CA 1
ATOM 5666 C C . ALA A 1 705 ? -9.992 26.328 -11.883 1 98.69 705 ALA A C 1
ATOM 5668 O O . ALA A 1 705 ? -10.625 25.312 -12.172 1 98.69 705 ALA A O 1
ATOM 5669 N N . MET A 1 706 ? -10.43 27.234 -10.992 1 98.56 706 MET A N 1
ATOM 5670 C CA . MET A 1 706 ? -11.734 27.094 -10.352 1 98.56 706 MET A CA 1
ATOM 5671 C C . MET A 1 706 ? -12.852 27.094 -11.391 1 98.56 706 MET A C 1
ATOM 5673 O O . MET A 1 706 ? -13.797 26.297 -11.289 1 98.56 706 MET A O 1
ATOM 5677 N N . SER A 1 707 ? -12.734 27.875 -12.375 1 98.25 707 SER A N 1
ATOM 5678 C CA . SER A 1 707 ? -13.727 27.938 -13.445 1 98.25 707 SER A CA 1
ATOM 5679 C C . SER A 1 707 ? -13.719 26.672 -14.289 1 98.25 707 SER A C 1
ATOM 5681 O O . SER A 1 707 ? -14.773 26.141 -14.633 1 98.25 707 SER A O 1
ATOM 5683 N N . ASP A 1 708 ? -12.531 26.234 -14.664 1 98.06 708 ASP A N 1
ATOM 5684 C CA . ASP A 1 708 ? -12.383 25.016 -15.453 1 98.06 708 ASP A CA 1
ATOM 5685 C C . ASP A 1 708 ? -13 23.812 -14.734 1 98.06 708 ASP A C 1
ATOM 5687 O O . ASP A 1 708 ? -13.648 22.969 -15.359 1 98.06 708 ASP A O 1
ATOM 5691 N N . MET A 1 709 ? -12.758 23.766 -13.469 1 98.31 709 MET A N 1
ATOM 5692 C CA . MET A 1 709 ? -13.258 22.641 -12.68 1 98.31 709 MET A CA 1
ATOM 5693 C C . MET A 1 709 ? -14.781 22.688 -12.57 1 98.31 709 MET A C 1
ATOM 5695 O O . MET A 1 709 ? -15.445 21.656 -12.625 1 98.31 709 MET A O 1
ATOM 5699 N N . LYS A 1 710 ? -15.297 23.859 -12.414 1 97.69 710 LYS A N 1
ATOM 5700 C CA . LYS A 1 710 ? -16.75 24 -12.406 1 97.69 710 LYS A CA 1
ATOM 5701 C C . LYS A 1 710 ? -17.359 23.547 -13.734 1 97.69 710 LYS A C 1
ATOM 5703 O O . LYS A 1 710 ? -18.375 22.859 -13.75 1 97.69 710 LYS A O 1
ATOM 5708 N N . GLU A 1 711 ? -16.719 23.922 -14.805 1 97.31 711 GLU A N 1
ATOM 5709 C CA . GLU A 1 711 ? -17.188 23.531 -16.125 1 97.31 711 GLU A CA 1
ATOM 5710 C C . GLU A 1 711 ? -17.109 22.031 -16.328 1 97.31 711 GLU A C 1
ATOM 5712 O O . GLU A 1 711 ? -17.969 21.422 -16.953 1 97.31 711 GLU A O 1
ATOM 5717 N N . LEU A 1 712 ? -16 21.5 -15.812 1 97.5 712 LEU A N 1
ATOM 5718 C CA . LEU A 1 712 ? -15.789 20.062 -15.922 1 97.5 712 LEU A CA 1
ATOM 5719 C C . LEU A 1 712 ? -16.906 19.297 -15.227 1 97.5 712 LEU A C 1
ATOM 5721 O O . LEU A 1 712 ? -17.344 18.25 -15.711 1 97.5 712 LEU A O 1
ATOM 5725 N N . LEU A 1 713 ? -17.438 19.797 -14.133 1 96.81 713 LEU A N 1
ATOM 5726 C CA . LEU A 1 713 ? -18.359 19.062 -13.273 1 96.81 713 LEU A CA 1
ATOM 5727 C C . LEU A 1 713 ? -19.812 19.422 -13.602 1 96.81 713 LEU A C 1
ATOM 5729 O O . LEU A 1 713 ? -20.734 18.875 -13 1 96.81 713 LEU A O 1
ATOM 5733 N N . LYS A 1 714 ? -20 20.328 -14.492 1 90.5 714 LYS A N 1
ATOM 5734 C CA . LYS A 1 714 ? -21.359 20.719 -14.891 1 90.5 714 LYS A CA 1
ATOM 5735 C C . LYS A 1 714 ? -22.047 19.594 -15.656 1 90.5 714 LYS A C 1
ATOM 5737 O O . LYS A 1 714 ? -21.406 18.891 -16.453 1 90.5 714 LYS A O 1
ATOM 5742 N N . MET B 1 1 ? -33.062 -14.258 5.316 1 21.39 1 MET B N 1
ATOM 5743 C CA . MET B 1 1 ? -32.281 -14.852 6.379 1 21.39 1 MET B CA 1
ATOM 5744 C C . MET B 1 1 ? -31.469 -16.031 5.855 1 21.39 1 MET B C 1
ATOM 5746 O O . MET B 1 1 ? -32.031 -17.094 5.57 1 21.39 1 MET B O 1
ATOM 5750 N N . PRO B 1 2 ? -30.562 -15.688 4.934 1 28.73 2 PRO B N 1
ATOM 5751 C CA . PRO B 1 2 ? -30.016 -16.688 4.02 1 28.73 2 PRO B CA 1
ATOM 5752 C C . PRO B 1 2 ? -29.312 -17.844 4.75 1 28.73 2 PRO B C 1
ATOM 5754 O O . PRO B 1 2 ? -28.688 -17.625 5.793 1 28.73 2 PRO B O 1
ATOM 5757 N N . GLY B 1 3 ? -30.047 -18.984 4.816 1 27.56 3 GLY B N 1
ATOM 5758 C CA . GLY B 1 3 ? -29.922 -20.312 5.379 1 27.56 3 GLY B CA 1
ATOM 5759 C C . GLY B 1 3 ? -28.547 -20.938 5.141 1 27.56 3 GLY B C 1
ATOM 5760 O O . GLY B 1 3 ? -28.047 -20.906 4.016 1 27.56 3 GLY B O 1
ATOM 5761 N N . PRO B 1 4 ? -27.781 -21.141 6.266 1 29.52 4 PRO B N 1
ATOM 5762 C CA . PRO B 1 4 ? -26.375 -21.438 6.535 1 29.52 4 PRO B CA 1
ATOM 5763 C C . PRO B 1 4 ? -25.859 -22.625 5.723 1 29.52 4 PRO B C 1
ATOM 5765 O O . PRO B 1 4 ? -26.656 -23.438 5.23 1 29.52 4 PRO B O 1
ATOM 5768 N N . ALA B 1 5 ? -24.531 -22.578 5.566 1 35.5 5 ALA B N 1
ATOM 5769 C CA . ALA B 1 5 ? -23.281 -23.188 5.105 1 35.5 5 ALA B CA 1
ATOM 5770 C C . ALA B 1 5 ? -23.078 -24.578 5.715 1 35.5 5 ALA B C 1
ATOM 5772 O O . ALA B 1 5 ? -21.953 -25.062 5.789 1 35.5 5 ALA B O 1
ATOM 5773 N N . ILE B 1 6 ? -24.047 -25.219 6.352 1 32.25 6 ILE B N 1
ATOM 5774 C CA . ILE B 1 6 ? -23.812 -26.453 7.098 1 32.25 6 ILE B CA 1
ATOM 5775 C C . ILE B 1 6 ? -23.656 -27.609 6.125 1 32.25 6 ILE B C 1
ATOM 5777 O O . ILE B 1 6 ? -23.031 -28.625 6.453 1 32.25 6 ILE B O 1
ATOM 5781 N N . ALA B 1 7 ? -24.109 -27.562 4.938 1 36.12 7 ALA B N 1
ATOM 5782 C CA . ALA B 1 7 ? -24.234 -28.781 4.137 1 36.12 7 ALA B CA 1
ATOM 5783 C C . ALA B 1 7 ? -22.875 -29.219 3.588 1 36.12 7 ALA B C 1
ATOM 5785 O O . ALA B 1 7 ? -22.516 -30.391 3.689 1 36.12 7 ALA B O 1
ATOM 5786 N N . PRO B 1 8 ? -22.281 -28.281 3.092 1 35.22 8 PRO B N 1
ATOM 5787 C CA . PRO B 1 8 ? -20.984 -28.766 2.576 1 35.22 8 PRO B CA 1
ATOM 5788 C C . PRO B 1 8 ? -20.047 -29.234 3.684 1 35.22 8 PRO B C 1
ATOM 5790 O O . PRO B 1 8 ? -19.234 -30.125 3.465 1 35.22 8 PRO B O 1
ATOM 5793 N N . PHE B 1 9 ? -20.328 -28.781 4.875 1 35.69 9 PHE B N 1
ATOM 5794 C CA . PHE B 1 9 ? -19.547 -29.219 6.031 1 35.69 9 PHE B CA 1
ATOM 5795 C C . PHE B 1 9 ? -19.906 -30.641 6.422 1 35.69 9 PHE B C 1
ATOM 5797 O O . PHE B 1 9 ? -19.016 -31.453 6.695 1 35.69 9 PHE B O 1
ATOM 5804 N N . LEU B 1 10 ? -21.141 -30.953 6.434 1 37.44 10 LEU B N 1
ATOM 5805 C CA . LEU B 1 10 ? -21.578 -32.281 6.859 1 37.44 10 LEU B CA 1
ATOM 5806 C C . LEU B 1 10 ? -21.172 -33.344 5.848 1 37.44 10 LEU B C 1
ATOM 5808 O O . LEU B 1 10 ? -20.844 -34.469 6.227 1 37.44 10 LEU B O 1
ATOM 5812 N N . GLY B 1 11 ? -21.188 -33 4.672 1 34.34 11 GLY B N 1
ATOM 5813 C CA . GLY B 1 11 ? -20.766 -33.969 3.66 1 34.34 11 GLY B CA 1
ATOM 5814 C C . GLY B 1 11 ? -19.281 -34.281 3.705 1 34.34 11 GLY B C 1
ATOM 5815 O O . GLY B 1 11 ? -18.875 -35.438 3.641 1 34.34 11 GLY B O 1
ATOM 5816 N N . ALA B 1 12 ? -18.5 -33.281 3.881 1 39.34 12 ALA B N 1
ATOM 5817 C CA . ALA B 1 12 ? -17.047 -33.438 3.947 1 39.34 12 ALA B CA 1
ATOM 5818 C C . ALA B 1 12 ? -16.625 -34.156 5.234 1 39.34 12 ALA B C 1
ATOM 5820 O O . ALA B 1 12 ? -15.773 -35.031 5.215 1 39.34 12 ALA B O 1
ATOM 5821 N N . THR B 1 13 ? -17.312 -33.812 6.301 1 41.28 13 THR B N 1
ATOM 5822 C CA . THR B 1 13 ? -17.078 -34.5 7.57 1 41.28 13 THR B CA 1
ATOM 5823 C C . THR B 1 13 ? -17.453 -35.969 7.48 1 41.28 13 THR B C 1
ATOM 5825 O O . THR B 1 13 ? -16.797 -36.844 8.078 1 41.28 13 THR B O 1
ATOM 5828 N N . GLY B 1 14 ? -18.469 -36.281 6.812 1 38.09 14 GLY B N 1
ATOM 5829 C CA . GLY B 1 14 ? -18.906 -37.656 6.668 1 38.09 14 GLY B CA 1
ATOM 5830 C C . GLY B 1 14 ? -17.891 -38.562 5.977 1 38.09 14 GLY B C 1
ATOM 5831 O O . GLY B 1 14 ? -17.641 -39.688 6.414 1 38.09 14 GLY B O 1
ATOM 5832 N N . ARG B 1 15 ? -17.344 -38.094 4.918 1 45.06 15 ARG B N 1
ATOM 5833 C CA . ARG B 1 15 ? -16.344 -38.875 4.203 1 45.06 15 ARG B CA 1
ATOM 5834 C C . ARG B 1 15 ? -15.102 -39.062 5.062 1 45.06 15 ARG B C 1
ATOM 5836 O O . ARG B 1 15 ? -14.445 -40.125 4.973 1 45.06 15 ARG B O 1
ATOM 5843 N N . LEU B 1 16 ? -14.758 -38.062 5.805 1 42.12 16 LEU B N 1
ATOM 5844 C CA . LEU B 1 16 ? -13.602 -38.188 6.688 1 42.12 16 LEU B CA 1
ATOM 5845 C C . LEU B 1 16 ? -13.852 -39.188 7.797 1 42.12 16 LEU B C 1
ATOM 5847 O O . LEU B 1 16 ? -12.938 -39.906 8.203 1 42.12 16 LEU B O 1
ATOM 5851 N N . MET B 1 17 ? -15.117 -39.188 8.266 1 41.31 17 MET B N 1
ATOM 5852 C CA . MET B 1 17 ? -15.492 -40.094 9.336 1 41.31 17 MET B CA 1
ATOM 5853 C C . MET B 1 17 ? -15.555 -41.531 8.812 1 41.31 17 MET B C 1
ATOM 5855 O O . MET B 1 17 ? -15.531 -42.5 9.602 1 41.31 17 MET B O 1
ATOM 5859 N N . SER B 1 18 ? -15.859 -41.75 7.66 1 38.25 18 SER B N 1
ATOM 5860 C CA . SER B 1 18 ? -16.078 -43.125 7.176 1 38.25 18 SER B CA 1
ATOM 5861 C C . SER B 1 18 ? -14.766 -43.906 7.145 1 38.25 18 SER B C 1
ATOM 5863 O O . SER B 1 18 ? -14.781 -45.125 7.109 1 38.25 18 SER B O 1
ATOM 5865 N N . TYR B 1 19 ? -13.773 -43.281 6.723 1 36.84 19 TYR B N 1
ATOM 5866 C CA . TYR B 1 19 ? -12.695 -44.25 6.547 1 36.84 19 TYR B CA 1
ATOM 5867 C C . TYR B 1 19 ? -12.359 -44.938 7.867 1 36.84 19 TYR B C 1
ATOM 5869 O O . TYR B 1 19 ? -12.43 -46.156 7.977 1 36.84 19 TYR B O 1
ATOM 5877 N N . ARG B 1 20 ? -11.219 -44.594 8.648 1 43 20 ARG B N 1
ATOM 5878 C CA . ARG B 1 20 ? -10.562 -45.312 9.734 1 43 20 ARG B CA 1
ATOM 5879 C C . ARG B 1 20 ? -11.32 -45.125 11.047 1 43 20 ARG B C 1
ATOM 5881 O O . ARG B 1 20 ? -11.32 -46.031 11.898 1 43 20 ARG B O 1
ATOM 5888 N N . ASN B 1 21 ? -12.117 -44.125 11.117 1 44.97 21 ASN B N 1
ATOM 5889 C CA . ASN B 1 21 ? -12.484 -43.656 12.461 1 44.97 21 ASN B CA 1
ATOM 5890 C C . ASN B 1 21 ? -13.766 -44.312 12.945 1 44.97 21 ASN B C 1
ATOM 5892 O O . ASN B 1 21 ? -14.156 -44.156 14.102 1 44.97 21 ASN B O 1
ATOM 5896 N N . PHE B 1 22 ? -14.453 -44.906 12.078 1 47.09 22 PHE B N 1
ATOM 5897 C CA . PHE B 1 22 ? -15.609 -45.625 12.586 1 47.09 22 PHE B CA 1
ATOM 5898 C C . PHE B 1 22 ? -15.164 -46.812 13.445 1 47.09 22 PHE B C 1
ATOM 5900 O O . PHE B 1 22 ? -15.789 -47.125 14.469 1 47.09 22 PHE B O 1
ATOM 5907 N N . SER B 1 23 ? -13.977 -47.25 12.891 1 52.53 23 SER B N 1
ATOM 5908 C CA . SER B 1 23 ? -13.531 -48.438 13.617 1 52.53 23 SER B CA 1
ATOM 5909 C C . SER B 1 23 ? -13.039 -48.062 15.016 1 52.53 23 SER B C 1
ATOM 5911 O O . SER B 1 23 ? -13.359 -48.75 15.992 1 52.53 23 SER B O 1
ATOM 5913 N N . GLU B 1 24 ? -12.453 -46.875 15.016 1 55.88 24 GLU B N 1
ATOM 5914 C CA . GLU B 1 24 ? -11.945 -46.469 16.328 1 55.88 24 GLU B CA 1
ATOM 5915 C C . GLU B 1 24 ? -13.078 -46 17.234 1 55.88 24 GLU B C 1
ATOM 5917 O O . GLU B 1 24 ? -13.117 -46.344 18.422 1 55.88 24 GLU B O 1
ATOM 5922 N N . ALA B 1 25 ? -13.961 -45.344 16.594 1 62.16 25 ALA B N 1
ATOM 5923 C CA . ALA B 1 25 ? -15.094 -44.875 17.391 1 62.16 25 ALA B CA 1
ATOM 5924 C C . ALA B 1 25 ? -15.945 -46.031 17.859 1 62.16 25 ALA B C 1
ATOM 5926 O O . ALA B 1 25 ? -16.391 -46.062 19.016 1 62.16 25 ALA B O 1
ATOM 5927 N N . SER B 1 26 ? -16.062 -46.938 16.953 1 62.22 26 SER B N 1
ATOM 5928 C CA . SER B 1 26 ? -16.812 -48.125 17.328 1 62.22 26 SER B CA 1
ATOM 5929 C C . SER B 1 26 ? -16.109 -48.938 18.406 1 62.22 26 SER B C 1
ATOM 5931 O O . SER B 1 26 ? -16.734 -49.406 19.344 1 62.22 26 SER B O 1
ATOM 5933 N N . ALA B 1 27 ? -14.836 -48.906 18.234 1 61.28 27 ALA B N 1
ATOM 5934 C CA . ALA B 1 27 ? -14.055 -49.656 19.219 1 61.28 27 ALA B CA 1
ATOM 5935 C C . ALA B 1 27 ? -14.148 -49 20.594 1 61.28 27 ALA B C 1
ATOM 5937 O O . ALA B 1 27 ? -14.383 -49.688 21.594 1 61.28 27 ALA B O 1
ATOM 5938 N N . VAL B 1 28 ? -14.07 -47.781 20.641 1 66.75 28 VAL B N 1
ATOM 5939 C CA . VAL B 1 28 ? -14.172 -47.062 21.906 1 66.75 28 VAL B CA 1
ATOM 5940 C C . VAL B 1 28 ? -15.609 -47.156 22.422 1 66.75 28 VAL B C 1
ATOM 5942 O O . VAL B 1 28 ? -15.836 -47.281 23.641 1 66.75 28 VAL B O 1
ATOM 5945 N N . GLY B 1 29 ? -16.484 -47.031 21.516 1 67.12 29 GLY B N 1
ATOM 5946 C CA . GLY B 1 29 ? -17.875 -47.219 21.906 1 67.12 29 GLY B CA 1
ATOM 5947 C C . GLY B 1 29 ? -18.141 -48.562 22.562 1 67.12 29 GLY B C 1
ATOM 5948 O O . GLY B 1 29 ? -18.766 -48.656 23.609 1 67.12 29 GLY B O 1
ATOM 5949 N N . PHE B 1 30 ? -17.578 -49.5 21.953 1 68.12 30 PHE B N 1
ATOM 5950 C CA . PHE B 1 30 ? -17.781 -50.844 22.5 1 68.12 30 PHE B CA 1
ATOM 5951 C C . PHE B 1 30 ? -17.078 -51 23.844 1 68.12 30 PHE B C 1
ATOM 5953 O O . PHE B 1 30 ? -17.625 -51.594 24.766 1 68.12 30 PHE B O 1
ATOM 5960 N N . LEU B 1 31 ? -15.914 -50.5 23.859 1 66.88 31 LEU B N 1
ATOM 5961 C CA . LEU B 1 31 ? -15.195 -50.531 25.141 1 66.88 31 LEU B CA 1
ATOM 5962 C C . LEU B 1 31 ? -15.961 -49.781 26.219 1 66.88 31 LEU B C 1
ATOM 5964 O O . LEU B 1 31 ? -16.078 -50.25 27.344 1 66.88 31 LEU B O 1
ATOM 5968 N N . SER B 1 32 ? -16.469 -48.688 25.859 1 73.5 32 SER B N 1
ATOM 5969 C CA . SER B 1 32 ? -17.25 -47.906 26.797 1 73.5 32 SER B CA 1
ATOM 5970 C C . SER B 1 32 ? -18.531 -48.625 27.203 1 73.5 32 SER B C 1
ATOM 5972 O O . SER B 1 32 ? -18.938 -48.562 28.359 1 73.5 32 SER B O 1
ATOM 5974 N N . ALA B 1 33 ? -19.078 -49.25 26.297 1 69.94 33 ALA B N 1
ATOM 5975 C CA . ALA B 1 33 ? -20.25 -50.062 26.609 1 69.94 33 ALA B CA 1
ATOM 5976 C C . ALA B 1 33 ? -19.938 -51.094 27.656 1 69.94 33 ALA B C 1
ATOM 5978 O O . ALA B 1 33 ? -20.703 -51.312 28.609 1 69.94 33 ALA B O 1
ATOM 5979 N N . ILE B 1 34 ? -18.797 -51.688 27.469 1 66.31 34 ILE B N 1
ATOM 5980 C CA . ILE B 1 34 ? -18.359 -52.719 28.406 1 66.31 34 ILE B CA 1
ATOM 5981 C C . ILE B 1 34 ? -18.109 -52.094 29.781 1 66.31 34 ILE B C 1
ATOM 5983 O O . ILE B 1 34 ? -18.562 -52.625 30.797 1 66.31 34 ILE B O 1
ATOM 5987 N N . LEU B 1 35 ? -17.453 -51.062 29.781 1 69.88 35 LEU B N 1
ATOM 5988 C CA . LEU B 1 35 ? -17.125 -50.406 31.047 1 69.88 35 LEU B CA 1
ATOM 5989 C C . LEU B 1 35 ? -18.391 -49.969 31.766 1 69.88 35 LEU B C 1
ATOM 5991 O O . LEU B 1 35 ? -18.5 -50.125 33 1 69.88 35 LEU B O 1
ATOM 5995 N N . PHE B 1 36 ? -19.297 -49.469 31.047 1 72.44 36 PHE B N 1
ATOM 5996 C CA . PHE B 1 36 ? -20.547 -49.031 31.641 1 72.44 36 PHE B CA 1
ATOM 5997 C C . PHE B 1 36 ? -21.328 -50.219 32.188 1 72.44 36 PHE B C 1
ATOM 5999 O O . PHE B 1 36 ? -21.953 -50.125 33.25 1 72.44 36 PHE B O 1
ATOM 6006 N N . ALA B 1 37 ? -21.219 -51.281 31.5 1 66.38 37 ALA B N 1
ATOM 6007 C CA . ALA B 1 37 ? -21.922 -52.469 31.938 1 66.38 37 ALA B CA 1
ATOM 6008 C C . ALA B 1 37 ? -21.281 -53.062 33.188 1 66.38 37 ALA B C 1
ATOM 6010 O O . ALA B 1 37 ? -21.984 -53.469 34.125 1 66.38 37 ALA B O 1
ATOM 6011 N N . VAL B 1 38 ? -20.016 -53.031 33.219 1 65.44 38 VAL B N 1
ATOM 6012 C CA . VAL B 1 38 ? -19.297 -53.594 34.344 1 65.44 38 VAL B CA 1
ATOM 6013 C C . VAL B 1 38 ? -19.484 -52.688 35.594 1 65.44 38 VAL B C 1
ATOM 6015 O O . VAL B 1 38 ? -19.656 -53.188 36.688 1 65.44 38 VAL B O 1
ATOM 6018 N N . PHE B 1 39 ? -19.5 -51.469 35.375 1 65.25 39 PHE B N 1
ATOM 6019 C CA . PHE B 1 39 ? -19.656 -50.531 36.5 1 65.25 39 PHE B CA 1
ATOM 6020 C C . PHE B 1 39 ? -21.094 -50.031 36.562 1 65.25 39 PHE B C 1
ATOM 6022 O O . PHE B 1 39 ? -21.328 -48.875 36.906 1 65.25 39 PHE B O 1
ATOM 6029 N N . SER B 1 40 ? -21.984 -50.812 36.219 1 67.19 40 SER B N 1
ATOM 6030 C CA . SER B 1 40 ? -23.391 -50.438 36.125 1 67.19 40 SER B CA 1
ATOM 6031 C C . SER B 1 40 ? -23.938 -50.031 37.5 1 67.19 40 SER B C 1
ATOM 6033 O O . SER B 1 40 ? -24.781 -49.125 37.562 1 67.19 40 SER B O 1
ATOM 6035 N N . ASP B 1 41 ? -23.484 -50.562 38.469 1 66.88 41 ASP B N 1
ATOM 6036 C CA . ASP B 1 41 ? -24.016 -50.25 39.812 1 66.88 41 ASP B CA 1
ATOM 6037 C C . ASP B 1 41 ? -23.672 -48.844 40.219 1 66.88 41 ASP B C 1
ATOM 6039 O O . ASP B 1 41 ? -24.547 -48.062 40.594 1 66.88 41 ASP B O 1
ATOM 6043 N N . PRO B 1 42 ? -22.484 -48.562 40.094 1 63.25 42 PRO B N 1
ATOM 6044 C CA . PRO B 1 42 ? -22.156 -47.156 40.438 1 63.25 42 PRO B CA 1
ATOM 6045 C C . PRO B 1 42 ? -22.812 -46.156 39.469 1 63.25 42 PRO B C 1
ATOM 6047 O O . PRO B 1 42 ? -23.156 -45.062 39.875 1 63.25 42 PRO B O 1
ATOM 6050 N N . VAL B 1 43 ? -23.078 -46.594 38.219 1 63.62 43 VAL B N 1
ATOM 6051 C CA . VAL B 1 43 ? -23.609 -45.688 37.219 1 63.62 43 VAL B CA 1
ATOM 6052 C C . VAL B 1 43 ? -25.109 -45.531 37.406 1 63.62 43 VAL B C 1
ATOM 6054 O O . VAL B 1 43 ? -25.672 -44.469 37.094 1 63.62 43 VAL B O 1
ATOM 6057 N N . ARG B 1 44 ? -25.625 -46.5 37.938 1 66.88 44 ARG B N 1
ATOM 6058 C CA . ARG B 1 44 ? -27.062 -46.469 38.25 1 66.88 44 ARG B CA 1
ATOM 6059 C C . ARG B 1 44 ? -27.406 -45.25 39.125 1 66.88 44 ARG B C 1
ATOM 6061 O O . ARG B 1 44 ? -28.484 -44.688 39 1 66.88 44 ARG B O 1
ATOM 6068 N N . ASN B 1 45 ? -26.453 -44.938 39.812 1 61.28 45 ASN B N 1
ATOM 6069 C CA . ASN B 1 45 ? -26.688 -43.812 40.688 1 61.28 45 ASN B CA 1
ATOM 6070 C C . ASN B 1 45 ? -26.656 -42.5 39.906 1 61.28 45 ASN B C 1
ATOM 6072 O O . ASN B 1 45 ? -27.188 -41.5 40.375 1 61.28 45 ASN B O 1
ATOM 6076 N N . PHE B 1 46 ? -26.125 -42.594 38.812 1 62.84 46 PHE B N 1
ATOM 6077 C CA . PHE B 1 46 ? -25.969 -41.344 38.062 1 62.84 46 PHE B CA 1
ATOM 6078 C C . PHE B 1 46 ? -26.906 -41.281 36.875 1 62.84 46 PHE B C 1
ATOM 6080 O O . PHE B 1 46 ? -27.297 -40.219 36.438 1 62.84 46 PHE B O 1
ATOM 6087 N N . VAL B 1 47 ? -27.234 -42.531 36.406 1 65.19 47 VAL B N 1
ATOM 6088 C CA . VAL B 1 47 ? -28.094 -42.562 35.219 1 65.19 47 VAL B CA 1
ATOM 6089 C C . VAL B 1 47 ? -29.344 -43.375 35.5 1 65.19 47 VAL B C 1
ATOM 6091 O O . VAL B 1 47 ? -29.266 -44.594 35.75 1 65.19 47 VAL B O 1
ATOM 6094 N N . ASP B 1 48 ? -30.422 -42.594 35.688 1 66.5 48 ASP B N 1
ATOM 6095 C CA . ASP B 1 48 ? -31.719 -43.25 35.812 1 66.5 48 ASP B CA 1
ATOM 6096 C C . ASP B 1 48 ? -32.5 -43.156 34.5 1 66.5 48 ASP B C 1
ATOM 6098 O O . ASP B 1 48 ? -32.938 -42.062 34.094 1 66.5 48 ASP B O 1
ATOM 6102 N N . PHE B 1 49 ? -32.5 -44.25 33.688 1 67.94 49 PHE B N 1
ATOM 6103 C CA . PHE B 1 49 ? -33.188 -44.25 32.375 1 67.94 49 PHE B CA 1
ATOM 6104 C C . PHE B 1 49 ? -34.688 -44.062 32.531 1 67.94 49 PHE B C 1
ATOM 6106 O O . PHE B 1 49 ? -35.375 -43.688 31.594 1 67.94 49 PHE B O 1
ATOM 6113 N N . GLY B 1 50 ? -35.156 -43.875 33.844 1 65.19 50 GLY B N 1
ATOM 6114 C CA . GLY B 1 50 ? -36.562 -43.781 34.125 1 65.19 50 GLY B CA 1
ATOM 6115 C C . GLY B 1 50 ? -37.344 -45.031 33.781 1 65.19 50 GLY B C 1
ATOM 6116 O O . GLY B 1 50 ? -36.938 -45.781 32.875 1 65.19 50 GLY B O 1
ATOM 6117 N N . GLU B 1 51 ? -38.375 -45.281 34.5 1 62.97 51 GLU B N 1
ATOM 6118 C CA . GLU B 1 51 ? -39.219 -46.469 34.344 1 62.97 51 GLU B CA 1
ATOM 6119 C C . GLU B 1 51 ? -39.781 -46.531 32.906 1 62.97 51 GLU B C 1
ATOM 6121 O O . GLU B 1 51 ? -39.875 -47.594 32.312 1 62.97 51 GLU B O 1
ATOM 6126 N N . LYS B 1 52 ? -39.938 -45.406 32.438 1 61.91 52 LYS B N 1
ATOM 6127 C CA . LYS B 1 52 ? -40.562 -45.375 31.109 1 61.91 52 LYS B CA 1
ATOM 6128 C C . LYS B 1 52 ? -39.594 -45.812 30.031 1 61.91 52 LYS B C 1
ATOM 6130 O O . LYS B 1 52 ? -39.938 -46.562 29.109 1 61.91 52 LYS B O 1
ATOM 6135 N N . TRP B 1 53 ? -38.406 -45.5 30.156 1 66.62 53 TRP B N 1
ATOM 6136 C CA . TRP B 1 53 ? -37.438 -45.906 29.156 1 66.62 53 TRP B CA 1
ATOM 6137 C C . TRP B 1 53 ? -37.125 -47.375 29.266 1 66.62 53 TRP B C 1
ATOM 6139 O O . TRP B 1 53 ? -37 -48.062 28.25 1 66.62 53 TRP B O 1
ATOM 6149 N N . MET B 1 54 ? -37.188 -47.844 30.391 1 71.94 54 MET B N 1
ATOM 6150 C CA . MET B 1 54 ? -36.906 -49.25 30.594 1 71.94 54 MET B CA 1
ATOM 6151 C C . MET B 1 54 ? -38.031 -50.125 30.047 1 71.94 54 MET B C 1
ATOM 6153 O O . MET B 1 54 ? -37.812 -51.188 29.5 1 71.94 54 MET B O 1
ATOM 6157 N N . GLU B 1 55 ? -39.219 -49.531 30.266 1 65.31 55 GLU B N 1
ATOM 6158 C CA . GLU B 1 55 ? -40.344 -50.25 29.719 1 65.31 55 GLU B CA 1
ATOM 6159 C C . GLU B 1 55 ? -40.375 -50.156 28.203 1 65.31 55 GLU B C 1
ATOM 6161 O O . GLU B 1 55 ? -40.688 -51.156 27.531 1 65.31 55 GLU B O 1
ATOM 6166 N N . LEU B 1 56 ? -39.875 -49.094 27.734 1 66.62 56 LEU B N 1
ATOM 6167 C CA . LEU B 1 56 ? -39.938 -48.844 26.297 1 66.62 56 LEU B CA 1
ATOM 6168 C C . LEU B 1 56 ? -38.844 -49.594 25.578 1 66.62 56 LEU B C 1
ATOM 6170 O O . LEU B 1 56 ? -39.031 -50.156 24.5 1 66.62 56 LEU B O 1
ATOM 6174 N N . SER B 1 57 ? -37.75 -49.781 26.297 1 68.5 57 SER B N 1
ATOM 6175 C CA . SER B 1 57 ? -36.625 -50.406 25.641 1 68.5 57 SER B CA 1
ATOM 6176 C C . SER B 1 57 ? -36.688 -51.938 25.766 1 68.5 57 SER B C 1
ATOM 6178 O O . SER B 1 57 ? -36.125 -52.656 24.953 1 68.5 57 SER B O 1
ATOM 6180 N N . ALA B 1 58 ? -37.5 -52.438 26.578 1 71.88 58 ALA B N 1
ATOM 6181 C CA . ALA B 1 58 ? -37.656 -53.875 26.922 1 71.88 58 ALA B CA 1
ATOM 6182 C C . ALA B 1 58 ? -36.312 -54.531 27.125 1 71.88 58 ALA B C 1
ATOM 6184 O O . ALA B 1 58 ? -36.156 -55.75 26.969 1 71.88 58 ALA B O 1
ATOM 6185 N N . LEU B 1 59 ? -35.375 -53.656 27.391 1 69.69 59 LEU B N 1
ATOM 6186 C CA . LEU B 1 59 ? -34.031 -54.188 27.625 1 69.69 59 LEU B CA 1
ATOM 6187 C C . LEU B 1 59 ? -33.688 -54.125 29.109 1 69.69 59 LEU B C 1
ATOM 6189 O O . LEU B 1 59 ? -34.156 -53.219 29.828 1 69.69 59 LEU B O 1
ATOM 6193 N N . PRO B 1 60 ? -32.938 -55.25 29.484 1 76 60 PRO B N 1
ATOM 6194 C CA . PRO B 1 60 ? -32.469 -55.188 30.875 1 76 60 PRO B CA 1
ATOM 6195 C C . PRO B 1 60 ? -31.609 -53.969 31.141 1 76 60 PRO B C 1
ATOM 6197 O O . PRO B 1 60 ? -31.047 -53.375 30.219 1 76 60 PRO B O 1
ATOM 6200 N N . TYR B 1 61 ? -31.641 -53.562 32.25 1 76.44 61 TYR B N 1
ATOM 6201 C CA . TYR B 1 61 ? -30.938 -52.375 32.688 1 76.44 61 TYR B CA 1
ATOM 6202 C C . TYR B 1 61 ? -29.484 -52.375 32.219 1 76.44 61 TYR B C 1
ATOM 6204 O O . TYR B 1 61 ? -28.953 -51.375 31.75 1 76.44 61 TYR B O 1
ATOM 6212 N N . GLN B 1 62 ? -28.875 -53.562 32.312 1 71.94 62 GLN B N 1
ATOM 6213 C CA . GLN B 1 62 ? -27.469 -53.688 31.922 1 71.94 62 GLN B CA 1
ATOM 6214 C C . GLN B 1 62 ? -27.266 -53.406 30.438 1 71.94 62 GLN B C 1
ATOM 6216 O O . GLN B 1 62 ? -26.281 -52.781 30.062 1 71.94 62 GLN B O 1
ATOM 6221 N N . MET B 1 63 ? -28.188 -53.719 29.734 1 78.25 63 MET B N 1
ATOM 6222 C CA . MET B 1 63 ? -28.078 -53.469 28.297 1 78.25 63 MET B CA 1
ATOM 6223 C C . MET B 1 63 ? -28.312 -52 27.969 1 78.25 63 MET B C 1
ATOM 6225 O O . MET B 1 63 ? -27.672 -51.469 27.078 1 78.25 63 MET B O 1
ATOM 6229 N N . ASN B 1 64 ? -29.172 -51.5 28.688 1 77.19 64 ASN B N 1
ATOM 6230 C CA . ASN B 1 64 ? -29.406 -50.062 28.5 1 77.19 64 ASN B CA 1
ATOM 6231 C C . ASN B 1 64 ? -28.172 -49.25 28.906 1 77.19 64 ASN B C 1
ATOM 6233 O O . ASN B 1 64 ? -27.828 -48.281 28.234 1 77.19 64 ASN B O 1
ATOM 6237 N N . ILE B 1 65 ? -27.609 -49.656 29.859 1 76.88 65 ILE B N 1
ATOM 6238 C CA . ILE B 1 65 ? -26.422 -48.969 30.312 1 76.88 65 ILE B CA 1
ATOM 6239 C C . ILE B 1 65 ? -25.281 -49.188 29.328 1 76.88 65 ILE B C 1
ATOM 6241 O O . ILE B 1 65 ? -24.484 -48.281 29.094 1 76.88 65 ILE B O 1
ATOM 6245 N N . ALA B 1 66 ? -25.25 -50.312 28.875 1 73.5 66 ALA B N 1
ATOM 6246 C CA . ALA B 1 66 ? -24.25 -50.594 27.859 1 73.5 66 ALA B CA 1
ATOM 6247 C C . ALA B 1 66 ? -24.469 -49.75 26.609 1 73.5 66 ALA B C 1
ATOM 6249 O O . ALA B 1 66 ? -23.516 -49.219 26.016 1 73.5 66 ALA B O 1
ATOM 6250 N N . LEU B 1 67 ? -25.656 -49.656 26.266 1 78.38 67 LEU B N 1
ATOM 6251 C CA . LEU B 1 67 ? -25.984 -48.844 25.109 1 78.38 67 LEU B CA 1
ATOM 6252 C C . LEU B 1 67 ? -25.641 -47.375 25.359 1 78.38 67 LEU B C 1
ATOM 6254 O O . LEU B 1 67 ? -25.141 -46.688 24.469 1 78.38 67 LEU B O 1
ATOM 6258 N N . LEU B 1 68 ? -25.969 -47 26.469 1 79.56 68 LEU B N 1
ATOM 6259 C CA . LEU B 1 68 ? -25.578 -45.625 26.844 1 79.56 68 LEU B CA 1
ATOM 6260 C C . LEU B 1 68 ? -24.062 -45.469 26.812 1 79.56 68 LEU B C 1
ATOM 6262 O O . LEU B 1 68 ? -23.547 -44.469 26.328 1 79.56 68 LEU B O 1
ATOM 6266 N N . GLY B 1 69 ? -23.438 -46.375 27.328 1 74.06 69 GLY B N 1
ATOM 6267 C CA . GLY B 1 69 ? -21.984 -46.344 27.281 1 74.06 69 GLY B CA 1
ATOM 6268 C C . GLY B 1 69 ? -21.438 -46.312 25.859 1 74.06 69 GLY B C 1
ATOM 6269 O O . GLY B 1 69 ? -20.5 -45.562 25.578 1 74.06 69 GLY B O 1
ATOM 6270 N N . PHE B 1 70 ? -22.047 -47.031 25.094 1 76.12 70 PHE B N 1
ATOM 6271 C CA . PHE B 1 70 ? -21.641 -47.031 23.703 1 76.12 70 PHE B CA 1
ATOM 6272 C C . PHE B 1 70 ? -21.859 -45.656 23.078 1 76.12 70 PHE B C 1
ATOM 6274 O O . PHE B 1 70 ? -20.969 -45.156 22.375 1 76.12 70 PHE B O 1
ATOM 6281 N N . ILE B 1 71 ? -22.953 -45.125 23.328 1 79 71 ILE B N 1
ATOM 6282 C CA . ILE B 1 71 ? -23.297 -43.844 22.766 1 79 71 ILE B CA 1
ATOM 6283 C C . ILE B 1 71 ? -22.344 -42.781 23.297 1 79 71 ILE B C 1
ATOM 6285 O O . ILE B 1 71 ? -21.859 -41.938 22.531 1 79 71 ILE B O 1
ATOM 6289 N N . VAL B 1 72 ? -22.094 -42.844 24.469 1 77.12 72 VAL B N 1
ATOM 6290 C CA . VAL B 1 72 ? -21.203 -41.875 25.078 1 77.12 72 VAL B CA 1
ATOM 6291 C C . VAL B 1 72 ? -19.781 -42.062 24.547 1 77.12 72 VAL B C 1
ATOM 6293 O O . VAL B 1 72 ? -19.141 -41.062 24.172 1 77.12 72 VAL B O 1
ATOM 6296 N N . GLY B 1 73 ? -19.391 -43.25 24.484 1 72.5 73 GLY B N 1
ATOM 6297 C CA . GLY B 1 73 ? -18.062 -43.5 23.969 1 72.5 73 GLY B CA 1
ATOM 6298 C C . GLY B 1 73 ? -17.922 -43.156 22.5 1 72.5 73 GLY B C 1
ATOM 6299 O O . GLY B 1 73 ? -16.969 -42.5 22.094 1 72.5 73 GLY B O 1
ATOM 6300 N N . TYR B 1 74 ? -18.875 -43.656 21.797 1 73.5 74 TYR B N 1
ATOM 6301 C CA . TYR B 1 74 ? -18.906 -43.406 20.359 1 73.5 74 TYR B CA 1
ATOM 6302 C C . TYR B 1 74 ? -19.047 -41.906 20.094 1 73.5 74 TYR B C 1
ATOM 6304 O O . TYR B 1 74 ? -18.344 -41.344 19.266 1 73.5 74 TYR B O 1
ATOM 6312 N N . GLY B 1 75 ? -19.938 -41.312 20.781 1 76.38 75 GLY B N 1
ATOM 6313 C CA . GLY B 1 75 ? -20.156 -39.906 20.625 1 76.38 75 GLY B CA 1
ATOM 6314 C C . GLY B 1 75 ? -18.953 -39.062 21.016 1 76.38 75 GLY B C 1
ATOM 6315 O O . GLY B 1 75 ? -18.625 -38.094 20.328 1 76.38 75 GLY B O 1
ATOM 6316 N N . LEU B 1 76 ? -18.359 -39.438 22 1 75.06 76 LEU B N 1
ATOM 6317 C CA . LEU B 1 76 ? -17.188 -38.719 22.453 1 75.06 76 LEU B CA 1
ATOM 6318 C C . LEU B 1 76 ? -16.078 -38.75 21.406 1 75.06 76 LEU B C 1
ATOM 6320 O O . LEU B 1 76 ? -15.438 -37.75 21.141 1 75.06 76 LEU B O 1
ATOM 6324 N N . VAL B 1 77 ? -15.875 -39.875 20.875 1 71.88 77 VAL B N 1
ATOM 6325 C CA . VAL B 1 77 ? -14.844 -40 19.844 1 71.88 77 VAL B CA 1
ATOM 6326 C C . VAL B 1 77 ? -15.211 -39.188 18.625 1 71.88 77 VAL B C 1
ATOM 6328 O O . VAL B 1 77 ? -14.352 -38.5 18.047 1 71.88 77 VAL B O 1
ATOM 6331 N N . LYS B 1 78 ? -16.438 -39.156 18.359 1 75.12 78 LYS B N 1
ATOM 6332 C CA . LYS B 1 78 ? -16.891 -38.375 17.203 1 75.12 78 LYS B CA 1
ATOM 6333 C C . LYS B 1 78 ? -16.734 -36.875 17.453 1 75.12 78 LYS B C 1
ATOM 6335 O O . LYS B 1 78 ? -16.344 -36.125 16.547 1 75.12 78 LYS B O 1
ATOM 6340 N N . VAL B 1 79 ? -17.062 -36.562 18.625 1 74.75 79 VAL B N 1
ATOM 6341 C CA . VAL B 1 79 ? -16.922 -35.156 18.969 1 74.75 79 VAL B CA 1
ATOM 6342 C C . VAL B 1 79 ? -15.453 -34.75 18.984 1 74.75 79 VAL B C 1
ATOM 6344 O O . VAL B 1 79 ? -15.094 -33.656 18.516 1 74.75 79 VAL B O 1
ATOM 6347 N N . LEU B 1 80 ? -14.672 -35.562 19.438 1 72.25 80 LEU B N 1
ATOM 6348 C CA . LEU B 1 80 ? -13.242 -35.281 19.484 1 72.25 80 LEU B CA 1
ATOM 6349 C C . LEU B 1 80 ? -12.656 -35.25 18.078 1 72.25 80 LEU B C 1
ATOM 6351 O O . LEU B 1 80 ? -11.781 -34.438 17.781 1 72.25 80 LEU B O 1
ATOM 6355 N N . MET B 1 81 ? -13.156 -36.094 17.328 1 73.62 81 MET B N 1
ATOM 6356 C CA . MET B 1 81 ? -12.703 -36.094 15.945 1 73.62 81 MET B CA 1
ATOM 6357 C C . MET B 1 81 ? -13.141 -34.844 15.219 1 73.62 81 MET B C 1
ATOM 6359 O O . MET B 1 81 ? -12.367 -34.25 14.453 1 73.62 81 MET B O 1
ATOM 6363 N N . LEU B 1 82 ? -14.32 -34.5 15.484 1 75.94 82 LEU B N 1
ATOM 6364 C CA . LEU B 1 82 ? -14.82 -33.281 14.883 1 75.94 82 LEU B CA 1
ATOM 6365 C C . LEU B 1 82 ? -14.023 -32.062 15.383 1 75.94 82 LEU B C 1
ATOM 6367 O O . LEU B 1 82 ? -13.734 -31.156 14.609 1 75.94 82 LEU B O 1
ATOM 6371 N N . ALA B 1 83 ? -13.758 -32.125 16.594 1 75.62 83 ALA B N 1
ATOM 6372 C CA . ALA B 1 83 ? -12.953 -31.047 17.172 1 75.62 83 ALA B CA 1
ATOM 6373 C C . ALA B 1 83 ? -11.555 -31.016 16.547 1 75.62 83 ALA B C 1
ATOM 6375 O O . ALA B 1 83 ? -11.016 -29.938 16.266 1 75.62 83 ALA B O 1
ATOM 6376 N N . ARG B 1 84 ? -11.086 -32.156 16.359 1 76.94 84 ARG B N 1
ATOM 6377 C CA . ARG B 1 84 ? -9.766 -32.25 15.742 1 76.94 84 ARG B CA 1
ATOM 6378 C C . ARG B 1 84 ? -9.781 -31.688 14.328 1 76.94 84 ARG B C 1
ATOM 6380 O O . ARG B 1 84 ? -8.867 -30.953 13.93 1 76.94 84 ARG B O 1
ATOM 6387 N N . ILE B 1 85 ? -10.789 -31.969 13.648 1 78.44 85 ILE B N 1
ATOM 6388 C CA . ILE B 1 85 ? -10.922 -31.5 12.273 1 78.44 85 ILE B CA 1
ATOM 6389 C C . ILE B 1 85 ? -11.07 -29.984 12.266 1 78.44 85 ILE B C 1
ATOM 6391 O O . ILE B 1 85 ? -10.461 -29.297 11.438 1 78.44 85 ILE B O 1
ATOM 6395 N N . MET B 1 86 ? -11.75 -29.5 13.219 1 79.25 86 MET B N 1
ATOM 6396 C CA . MET B 1 86 ? -11.984 -28.062 13.281 1 79.25 86 MET B CA 1
ATOM 6397 C C . MET B 1 86 ? -10.703 -27.312 13.648 1 79.25 86 MET B C 1
ATOM 6399 O O . MET B 1 86 ? -10.414 -26.25 13.086 1 79.25 86 MET B O 1
ATOM 6403 N N . VAL B 1 87 ? -10.047 -27.875 14.523 1 82.06 87 VAL B N 1
ATOM 6404 C CA . VAL B 1 87 ? -8.781 -27.266 14.93 1 82.06 87 VAL B CA 1
ATOM 6405 C C . VAL B 1 87 ? -7.789 -27.328 13.766 1 82.06 87 VAL B C 1
ATOM 6407 O O . VAL B 1 87 ? -7.066 -26.359 13.516 1 82.06 87 VAL B O 1
ATOM 6410 N N . LEU B 1 88 ? -7.785 -28.422 13.148 1 86.38 88 LEU B N 1
ATOM 6411 C CA . LEU B 1 88 ? -6.883 -28.562 12.008 1 86.38 88 LEU B CA 1
ATOM 6412 C C . LEU B 1 88 ? -7.234 -27.547 10.914 1 86.38 88 LEU B C 1
ATOM 6414 O O . LEU B 1 88 ? -6.344 -26.922 10.344 1 86.38 88 LEU B O 1
ATOM 6418 N N . LYS B 1 89 ? -8.469 -27.422 10.688 1 86 89 LYS B N 1
ATOM 6419 C CA . LYS B 1 89 ? -8.922 -26.438 9.703 1 86 89 LYS B CA 1
ATOM 6420 C C . LYS B 1 89 ? -8.492 -25.031 10.094 1 86 89 LYS B C 1
ATOM 6422 O O . LYS B 1 89 ? -8.062 -24.25 9.242 1 86 89 LYS B O 1
ATOM 6427 N N . MET B 1 90 ? -8.617 -24.734 11.32 1 87 90 MET B N 1
ATOM 6428 C CA . MET B 1 90 ? -8.219 -23.422 11.828 1 87 90 MET B CA 1
ATOM 6429 C C . MET B 1 90 ? -6.719 -23.203 11.672 1 87 90 MET B C 1
ATOM 6431 O O . MET B 1 90 ? -6.281 -22.125 11.258 1 87 90 MET B O 1
ATOM 6435 N N . LEU B 1 91 ? -5.984 -24.172 11.984 1 87.75 91 LEU B N 1
ATOM 6436 C CA . LEU B 1 91 ? -4.531 -24.078 11.898 1 87.75 91 LEU B CA 1
ATOM 6437 C C . LEU B 1 91 ? -4.082 -23.938 10.445 1 87.75 91 LEU B C 1
ATOM 6439 O O . LEU B 1 91 ? -3.156 -23.172 10.156 1 87.75 91 LEU B O 1
ATOM 6443 N N . LEU B 1 92 ? -4.789 -24.609 9.578 1 90.88 92 LEU B N 1
ATOM 6444 C CA . LEU B 1 92 ? -4.406 -24.578 8.172 1 90.88 92 LEU B CA 1
ATOM 6445 C C . LEU B 1 92 ? -4.832 -23.266 7.527 1 90.88 92 LEU B C 1
ATOM 6447 O O . LEU B 1 92 ? -4.312 -22.875 6.477 1 90.88 92 LEU B O 1
ATOM 6451 N N . ASN B 1 93 ? -5.727 -22.531 8.188 1 89.44 93 ASN B N 1
ATOM 6452 C CA . ASN B 1 93 ? -6.18 -21.234 7.691 1 89.44 93 ASN B CA 1
ATOM 6453 C C . ASN B 1 93 ? -5.207 -20.109 8.07 1 89.44 93 ASN B C 1
ATOM 6455 O O . ASN B 1 93 ? -5.273 -19.016 7.516 1 89.44 93 ASN B O 1
ATOM 6459 N N . TYR B 1 94 ? -4.285 -20.438 8.922 1 86.75 94 TYR B N 1
ATOM 6460 C CA . TYR B 1 94 ? -3.287 -19.453 9.344 1 86.75 94 TYR B CA 1
ATOM 6461 C C . TYR B 1 94 ? -2.113 -19.422 8.375 1 86.75 94 TYR B C 1
ATOM 6463 O O . TYR B 1 94 ? -1.412 -20.422 8.203 1 86.75 94 TYR B O 1
ATOM 6471 N N . HIS B 1 95 ? -1.887 -18.234 7.758 1 87.19 95 HIS B N 1
ATOM 6472 C CA . HIS B 1 95 ? -0.801 -18.141 6.785 1 87.19 95 HIS B CA 1
ATOM 6473 C C . HIS B 1 95 ? 0.286 -17.188 7.266 1 87.19 95 HIS B C 1
ATOM 6475 O O . HIS B 1 95 ? 1.198 -16.844 6.508 1 87.19 95 HIS B O 1
ATOM 6481 N N . GLY B 1 96 ? 0.202 -16.719 8.445 1 84.88 96 GLY B N 1
ATOM 6482 C CA . GLY B 1 96 ? 1.217 -15.852 9.023 1 84.88 96 GLY B CA 1
ATOM 6483 C C . GLY B 1 96 ? 2.598 -16.484 9.047 1 84.88 96 GLY B C 1
ATOM 6484 O O . GLY B 1 96 ? 3.607 -15.773 9.047 1 84.88 96 GLY B O 1
ATOM 6485 N N . TRP B 1 97 ? 2.641 -17.781 9 1 86.88 97 TRP B N 1
ATOM 6486 C CA . TRP B 1 97 ? 3.914 -18.5 9.031 1 86.88 97 TRP B CA 1
ATOM 6487 C C . TRP B 1 97 ? 4.73 -18.203 7.773 1 86.88 97 TRP B C 1
ATOM 6489 O O . TRP B 1 97 ? 5.957 -18.312 7.785 1 86.88 97 TRP B O 1
ATOM 6499 N N . MET B 1 98 ? 4.109 -17.844 6.68 1 87.56 98 MET B N 1
ATOM 6500 C CA . MET B 1 98 ? 4.832 -17.531 5.449 1 87.56 98 MET B CA 1
ATOM 6501 C C . MET B 1 98 ? 5.375 -16.109 5.492 1 87.56 98 MET B C 1
ATOM 6503 O O . MET B 1 98 ? 6.461 -15.836 4.973 1 87.56 98 MET B O 1
ATOM 6507 N N . HIS B 1 99 ? 4.656 -15.18 6.176 1 84.31 99 HIS B N 1
ATOM 6508 C CA . HIS B 1 99 ? 5.066 -13.789 6.273 1 84.31 99 HIS B CA 1
ATOM 6509 C C . HIS B 1 99 ? 6.113 -13.594 7.363 1 84.31 99 HIS B C 1
ATOM 6511 O O . HIS B 1 99 ? 7.031 -12.789 7.215 1 84.31 99 HIS B O 1
ATOM 6517 N N . SER B 1 100 ? 5.863 -14.328 8.453 1 84.56 100 SER B N 1
ATOM 6518 C CA . SER B 1 100 ? 6.75 -14.219 9.602 1 84.56 100 SER B CA 1
ATOM 6519 C C . SER B 1 100 ? 7.164 -15.594 10.117 1 84.56 100 SER B C 1
ATOM 6521 O O . SER B 1 100 ? 6.785 -15.984 11.219 1 84.56 100 SER B O 1
ATOM 6523 N N . PRO B 1 101 ? 8.086 -16.188 9.469 1 81.88 101 PRO B N 1
ATOM 6524 C CA . PRO B 1 101 ? 8.43 -17.562 9.812 1 81.88 101 PRO B CA 1
ATOM 6525 C C . PRO B 1 101 ? 9.125 -17.688 11.164 1 81.88 101 PRO B C 1
ATOM 6527 O O . PRO B 1 101 ? 9.102 -18.75 11.789 1 81.88 101 PRO B O 1
ATOM 6530 N N . LYS B 1 102 ? 9.625 -16.578 11.789 1 83.19 102 LYS B N 1
ATOM 6531 C CA . LYS B 1 102 ? 10.406 -16.672 13.016 1 83.19 102 LYS B CA 1
ATOM 6532 C C . LYS B 1 102 ? 9.625 -16.125 14.211 1 83.19 102 LYS B C 1
ATOM 6534 O O . LYS B 1 102 ? 10.125 -16.109 15.336 1 83.19 102 LYS B O 1
ATOM 6539 N N . SER B 1 103 ? 8.438 -15.797 13.906 1 84.44 103 SER B N 1
ATOM 6540 C CA . SER B 1 103 ? 7.648 -15.227 14.992 1 84.44 103 SER B CA 1
ATOM 6541 C C . SER B 1 103 ? 7.262 -16.297 16.016 1 84.44 103 SER B C 1
ATOM 6543 O O . SER B 1 103 ? 7.195 -17.484 15.688 1 84.44 103 SER B O 1
ATOM 6545 N N . THR B 1 104 ? 7.012 -15.883 17.219 1 85.06 104 THR B N 1
ATOM 6546 C CA . THR B 1 104 ? 6.57 -16.797 18.281 1 85.06 104 THR B CA 1
ATOM 6547 C C . THR B 1 104 ? 5.219 -17.406 17.922 1 85.06 104 THR B C 1
ATOM 6549 O O . THR B 1 104 ? 4.984 -18.594 18.188 1 85.06 104 THR B O 1
ATOM 6552 N N . ALA B 1 105 ? 4.492 -16.625 17.375 1 84.31 105 ALA B N 1
ATOM 6553 C CA . ALA B 1 105 ? 3.184 -17.125 16.953 1 84.31 105 ALA B CA 1
ATOM 6554 C C . ALA B 1 105 ? 3.324 -18.266 15.953 1 84.31 105 ALA B C 1
ATOM 6556 O O . ALA B 1 105 ? 2.598 -19.266 16.031 1 84.31 105 ALA B O 1
ATOM 6557 N N . THR B 1 106 ? 4.234 -18.188 15.062 1 86 106 THR B N 1
ATOM 6558 C CA . THR B 1 106 ? 4.457 -19.203 14.039 1 86 106 THR B CA 1
ATOM 6559 C C . THR B 1 106 ? 5.039 -20.469 14.664 1 86 106 THR B C 1
ATOM 6561 O O . THR B 1 106 ? 4.668 -21.578 14.281 1 86 106 THR B O 1
ATOM 6564 N N . LYS B 1 107 ? 5.895 -20.328 15.633 1 88.12 107 LYS B N 1
ATOM 6565 C CA . LYS B 1 107 ? 6.488 -21.484 16.297 1 88.12 107 LYS B CA 1
ATOM 6566 C C . LYS B 1 107 ? 5.438 -22.281 17.062 1 88.12 107 LYS B C 1
ATOM 6568 O O . LYS B 1 107 ? 5.414 -23.5 17 1 88.12 107 LYS B O 1
ATOM 6573 N N . LEU B 1 108 ? 4.602 -21.531 17.734 1 86.88 108 LEU B N 1
ATOM 6574 C CA . LEU B 1 108 ? 3.521 -22.188 18.469 1 86.88 108 LEU B CA 1
ATOM 6575 C C . LEU B 1 108 ? 2.539 -22.844 17.5 1 86.88 108 LEU B C 1
ATOM 6577 O O . LEU B 1 108 ? 2.049 -23.938 17.766 1 86.88 108 LEU B O 1
ATOM 6581 N N . TRP B 1 109 ? 2.248 -22.219 16.5 1 89.62 109 TRP B N 1
ATOM 6582 C CA . TRP B 1 109 ? 1.383 -22.75 15.453 1 89.62 109 TRP B CA 1
ATOM 6583 C C . TRP B 1 109 ? 1.949 -24.062 14.898 1 89.62 109 TRP B C 1
ATOM 6585 O O . TRP B 1 109 ? 1.223 -25.047 14.75 1 89.62 109 TRP B O 1
ATOM 6595 N N . GLY B 1 110 ? 3.225 -24.125 14.633 1 90 110 GLY B N 1
ATOM 6596 C CA . GLY B 1 110 ? 3.873 -25.312 14.102 1 90 110 GLY B CA 1
ATOM 6597 C C . GLY B 1 110 ? 3.811 -26.5 15.047 1 90 110 GLY B C 1
ATOM 6598 O O . GLY B 1 110 ? 3.564 -27.625 14.609 1 90 110 GLY B O 1
ATOM 6599 N N . LEU B 1 111 ? 3.986 -26.219 16.25 1 87.19 111 LEU B N 1
ATOM 6600 C CA . LEU B 1 111 ? 3.912 -27.266 17.266 1 87.19 111 LEU B CA 1
ATOM 6601 C C . LEU B 1 111 ? 2.5 -27.828 17.359 1 87.19 111 LEU B C 1
ATOM 6603 O O . LEU B 1 111 ? 2.318 -29.047 17.438 1 87.19 111 LEU B O 1
ATOM 6607 N N . MET B 1 112 ? 1.601 -26.969 17.266 1 87.19 112 MET B N 1
ATOM 6608 C CA . MET B 1 112 ? 0.205 -27.391 17.344 1 87.19 112 MET B CA 1
ATOM 6609 C C . MET B 1 112 ? -0.192 -28.188 16.109 1 87.19 112 MET B C 1
ATOM 6611 O O . MET B 1 112 ? -0.877 -29.203 16.219 1 87.19 112 MET B O 1
ATOM 6615 N N . LEU B 1 113 ? 0.236 -27.75 15.016 1 89.19 113 LEU B N 1
ATOM 6616 C CA . LEU B 1 113 ? -0.097 -28.422 13.766 1 89.19 113 LEU B CA 1
ATOM 6617 C C . LEU B 1 113 ? 0.5 -29.828 13.727 1 89.19 113 LEU B C 1
ATOM 6619 O O . LEU B 1 113 ? -0.181 -30.797 13.359 1 89.19 113 LEU B O 1
ATOM 6623 N N . LYS B 1 114 ? 1.723 -29.953 14.102 1 86.81 114 LYS B N 1
ATOM 6624 C CA . LYS B 1 114 ? 2.385 -31.266 14.133 1 86.81 114 LYS B CA 1
ATOM 6625 C C . LYS B 1 114 ? 1.683 -32.219 15.102 1 86.81 114 LYS B C 1
ATOM 6627 O O . LYS B 1 114 ? 1.522 -33.406 14.805 1 86.81 114 LYS B O 1
ATOM 6632 N N . ALA B 1 115 ? 1.257 -31.625 16.172 1 82.25 115 ALA B N 1
ATOM 6633 C CA . ALA B 1 115 ? 0.586 -32.438 17.188 1 82.25 115 ALA B CA 1
ATOM 6634 C C . ALA B 1 115 ? -0.773 -32.906 16.688 1 82.25 115 ALA B C 1
ATOM 6636 O O . ALA B 1 115 ? -1.169 -34.062 16.953 1 82.25 115 ALA B O 1
ATOM 6637 N N . ILE B 1 116 ? -1.404 -32.094 16 1 83.5 116 ILE B N 1
ATOM 6638 C CA . ILE B 1 116 ? -2.764 -32.406 15.57 1 83.5 116 ILE B CA 1
ATOM 6639 C C . ILE B 1 116 ? -2.721 -33.344 14.359 1 83.5 116 ILE B C 1
ATOM 6641 O O . ILE B 1 116 ? -3.561 -34.219 14.219 1 83.5 116 ILE B O 1
ATOM 6645 N N . VAL B 1 117 ? -1.855 -33.125 13.43 1 82.44 117 VAL B N 1
ATOM 6646 C CA . VAL B 1 117 ? -1.716 -33.969 12.25 1 82.44 117 VAL B CA 1
ATOM 6647 C C . VAL B 1 117 ? -1.206 -35.344 12.656 1 82.44 117 VAL B C 1
ATOM 6649 O O . VAL B 1 117 ? -1.689 -36.375 12.164 1 82.44 117 VAL B O 1
ATOM 6652 N N . GLY B 1 118 ? -0.293 -35.312 13.531 1 76.56 118 GLY B N 1
ATOM 6653 C CA . GLY B 1 118 ? 0.266 -36.594 13.984 1 76.56 118 GLY B CA 1
ATOM 6654 C C . GLY B 1 118 ? 1.142 -37.25 12.945 1 76.56 118 GLY B C 1
ATOM 6655 O O . GLY B 1 118 ? 1.375 -36.719 11.875 1 76.56 118 GLY B O 1
ATOM 6656 N N . LYS B 1 119 ? 1.785 -38.406 13.438 1 76.81 119 LYS B N 1
ATOM 6657 C CA . LYS B 1 119 ? 2.635 -39.188 12.547 1 76.81 119 LYS B CA 1
ATOM 6658 C C . LYS B 1 119 ? 1.912 -40.469 12.07 1 76.81 119 LYS B C 1
ATOM 6660 O O . LYS B 1 119 ? 1.088 -41.031 12.797 1 76.81 119 LYS B O 1
ATOM 6665 N N . GLY B 1 120 ? 1.807 -40.656 10.766 1 75.12 120 GLY B N 1
ATOM 6666 C CA . GLY B 1 120 ? 1.208 -41.875 10.266 1 75.12 120 GLY B CA 1
ATOM 6667 C C . GLY B 1 120 ? 1.129 -41.938 8.75 1 75.12 120 GLY B C 1
ATOM 6668 O O . GLY B 1 120 ? 1.588 -41.031 8.07 1 75.12 120 GLY B O 1
ATOM 6669 N N . ASN B 1 121 ? 0.754 -43.125 8.352 1 82.06 121 ASN B N 1
ATOM 6670 C CA . ASN B 1 121 ? 0.508 -43.344 6.926 1 82.06 121 ASN B CA 1
ATOM 6671 C C . ASN B 1 121 ? -0.911 -42.938 6.539 1 82.06 121 ASN B C 1
ATOM 6673 O O . ASN B 1 121 ? -1.869 -43.656 6.828 1 82.06 121 ASN B O 1
ATOM 6677 N N . PHE B 1 122 ? -0.991 -41.781 5.898 1 86.88 122 PHE B N 1
ATOM 6678 C CA . PHE B 1 122 ? -2.287 -41.25 5.488 1 86.88 122 PHE B CA 1
ATOM 6679 C C . PHE B 1 122 ? -2.594 -41.656 4.043 1 86.88 122 PHE B C 1
ATOM 6681 O O . PHE B 1 122 ? -1.7 -41.656 3.193 1 86.88 122 PHE B O 1
ATOM 6688 N N . PRO B 1 123 ? -3.885 -41.938 3.826 1 91 123 PRO B N 1
ATOM 6689 C CA . PRO B 1 123 ? -4.266 -42.125 2.422 1 91 123 PRO B CA 1
ATOM 6690 C C . PRO B 1 123 ? -4.07 -40.875 1.594 1 91 123 PRO B C 1
ATOM 6692 O O . PRO B 1 123 ? -3.982 -39.75 2.15 1 91 123 PRO B O 1
ATOM 6695 N N . LEU B 1 124 ? -4.055 -41.062 0.31 1 94.06 124 LEU B N 1
ATOM 6696 C CA . LEU B 1 124 ? -3.691 -40 -0.641 1 94.06 124 LEU B CA 1
ATOM 6697 C C . LEU B 1 124 ? -4.578 -38.781 -0.458 1 94.06 124 LEU B C 1
ATOM 6699 O O . LEU B 1 124 ? -4.082 -37.656 -0.429 1 94.06 124 LEU B O 1
ATOM 6703 N N . TYR B 1 125 ? -5.914 -38.969 -0.227 1 94.06 125 TYR B N 1
ATOM 6704 C CA . TYR B 1 125 ? -6.848 -37.844 -0.224 1 94.06 125 TYR B CA 1
ATOM 6705 C C . TYR B 1 125 ? -7.34 -37.562 1.188 1 94.06 125 TYR B C 1
ATOM 6707 O O . TYR B 1 125 ? -8.398 -36.969 1.369 1 94.06 125 TYR B O 1
ATOM 6715 N N . PHE B 1 126 ? -6.566 -37.938 2.191 1 89.38 126 PHE B N 1
ATOM 6716 C CA . PHE B 1 126 ? -6.969 -37.844 3.592 1 89.38 126 PHE B CA 1
ATOM 6717 C C . PHE B 1 126 ? -7.242 -36.406 4 1 89.38 126 PHE B C 1
ATOM 6719 O O . PHE B 1 126 ? -8.203 -36.125 4.723 1 89.38 126 PHE B O 1
ATOM 6726 N N . PHE B 1 127 ? -6.469 -35.5 3.582 1 91.12 127 PHE B N 1
ATOM 6727 C CA . PHE B 1 127 ? -6.504 -34.156 4.117 1 91.12 127 PHE B CA 1
ATOM 6728 C C . PHE B 1 127 ? -7.395 -33.25 3.26 1 91.12 127 PHE B C 1
ATOM 6730 O O . PHE B 1 127 ? -7.609 -32.094 3.588 1 91.12 127 PHE B O 1
ATOM 6737 N N . GLN B 1 128 ? -7.977 -33.688 2.195 1 91.06 128 GLN B N 1
ATOM 6738 C CA . GLN B 1 128 ? -8.734 -32.875 1.246 1 91.06 128 GLN B CA 1
ATOM 6739 C C . GLN B 1 128 ? -9.859 -32.125 1.942 1 91.06 128 GLN B C 1
ATOM 6741 O O . GLN B 1 128 ? -9.977 -30.906 1.794 1 91.06 128 GLN B O 1
ATOM 6746 N N . PRO B 1 129 ? -10.602 -32.781 2.795 1 85.69 129 PRO B N 1
ATOM 6747 C CA . PRO B 1 129 ? -11.719 -32.062 3.418 1 85.69 129 PRO B CA 1
ATOM 6748 C C . PRO B 1 129 ? -11.266 -31.031 4.445 1 85.69 129 PRO B C 1
ATOM 6750 O O . PRO B 1 129 ? -12.055 -30.172 4.855 1 85.69 129 PRO B O 1
ATOM 6753 N N . MET B 1 130 ? -10.023 -31.156 4.848 1 87.5 130 MET B N 1
ATOM 6754 C CA . MET B 1 130 ? -9.531 -30.281 5.906 1 87.5 130 MET B CA 1
ATOM 6755 C C . MET B 1 130 ? -8.852 -29.047 5.32 1 87.5 130 MET B C 1
ATOM 6757 O O . MET B 1 130 ? -8.633 -28.062 6.023 1 87.5 130 MET B O 1
ATOM 6761 N N . LEU B 1 131 ? -8.586 -29.031 4.055 1 93.62 131 LEU B N 1
ATOM 6762 C CA . LEU B 1 131 ? -7.891 -27.922 3.424 1 93.62 131 LEU B CA 1
ATOM 6763 C C . LEU B 1 131 ? -8.797 -26.688 3.344 1 93.62 131 LEU B C 1
ATOM 6765 O O . LEU B 1 131 ? -10 -26.812 3.119 1 93.62 131 LEU B O 1
ATOM 6769 N N . PRO B 1 132 ? -8.211 -25.531 3.611 1 93.06 132 PRO B N 1
ATOM 6770 C CA . PRO B 1 132 ? -9.008 -24.312 3.473 1 93.06 132 PRO B CA 1
ATOM 6771 C C . PRO B 1 132 ? -9.438 -24.047 2.029 1 93.06 132 PRO B C 1
ATOM 6773 O O . PRO B 1 132 ? -8.781 -24.516 1.094 1 93.06 132 PRO B O 1
ATOM 6776 N N . HIS B 1 133 ? -10.562 -23.328 1.905 1 95.12 133 HIS B N 1
ATOM 6777 C CA . HIS B 1 133 ? -10.992 -22.875 0.591 1 95.12 133 HIS B CA 1
ATOM 6778 C C . HIS B 1 133 ? -10.102 -21.75 0.08 1 95.12 133 HIS B C 1
ATOM 6780 O O . HIS B 1 133 ? -9.508 -21.016 0.872 1 95.12 133 HIS B O 1
ATOM 6786 N N . LEU B 1 134 ? -9.938 -21.719 -1.199 1 97.19 134 LEU B N 1
ATOM 6787 C CA . LEU B 1 134 ? -9.219 -20.594 -1.787 1 97.19 134 LEU B CA 1
ATOM 6788 C C . LEU B 1 134 ? -9.906 -19.281 -1.463 1 97.19 134 LEU B C 1
ATOM 6790 O O . LEU B 1 134 ? -11.086 -19.094 -1.77 1 97.19 134 LEU B O 1
ATOM 6794 N N . PRO B 1 135 ? -9.227 -18.344 -0.851 1 96.56 135 PRO B N 1
ATOM 6795 C CA . PRO B 1 135 ? -9.875 -17.094 -0.469 1 96.56 135 PRO B CA 1
ATOM 6796 C C . PRO B 1 135 ? -10.188 -16.188 -1.668 1 96.56 135 PRO B C 1
ATOM 6798 O O . PRO B 1 135 ? -9.539 -16.312 -2.715 1 96.56 135 PRO B O 1
ATOM 6801 N N . VAL B 1 136 ? -11.227 -15.367 -1.496 1 98 136 VAL B N 1
ATOM 6802 C CA . VAL B 1 136 ? -11.477 -14.273 -2.432 1 98 136 VAL B CA 1
ATOM 6803 C C . VAL B 1 136 ? -10.828 -12.992 -1.913 1 98 136 VAL B C 1
ATOM 6805 O O . VAL B 1 136 ? -11.227 -12.461 -0.878 1 98 136 VAL B O 1
ATOM 6808 N N . PRO B 1 137 ? -9.812 -12.492 -2.621 1 97.75 137 PRO B N 1
ATOM 6809 C CA . PRO B 1 137 ? -9.117 -11.289 -2.143 1 97.75 137 PRO B CA 1
ATOM 6810 C C . PRO B 1 137 ? -10.039 -10.07 -2.076 1 97.75 137 PRO B C 1
ATOM 6812 O O . PRO B 1 137 ? -11.117 -10.078 -2.666 1 97.75 137 PRO B O 1
ATOM 6815 N N . ASP B 1 138 ? -9.602 -9.047 -1.339 1 96.19 138 ASP B N 1
ATOM 6816 C CA . ASP B 1 138 ? -10.312 -7.781 -1.249 1 96.19 138 ASP B CA 1
ATOM 6817 C C . ASP B 1 138 ? -10.219 -7.004 -2.561 1 96.19 138 ASP B C 1
ATOM 6819 O O . ASP B 1 138 ? -9.133 -6.887 -3.143 1 96.19 138 ASP B O 1
ATOM 6823 N N . LEU B 1 139 ? -11.352 -6.496 -2.971 1 97.69 139 LEU B N 1
ATOM 6824 C CA . LEU B 1 139 ? -11.43 -5.84 -4.273 1 97.69 139 LEU B CA 1
ATOM 6825 C C . LEU B 1 139 ? -10.492 -4.641 -4.332 1 97.69 139 LEU B C 1
ATOM 6827 O O . LEU B 1 139 ? -9.781 -4.453 -5.32 1 97.69 139 LEU B O 1
ATOM 6831 N N . ASN B 1 140 ? -10.469 -3.83 -3.303 1 93.06 140 ASN B N 1
ATOM 6832 C CA . ASN B 1 140 ? -9.641 -2.629 -3.291 1 93.06 140 ASN B CA 1
ATOM 6833 C C . ASN B 1 140 ? -8.156 -2.975 -3.303 1 93.06 140 ASN B C 1
ATOM 6835 O O . ASN B 1 140 ? -7.371 -2.336 -4.004 1 93.06 140 ASN B O 1
ATOM 6839 N N . ILE B 1 141 ? -7.801 -3.979 -2.545 1 93.88 141 ILE B N 1
ATOM 6840 C CA . ILE B 1 141 ? -6.406 -4.402 -2.461 1 93.88 141 ILE B CA 1
ATOM 6841 C C . ILE B 1 141 ? -5.957 -4.965 -3.807 1 93.88 141 ILE B C 1
ATOM 6843 O O . ILE B 1 141 ? -4.848 -4.676 -4.266 1 93.88 141 ILE B O 1
ATOM 6847 N N . THR B 1 142 ? -6.828 -5.715 -4.438 1 97.94 142 THR B N 1
ATOM 6848 C CA . THR B 1 142 ? -6.535 -6.281 -5.75 1 97.94 142 THR B CA 1
ATOM 6849 C C . THR B 1 142 ? -6.281 -5.176 -6.77 1 97.94 142 THR B C 1
ATOM 6851 O O . THR B 1 142 ? -5.316 -5.242 -7.535 1 97.94 142 THR B O 1
ATOM 6854 N N . CYS B 1 143 ? -7.117 -4.195 -6.754 1 96.88 143 CYS B N 1
ATOM 6855 C CA . CYS B 1 143 ? -6.996 -3.092 -7.703 1 96.88 143 CYS B CA 1
ATOM 6856 C C . CYS B 1 143 ? -5.695 -2.326 -7.484 1 96.88 143 CYS B C 1
ATOM 6858 O O . CYS B 1 143 ? -5.008 -1.976 -8.445 1 96.88 143 CYS B O 1
ATOM 6860 N N . GLU B 1 144 ? -5.355 -2.15 -6.285 1 92.62 144 GLU B N 1
ATOM 6861 C CA . GLU B 1 144 ? -4.129 -1.434 -5.957 1 92.62 144 GLU B CA 1
ATOM 6862 C C . GLU B 1 144 ? -2.896 -2.23 -6.383 1 92.62 144 GLU B C 1
ATOM 6864 O O . GLU B 1 144 ? -1.949 -1.669 -6.938 1 92.62 144 GLU B O 1
ATOM 6869 N N . LYS B 1 145 ? -2.887 -3.521 -6.066 1 96.12 145 LYS B N 1
ATOM 6870 C CA . LYS B 1 145 ? -1.771 -4.383 -6.445 1 96.12 145 LYS B CA 1
ATOM 6871 C C . LYS B 1 145 ? -1.608 -4.434 -7.965 1 96.12 145 LYS B C 1
ATOM 6873 O O . LYS B 1 145 ? -0.487 -4.434 -8.477 1 96.12 145 LYS B O 1
ATOM 6878 N N . TYR B 1 146 ? -2.805 -4.426 -8.648 1 98.06 146 TYR B N 1
ATOM 6879 C CA . TYR B 1 146 ? -2.781 -4.465 -10.109 1 98.06 146 TYR B CA 1
ATOM 6880 C C . TYR B 1 146 ? -2.139 -3.203 -10.68 1 98.06 146 TYR B C 1
ATOM 6882 O O . TYR B 1 146 ? -1.255 -3.281 -11.531 1 98.06 146 TYR B O 1
ATOM 6890 N N . LEU B 1 147 ? -2.496 -2.1 -10.141 1 95.56 147 LEU B N 1
ATOM 6891 C CA . LEU B 1 147 ? -1.953 -0.832 -10.617 1 95.56 147 LEU B CA 1
ATOM 6892 C C . LEU B 1 147 ? -0.463 -0.728 -10.305 1 95.56 147 LEU B C 1
ATOM 6894 O O . LEU B 1 147 ? 0.319 -0.268 -11.141 1 95.56 147 LEU B O 1
ATOM 6898 N N . THR B 1 148 ? -0.076 -1.186 -9.102 1 93.94 148 THR B N 1
ATOM 6899 C CA . THR B 1 148 ? 1.322 -1.146 -8.688 1 93.94 148 THR B CA 1
ATOM 6900 C C . THR B 1 148 ? 2.182 -2.02 -9.602 1 93.94 148 THR B C 1
ATOM 6902 O O . THR B 1 148 ? 3.295 -1.637 -9.969 1 93.94 148 THR B O 1
ATOM 6905 N N . SER B 1 149 ? 1.638 -3.139 -9.984 1 96.94 149 SER B N 1
ATOM 6906 C CA . SER B 1 149 ? 2.365 -4.086 -10.82 1 96.94 149 SER B CA 1
ATOM 6907 C C . SER B 1 149 ? 2.5 -3.574 -12.25 1 96.94 149 SER B C 1
ATOM 6909 O O . SER B 1 149 ? 3.51 -3.826 -12.914 1 96.94 149 SER B O 1
ATOM 6911 N N . MET B 1 150 ? 1.521 -2.785 -12.719 1 97.38 150 MET B N 1
ATOM 6912 C CA . MET B 1 150 ? 1.484 -2.383 -14.117 1 97.38 150 MET B CA 1
ATOM 6913 C C . MET B 1 150 ? 2.225 -1.067 -14.328 1 97.38 150 MET B C 1
ATOM 6915 O O . MET B 1 150 ? 2.654 -0.761 -15.445 1 97.38 150 MET B O 1
ATOM 6919 N N . ARG B 1 151 ? 2.436 -0.31 -13.25 1 93.94 151 ARG B N 1
ATOM 6920 C CA . ARG B 1 151 ? 2.982 1.038 -13.367 1 93.94 151 ARG B CA 1
ATOM 6921 C C . ARG B 1 151 ? 4.348 1.017 -14.047 1 93.94 151 ARG B C 1
ATOM 6923 O O . ARG B 1 151 ? 4.598 1.789 -14.977 1 93.94 151 ARG B O 1
ATOM 6930 N N . PRO B 1 152 ? 5.258 0.104 -13.648 1 94.81 152 PRO B N 1
ATOM 6931 C CA . PRO B 1 152 ? 6.586 0.125 -14.266 1 94.81 152 PRO B CA 1
ATOM 6932 C C . PRO B 1 152 ? 6.566 -0.313 -15.727 1 94.81 152 PRO B C 1
ATOM 6934 O O . PRO B 1 152 ? 7.543 -0.107 -16.453 1 94.81 152 PRO B O 1
ATOM 6937 N N . LEU B 1 153 ? 5.43 -0.894 -16.203 1 97.19 153 LEU B N 1
ATOM 6938 C CA . LEU B 1 153 ? 5.352 -1.467 -17.547 1 97.19 153 LEU B CA 1
ATOM 6939 C C . LEU B 1 153 ? 4.762 -0.465 -18.531 1 97.19 153 LEU B C 1
ATOM 6941 O O . LEU B 1 153 ? 4.906 -0.623 -19.75 1 97.19 153 LEU B O 1
ATOM 6945 N N . LEU B 1 154 ? 4.102 0.587 -18 1 95.88 154 LEU B N 1
ATOM 6946 C CA . LEU B 1 154 ? 3.258 1.403 -18.875 1 95.88 154 LEU B CA 1
ATOM 6947 C C . LEU B 1 154 ? 3.805 2.822 -18.984 1 95.88 154 LEU B C 1
ATOM 6949 O O . LEU B 1 154 ? 4.445 3.318 -18.062 1 95.88 154 LEU B O 1
ATOM 6953 N N . SER B 1 155 ? 3.529 3.439 -20.125 1 91.75 155 SER B N 1
ATOM 6954 C CA . SER B 1 155 ? 3.732 4.875 -20.266 1 91.75 155 SER B CA 1
ATOM 6955 C C . SER B 1 155 ? 2.752 5.66 -19.391 1 91.75 155 SER B C 1
ATOM 6957 O O . SER B 1 155 ? 1.763 5.105 -18.906 1 91.75 155 SER B O 1
ATOM 6959 N N . ASP B 1 156 ? 2.984 6.891 -19.188 1 85.19 156 ASP B N 1
ATOM 6960 C CA . ASP B 1 156 ? 2.094 7.727 -18.391 1 85.19 156 ASP B CA 1
ATOM 6961 C C . ASP B 1 156 ? 0.693 7.773 -19 1 85.19 156 ASP B C 1
ATOM 6963 O O . ASP B 1 156 ? -0.303 7.766 -18.266 1 85.19 156 ASP B O 1
ATOM 6967 N N . GLU B 1 157 ? 0.587 7.82 -20.281 1 87.69 157 GLU B N 1
ATOM 6968 C CA . GLU B 1 157 ? -0.702 7.875 -20.953 1 87.69 157 GLU B CA 1
ATOM 6969 C C . GLU B 1 157 ? -1.482 6.578 -20.766 1 87.69 157 GLU B C 1
ATOM 6971 O O . GLU B 1 157 ? -2.666 6.602 -20.438 1 87.69 157 GLU B O 1
ATOM 6976 N N . ASP B 1 158 ? -0.797 5.43 -21.016 1 93.12 158 ASP B N 1
ATOM 6977 C CA . ASP B 1 158 ? -1.449 4.137 -20.859 1 93.12 158 ASP B CA 1
ATOM 6978 C C . ASP B 1 158 ? -1.863 3.904 -19.406 1 93.12 158 ASP B C 1
ATOM 6980 O O . ASP B 1 158 ? -2.9 3.293 -19.141 1 93.12 158 ASP B O 1
ATOM 6984 N N . PHE B 1 159 ? -0.988 4.41 -18.531 1 93.19 159 PHE B N 1
ATOM 6985 C CA . PHE B 1 159 ? -1.312 4.23 -17.109 1 93.19 159 PHE B CA 1
ATOM 6986 C C . PHE B 1 159 ? -2.516 5.082 -16.719 1 93.19 159 PHE B C 1
ATOM 6988 O O . PHE B 1 159 ? -3.344 4.66 -15.914 1 93.19 159 PHE B O 1
ATOM 6995 N N . MET B 1 160 ? -2.609 6.312 -17.25 1 89.5 160 MET B N 1
ATOM 6996 C CA . MET B 1 160 ? -3.777 7.152 -17 1 89.5 160 MET B CA 1
ATOM 6997 C C . MET B 1 160 ? -5.059 6.445 -17.438 1 89.5 160 MET B C 1
ATOM 6999 O O . MET B 1 160 ? -6.055 6.457 -16.703 1 89.5 160 MET B O 1
ATOM 7003 N N . ASN B 1 161 ? -5.008 5.801 -18.562 1 92.69 161 ASN B N 1
ATOM 7004 C CA . ASN B 1 161 ? -6.16 5.062 -19.078 1 92.69 161 ASN B CA 1
ATOM 7005 C C . ASN B 1 161 ? -6.516 3.887 -18.172 1 92.69 161 ASN B C 1
ATOM 7007 O O . ASN B 1 161 ? -7.684 3.678 -17.844 1 92.69 161 ASN B O 1
ATOM 7011 N N . LEU B 1 162 ? -5.504 3.15 -17.781 1 95.19 162 LEU B N 1
ATOM 7012 C CA . LEU B 1 162 ? -5.738 2.008 -16.906 1 95.19 162 LEU B CA 1
ATOM 7013 C C . LEU B 1 162 ? -6.281 2.461 -15.555 1 95.19 162 LEU B C 1
ATOM 7015 O O . LEU B 1 162 ? -7.199 1.847 -15.008 1 95.19 162 LEU B O 1
ATOM 7019 N N . LEU B 1 163 ? -5.605 3.473 -15.055 1 93.12 163 LEU B N 1
ATOM 7020 C CA . LEU B 1 163 ? -6.016 4.012 -13.766 1 93.12 163 LEU B CA 1
ATOM 7021 C C . LEU B 1 163 ? -7.488 4.402 -13.781 1 93.12 163 LEU B C 1
ATOM 7023 O O . LEU B 1 163 ? -8.234 4.074 -12.852 1 93.12 163 LEU B O 1
ATOM 7027 N N . THR B 1 164 ? -7.988 5.043 -14.781 1 93.12 164 THR B N 1
ATOM 7028 C CA . THR B 1 164 ? -9.375 5.477 -14.891 1 93.12 164 THR B CA 1
ATOM 7029 C C . THR B 1 164 ? -10.312 4.281 -15.023 1 93.12 164 THR B C 1
ATOM 7031 O O . THR B 1 164 ? -11.398 4.262 -14.445 1 93.12 164 THR B O 1
ATOM 7034 N N . ALA B 1 165 ? -9.852 3.332 -15.797 1 95.75 165 ALA B N 1
ATOM 7035 C CA . ALA B 1 165 ? -10.656 2.125 -15.969 1 95.75 165 ALA B CA 1
ATOM 7036 C C . ALA B 1 165 ? -10.82 1.38 -14.648 1 95.75 165 ALA B C 1
ATOM 7038 O O . ALA B 1 165 ? -11.898 0.88 -14.336 1 95.75 165 ALA B O 1
ATOM 7039 N N . VAL B 1 166 ? -9.727 1.298 -13.891 1 96.88 166 VAL B N 1
ATOM 7040 C CA . VAL B 1 166 ? -9.734 0.603 -12.609 1 96.88 166 VAL B CA 1
ATOM 7041 C C . VAL B 1 166 ? -10.641 1.348 -11.625 1 96.88 166 VAL B C 1
ATOM 7043 O O . VAL B 1 166 ? -11.406 0.728 -10.891 1 96.88 166 VAL B O 1
ATOM 7046 N N . LEU B 1 167 ? -10.531 2.662 -11.602 1 92.81 167 LEU B N 1
ATOM 7047 C CA . LEU B 1 167 ? -11.352 3.467 -10.695 1 92.81 167 LEU B CA 1
ATOM 7048 C C . LEU B 1 167 ? -12.828 3.324 -11.031 1 92.81 167 LEU B C 1
ATOM 7050 O O . LEU B 1 167 ? -13.664 3.191 -10.133 1 92.81 167 LEU B O 1
ATOM 7054 N N . SER B 1 168 ? -13.133 3.344 -12.297 1 93.56 168 SER B N 1
ATOM 7055 C CA . SER B 1 168 ? -14.508 3.135 -12.742 1 93.56 168 SER B CA 1
ATOM 7056 C C . SER B 1 168 ? -15.016 1.76 -12.32 1 93.56 168 SER B C 1
ATOM 7058 O O . SER B 1 168 ? -16.141 1.631 -11.836 1 93.56 168 SER B O 1
ATOM 7060 N N . PHE B 1 169 ? -14.258 0.754 -12.5 1 97.06 169 PHE B N 1
ATOM 7061 C CA . PHE B 1 169 ? -14.609 -0.619 -12.156 1 97.06 169 PHE B CA 1
ATOM 7062 C C . PHE B 1 169 ? -14.898 -0.751 -10.664 1 97.06 169 PHE B C 1
ATOM 7064 O O . PHE B 1 169 ? -15.852 -1.418 -10.273 1 97.06 169 PHE B O 1
ATOM 7071 N N . LYS B 1 170 ? -14.023 -0.137 -9.875 1 93.75 170 LYS B N 1
ATOM 7072 C CA . LYS B 1 170 ? -14.133 -0.203 -8.422 1 93.75 170 LYS B CA 1
ATOM 7073 C C . LYS B 1 170 ? -15.453 0.395 -7.945 1 93.75 170 LYS B C 1
ATOM 7075 O O . LYS B 1 170 ? -16.031 -0.061 -6.953 1 93.75 170 LYS B O 1
ATOM 7080 N N . GLU B 1 171 ? -15.914 1.34 -8.648 1 89.56 171 GLU B N 1
ATOM 7081 C CA . GLU B 1 171 ? -17.094 2.072 -8.211 1 89.56 171 GLU B CA 1
ATOM 7082 C C . GLU B 1 171 ? -18.359 1.48 -8.82 1 89.56 171 GLU B C 1
ATOM 7084 O O . GLU B 1 171 ? -19.438 1.525 -8.211 1 89.56 171 GLU B O 1
ATOM 7089 N N . LYS B 1 172 ? -18.266 0.971 -9.977 1 93.94 172 LYS B N 1
ATOM 7090 C CA . LYS B 1 172 ? -19.469 0.575 -10.711 1 93.94 172 LYS B CA 1
ATOM 7091 C C . LYS B 1 172 ? -19.688 -0.934 -10.641 1 93.94 172 LYS B C 1
ATOM 7093 O O . LYS B 1 172 ? -20.375 -1.424 -9.75 1 93.94 172 LYS B O 1
ATOM 7098 N N . GLU B 1 173 ? -18.953 -1.718 -11.445 1 96.88 173 GLU B N 1
ATOM 7099 C CA . GLU B 1 173 ? -19.25 -3.139 -11.602 1 96.88 173 GLU B CA 1
ATOM 7100 C C . GLU B 1 173 ? -18.516 -3.971 -10.555 1 96.88 173 GLU B C 1
ATOM 7102 O O . GLU B 1 173 ? -18.984 -5.055 -10.18 1 96.88 173 GLU B O 1
ATOM 7107 N N . GLY B 1 174 ? -17.438 -3.475 -10.008 1 97.38 174 GLY B N 1
ATOM 7108 C CA . GLY B 1 174 ? -16.562 -4.223 -9.125 1 97.38 174 GLY B CA 1
ATOM 7109 C C . GLY B 1 174 ? -17.266 -4.828 -7.934 1 97.38 174 GLY B C 1
ATOM 7110 O O . GLY B 1 174 ? -17.188 -6.035 -7.703 1 97.38 174 GLY B O 1
ATOM 7111 N N . PRO B 1 175 ? -18.047 -4.043 -7.234 1 96.81 175 PRO B N 1
ATOM 7112 C CA . PRO B 1 175 ? -18.703 -4.551 -6.027 1 96.81 175 PRO B CA 1
ATOM 7113 C C . PRO B 1 175 ? -19.703 -5.66 -6.324 1 96.81 175 PRO B C 1
ATOM 7115 O O . PRO B 1 175 ? -19.781 -6.645 -5.582 1 96.81 175 PRO B O 1
ATOM 7118 N N . THR B 1 176 ? -20.422 -5.555 -7.383 1 97.69 176 THR B N 1
ATOM 7119 C CA . THR B 1 176 ? -21.391 -6.57 -7.762 1 97.69 176 THR B CA 1
ATOM 7120 C C . THR B 1 176 ? -20.703 -7.879 -8.125 1 97.69 176 THR B C 1
ATOM 7122 O O . THR B 1 176 ? -21.141 -8.953 -7.715 1 97.69 176 THR B O 1
ATOM 7125 N N . LEU B 1 177 ? -19.672 -7.801 -8.844 1 98.44 177 LEU B N 1
ATOM 7126 C CA . LEU B 1 177 ? -18.938 -8.984 -9.25 1 98.44 177 LEU B CA 1
ATOM 7127 C C . LEU B 1 177 ? -18.234 -9.625 -8.062 1 98.44 177 LEU B C 1
ATOM 7129 O O . LEU B 1 177 ? -18.156 -10.852 -7.969 1 98.44 177 LEU B O 1
ATOM 7133 N N . GLN B 1 178 ? -17.688 -8.766 -7.18 1 98.31 178 GLN B N 1
ATOM 7134 C CA . GLN B 1 178 ? -17.078 -9.242 -5.941 1 98.31 178 GLN B CA 1
ATOM 7135 C C . GLN B 1 178 ? -18.078 -10.039 -5.105 1 98.31 178 GLN B C 1
ATOM 7137 O O . GLN B 1 178 ? -17.75 -11.109 -4.59 1 98.31 178 GLN B O 1
ATOM 7142 N N . LYS B 1 179 ? -19.266 -9.547 -4.977 1 97.19 179 LYS B N 1
ATOM 7143 C CA . LYS B 1 179 ? -20.312 -10.234 -4.23 1 97.19 179 LYS B CA 1
ATOM 7144 C C . LYS B 1 179 ? -20.641 -11.586 -4.852 1 97.19 179 LYS B C 1
ATOM 7146 O O . LYS B 1 179 ? -20.859 -12.57 -4.137 1 97.19 179 LYS B O 1
ATOM 7151 N N . HIS B 1 180 ? -20.641 -11.633 -6.109 1 97.81 180 HIS B N 1
ATOM 7152 C CA . HIS B 1 180 ? -20.891 -12.883 -6.812 1 97.81 180 HIS B CA 1
ATOM 7153 C C . HIS B 1 180 ? -19.812 -13.914 -6.508 1 97.81 180 HIS B C 1
ATOM 7155 O O . HIS B 1 180 ? -20.125 -15.086 -6.277 1 97.81 180 HIS B O 1
ATOM 7161 N N . LEU B 1 181 ? -18.547 -13.562 -6.535 1 98.31 181 LEU B N 1
ATOM 7162 C CA . LEU B 1 181 ? -17.438 -14.477 -6.227 1 98.31 181 LEU B CA 1
ATOM 7163 C C . LEU B 1 181 ? -17.531 -14.961 -4.781 1 98.31 181 LEU B C 1
ATOM 7165 O O . LEU B 1 181 ? -17.219 -16.109 -4.488 1 98.31 181 LEU B O 1
ATOM 7169 N N . LEU B 1 182 ? -17.953 -14.023 -3.93 1 96.75 182 LEU B N 1
ATOM 7170 C CA . LEU B 1 182 ? -18.109 -14.406 -2.529 1 96.75 182 LEU B CA 1
ATOM 7171 C C . LEU B 1 182 ? -19.219 -15.43 -2.363 1 96.75 182 LEU B C 1
ATOM 7173 O O . LEU B 1 182 ? -19.141 -16.312 -1.509 1 96.75 182 LEU B O 1
ATOM 7177 N N . GLN B 1 183 ? -20.234 -15.328 -3.115 1 95.69 183 GLN B N 1
ATOM 7178 C CA . GLN B 1 183 ? -21.281 -16.328 -3.113 1 95.69 183 GLN B CA 1
ATOM 7179 C C . GLN B 1 183 ? -20.766 -17.688 -3.604 1 95.69 183 GLN B C 1
ATOM 7181 O O . GLN B 1 183 ? -21.078 -18.719 -3.031 1 95.69 183 GLN B O 1
ATOM 7186 N N . LYS B 1 184 ? -19.984 -17.672 -4.633 1 96.56 184 LYS B N 1
ATOM 7187 C CA . LYS B 1 184 ? -19.375 -18.906 -5.129 1 96.56 184 LYS B CA 1
ATOM 7188 C C . LYS B 1 184 ? -18.438 -19.516 -4.09 1 96.56 184 LYS B C 1
ATOM 7190 O O . LYS B 1 184 ? -18.344 -20.734 -3.963 1 96.56 184 LYS B O 1
ATOM 7195 N N . PHE B 1 185 ? -17.75 -18.625 -3.408 1 95.5 185 PHE B N 1
ATOM 7196 C CA . PHE B 1 185 ? -16.875 -19.047 -2.326 1 95.5 185 PHE B CA 1
ATOM 7197 C C . PHE B 1 185 ? -17.656 -19.828 -1.271 1 95.5 185 PHE B C 1
ATOM 7199 O O . PHE B 1 185 ? -17.172 -20.828 -0.737 1 95.5 185 PHE B O 1
ATOM 7206 N N . ALA B 1 186 ? -18.859 -19.438 -1.055 1 91 186 ALA B N 1
ATOM 7207 C CA . ALA B 1 186 ? -19.672 -20.047 -0.009 1 91 186 ALA B CA 1
ATOM 7208 C C . ALA B 1 186 ? -20.297 -21.359 -0.482 1 91 186 ALA B C 1
ATOM 7210 O O . ALA B 1 186 ? -20.578 -22.25 0.326 1 91 186 ALA B O 1
ATOM 7211 N N . THR B 1 187 ? -20.359 -21.547 -1.737 1 90.88 187 THR B N 1
ATOM 7212 C CA . THR B 1 187 ? -21.188 -22.656 -2.211 1 90.88 187 THR B CA 1
ATOM 7213 C C . THR B 1 187 ? -20.328 -23.703 -2.918 1 90.88 187 THR B C 1
ATOM 7215 O O . THR B 1 187 ? -20.719 -24.859 -3.055 1 90.88 187 THR B O 1
ATOM 7218 N N . GLU B 1 188 ? -19.156 -23.312 -3.316 1 92.94 188 GLU B N 1
ATOM 7219 C CA . GLU B 1 188 ? -18.297 -24.219 -4.082 1 92.94 188 GLU B CA 1
ATOM 7220 C C . GLU B 1 188 ? -17.031 -24.562 -3.312 1 92.94 188 GLU B C 1
ATOM 7222 O O . GLU B 1 188 ? -16.609 -23.812 -2.43 1 92.94 188 GLU B O 1
ATOM 7227 N N . GLU B 1 189 ? -16.438 -25.672 -3.641 1 91.56 189 GLU B N 1
ATOM 7228 C CA . GLU B 1 189 ? -15.18 -26.078 -3.029 1 91.56 189 GLU B CA 1
ATOM 7229 C C . GLU B 1 189 ? -14.07 -25.094 -3.373 1 91.56 189 GLU B C 1
ATOM 7231 O O . GLU B 1 189 ? -13.219 -24.781 -2.531 1 91.56 189 GLU B O 1
ATOM 7236 N N . ASN B 1 190 ? -14.047 -24.656 -4.57 1 96.25 190 ASN B N 1
ATOM 7237 C CA . ASN B 1 190 ? -13.102 -23.672 -5.086 1 96.25 190 ASN B CA 1
ATOM 7238 C C . ASN B 1 190 ? -13.75 -22.781 -6.133 1 96.25 190 ASN B C 1
ATOM 7240 O O . ASN B 1 190 ? -14.07 -23.234 -7.234 1 96.25 190 ASN B O 1
ATOM 7244 N N . TRP B 1 191 ? -13.797 -21.516 -5.801 1 97.5 191 TRP B N 1
ATOM 7245 C CA . TRP B 1 191 ? -14.555 -20.609 -6.645 1 97.5 191 TRP B CA 1
ATOM 7246 C C . TRP B 1 191 ? -13.867 -20.406 -7.992 1 97.5 191 TRP B C 1
ATOM 7248 O O . TRP B 1 191 ? -14.508 -20.031 -8.977 1 97.5 191 TRP B O 1
ATOM 7258 N N . LEU B 1 192 ? -12.641 -20.688 -8.094 1 97.31 192 LEU B N 1
ATOM 7259 C CA . LEU B 1 192 ? -11.828 -20.359 -9.266 1 97.31 192 LEU B CA 1
ATOM 7260 C C . LEU B 1 192 ? -11.68 -21.578 -10.18 1 97.31 192 LEU B C 1
ATOM 7262 O O . LEU B 1 192 ? -11.438 -21.422 -11.375 1 97.31 192 LEU B O 1
ATOM 7266 N N . SER B 1 193 ? -11.773 -22.781 -9.742 1 94.5 193 SER B N 1
ATOM 7267 C CA . SER B 1 193 ? -11.375 -24.016 -10.43 1 94.5 193 SER B CA 1
ATOM 7268 C C . SER B 1 193 ? -12.055 -24.109 -11.797 1 94.5 193 SER B C 1
ATOM 7270 O O . SER B 1 193 ? -11.383 -24.344 -12.812 1 94.5 193 SER B O 1
ATOM 7272 N N . HIS B 1 194 ? -13.328 -23.891 -11.836 1 93.75 194 HIS B N 1
ATOM 7273 C CA . HIS B 1 194 ? -14.07 -24.031 -13.086 1 93.75 194 HIS B CA 1
ATOM 7274 C C . HIS B 1 194 ? -13.766 -22.891 -14.039 1 93.75 194 HIS B C 1
ATOM 7276 O O . HIS B 1 194 ? -13.625 -23.094 -15.25 1 93.75 194 HIS B O 1
ATOM 7282 N N . TYR B 1 195 ? -13.688 -21.672 -13.492 1 95.25 195 TYR B N 1
ATOM 7283 C CA . TYR B 1 195 ? -13.352 -20.5 -14.305 1 95.25 195 TYR B CA 1
ATOM 7284 C C . TYR B 1 195 ? -12 -20.688 -14.984 1 95.25 195 TYR B C 1
ATOM 7286 O O . TYR B 1 195 ? -11.867 -20.453 -16.188 1 95.25 195 TYR B O 1
ATOM 7294 N N . TRP B 1 196 ? -11.102 -21.125 -14.18 1 93.94 196 TRP B N 1
ATOM 7295 C CA . TRP B 1 196 ? -9.727 -21.25 -14.672 1 93.94 196 TRP B CA 1
ATOM 7296 C C . TRP B 1 196 ? -9.617 -22.359 -15.711 1 93.94 196 TRP B C 1
ATOM 7298 O O . TRP B 1 196 ? -9.023 -22.156 -16.766 1 93.94 196 TRP B O 1
ATOM 7308 N N . LEU B 1 197 ? -10.18 -23.469 -15.469 1 94.06 197 LEU B N 1
ATOM 7309 C CA . LEU B 1 197 ? -10.125 -24.594 -16.406 1 94.06 197 LEU B CA 1
ATOM 7310 C C . LEU B 1 197 ? -10.75 -24.219 -17.734 1 94.06 197 LEU B C 1
ATOM 7312 O O . LEU B 1 197 ? -10.203 -24.516 -18.797 1 94.06 197 LEU B O 1
ATOM 7316 N N . ASN B 1 198 ? -11.805 -23.531 -17.719 1 94 198 ASN B N 1
ATOM 7317 C CA . ASN B 1 198 ? -12.523 -23.156 -18.938 1 94 198 ASN B CA 1
ATOM 7318 C C . ASN B 1 198 ? -11.789 -22.062 -19.703 1 94 198 ASN B C 1
ATOM 7320 O O . ASN B 1 198 ? -11.492 -22.219 -20.891 1 94 198 ASN B O 1
ATOM 7324 N N . LEU B 1 199 ? -11.43 -21.016 -19.016 1 92.94 199 LEU B N 1
ATOM 7325 C CA . LEU B 1 199 ? -10.891 -19.844 -19.688 1 92.94 199 LEU B CA 1
ATOM 7326 C C . LEU B 1 199 ? -9.438 -20.078 -20.094 1 92.94 199 LEU B C 1
ATOM 7328 O O . LEU B 1 199 ? -9.008 -19.609 -21.156 1 92.94 199 LEU B O 1
ATOM 7332 N N . ALA B 1 200 ? -8.742 -20.781 -19.297 1 90.38 200 ALA B N 1
ATOM 7333 C CA . ALA B 1 200 ? -7.316 -20.938 -19.562 1 90.38 200 ALA B CA 1
ATOM 7334 C C . ALA B 1 200 ? -7.07 -22.078 -20.547 1 90.38 200 ALA B C 1
ATOM 7336 O O . ALA B 1 200 ? -6.094 -22.047 -21.312 1 90.38 200 ALA B O 1
ATOM 7337 N N . TYR B 1 201 ? -8.031 -23.078 -20.562 1 94 201 TYR B N 1
ATOM 7338 C CA . TYR B 1 201 ? -7.664 -24.266 -21.328 1 94 201 TYR B CA 1
ATOM 7339 C C . TYR B 1 201 ? -8.781 -24.656 -22.281 1 94 201 TYR B C 1
ATOM 7341 O O . TYR B 1 201 ? -8.594 -24.641 -23.5 1 94 201 TYR B O 1
ATOM 7349 N N . LEU B 1 202 ? -9.914 -24.875 -21.828 1 96 202 LEU B N 1
ATOM 7350 C CA . LEU B 1 202 ? -10.914 -25.609 -22.578 1 96 202 LEU B CA 1
ATOM 7351 C C . LEU B 1 202 ? -11.508 -24.75 -23.688 1 96 202 LEU B C 1
ATOM 7353 O O . LEU B 1 202 ? -11.977 -25.281 -24.703 1 96 202 LEU B O 1
ATOM 7357 N N . THR B 1 203 ? -11.484 -23.453 -23.531 1 95.44 203 THR B N 1
ATOM 7358 C CA . THR B 1 203 ? -12.031 -22.562 -24.562 1 95.44 203 THR B CA 1
ATOM 7359 C C . THR B 1 203 ? -10.938 -22.125 -25.516 1 95.44 203 THR B C 1
ATOM 7361 O O . THR B 1 203 ? -11.219 -21.453 -26.516 1 95.44 203 THR B O 1
ATOM 7364 N N . TYR B 1 204 ? -9.773 -22.5 -25.219 1 94 204 TYR B N 1
ATOM 7365 C CA . TYR B 1 204 ? -8.656 -22.203 -26.109 1 94 204 TYR B CA 1
ATOM 7366 C C . TYR B 1 204 ? -8.789 -22.984 -27.406 1 94 204 TYR B C 1
ATOM 7368 O O . TYR B 1 204 ? -9.047 -24.188 -27.406 1 94 204 TYR B O 1
ATOM 7376 N N . ARG B 1 205 ? -8.57 -22.359 -28.578 1 95.75 205 ARG B N 1
ATOM 7377 C CA . ARG B 1 205 ? -8.953 -23.016 -29.828 1 95.75 205 ARG B CA 1
ATOM 7378 C C . ARG B 1 205 ? -7.723 -23.375 -30.641 1 95.75 205 ARG B C 1
ATOM 7380 O O . ARG B 1 205 ? -7.832 -24.094 -31.641 1 95.75 205 ARG B O 1
ATOM 7387 N N . GLU B 1 206 ? -6.574 -22.938 -30.25 1 94.19 206 GLU B N 1
ATOM 7388 C CA . GLU B 1 206 ? -5.348 -23.406 -30.906 1 94.19 206 GLU B CA 1
ATOM 7389 C C . GLU B 1 206 ? -5.02 -24.844 -30.5 1 94.19 206 GLU B C 1
ATOM 7391 O O . GLU B 1 206 ? -5.539 -25.344 -29.5 1 94.19 206 GLU B O 1
ATOM 7396 N N . PRO B 1 207 ? -4.199 -25.5 -31.25 1 94.31 207 PRO B N 1
ATOM 7397 C CA . PRO B 1 207 ? -3.895 -26.906 -30.906 1 94.31 207 PRO B CA 1
ATOM 7398 C C . PRO B 1 207 ? -3.225 -27.047 -29.547 1 94.31 207 PRO B C 1
ATOM 7400 O O . PRO B 1 207 ? -2.445 -26.188 -29.141 1 94.31 207 PRO B O 1
ATOM 7403 N N . CYS B 1 208 ? -3.457 -28.156 -28.891 1 92.38 208 CYS B N 1
ATOM 7404 C CA . CYS B 1 208 ? -2.752 -28.469 -27.656 1 92.38 208 CYS B CA 1
ATOM 7405 C C . CYS B 1 208 ? -1.268 -28.703 -27.922 1 92.38 208 CYS B C 1
ATOM 7407 O O . CYS B 1 208 ? -0.423 -28.328 -27.094 1 92.38 208 CYS B O 1
ATOM 7409 N N . ALA B 1 209 ? -1.028 -29.266 -29.094 1 89.69 209 ALA B N 1
ATOM 7410 C CA . ALA B 1 209 ? 0.354 -29.531 -29.469 1 89.69 209 ALA B CA 1
ATOM 7411 C C . ALA B 1 209 ? 1.208 -28.266 -29.375 1 89.69 209 ALA B C 1
ATOM 7413 O O . ALA B 1 209 ? 0.879 -27.25 -29.969 1 89.69 209 ALA B O 1
ATOM 7414 N N . VAL B 1 210 ? 2.141 -28.344 -28.625 1 91.38 210 VAL B N 1
ATOM 7415 C CA . VAL B 1 210 ? 3.154 -27.297 -28.484 1 91.38 210 VAL B CA 1
ATOM 7416 C C . VAL B 1 210 ? 2.59 -26.125 -27.688 1 91.38 210 VAL B C 1
ATOM 7418 O O . VAL B 1 210 ? 3.289 -25.531 -26.859 1 91.38 210 VAL B O 1
ATOM 7421 N N . ASN B 1 211 ? 1.305 -25.812 -27.812 1 93.12 211 ASN B N 1
ATOM 7422 C CA . ASN B 1 211 ? 0.742 -24.609 -27.234 1 93.12 211 ASN B CA 1
ATOM 7423 C C . ASN B 1 211 ? 0.298 -24.828 -25.781 1 93.12 211 ASN B C 1
ATOM 7425 O O . ASN B 1 211 ? 0.212 -23.891 -25 1 93.12 211 ASN B O 1
ATOM 7429 N N . VAL B 1 212 ? -0.081 -26.031 -25.453 1 94.75 212 VAL B N 1
ATOM 7430 C CA . VAL B 1 212 ? -0.602 -26.328 -24.125 1 94.75 212 VAL B CA 1
ATOM 7431 C C . VAL B 1 212 ? 0.281 -27.359 -23.438 1 94.75 212 VAL B C 1
ATOM 7433 O O . VAL B 1 212 ? 0.551 -27.266 -22.234 1 94.75 212 VAL B O 1
ATOM 7436 N N . ASN B 1 213 ? 0.716 -28.312 -24.203 1 96.12 213 ASN B N 1
ATOM 7437 C CA . ASN B 1 213 ? 1.515 -29.406 -23.672 1 96.12 213 ASN B CA 1
ATOM 7438 C C . ASN B 1 213 ? 2.85 -28.922 -23.125 1 96.12 213 ASN B C 1
ATOM 7440 O O . ASN B 1 213 ? 3.365 -27.891 -23.562 1 96.12 213 ASN B O 1
ATOM 7444 N N . CYS B 1 214 ? 3.348 -29.625 -22.188 1 96.38 214 CYS B N 1
ATOM 7445 C CA . CYS B 1 214 ? 4.695 -29.438 -21.656 1 96.38 214 CYS B CA 1
ATOM 7446 C C . CYS B 1 214 ? 5.465 -30.766 -21.656 1 96.38 214 CYS B C 1
ATOM 7448 O O . CYS B 1 214 ? 4.906 -31.8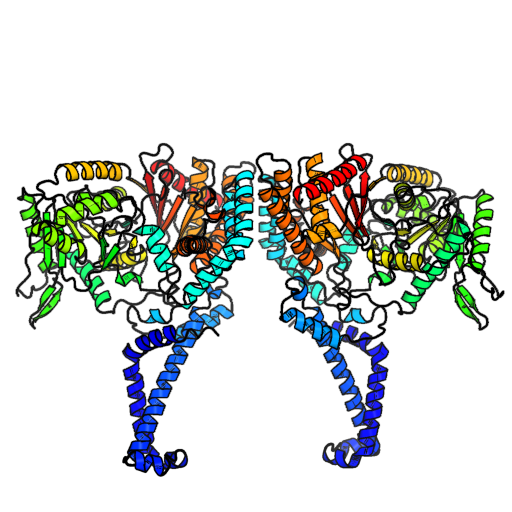12 -21.969 1 96.38 214 CYS B O 1
ATOM 7450 N N . TYR B 1 215 ? 6.758 -30.688 -21.453 1 97 215 TYR B N 1
ATOM 7451 C CA . TYR B 1 215 ? 7.57 -31.891 -21.531 1 97 215 TYR B CA 1
ATOM 7452 C C . TYR B 1 215 ? 8.562 -31.969 -20.375 1 97 215 TYR B C 1
ATOM 7454 O O . TYR B 1 215 ? 8.844 -30.953 -19.734 1 97 215 TYR B O 1
ATOM 7462 N N . ALA B 1 216 ? 8.977 -33.125 -20.047 1 96.94 216 ALA B N 1
ATOM 7463 C CA . ALA B 1 216 ? 10.102 -33.375 -19.156 1 96.94 216 ALA B CA 1
ATOM 7464 C C . ALA B 1 216 ? 11.086 -34.375 -19.797 1 96.94 216 ALA B C 1
ATOM 7466 O O . ALA B 1 216 ? 10.688 -35.312 -20.469 1 96.94 216 ALA B O 1
ATOM 7467 N N . THR B 1 217 ? 12.336 -34.125 -19.578 1 97.31 217 THR B N 1
ATOM 7468 C CA . THR B 1 217 ? 13.383 -34.906 -20.219 1 97.31 217 THR B CA 1
ATOM 7469 C C . THR B 1 217 ? 13.773 -36.094 -19.359 1 97.31 217 THR B C 1
ATOM 7471 O O . THR B 1 217 ? 13.258 -36.281 -18.25 1 97.31 217 THR B O 1
ATOM 7474 N N . ASP B 1 218 ? 14.57 -36.938 -19.938 1 96.75 218 ASP B N 1
ATOM 7475 C CA . ASP B 1 218 ? 15.164 -38.062 -19.234 1 96.75 218 ASP B CA 1
ATOM 7476 C C . ASP B 1 218 ? 16.281 -37.625 -18.297 1 96.75 218 ASP B C 1
ATOM 7478 O O . ASP B 1 218 ? 16.578 -36.406 -18.219 1 96.75 218 ASP B O 1
ATOM 7482 N N . ARG B 1 219 ? 16.812 -38.531 -17.516 1 94.19 219 ARG B N 1
ATOM 7483 C CA . ARG B 1 219 ? 18.016 -38.281 -16.75 1 94.19 219 ARG B CA 1
ATOM 7484 C C . ARG B 1 219 ? 19.219 -38.125 -17.672 1 94.19 219 ARG B C 1
ATOM 7486 O O . ARG B 1 219 ? 19.125 -38.375 -18.875 1 94.19 219 ARG B O 1
ATOM 7493 N N . LYS B 1 220 ? 20.281 -37.688 -17.156 1 88.69 220 LYS B N 1
ATOM 7494 C CA . LYS B 1 220 ? 21.453 -37.375 -17.969 1 88.69 220 LYS B CA 1
ATOM 7495 C C . LYS B 1 220 ? 22.016 -38.625 -18.641 1 88.69 220 LYS B C 1
ATOM 7497 O O . LYS B 1 220 ? 22.172 -38.656 -19.859 1 88.69 220 LYS B O 1
ATOM 7502 N N . GLU B 1 221 ? 22.297 -39.594 -17.844 1 88.19 221 GLU B N 1
ATOM 7503 C CA . GLU B 1 221 ? 22.781 -40.844 -18.359 1 88.19 221 GLU B CA 1
ATOM 7504 C C . GLU B 1 221 ? 21.719 -41.938 -18.25 1 88.19 221 GLU B C 1
ATOM 7506 O O . GLU B 1 221 ? 21.281 -42.281 -17.141 1 88.19 221 GLU B O 1
ATOM 7511 N N . ALA B 1 222 ? 21.359 -42.469 -19.438 1 85.06 222 ALA B N 1
ATOM 7512 C CA . ALA B 1 222 ? 20.344 -43.5 -19.422 1 85.06 222 ALA B CA 1
ATOM 7513 C C . ALA B 1 222 ? 20.922 -44.812 -18.859 1 85.06 222 ALA B C 1
ATOM 7515 O O . ALA B 1 222 ? 22.094 -45.125 -19.078 1 85.06 222 ALA B O 1
ATOM 7516 N N . CYS B 1 223 ? 20.016 -45.5 -18.203 1 87.69 223 CYS B N 1
ATOM 7517 C CA . CYS B 1 223 ? 20.422 -46.781 -17.609 1 87.69 223 CYS B CA 1
ATOM 7518 C C . CYS B 1 223 ? 20.531 -47.875 -18.656 1 87.69 223 CYS B C 1
ATOM 7520 O O . CYS B 1 223 ? 21.172 -48.906 -18.422 1 87.69 223 CYS B O 1
ATOM 7522 N N . SER B 1 224 ? 19.828 -47.625 -19.703 1 92.19 224 SER B N 1
ATOM 7523 C CA . SER B 1 224 ? 19.844 -48.594 -20.797 1 92.19 224 SER B CA 1
ATOM 7524 C C . SER B 1 224 ? 19.734 -47.906 -22.156 1 92.19 224 SER B C 1
ATOM 7526 O O . SER B 1 224 ? 19 -46.938 -22.297 1 92.19 224 SER B O 1
ATOM 7528 N N . THR B 1 225 ? 20.422 -48.562 -23.172 1 94.12 225 THR B N 1
ATOM 7529 C CA . THR B 1 225 ? 20.328 -48.062 -24.531 1 94.12 225 THR B CA 1
ATOM 7530 C C . THR B 1 225 ? 19.391 -48.938 -25.375 1 94.12 225 THR B C 1
ATOM 7532 O O . THR B 1 225 ? 19.234 -48.719 -26.578 1 94.12 225 THR B O 1
ATOM 7535 N N . ASN B 1 226 ? 18.859 -49.969 -24.703 1 95.75 226 ASN B N 1
ATOM 7536 C CA . ASN B 1 226 ? 17.891 -50.844 -25.359 1 95.75 226 ASN B CA 1
ATOM 7537 C C . ASN B 1 226 ? 16.484 -50.281 -25.25 1 95.75 226 ASN B C 1
ATOM 7539 O O . ASN B 1 226 ? 15.906 -50.219 -24.156 1 95.75 226 ASN B O 1
ATOM 7543 N N . GLN B 1 227 ? 15.898 -49.969 -26.375 1 97.25 227 GLN B N 1
ATOM 7544 C CA . GLN B 1 227 ? 14.594 -49.312 -26.406 1 97.25 227 GLN B CA 1
ATOM 7545 C C . GLN B 1 227 ? 13.516 -50.188 -25.766 1 97.25 227 GLN B C 1
ATOM 7547 O O . GLN B 1 227 ? 12.688 -49.719 -25 1 97.25 227 GLN B O 1
ATOM 7552 N N . ALA B 1 228 ? 13.539 -51.469 -26.125 1 97.31 228 ALA B N 1
ATOM 7553 C CA . ALA B 1 228 ? 12.516 -52.375 -25.625 1 97.31 228 ALA B CA 1
ATOM 7554 C C . ALA B 1 228 ? 12.641 -52.562 -24.109 1 97.31 228 ALA B C 1
ATOM 7556 O O . ALA B 1 228 ? 11.625 -52.594 -23.406 1 97.31 228 ALA B O 1
ATOM 7557 N N . ALA B 1 229 ? 13.844 -52.656 -23.656 1 96.88 229 ALA B N 1
ATOM 7558 C CA . ALA B 1 229 ? 14.078 -52.781 -22.219 1 96.88 229 ALA B CA 1
ATOM 7559 C C . ALA B 1 229 ? 13.617 -51.531 -21.469 1 96.88 229 ALA B C 1
ATOM 7561 O O . ALA B 1 229 ? 12.984 -51.656 -20.422 1 96.88 229 ALA B O 1
ATOM 7562 N N . ARG B 1 230 ? 14.008 -50.406 -21.984 1 97.5 230 ARG B N 1
ATOM 7563 C CA . ARG B 1 230 ? 13.609 -49.125 -21.359 1 97.5 230 ARG B CA 1
ATOM 7564 C C . ARG B 1 230 ? 12.094 -49 -21.344 1 97.5 230 ARG B C 1
ATOM 7566 O O . ARG B 1 230 ? 11.523 -48.5 -20.359 1 97.5 230 ARG B O 1
ATOM 7573 N N . ALA B 1 231 ? 11.438 -49.312 -22.453 1 98.06 231 ALA B N 1
ATOM 7574 C CA . ALA B 1 231 ? 9.984 -49.219 -22.562 1 98.06 231 ALA B CA 1
ATOM 7575 C C . ALA B 1 231 ? 9.312 -50.156 -21.547 1 98.06 231 ALA B C 1
ATOM 7577 O O . ALA B 1 231 ? 8.297 -49.812 -20.953 1 98.06 231 ALA B O 1
ATOM 7578 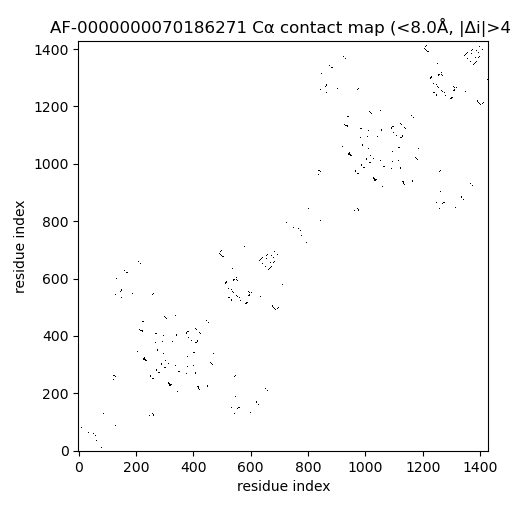N N . SER B 1 232 ? 9.836 -51.312 -21.391 1 97.12 232 SER B N 1
ATOM 7579 C CA . SER B 1 232 ? 9.273 -52.312 -20.484 1 97.12 232 SER B CA 1
ATOM 7580 C C . SER B 1 232 ? 9.344 -51.844 -19.031 1 97.12 232 SER B C 1
ATOM 7582 O O . SER B 1 232 ? 8.359 -51.906 -18.297 1 97.12 232 SER B O 1
ATOM 7584 N N . ASN B 1 233 ? 10.508 -51.375 -18.672 1 96.69 233 ASN B N 1
ATOM 7585 C CA . ASN B 1 233 ? 10.672 -50.875 -17.312 1 96.69 233 ASN B CA 1
ATOM 7586 C C . ASN B 1 233 ? 9.789 -49.656 -17.062 1 96.69 233 ASN B C 1
ATOM 7588 O O . ASN B 1 233 ? 9.133 -49.562 -16.016 1 96.69 233 ASN B O 1
ATOM 7592 N N . LEU B 1 234 ? 9.844 -48.688 -17.969 1 97.75 234 LEU B N 1
ATOM 7593 C CA . LEU B 1 234 ? 9.047 -47.469 -17.812 1 97.75 234 LEU B CA 1
ATOM 7594 C C . LEU B 1 234 ? 7.566 -47.812 -17.656 1 97.75 234 LEU B C 1
ATOM 7596 O O . LEU B 1 234 ? 6.906 -47.344 -16.734 1 97.75 234 LEU B O 1
ATOM 7600 N N . THR B 1 235 ? 7.074 -48.656 -18.531 1 98.06 235 THR B N 1
ATOM 7601 C CA . THR B 1 235 ? 5.664 -49.031 -18.5 1 98.06 235 THR B CA 1
ATOM 7602 C C . THR B 1 235 ? 5.289 -49.656 -17.156 1 98.06 235 THR B C 1
ATOM 7604 O O . THR B 1 235 ? 4.281 -49.25 -16.547 1 98.06 235 THR B O 1
ATOM 7607 N N . HIS B 1 236 ? 6.102 -50.5 -16.672 1 96.62 236 HIS B N 1
ATOM 7608 C CA . HIS B 1 236 ? 5.824 -51.156 -15.414 1 96.62 236 HIS B CA 1
ATOM 7609 C C . HIS B 1 236 ? 5.789 -50.188 -14.258 1 96.62 236 HIS B C 1
ATOM 7611 O O . HIS B 1 236 ? 4.852 -50.188 -13.453 1 96.62 236 HIS B O 1
ATOM 7617 N N . TRP B 1 237 ? 6.773 -49.406 -14.172 1 97.25 237 TRP B N 1
ATOM 7618 C CA . TRP B 1 237 ? 6.906 -48.531 -12.992 1 97.25 237 TRP B CA 1
ATOM 7619 C C . TRP B 1 237 ? 5.898 -47.406 -13.023 1 97.25 237 TRP B C 1
ATOM 7621 O O . TRP B 1 237 ? 5.438 -46.938 -11.977 1 97.25 237 TRP B O 1
ATOM 7631 N N . ILE B 1 238 ? 5.551 -46.906 -14.234 1 98.31 238 ILE B N 1
ATOM 7632 C CA . ILE B 1 238 ? 4.484 -45.906 -14.328 1 98.31 238 ILE B CA 1
ATOM 7633 C C . ILE B 1 238 ? 3.16 -46.531 -13.898 1 98.31 238 ILE B C 1
ATOM 7635 O O . ILE B 1 238 ? 2.367 -45.906 -13.195 1 98.31 238 ILE B O 1
ATOM 7639 N N . LEU B 1 239 ? 2.924 -47.75 -14.281 1 97.94 239 LEU B N 1
ATOM 7640 C CA . LEU B 1 239 ? 1.72 -48.469 -13.867 1 97.94 239 LEU B CA 1
ATOM 7641 C C . LEU B 1 239 ? 1.719 -48.688 -12.367 1 97.94 239 LEU B C 1
ATOM 7643 O O . LEU B 1 239 ? 0.668 -48.625 -11.719 1 97.94 239 LEU B O 1
ATOM 7647 N N . ARG B 1 240 ? 2.854 -49 -11.836 1 97.06 240 ARG B N 1
ATOM 7648 C CA . ARG B 1 240 ? 2.953 -49.188 -10.391 1 97.06 240 ARG B CA 1
ATOM 7649 C C . ARG B 1 240 ? 2.58 -47.906 -9.656 1 97.06 240 ARG B C 1
ATOM 7651 O O . ARG B 1 240 ? 1.906 -47.938 -8.617 1 97.06 240 ARG B O 1
ATOM 7658 N N . PHE B 1 241 ? 3.09 -46.812 -10.117 1 97.31 241 PHE B N 1
ATOM 7659 C CA . PHE B 1 241 ? 2.709 -45.531 -9.539 1 97.31 241 PHE B CA 1
ATOM 7660 C C . PHE B 1 241 ? 1.201 -45.344 -9.625 1 97.31 241 PHE B C 1
ATOM 7662 O O . PHE B 1 241 ? 0.57 -44.906 -8.656 1 97.31 241 PHE B O 1
ATOM 7669 N N . HIS B 1 242 ? 0.632 -45.594 -10.844 1 97.5 242 HIS B N 1
ATOM 7670 C CA . HIS B 1 242 ? -0.81 -45.5 -11.039 1 97.5 242 HIS B CA 1
ATOM 7671 C C . HIS B 1 242 ? -1.567 -46.344 -10.031 1 97.5 242 HIS B C 1
ATOM 7673 O O . HIS B 1 242 ? -2.594 -45.906 -9.492 1 97.5 242 HIS B O 1
ATOM 7679 N N . GLU B 1 243 ? -1.092 -47.469 -9.695 1 95.56 243 GLU B N 1
ATOM 7680 C CA . GLU B 1 243 ? -1.719 -48.375 -8.734 1 95.56 243 GLU B CA 1
ATOM 7681 C C . GLU B 1 243 ? -1.745 -47.75 -7.336 1 95.56 243 GLU B C 1
ATOM 7683 O O . GLU B 1 243 ? -2.699 -47.938 -6.582 1 95.56 243 GLU B O 1
ATOM 7688 N N . THR B 1 244 ? -0.628 -47.062 -7.008 1 95.5 244 THR B N 1
ATOM 7689 C CA . THR B 1 244 ? -0.601 -46.438 -5.695 1 95.5 244 THR B CA 1
ATOM 7690 C C . THR B 1 244 ? -1.695 -45.375 -5.582 1 95.5 244 THR B C 1
ATOM 7692 O O . THR B 1 244 ? -2.234 -45.156 -4.496 1 95.5 244 THR B O 1
ATOM 7695 N N . ILE B 1 245 ? -2.006 -44.719 -6.664 1 95.94 245 ILE B N 1
ATOM 7696 C CA . ILE B 1 245 ? -3.082 -43.719 -6.684 1 95.94 245 ILE B CA 1
ATOM 7697 C C . ILE B 1 245 ? -4.43 -44.438 -6.547 1 95.94 245 ILE B C 1
ATOM 7699 O O . ILE B 1 245 ? -5.27 -44.031 -5.734 1 95.94 245 ILE B O 1
ATOM 7703 N N . LEU B 1 246 ? -4.66 -45.531 -7.273 1 93.75 246 LEU B N 1
ATOM 7704 C CA . LEU B 1 246 ? -5.918 -46.281 -7.273 1 93.75 246 LEU B CA 1
ATOM 7705 C C . LEU B 1 246 ? -6.195 -46.875 -5.902 1 93.75 246 LEU B C 1
ATOM 7707 O O . LEU B 1 246 ? -7.34 -46.906 -5.449 1 93.75 246 LEU B O 1
ATOM 7711 N N . GLU B 1 247 ? -5.133 -47.281 -5.324 1 92.25 247 GLU B N 1
ATOM 7712 C CA . GLU B 1 247 ? -5.266 -47.938 -4.031 1 92.25 247 GLU B CA 1
ATOM 7713 C C . GLU B 1 247 ? -5.242 -46.938 -2.885 1 92.25 247 GLU B C 1
ATOM 7715 O O . GLU B 1 247 ? -5.359 -47.312 -1.717 1 92.25 247 GLU B O 1
ATOM 7720 N N . ASP B 1 248 ? -5.027 -45.656 -3.209 1 93.19 248 ASP B N 1
ATOM 7721 C CA . ASP B 1 248 ? -5.016 -44.594 -2.229 1 93.19 248 ASP B CA 1
ATOM 7722 C C . ASP B 1 248 ? -3.855 -44.75 -1.246 1 93.19 248 ASP B C 1
ATOM 7724 O O . ASP B 1 248 ? -4.004 -44.469 -0.054 1 93.19 248 ASP B O 1
ATOM 7728 N N . THR B 1 249 ? -2.736 -45.281 -1.734 1 93.38 249 THR B N 1
ATOM 7729 C CA . THR B 1 249 ? -1.598 -45.531 -0.858 1 93.38 249 THR B CA 1
ATOM 7730 C C . THR B 1 249 ? -0.483 -44.5 -1.116 1 93.38 249 THR B C 1
ATOM 7732 O O . THR B 1 249 ? 0.483 -44.438 -0.354 1 93.38 249 THR B O 1
ATOM 7735 N N . LEU B 1 250 ? -0.587 -43.781 -2.148 1 94.81 250 LEU B N 1
ATOM 7736 C CA . LEU B 1 250 ? 0.384 -42.719 -2.377 1 94.81 250 LEU B CA 1
ATOM 7737 C C . LEU B 1 250 ? 0.363 -41.719 -1.231 1 94.81 250 LEU B C 1
ATOM 7739 O O . LEU B 1 250 ? -0.681 -41.125 -0.93 1 94.81 250 LEU B O 1
ATOM 7743 N N . LYS B 1 251 ? 1.472 -41.5 -0.645 1 91.94 251 LYS B N 1
ATOM 7744 C CA . LYS B 1 251 ? 1.568 -40.625 0.516 1 91.94 251 LYS B CA 1
ATOM 7745 C C . LYS B 1 251 ? 1.224 -39.188 0.144 1 91.94 251 LYS B C 1
ATOM 7747 O O . LYS B 1 251 ? 1.698 -38.688 -0.87 1 91.94 251 LYS B O 1
ATOM 7752 N N . PRO B 1 252 ? 0.354 -38.562 0.96 1 93.56 252 PRO B N 1
ATOM 7753 C CA . PRO B 1 252 ? 0.102 -37.125 0.711 1 93.56 252 PRO B CA 1
ATOM 7754 C C . PRO B 1 252 ? 1.371 -36.281 0.786 1 93.56 252 PRO B C 1
ATOM 7756 O O . PRO B 1 252 ? 2.316 -36.656 1.493 1 93.56 252 PRO B O 1
ATOM 7759 N N . GLN B 1 253 ? 1.371 -35.281 0.064 1 93.5 253 GLN B N 1
ATOM 7760 C CA . GLN B 1 253 ? 2.508 -34.375 0.077 1 93.5 253 GLN B CA 1
ATOM 7761 C C . GLN B 1 253 ? 2.316 -33.25 1.113 1 93.5 253 GLN B C 1
ATOM 7763 O O . GLN B 1 253 ? 1.187 -32.844 1.387 1 93.5 253 GLN B O 1
ATOM 7768 N N . PHE B 1 254 ? 3.436 -32.812 1.665 1 91.94 254 PHE B N 1
ATOM 7769 C CA . PHE B 1 254 ? 3.434 -31.766 2.697 1 91.94 254 PHE B CA 1
ATOM 7770 C C . PHE B 1 254 ? 4.414 -30.656 2.352 1 91.94 254 PHE B C 1
ATOM 7772 O O . PHE B 1 254 ? 5.508 -30.922 1.846 1 91.94 254 PHE B O 1
ATOM 7779 N N . LEU B 1 255 ? 3.967 -29.469 2.494 1 90.69 255 LEU B N 1
ATOM 7780 C CA . LEU B 1 255 ? 4.895 -28.344 2.467 1 90.69 255 LEU B CA 1
ATOM 7781 C C . LEU B 1 255 ? 5.664 -28.25 3.779 1 90.69 255 LEU B C 1
ATOM 7783 O O . LEU B 1 255 ? 5.074 -28.312 4.859 1 90.69 255 LEU B O 1
ATOM 7787 N N . GLN B 1 256 ? 6.879 -28.125 3.68 1 87.06 256 GLN B N 1
ATOM 7788 C CA . GLN B 1 256 ? 7.758 -28.047 4.84 1 87.06 256 GLN B CA 1
ATOM 7789 C C . GLN B 1 256 ? 7.566 -29.234 5.77 1 87.06 256 GLN B C 1
ATOM 7791 O O . GLN B 1 256 ? 7.578 -29.078 6.992 1 87.06 256 GLN B O 1
ATOM 7796 N N . ASP B 1 257 ? 7.176 -30.266 5.234 1 84.25 257 ASP B N 1
ATOM 7797 C CA . ASP B 1 257 ? 6.996 -31.531 5.945 1 84.25 257 ASP B CA 1
ATOM 7798 C C . ASP B 1 257 ? 5.926 -31.406 7.027 1 84.25 257 ASP B C 1
ATOM 7800 O O . ASP B 1 257 ? 5.961 -32.125 8.031 1 84.25 257 ASP B O 1
ATOM 7804 N N . MET B 1 258 ? 5.074 -30.469 6.848 1 87.56 258 MET B N 1
ATOM 7805 C CA . MET B 1 258 ? 4.105 -30.281 7.926 1 87.56 258 MET B CA 1
ATOM 7806 C C . MET B 1 258 ? 2.742 -29.875 7.367 1 87.56 258 MET B C 1
ATOM 7808 O O . MET B 1 258 ? 1.707 -30.281 7.906 1 87.56 258 MET B O 1
ATOM 7812 N N . ILE B 1 259 ? 2.678 -29.141 6.387 1 92.75 259 ILE B N 1
ATOM 7813 C CA . ILE B 1 259 ? 1.429 -28.578 5.871 1 92.75 259 ILE B CA 1
ATOM 7814 C C . ILE B 1 259 ? 0.941 -29.422 4.695 1 92.75 259 ILE B C 1
ATOM 7816 O O . ILE B 1 259 ? 1.53 -29.391 3.611 1 92.75 259 ILE B O 1
ATOM 7820 N N . PRO B 1 260 ? -0.112 -30.156 4.91 1 93.44 260 PRO B N 1
ATOM 7821 C CA . PRO B 1 260 ? -0.625 -30.953 3.789 1 93.44 260 PRO B CA 1
ATOM 7822 C C . PRO B 1 260 ? -1.118 -30.078 2.633 1 93.44 260 PRO B C 1
ATOM 7824 O O . PRO B 1 260 ? -1.662 -29 2.857 1 93.44 260 PRO B O 1
ATOM 7827 N N . ILE B 1 261 ? -0.922 -30.562 1.417 1 95.25 261 ILE B N 1
ATOM 7828 C CA . ILE B 1 261 ? -1.377 -29.797 0.253 1 95.25 261 ILE B CA 1
ATOM 7829 C C . ILE B 1 261 ? -2.377 -30.641 -0.543 1 95.25 261 ILE B C 1
ATOM 7831 O O . ILE B 1 261 ? -2.506 -31.844 -0.319 1 95.25 261 ILE B O 1
ATOM 7835 N N . CYS B 1 262 ? -3.039 -30.016 -1.416 1 96.25 262 CYS B N 1
ATOM 7836 C CA . CYS B 1 262 ? -4.121 -30.641 -2.176 1 96.25 262 CYS B CA 1
ATOM 7837 C C . CYS B 1 262 ? -3.588 -31.703 -3.117 1 96.25 262 CYS B C 1
ATOM 7839 O O . CYS B 1 262 ? -2.621 -31.469 -3.848 1 96.25 262 CYS B O 1
ATOM 7841 N N . MET B 1 263 ? -4.23 -32.812 -3.125 1 96.06 263 MET B N 1
ATOM 7842 C CA . MET B 1 263 ? -3.814 -33.938 -3.961 1 96.06 263 MET B CA 1
ATOM 7843 C C . MET B 1 263 ? -4.852 -34.219 -5.043 1 96.06 263 MET B C 1
ATOM 7845 O O . MET B 1 263 ? -4.754 -35.219 -5.75 1 96.06 263 MET B O 1
ATOM 7849 N N . ASP B 1 264 ? -5.734 -33.375 -5.242 1 93.69 264 ASP B N 1
ATOM 7850 C CA . ASP B 1 264 ? -6.867 -33.562 -6.141 1 93.69 264 ASP B CA 1
ATOM 7851 C C . ASP B 1 264 ? -6.395 -33.75 -7.582 1 93.69 264 ASP B C 1
ATOM 7853 O O . ASP B 1 264 ? -7.039 -34.469 -8.367 1 93.69 264 ASP B O 1
ATOM 7857 N N . GLY B 1 265 ? -5.297 -33.219 -7.926 1 93.75 265 GLY B N 1
ATOM 7858 C CA . GLY B 1 265 ? -4.801 -33.281 -9.289 1 93.75 265 GLY B CA 1
ATOM 7859 C C . GLY B 1 265 ? -4.484 -34.688 -9.75 1 93.75 265 GLY B C 1
ATOM 7860 O O . GLY B 1 265 ? -4.496 -34.969 -10.953 1 93.75 265 GLY B O 1
ATOM 7861 N N . TYR B 1 266 ? -4.293 -35.531 -8.828 1 95.81 266 TYR B N 1
ATOM 7862 C CA . TYR B 1 266 ? -3.947 -36.906 -9.172 1 95.81 266 TYR B CA 1
ATOM 7863 C C . TYR B 1 266 ? -5.156 -37.656 -9.719 1 95.81 266 TYR B C 1
ATOM 7865 O O . TYR B 1 266 ? -5.012 -38.688 -10.367 1 95.81 266 TYR B O 1
ATOM 7873 N N . ARG B 1 267 ? -6.309 -37.156 -9.555 1 93.94 267 ARG B N 1
ATOM 7874 C CA . ARG B 1 267 ? -7.527 -37.781 -10.031 1 93.94 267 ARG B CA 1
ATOM 7875 C C . ARG B 1 267 ? -7.586 -37.781 -11.555 1 93.94 267 ARG B C 1
ATOM 7877 O O . ARG B 1 267 ? -8.195 -38.656 -12.164 1 93.94 267 ARG B O 1
ATOM 7884 N N . MET B 1 268 ? -6.898 -36.844 -12.148 1 95.12 268 MET B N 1
ATOM 7885 C CA . MET B 1 268 ? -6.977 -36.719 -13.594 1 95.12 268 MET B CA 1
ATOM 7886 C C . MET B 1 268 ? -5.625 -37 -14.242 1 95.12 268 MET B C 1
ATOM 7888 O O . MET B 1 268 ? -5.453 -36.781 -15.445 1 95.12 268 MET B O 1
ATOM 7892 N N . GLN B 1 269 ? -4.699 -37.438 -13.516 1 96.12 269 GLN B N 1
ATOM 7893 C CA . GLN B 1 269 ? -3.352 -37.594 -14.055 1 96.12 269 GLN B CA 1
ATOM 7894 C C . GLN B 1 269 ? -3.307 -38.719 -15.094 1 96.12 269 GLN B C 1
ATOM 7896 O O . GLN B 1 269 ? -2.588 -38.594 -16.094 1 96.12 269 GLN B O 1
ATOM 7901 N N . PHE B 1 270 ? -4.039 -39.781 -14.797 1 97.31 270 PHE B N 1
ATOM 7902 C CA . PHE B 1 270 ? -4.086 -40.938 -15.688 1 97.31 270 PHE B CA 1
ATOM 7903 C C . PHE B 1 270 ? -5.488 -41.094 -16.25 1 97.31 270 PHE B C 1
ATOM 7905 O O . PHE B 1 270 ? -6.453 -40.531 -15.75 1 97.31 270 PHE B O 1
ATOM 7912 N N . CYS B 1 271 ? -5.586 -41.844 -17.375 1 97.56 271 CYS B N 1
ATOM 7913 C CA . CYS B 1 271 ? -6.852 -42.25 -17.984 1 97.56 271 CYS B CA 1
ATOM 7914 C C . CYS B 1 271 ? -7.664 -41.031 -18.422 1 97.56 271 CYS B C 1
ATOM 7916 O O . CYS B 1 271 ? -8.891 -41.062 -18.406 1 97.56 271 CYS B O 1
ATOM 7918 N N . THR B 1 272 ? -6.953 -39.969 -18.609 1 97.88 272 THR B N 1
ATOM 7919 C CA . THR B 1 272 ? -7.66 -38.75 -18.938 1 97.88 272 THR B CA 1
ATOM 7920 C C . THR B 1 272 ? -7.285 -38.25 -20.328 1 97.88 272 THR B C 1
ATOM 7922 O O . THR B 1 272 ? -6.125 -38.344 -20.734 1 97.88 272 THR B O 1
ATOM 7925 N N . SER B 1 273 ? -8.25 -37.812 -21.094 1 97.88 273 SER B N 1
ATOM 7926 C CA . SER B 1 273 ? -8.055 -37.188 -22.406 1 97.88 273 SER B CA 1
ATOM 7927 C C . SER B 1 273 ? -8.875 -35.938 -22.562 1 97.88 273 SER B C 1
ATOM 7929 O O . SER B 1 273 ? -9.992 -35.844 -22.062 1 97.88 273 SER B O 1
ATOM 7931 N N . ARG B 1 274 ? -8.273 -34.938 -23.141 1 97.75 274 ARG B N 1
ATOM 7932 C CA . ARG B 1 274 ? -9.008 -33.75 -23.547 1 97.75 274 ARG B CA 1
ATOM 7933 C C . ARG B 1 274 ? -9.727 -33.938 -24.875 1 97.75 274 ARG B C 1
ATOM 7935 O O . ARG B 1 274 ? -9.094 -33.938 -25.938 1 97.75 274 ARG B O 1
ATOM 7942 N N . ILE B 1 275 ? -11.023 -34.125 -24.828 1 97.81 275 ILE B N 1
ATOM 7943 C CA . ILE B 1 275 ? -11.812 -34.406 -26.016 1 97.81 275 ILE B CA 1
ATOM 7944 C C . ILE B 1 275 ? -12.188 -33.094 -26.719 1 97.81 275 ILE B C 1
ATOM 7946 O O . ILE B 1 275 ? -12.758 -32.188 -26.094 1 97.81 275 ILE B O 1
ATOM 7950 N N . PRO B 1 276 ? -11.789 -32.969 -28.047 1 97.56 276 PRO B N 1
ATOM 7951 C CA . PRO B 1 276 ? -12.125 -31.719 -28.75 1 97.56 276 PRO B CA 1
ATOM 7952 C C . PRO B 1 276 ? -13.633 -31.547 -28.953 1 97.56 276 PRO B C 1
ATOM 7954 O O . PRO B 1 276 ? -14.328 -32.531 -29.266 1 97.56 276 PRO B O 1
ATOM 7957 N N . GLY B 1 277 ? -14.172 -30.453 -28.641 1 96.19 277 GLY B N 1
ATOM 7958 C CA . GLY B 1 277 ? -15.547 -30.062 -28.891 1 96.19 277 GLY B CA 1
ATOM 7959 C C . GLY B 1 277 ? -15.664 -28.766 -29.672 1 96.19 277 GLY B C 1
ATOM 7960 O O . GLY B 1 277 ? -14.688 -28.031 -29.844 1 96.19 277 GLY B O 1
ATOM 7961 N N . LYS B 1 278 ? -16.875 -28.562 -30.188 1 93.62 278 LYS B N 1
ATOM 7962 C CA . LYS B 1 278 ? -17.109 -27.297 -30.875 1 93.62 278 LYS B CA 1
ATOM 7963 C C . LYS B 1 278 ? -17.109 -26.125 -29.906 1 93.62 278 LYS B C 1
ATOM 7965 O O . LYS B 1 278 ? -17.938 -26.078 -28.969 1 93.62 278 LYS B O 1
ATOM 7970 N N . HIS B 1 279 ? -16.203 -25.281 -29.938 1 93.19 279 HIS B N 1
ATOM 7971 C CA . HIS B 1 279 ? -16.047 -24.047 -29.172 1 93.19 279 HIS B CA 1
ATOM 7972 C C . HIS B 1 279 ? -15.445 -24.312 -27.797 1 93.19 279 HIS B C 1
ATOM 7974 O O . HIS B 1 279 ? -14.812 -23.438 -27.219 1 93.19 279 HIS B O 1
ATOM 7980 N N . VAL B 1 280 ? -15.703 -25.469 -27.219 1 96.5 280 VAL B N 1
ATOM 7981 C CA . VAL B 1 280 ? -15.18 -25.797 -25.891 1 96.5 280 VAL B CA 1
ATOM 7982 C C . VAL B 1 280 ? -14.844 -27.297 -25.828 1 96.5 280 VAL B C 1
ATOM 7984 O O . VAL B 1 280 ? -15.641 -28.141 -26.234 1 96.5 280 VAL B O 1
ATOM 7987 N N . ASP B 1 281 ? -13.688 -27.656 -25.344 1 97.69 281 ASP B N 1
ATOM 7988 C CA . ASP B 1 281 ? -13.266 -29.031 -25.141 1 97.69 281 ASP B CA 1
ATOM 7989 C C . ASP B 1 281 ? -13.812 -29.594 -23.828 1 97.69 281 ASP B C 1
ATOM 7991 O O . ASP B 1 281 ? -14.453 -28.875 -23.062 1 97.69 281 ASP B O 1
ATOM 7995 N N . GLU B 1 282 ? -13.609 -30.844 -23.656 1 96.69 282 GLU B N 1
ATOM 7996 C CA . GLU B 1 282 ? -13.992 -31.5 -22.406 1 96.69 282 GLU B CA 1
ATOM 7997 C C . GLU B 1 282 ? -12.891 -32.438 -21.922 1 96.69 282 GLU B C 1
ATOM 7999 O O . GLU B 1 282 ? -12.289 -33.156 -22.734 1 96.69 282 GLU B O 1
ATOM 8004 N N . LEU B 1 283 ? -12.594 -32.375 -20.672 1 96.06 283 LEU B N 1
ATOM 8005 C CA . LEU B 1 283 ? -11.703 -33.344 -20.062 1 96.06 283 LEU B CA 1
ATOM 8006 C C . LEU B 1 283 ? -12.477 -34.562 -19.594 1 96.06 283 LEU B C 1
ATOM 8008 O O . LEU B 1 283 ? -13.398 -34.438 -18.766 1 96.06 283 LEU B O 1
ATOM 8012 N N . VAL B 1 284 ? -12.109 -35.719 -20.062 1 97.25 284 VAL B N 1
ATOM 8013 C CA . VAL B 1 284 ? -12.812 -36.938 -19.719 1 97.25 284 VAL B CA 1
ATOM 8014 C C . VAL B 1 284 ? -11.836 -37.938 -19.094 1 97.25 284 VAL B C 1
ATOM 8016 O O . VAL B 1 284 ? -10.797 -38.25 -19.688 1 97.25 284 VAL B O 1
ATOM 8019 N N . THR B 1 285 ? -12.156 -38.375 -17.922 1 96.94 285 THR B N 1
ATOM 8020 C CA . THR B 1 285 ? -11.391 -39.438 -17.25 1 96.94 285 THR B CA 1
ATOM 8021 C C . THR B 1 285 ? -12.125 -40.75 -17.328 1 96.94 285 THR B C 1
ATOM 8023 O O . THR B 1 285 ? -13.273 -40.875 -16.891 1 96.94 285 THR B O 1
ATOM 8026 N N . PHE B 1 286 ? -11.43 -41.719 -17.766 1 96.38 286 PHE B N 1
ATOM 8027 C CA . PHE B 1 286 ? -11.977 -43.062 -17.891 1 96.38 286 PHE B CA 1
ATOM 8028 C C . PHE B 1 286 ? -11.555 -43.938 -16.719 1 96.38 286 PHE B C 1
ATOM 8030 O O . PHE B 1 286 ? -10.5 -44.562 -16.766 1 96.38 286 PHE B O 1
ATOM 8037 N N . LYS B 1 287 ? -12.242 -44.062 -15.656 1 87.69 287 LYS B N 1
ATOM 8038 C CA . LYS B 1 287 ? -11.883 -44.594 -14.344 1 87.69 287 LYS B CA 1
ATOM 8039 C C . LYS B 1 287 ? -11.594 -46.094 -14.414 1 87.69 287 LYS B C 1
ATOM 8041 O O . LYS B 1 287 ? -10.789 -46.625 -13.641 1 87.69 287 LYS B O 1
ATOM 8046 N N . ASP B 1 288 ? -12.141 -46.906 -15.281 1 86.5 288 ASP B N 1
ATOM 8047 C CA . ASP B 1 288 ? -12.023 -48.344 -15.227 1 86.5 288 ASP B CA 1
ATOM 8048 C C . ASP B 1 288 ? -11.117 -48.875 -16.328 1 86.5 288 ASP B C 1
ATOM 8050 O O . ASP B 1 288 ? -11.164 -50.062 -16.672 1 86.5 288 ASP B O 1
ATOM 8054 N N . SER B 1 289 ? -10.188 -48 -16.703 1 94.5 289 SER B N 1
ATOM 8055 C CA . SER B 1 289 ? -9.32 -48.438 -17.797 1 94.5 289 SER B CA 1
ATOM 8056 C C . SER B 1 289 ? -8.25 -49.406 -17.297 1 94.5 289 SER B C 1
ATOM 8058 O O . SER B 1 289 ? -7.68 -49.219 -16.219 1 94.5 289 SER B O 1
ATOM 8060 N N . LYS B 1 290 ? -7.957 -50.5 -18.047 1 95.69 290 LYS B N 1
ATOM 8061 C CA . LYS B 1 290 ? -6.953 -51.5 -17.688 1 95.69 290 LYS B CA 1
ATOM 8062 C C . LYS B 1 290 ? -5.973 -51.719 -18.828 1 95.69 290 LYS B C 1
ATOM 8064 O O . LYS B 1 290 ? -5.336 -52.781 -18.891 1 95.69 290 LYS B O 1
ATOM 8069 N N . HIS B 1 291 ? -5.922 -50.781 -19.672 1 98.06 291 HIS B N 1
ATOM 8070 C CA . HIS B 1 291 ? -5.043 -50.969 -20.812 1 98.06 291 HIS B CA 1
ATOM 8071 C C . HIS B 1 291 ? -4.238 -49.719 -21.125 1 98.06 291 HIS B C 1
ATOM 8073 O O . HIS B 1 291 ? -4.602 -48.625 -20.672 1 98.06 291 HIS B O 1
ATOM 8079 N N . ILE B 1 292 ? -3.131 -49.906 -21.781 1 98.56 292 ILE B N 1
ATOM 8080 C CA . ILE B 1 292 ? -2.375 -48.844 -22.406 1 98.56 292 ILE B CA 1
ATOM 8081 C C . ILE B 1 292 ? -2.354 -49.031 -23.922 1 98.56 292 ILE B C 1
ATOM 8083 O O . ILE B 1 292 ? -2.797 -50.062 -24.422 1 98.56 292 ILE B O 1
ATOM 8087 N N . VAL B 1 293 ? -1.993 -48 -24.594 1 98.38 293 VAL B N 1
ATOM 8088 C CA . VAL B 1 293 ? -1.799 -48.125 -26.031 1 98.38 293 VAL B CA 1
ATOM 8089 C C . VAL B 1 293 ? -0.348 -47.781 -26.375 1 98.38 293 VAL B C 1
ATOM 8091 O O . VAL B 1 293 ? 0.205 -46.781 -25.922 1 98.38 293 VAL B O 1
ATOM 8094 N N . ILE B 1 294 ? 0.27 -48.688 -27.094 1 98.06 294 ILE B N 1
ATOM 8095 C CA . ILE B 1 294 ? 1.638 -48.531 -27.578 1 98.06 294 ILE B CA 1
ATOM 8096 C C . ILE B 1 294 ? 1.627 -48.219 -29.078 1 98.06 294 ILE B C 1
ATOM 8098 O O . ILE B 1 294 ? 0.994 -48.938 -29.844 1 98.06 294 ILE B O 1
ATOM 8102 N N . MET B 1 295 ? 2.297 -47.188 -29.422 1 95.69 295 MET B N 1
ATOM 8103 C CA . MET B 1 295 ? 2.324 -46.781 -30.828 1 95.69 295 MET B CA 1
ATOM 8104 C C . MET B 1 295 ? 3.725 -46.906 -31.406 1 95.69 295 MET B C 1
ATOM 8106 O O . MET B 1 295 ? 4.719 -46.719 -30.703 1 95.69 295 MET B O 1
ATOM 8110 N N . ARG B 1 296 ? 3.781 -47.25 -32.625 1 94.81 296 ARG B N 1
ATOM 8111 C CA . ARG B 1 296 ? 5.016 -47.344 -33.406 1 94.81 296 ARG B CA 1
ATOM 8112 C C . ARG B 1 296 ? 4.746 -47.219 -34.875 1 94.81 296 ARG B C 1
ATOM 8114 O O . ARG B 1 296 ? 3.939 -47.969 -35.438 1 94.81 296 ARG B O 1
ATOM 8121 N N . LYS B 1 297 ? 5.379 -46.25 -35.531 1 90.38 297 LYS B N 1
ATOM 8122 C CA . LYS B 1 297 ? 5.336 -46.062 -36.969 1 90.38 297 LYS B CA 1
ATOM 8123 C C . LYS B 1 297 ? 3.898 -46.031 -37.469 1 90.38 297 LYS B C 1
ATOM 8125 O O . LYS B 1 297 ? 3.555 -46.75 -38.438 1 90.38 297 LYS B O 1
ATOM 8130 N N . GLY B 1 298 ? 3.07 -45.281 -36.719 1 88.62 298 GLY B N 1
ATOM 8131 C CA . GLY B 1 298 ? 1.695 -45.094 -37.156 1 88.62 298 GLY B CA 1
ATOM 8132 C C . GLY B 1 298 ? 0.772 -46.219 -36.781 1 88.62 298 GLY B C 1
ATOM 8133 O O . GLY B 1 298 ? -0.437 -46.156 -37 1 88.62 298 GLY B O 1
ATOM 8134 N N . CYS B 1 299 ? 1.32 -47.281 -36.219 1 93.44 299 CYS B N 1
ATOM 8135 C CA . CYS B 1 299 ? 0.522 -48.406 -35.719 1 93.44 299 CYS B CA 1
ATOM 8136 C C . CYS B 1 299 ? 0.205 -48.25 -34.25 1 93.44 299 CYS B C 1
ATOM 8138 O O . CYS B 1 299 ? 1 -47.688 -33.5 1 93.44 299 CYS B O 1
ATOM 8140 N N . TYR B 1 300 ? -1.015 -48.75 -33.906 1 95.81 300 TYR B N 1
ATOM 8141 C CA . TYR B 1 300 ? -1.503 -48.688 -32.531 1 95.81 300 TYR B CA 1
ATOM 8142 C C . TYR B 1 300 ? -1.77 -50.062 -31.969 1 95.81 300 TYR B C 1
ATOM 8144 O O . TYR B 1 300 ? -2.355 -50.938 -32.656 1 95.81 300 TYR B O 1
ATOM 8152 N N . TYR B 1 301 ? -1.262 -50.344 -30.797 1 97.38 301 TYR B N 1
ATOM 8153 C CA . TYR B 1 301 ? -1.461 -51.625 -30.141 1 97.38 301 TYR B CA 1
ATOM 8154 C C . TYR B 1 301 ? -2.053 -51.438 -28.75 1 97.38 301 TYR B C 1
ATOM 8156 O O . TYR B 1 301 ? -1.467 -50.75 -27.891 1 97.38 301 TYR B O 1
ATOM 8164 N N . LYS B 1 302 ? -3.213 -52 -28.547 1 97.94 302 LYS B N 1
ATOM 8165 C CA . LYS B 1 302 ? -3.83 -52.031 -27.219 1 97.94 302 LYS B CA 1
ATOM 8166 C C . LYS B 1 302 ? -3.295 -53.188 -26.375 1 97.94 302 LYS B C 1
ATOM 8168 O O . LYS B 1 302 ? -3.27 -54.344 -26.844 1 97.94 302 LYS B O 1
ATOM 8173 N N . LEU B 1 303 ? -2.803 -52.875 -25.234 1 97.94 303 LEU B N 1
ATOM 8174 C CA . LEU B 1 303 ? -2.248 -53.906 -24.359 1 97.94 303 LEU B CA 1
ATOM 8175 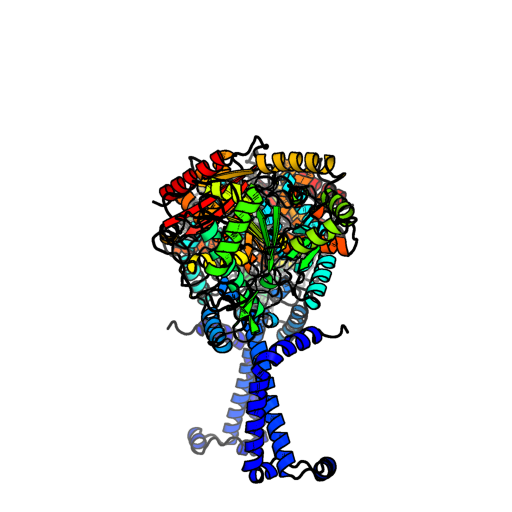C C . LEU B 1 303 ? -2.926 -53.875 -22.984 1 97.94 303 LEU B C 1
ATOM 8177 O O . LEU B 1 303 ? -2.877 -52.844 -22.297 1 97.94 303 LEU B O 1
ATOM 8181 N N . SER B 1 304 ? -3.582 -54.969 -22.656 1 96 304 SER B N 1
ATOM 8182 C CA . SER B 1 304 ? -4.027 -55.094 -21.266 1 96 304 SER B CA 1
ATOM 8183 C C . SER B 1 304 ? -2.846 -55.219 -20.312 1 96 304 SER B C 1
ATOM 8185 O O . SER B 1 304 ? -1.917 -56 -20.562 1 96 304 SER B O 1
ATOM 8187 N N . VAL B 1 305 ? -2.848 -54.531 -19.281 1 94.56 305 VAL B N 1
ATOM 8188 C CA . VAL B 1 305 ? -1.638 -54.406 -18.469 1 94.56 305 VAL B CA 1
ATOM 8189 C C . VAL B 1 305 ? -1.732 -55.344 -17.25 1 94.56 305 VAL B C 1
ATOM 8191 O O . VAL B 1 305 ? -0.791 -55.438 -16.469 1 94.56 305 VAL B O 1
ATOM 8194 N N . TYR B 1 306 ? -2.809 -56 -17.125 1 91.5 306 TYR B N 1
ATOM 8195 C CA . TYR B 1 306 ? -2.998 -56.938 -16.016 1 91.5 306 TYR B CA 1
ATOM 8196 C C . TYR B 1 306 ? -3.08 -58.375 -16.531 1 91.5 306 TYR B C 1
ATOM 8198 O O . TYR B 1 306 ? -3.549 -58.625 -17.641 1 91.5 306 TYR B O 1
ATOM 8206 N N . ALA B 1 307 ? -2.521 -59.281 -15.758 1 89 307 ALA B N 1
ATOM 8207 C CA . ALA B 1 307 ? -2.643 -60.719 -15.977 1 89 307 ALA B CA 1
ATOM 8208 C C . ALA B 1 307 ? -2.965 -61.438 -14.664 1 89 307 ALA B C 1
ATOM 8210 O O . ALA B 1 307 ? -2.629 -60.938 -13.586 1 89 307 ALA B O 1
ATOM 8211 N N . PRO B 1 308 ? -3.789 -62.438 -14.742 1 85.19 308 PRO B N 1
ATOM 8212 C CA . PRO B 1 308 ? -4.105 -63.188 -13.523 1 85.19 308 PRO B CA 1
ATOM 8213 C C . PRO B 1 308 ? -2.877 -63.812 -12.883 1 85.19 308 PRO B C 1
ATOM 8215 O O . PRO B 1 308 ? -1.995 -64.312 -13.594 1 85.19 308 PRO B O 1
ATOM 8218 N N . ASP B 1 309 ? -2.779 -63.719 -11.602 1 80.81 309 ASP B N 1
ATOM 8219 C CA . ASP B 1 309 ? -1.729 -64.438 -10.898 1 80.81 309 ASP B CA 1
ATOM 8220 C C . ASP B 1 309 ? -2.133 -65.875 -10.664 1 80.81 309 ASP B C 1
ATOM 8222 O O . ASP B 1 309 ? -3.098 -66.375 -11.258 1 80.81 309 ASP B O 1
ATOM 8226 N N . ASN B 1 310 ? -1.291 -66.625 -9.828 1 77.88 310 ASN B N 1
ATOM 8227 C CA . ASN B 1 310 ? -1.521 -68 -9.578 1 77.88 310 ASN B CA 1
ATOM 8228 C C . ASN B 1 310 ? -2.844 -68.25 -8.852 1 77.88 310 ASN B C 1
ATOM 8230 O O . ASN B 1 310 ? -3.438 -69.312 -8.969 1 77.88 310 ASN B O 1
ATOM 8234 N N . ASP B 1 311 ? -3.354 -67.25 -8.203 1 79.56 311 ASP B N 1
ATOM 8235 C CA . ASP B 1 311 ? -4.609 -67.375 -7.465 1 79.56 311 ASP B CA 1
ATOM 8236 C C . ASP B 1 311 ? -5.762 -66.75 -8.25 1 79.56 311 ASP B C 1
ATOM 8238 O O . ASP B 1 311 ? -6.887 -66.688 -7.754 1 79.56 311 ASP B O 1
ATOM 8242 N N . GLY B 1 312 ? -5.465 -66.25 -9.43 1 76.81 312 GLY B N 1
ATOM 8243 C CA . GLY B 1 312 ? -6.492 -65.688 -10.289 1 76.81 312 GLY B CA 1
ATOM 8244 C C . GLY B 1 312 ? -6.703 -64.188 -10.07 1 76.81 312 GLY B C 1
ATOM 8245 O O . GLY B 1 312 ? -7.578 -63.594 -10.695 1 76.81 312 GLY B O 1
ATOM 8246 N N . LYS B 1 313 ? -5.898 -63.625 -9.188 1 78.94 313 LYS B N 1
ATOM 8247 C CA . LYS B 1 313 ? -6.035 -62.188 -8.898 1 78.94 313 LYS B CA 1
ATOM 8248 C C . LYS B 1 313 ? -5.242 -61.344 -9.898 1 78.94 313 LYS B C 1
ATOM 8250 O O . LYS B 1 313 ? -4.141 -61.719 -10.297 1 78.94 313 LYS B O 1
ATOM 8255 N N . ASP B 1 314 ? -5.832 -60.312 -10.336 1 85.88 314 ASP B N 1
ATOM 8256 C CA . ASP B 1 314 ? -5.207 -59.406 -11.297 1 85.88 314 ASP B CA 1
ATOM 8257 C C . ASP B 1 314 ? -3.922 -58.812 -10.727 1 85.88 314 ASP B C 1
ATOM 8259 O O . ASP B 1 314 ? -3.908 -58.312 -9.602 1 85.88 314 ASP B O 1
ATOM 8263 N N . ARG B 1 315 ? -2.861 -58.969 -11.469 1 89.12 315 ARG B N 1
ATOM 8264 C CA . ARG B 1 315 ? -1.594 -58.344 -11.133 1 89.12 315 ARG B CA 1
ATOM 8265 C C . ARG B 1 315 ? -1.001 -57.625 -12.344 1 89.12 315 ARG B C 1
ATOM 8267 O O . ARG B 1 315 ? -1.252 -58.031 -13.484 1 89.12 315 ARG B O 1
ATOM 8274 N N . LEU B 1 316 ? -0.141 -56.688 -12.141 1 93.38 316 LEU B N 1
ATOM 8275 C CA . LEU B 1 316 ? 0.514 -55.969 -13.219 1 93.38 316 LEU B CA 1
ATOM 8276 C C . LEU B 1 316 ? 1.544 -56.844 -13.93 1 93.38 316 LEU B C 1
ATOM 8278 O O . LEU B 1 316 ? 2.209 -57.656 -13.289 1 93.38 316 LEU B O 1
ATOM 8282 N N . LEU B 1 317 ? 1.621 -56.625 -15.156 1 93 317 LEU B N 1
ATOM 8283 C CA . LEU B 1 317 ? 2.688 -57.281 -15.906 1 93 317 LEU B CA 1
ATOM 8284 C C . LEU B 1 317 ? 4.055 -56.812 -15.422 1 93 317 LEU B C 1
ATOM 8286 O O . LEU B 1 317 ? 4.238 -55.656 -15.094 1 93 317 LEU B O 1
ATOM 8290 N N . THR B 1 318 ? 4.984 -57.719 -15.289 1 92 318 THR B N 1
ATOM 8291 C CA . THR B 1 318 ? 6.363 -57.406 -14.938 1 92 318 THR B CA 1
ATOM 8292 C C . THR B 1 318 ? 7.129 -56.906 -16.156 1 92 318 THR B C 1
ATOM 8294 O O . THR B 1 318 ? 6.707 -57.125 -17.297 1 92 318 THR B O 1
ATOM 8297 N N . PRO B 1 319 ? 8.266 -56.25 -15.945 1 94.56 319 PRO B N 1
ATOM 8298 C CA . PRO B 1 319 ? 9.07 -55.812 -17.094 1 94.56 319 PRO B CA 1
ATOM 8299 C C . PRO B 1 319 ? 9.469 -56.969 -18 1 94.56 319 PRO B C 1
ATOM 8301 O O . PRO B 1 319 ? 9.477 -56.812 -19.234 1 94.56 319 PRO B O 1
ATOM 8304 N N . ALA B 1 320 ? 9.75 -58.094 -17.391 1 92 320 ALA B N 1
ATOM 8305 C CA . ALA B 1 320 ? 10.164 -59.281 -18.156 1 92 320 ALA B CA 1
ATOM 8306 C C . ALA B 1 320 ? 9.031 -59.812 -19.031 1 92 320 ALA B C 1
ATOM 8308 O O . ALA B 1 320 ? 9.266 -60.312 -20.125 1 92 320 ALA B O 1
ATOM 8309 N N . GLU B 1 321 ? 7.801 -59.656 -18.578 1 92.38 321 GLU B N 1
ATOM 8310 C CA . GLU B 1 321 ? 6.637 -60.094 -19.344 1 92.38 321 GLU B CA 1
ATOM 8311 C C . GLU B 1 321 ? 6.281 -59.094 -20.438 1 92.38 321 GLU B C 1
ATOM 8313 O O . GLU B 1 321 ? 5.762 -59.469 -21.484 1 92.38 321 GLU B O 1
ATOM 8318 N N . ILE B 1 322 ? 6.574 -57.812 -20.203 1 95.44 322 ILE B N 1
ATOM 8319 C CA . ILE B 1 322 ? 6.25 -56.75 -21.156 1 95.44 322 ILE B CA 1
ATOM 8320 C C . ILE B 1 322 ? 7.262 -56.75 -22.297 1 95.44 322 ILE B C 1
ATOM 8322 O O . ILE B 1 322 ? 6.91 -56.469 -23.438 1 95.44 322 ILE B O 1
ATOM 8326 N N . LEU B 1 323 ? 8.492 -57.188 -22.078 1 95.19 323 LEU B N 1
ATOM 8327 C CA . LEU B 1 323 ? 9.609 -57.094 -23.016 1 95.19 323 LEU B CA 1
ATOM 8328 C C . LEU B 1 323 ? 9.281 -57.812 -24.312 1 95.19 323 LEU B C 1
ATOM 8330 O O . LEU B 1 323 ? 9.398 -57.25 -25.391 1 95.19 323 LEU B O 1
ATOM 8334 N N . PRO B 1 324 ? 8.867 -59.094 -24.219 1 93.94 324 PRO B N 1
ATOM 8335 C CA . PRO B 1 324 ? 8.578 -59.781 -25.469 1 93.94 324 PRO B CA 1
ATOM 8336 C C . PRO B 1 324 ? 7.426 -59.125 -26.25 1 93.94 324 PRO B C 1
ATOM 8338 O O . PRO B 1 324 ? 7.406 -59.188 -27.484 1 93.94 324 PRO B O 1
ATOM 8341 N N . ILE B 1 325 ? 6.492 -58.594 -25.547 1 96 325 ILE B N 1
ATOM 8342 C CA . ILE B 1 325 ? 5.371 -57.906 -26.188 1 96 325 ILE B CA 1
ATOM 8343 C C . ILE B 1 325 ? 5.879 -56.688 -26.969 1 96 325 ILE B C 1
ATOM 8345 O O . ILE B 1 325 ? 5.492 -56.5 -28.125 1 96 325 ILE B O 1
ATOM 8349 N N . ILE B 1 326 ? 6.766 -55.875 -26.344 1 97.62 326 ILE B N 1
ATOM 8350 C CA . ILE B 1 326 ? 7.34 -54.719 -26.984 1 97.62 326 ILE B CA 1
ATOM 8351 C C . ILE B 1 326 ? 8.172 -55.125 -28.188 1 97.62 326 ILE B C 1
ATOM 8353 O O . ILE B 1 326 ? 8.102 -54.5 -29.25 1 97.62 326 ILE B O 1
ATOM 8357 N N . GLU B 1 327 ? 8.938 -56.188 -28.047 1 96.62 327 GLU B N 1
ATOM 8358 C CA . GLU B 1 327 ? 9.75 -56.688 -29.141 1 96.62 327 GLU B CA 1
ATOM 8359 C C . GLU B 1 327 ? 8.883 -57.125 -30.312 1 96.62 327 GLU B C 1
ATOM 8361 O O . GLU B 1 327 ? 9.227 -56.906 -31.484 1 96.62 327 GLU B O 1
ATOM 8366 N N . HIS B 1 328 ? 7.836 -57.75 -29.953 1 96.56 328 HIS B N 1
ATOM 8367 C CA . HIS B 1 328 ? 6.891 -58.156 -31 1 96.56 328 HIS B CA 1
ATOM 8368 C C . HIS B 1 328 ? 6.324 -56.938 -31.719 1 96.56 328 HIS B C 1
ATOM 8370 O O . HIS B 1 328 ? 6.203 -56.938 -32.938 1 96.56 328 HIS B O 1
ATOM 8376 N N . ILE B 1 329 ? 5.953 -55.938 -30.984 1 97 329 ILE B N 1
ATOM 8377 C CA . ILE B 1 329 ? 5.387 -54.719 -31.562 1 97 329 ILE B CA 1
ATOM 8378 C C . ILE B 1 329 ? 6.41 -54.062 -32.469 1 97 329 ILE B C 1
ATOM 8380 O O . ILE B 1 329 ? 6.074 -53.594 -33.562 1 97 329 ILE B O 1
ATOM 8384 N N . LEU B 1 330 ? 7.664 -54 -32.062 1 96.81 330 LEU B N 1
ATOM 8385 C CA . LEU B 1 330 ? 8.727 -53.406 -32.875 1 96.81 330 LEU B CA 1
ATOM 8386 C C . LEU B 1 330 ? 8.875 -54.125 -34.188 1 96.81 330 LEU B C 1
ATOM 8388 O O . LEU B 1 330 ? 9 -53.5 -35.25 1 96.81 330 LEU B O 1
ATOM 8392 N N . LYS B 1 331 ? 8.766 -55.406 -34.156 1 95.56 331 LYS B N 1
ATOM 8393 C CA . LYS B 1 331 ? 8.898 -56.219 -35.375 1 95.56 331 LYS B CA 1
ATOM 8394 C C . LYS B 1 331 ? 7.668 -56.094 -36.25 1 95.56 331 LYS B C 1
ATOM 8396 O O . LYS B 1 331 ? 7.789 -55.906 -37.469 1 95.56 331 LYS B O 1
ATOM 8401 N N . ASP B 1 332 ? 6.574 -56.219 -35.625 1 94.56 332 ASP B N 1
ATOM 8402 C CA . ASP B 1 332 ? 5.316 -56.156 -36.375 1 94.56 332 ASP B CA 1
ATOM 8403 C C . ASP B 1 332 ? 5.156 -54.812 -37.062 1 94.56 332 ASP B C 1
ATOM 8405 O O . ASP B 1 332 ? 4.734 -54.75 -38.219 1 94.56 332 ASP B O 1
ATOM 8409 N N . ALA B 1 333 ? 5.434 -53.719 -36.375 1 92.94 333 ALA B N 1
ATOM 8410 C CA . ALA B 1 333 ? 5.285 -52.375 -36.938 1 92.94 333 ALA B CA 1
ATOM 8411 C C . ALA B 1 333 ? 6.266 -52.156 -38.094 1 92.94 333 ALA B 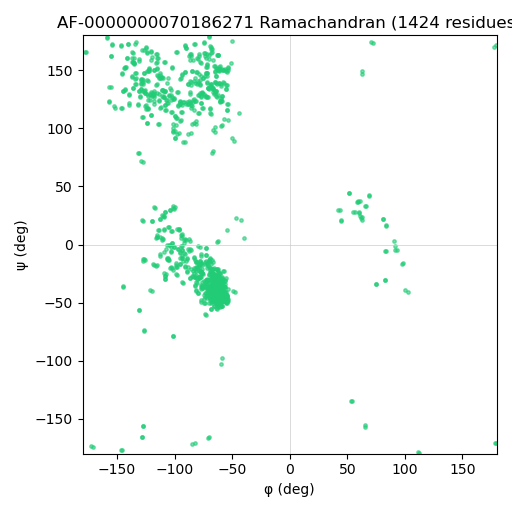C 1
ATOM 8413 O O . ALA B 1 333 ? 5.961 -51.438 -39.031 1 92.94 333 ALA B O 1
ATOM 8414 N N . GLU B 1 334 ? 7.43 -52.75 -38 1 90.69 334 GLU B N 1
ATOM 8415 C CA . GLU B 1 334 ? 8.43 -52.625 -39.062 1 90.69 334 GLU B CA 1
ATOM 8416 C C . GLU B 1 334 ? 7.941 -53.281 -40.344 1 90.69 334 GLU B C 1
ATOM 8418 O O . GLU B 1 334 ? 8.258 -52.812 -41.438 1 90.69 334 GLU B O 1
ATOM 8423 N N . GLU B 1 335 ? 7.168 -54.25 -40.188 1 89.06 335 GLU B N 1
ATOM 8424 C CA . GLU B 1 335 ? 6.715 -55.031 -41.344 1 89.06 335 GLU B CA 1
ATOM 8425 C C . GLU B 1 335 ? 5.383 -54.5 -41.875 1 89.06 335 GLU B C 1
ATOM 8427 O O . GLU B 1 335 ? 4.969 -54.844 -42.969 1 89.06 335 GLU B O 1
ATOM 8432 N N . SER B 1 336 ? 4.914 -53.688 -41.094 1 85.44 336 SER B N 1
ATOM 8433 C CA . SER B 1 336 ? 3.578 -53.25 -41.469 1 85.44 336 SER B CA 1
ATOM 8434 C C . SER B 1 336 ? 3.645 -52.125 -42.5 1 85.44 336 SER B C 1
ATOM 8436 O O . SER B 1 336 ? 4.551 -51.281 -42.469 1 85.44 336 SER B O 1
ATOM 8438 N N . THR B 1 337 ? 2.689 -52.188 -43.5 1 75.88 337 THR B N 1
ATOM 8439 C CA . THR B 1 337 ? 2.549 -51.125 -44.5 1 75.88 337 THR B CA 1
ATOM 8440 C C . THR B 1 337 ? 1.287 -50.312 -44.25 1 75.88 337 THR B C 1
ATOM 8442 O O . THR B 1 337 ? 1.062 -49.281 -44.906 1 75.88 337 THR B O 1
ATOM 8445 N N . ASP B 1 338 ? 0.514 -50.688 -43.312 1 67.94 338 ASP B N 1
ATOM 8446 C CA . ASP B 1 338 ? -0.75 -50.031 -43 1 67.94 338 ASP B CA 1
ATOM 8447 C C . ASP B 1 338 ? -0.587 -49.062 -41.844 1 67.94 338 ASP B C 1
ATOM 8449 O O . ASP B 1 338 ? -0.622 -49.469 -40.688 1 67.94 338 ASP B O 1
ATOM 8453 N N . ASN B 1 339 ? -0.364 -47.844 -42.25 1 75.62 339 ASN B N 1
ATOM 8454 C CA . ASN B 1 339 ? -0.188 -46.844 -41.188 1 75.62 339 ASN B CA 1
ATOM 8455 C C . ASN B 1 339 ? -1.335 -45.844 -41.188 1 75.62 339 ASN B C 1
ATOM 8457 O O . ASN B 1 339 ? -1.764 -45.344 -42.219 1 75.62 339 ASN B O 1
ATOM 8461 N N . SER B 1 340 ? -2.061 -45.656 -40.062 1 74.25 340 SER B N 1
ATOM 8462 C CA . SER B 1 340 ? -3.236 -44.781 -39.969 1 74.25 340 SER B CA 1
ATOM 8463 C C . SER B 1 340 ? -2.844 -43.344 -39.75 1 74.25 340 SER B C 1
ATOM 8465 O O . SER B 1 340 ? -3.564 -42.438 -40.156 1 74.25 340 SER B O 1
ATOM 8467 N N . ASN B 1 341 ? -1.815 -42.938 -39.25 1 87.62 341 ASN B N 1
ATOM 8468 C CA . ASN B 1 341 ? -1.3 -41.625 -38.969 1 87.62 341 ASN B CA 1
ATOM 8469 C C . ASN B 1 341 ? -2.371 -40.719 -38.375 1 87.62 341 ASN B C 1
ATOM 8471 O O . ASN B 1 341 ? -2.383 -39.5 -38.594 1 87.62 341 ASN B O 1
ATOM 8475 N N . ALA B 1 342 ? -3.357 -41.312 -37.625 1 93.5 342 ALA B N 1
ATOM 8476 C CA . ALA B 1 342 ? -4.516 -40.594 -37.125 1 93.5 342 ALA B CA 1
ATOM 8477 C C . ALA B 1 342 ? -4.105 -39.594 -36.031 1 93.5 342 ALA B C 1
ATOM 8479 O O . ALA B 1 342 ? -4.789 -38.594 -35.812 1 93.5 342 ALA B O 1
ATOM 8480 N N . ALA B 1 343 ? -2.984 -39.75 -35.375 1 94.75 343 ALA B N 1
ATOM 8481 C CA . ALA B 1 343 ? -2.545 -38.938 -34.25 1 94.75 343 ALA B CA 1
ATOM 8482 C C . ALA B 1 343 ? -2.33 -37.469 -34.688 1 94.75 343 ALA B C 1
ATOM 8484 O O . ALA B 1 343 ? -2.482 -36.562 -33.906 1 94.75 343 ALA B O 1
ATOM 8485 N N . VAL B 1 344 ? -2.023 -37.219 -35.969 1 95.69 344 VAL B N 1
ATOM 8486 C CA . VAL B 1 344 ? -1.664 -35.906 -36.469 1 95.69 344 VAL B CA 1
ATOM 8487 C C . VAL B 1 344 ? -2.873 -34.969 -36.406 1 95.69 344 VAL B C 1
ATOM 8489 O O . VAL B 1 344 ? -2.723 -33.75 -36.375 1 95.69 344 VAL B O 1
ATOM 8492 N N . PHE B 1 345 ? -4.102 -35.531 -36.344 1 96.62 345 PHE B N 1
ATOM 8493 C CA . PHE B 1 345 ? -5.309 -34.719 -36.312 1 96.62 345 PHE B CA 1
ATOM 8494 C C . PHE B 1 345 ? -5.355 -33.938 -35 1 96.62 345 PHE B C 1
ATOM 8496 O O . PHE B 1 345 ? -5.949 -32.844 -34.969 1 96.62 345 PHE B O 1
ATOM 8503 N N . THR B 1 346 ? -4.676 -34.438 -33.906 1 96.38 346 THR B N 1
ATOM 8504 C CA . THR B 1 346 ? -4.68 -33.75 -32.625 1 96.38 346 THR B CA 1
ATOM 8505 C C . THR B 1 346 ? -3.807 -32.5 -32.688 1 96.38 346 THR B C 1
ATOM 8507 O O . THR B 1 346 ? -3.812 -31.688 -31.734 1 96.38 346 THR B O 1
ATOM 8510 N N . ALA B 1 347 ? -3.053 -32.281 -33.719 1 95.75 347 ALA B N 1
ATOM 8511 C CA . ALA B 1 347 ? -2.213 -31.094 -33.906 1 95.75 347 ALA B CA 1
ATOM 8512 C C . ALA B 1 347 ? -2.961 -30 -34.656 1 95.75 347 ALA B C 1
ATOM 8514 O O . ALA B 1 347 ? -2.408 -28.938 -34.906 1 95.75 347 ALA B O 1
ATOM 8515 N N . LEU B 1 348 ? -4.227 -30.234 -35 1 96.75 348 LEU B N 1
ATOM 8516 C CA . LEU B 1 348 ? -5.051 -29.234 -35.656 1 96.75 348 LEU B CA 1
ATOM 8517 C C . LEU B 1 348 ? -5.719 -28.312 -34.625 1 96.75 348 LEU B C 1
ATOM 8519 O O . LEU B 1 348 ? -5.711 -28.594 -33.438 1 96.75 348 LEU B O 1
ATOM 8523 N N . LYS B 1 349 ? -6.207 -27.172 -35.156 1 97.12 349 LYS B N 1
ATOM 8524 C CA . LYS B 1 349 ? -7.055 -26.328 -34.312 1 97.12 349 LYS B CA 1
ATOM 8525 C C . LYS B 1 349 ? -8.227 -27.125 -33.75 1 97.12 349 LYS B C 1
ATOM 8527 O O . LYS B 1 349 ? -8.75 -28.031 -34.406 1 97.12 349 LYS B O 1
ATOM 8532 N N . ARG B 1 350 ? -8.648 -26.797 -32.625 1 97.38 350 ARG B N 1
ATOM 8533 C CA . ARG B 1 350 ? -9.562 -27.625 -31.844 1 97.38 350 ARG B CA 1
ATOM 8534 C C . ARG B 1 350 ? -10.875 -27.859 -32.562 1 97.38 350 ARG B C 1
ATOM 8536 O O . ARG B 1 350 ? -11.391 -28.969 -32.594 1 97.38 350 ARG B O 1
ATOM 8543 N N . ASP B 1 351 ? -11.461 -26.797 -33.188 1 97.5 351 ASP B N 1
ATOM 8544 C CA . ASP B 1 351 ? -12.742 -26.922 -33.875 1 97.5 351 ASP B CA 1
ATOM 8545 C C . ASP B 1 351 ? -12.633 -27.844 -35.094 1 97.5 351 ASP B C 1
ATOM 8547 O O . ASP B 1 351 ? -13.531 -28.641 -35.344 1 97.5 351 ASP B O 1
ATOM 8551 N N . LYS B 1 352 ? -11.523 -27.688 -35.812 1 97.38 352 LYS B N 1
ATOM 8552 C CA . LYS B 1 352 ? -11.305 -28.547 -36.969 1 97.38 352 LYS B CA 1
ATOM 8553 C C . LYS B 1 352 ? -11.117 -30 -36.562 1 97.38 352 LYS B C 1
ATOM 8555 O O . LYS B 1 352 ? -11.656 -30.906 -37.188 1 97.38 352 LYS B O 1
ATOM 8560 N N . TRP B 1 353 ? -10.328 -30.234 -35.594 1 97.75 353 TRP B N 1
ATOM 8561 C CA . TRP B 1 353 ? -10.117 -31.578 -35.062 1 97.75 353 TRP B CA 1
ATOM 8562 C C . TRP B 1 353 ? -11.43 -32.156 -34.562 1 97.75 353 TRP B C 1
ATOM 8564 O O . TRP B 1 353 ? -11.695 -33.344 -34.75 1 97.75 353 TRP B O 1
ATOM 8574 N N . ALA B 1 354 ? -12.266 -31.391 -33.875 1 97.94 354 ALA B N 1
ATOM 8575 C CA . AL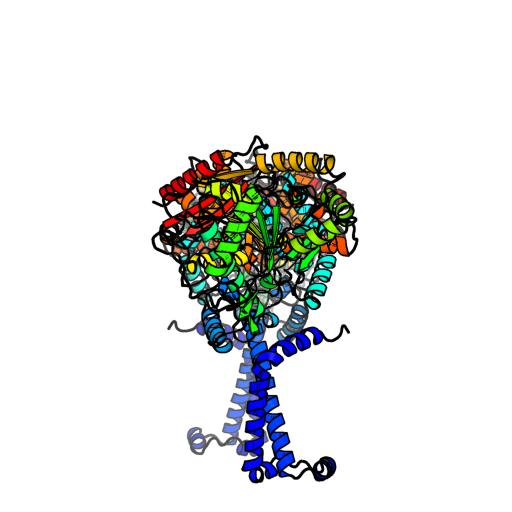A B 1 354 ? -13.57 -31.859 -33.406 1 97.94 354 ALA B CA 1
ATOM 8576 C C . ALA B 1 354 ? -14.422 -32.375 -34.562 1 97.94 354 ALA B C 1
ATOM 8578 O O . ALA B 1 354 ? -15.086 -33.406 -34.469 1 97.94 354 ALA B O 1
ATOM 8579 N N . ASP B 1 355 ? -14.438 -31.625 -35.688 1 97.62 355 ASP B N 1
ATOM 8580 C CA . ASP B 1 355 ? -15.203 -32 -36.844 1 97.62 355 ASP B CA 1
ATOM 8581 C C . ASP B 1 355 ? -14.688 -33.344 -37.438 1 97.62 355 ASP B C 1
ATOM 8583 O O . ASP B 1 355 ? -15.477 -34.219 -37.75 1 97.62 355 ASP B O 1
ATOM 8587 N N . ILE B 1 356 ? -13.383 -33.406 -37.594 1 97.81 356 ILE B N 1
ATOM 8588 C CA . ILE B 1 356 ? -12.773 -34.594 -38.156 1 97.81 356 ILE B CA 1
ATOM 8589 C C . ILE B 1 356 ? -13.055 -35.812 -37.25 1 97.81 356 ILE B C 1
ATOM 8591 O O . ILE B 1 356 ? -13.383 -36.875 -37.75 1 97.81 356 ILE B O 1
ATOM 8595 N N . ARG B 1 357 ? -12.859 -35.656 -35.969 1 97.5 357 ARG B N 1
ATOM 8596 C CA . ARG B 1 357 ? -13.125 -36.719 -35 1 97.5 357 ARG B CA 1
ATOM 8597 C C . ARG B 1 357 ? -14.555 -37.219 -35.156 1 97.5 357 ARG B C 1
ATOM 8599 O O . ARG B 1 357 ? -14.797 -38.438 -35.094 1 97.5 357 ARG B O 1
ATOM 8606 N N . THR B 1 358 ? -15.523 -36.344 -35.281 1 97.12 358 THR B N 1
ATOM 8607 C CA . THR B 1 358 ? -16.922 -36.719 -35.438 1 97.12 358 THR B CA 1
ATOM 8608 C C . THR B 1 358 ? -17.141 -37.562 -36.688 1 97.12 358 THR B C 1
ATOM 8610 O O . THR B 1 358 ? -17.828 -38.562 -36.656 1 97.12 358 THR B O 1
ATOM 8613 N N . ARG B 1 359 ? -16.516 -37.125 -37.75 1 97.06 359 ARG B N 1
ATOM 8614 C CA . ARG B 1 359 ? -16.625 -37.906 -39 1 97.06 359 ARG B CA 1
ATOM 8615 C C . ARG B 1 359 ? -15.953 -39.25 -38.844 1 97.06 359 ARG B C 1
ATOM 8617 O O . ARG B 1 359 ? -16.484 -40.25 -39.344 1 97.06 359 ARG B O 1
ATOM 8624 N N . MET B 1 360 ? -14.805 -39.281 -38.219 1 96.75 360 MET B N 1
ATOM 8625 C CA . MET B 1 360 ? -14.086 -40.562 -38.031 1 96.75 360 MET B CA 1
ATOM 8626 C C . MET B 1 360 ? -14.922 -41.531 -37.188 1 96.75 360 MET B C 1
ATOM 8628 O O . MET B 1 360 ? -14.875 -42.75 -37.438 1 96.75 360 MET B O 1
ATOM 8632 N N . MET B 1 361 ? -15.664 -41.062 -36.281 1 96.12 361 MET B N 1
ATOM 8633 C CA . MET B 1 361 ? -16.406 -41.906 -35.312 1 96.12 361 MET B CA 1
ATOM 8634 C C . MET B 1 361 ? -17.641 -42.5 -35.969 1 96.12 361 MET B C 1
ATOM 8636 O O . MET B 1 361 ? -18.312 -43.344 -35.375 1 96.12 361 MET B O 1
ATOM 8640 N N . GLU B 1 362 ? -17.953 -42.062 -37.125 1 95.81 362 GLU B N 1
ATOM 8641 C CA . GLU B 1 362 ? -19.062 -42.688 -37.875 1 95.81 362 GLU B CA 1
ATOM 8642 C C . GLU B 1 362 ? -18.734 -44.125 -38.25 1 95.81 362 GLU B C 1
ATOM 8644 O O . GLU B 1 362 ? -19.641 -44.938 -38.406 1 95.81 362 GLU B O 1
ATOM 8649 N N . SER B 1 363 ? -17.453 -44.375 -38.469 1 95.06 363 SER B N 1
ATOM 8650 C CA . SER B 1 363 ? -16.984 -45.75 -38.688 1 95.06 363 SER B CA 1
ATOM 8651 C C . SER B 1 363 ? -16.844 -46.5 -37.375 1 95.06 363 SER B C 1
ATOM 8653 O O . SER B 1 363 ? -16.219 -46.031 -36.438 1 95.06 363 SER B O 1
ATOM 8655 N N . LYS B 1 364 ? -17.438 -47.656 -37.312 1 95.25 364 LYS B N 1
ATOM 8656 C CA . LYS B 1 364 ? -17.359 -48.469 -36.094 1 95.25 364 LYS B CA 1
ATOM 8657 C C . LYS B 1 364 ? -15.906 -48.812 -35.75 1 95.25 364 LYS B C 1
ATOM 8659 O O . LYS B 1 364 ? -15.547 -48.938 -34.594 1 95.25 364 LYS B O 1
ATOM 8664 N N . LEU B 1 365 ? -15.18 -49.031 -36.812 1 94.44 365 LEU B N 1
ATOM 8665 C CA . LEU B 1 365 ? -13.773 -49.375 -36.625 1 94.44 365 LEU B CA 1
ATOM 8666 C C . LEU B 1 365 ? -13.008 -48.219 -36 1 94.44 365 LEU B C 1
ATOM 8668 O O . LEU B 1 365 ? -12.273 -48.406 -35.031 1 94.44 365 LEU B O 1
ATOM 8672 N N . ASN B 1 366 ? -13.203 -47.062 -36.562 1 96.31 366 ASN B N 1
ATOM 8673 C CA . ASN B 1 366 ? -12.523 -45.875 -36.062 1 96.31 366 ASN B CA 1
ATOM 8674 C C . ASN B 1 366 ? -13 -45.5 -34.656 1 96.31 366 ASN B C 1
ATOM 8676 O O . ASN B 1 366 ? -12.203 -45.062 -33.812 1 96.31 366 ASN B O 1
ATOM 8680 N N . LYS B 1 367 ? -14.258 -45.656 -34.438 1 97.44 367 LYS B N 1
ATOM 8681 C CA . LYS B 1 367 ? -14.828 -45.344 -33.125 1 97.44 367 LYS B CA 1
ATOM 8682 C C . LYS B 1 367 ? -14.172 -46.188 -32.031 1 97.44 367 LYS B C 1
ATOM 8684 O O . LYS B 1 367 ? -13.773 -45.688 -30.984 1 97.44 367 LYS B O 1
ATOM 8689 N N . LYS B 1 368 ? -14.094 -47.438 -32.312 1 97.19 368 LYS B N 1
ATOM 8690 C CA . LYS B 1 368 ? -13.461 -48.344 -31.344 1 97.19 368 LYS B CA 1
ATOM 8691 C C . LYS B 1 368 ? -12.008 -47.938 -31.078 1 97.19 368 LYS B C 1
ATOM 8693 O O . LYS B 1 368 ? -11.57 -47.875 -29.938 1 97.19 368 LYS B O 1
ATOM 8698 N N . SER B 1 369 ? -11.258 -47.656 -32.156 1 97.06 369 SER B N 1
ATOM 8699 C CA . SER B 1 369 ? -9.844 -47.312 -32.031 1 97.06 369 SER B CA 1
ATOM 8700 C C . SER B 1 369 ? -9.68 -46 -31.266 1 97.06 369 SER B C 1
ATOM 8702 O O . SER B 1 369 ? -8.805 -45.875 -30.391 1 97.06 369 SER B O 1
ATOM 8704 N N . ILE B 1 370 ? -10.531 -45 -31.547 1 97.5 370 ILE B N 1
ATOM 8705 C CA . ILE B 1 370 ? -10.461 -43.719 -30.875 1 97.5 370 ILE B CA 1
ATOM 8706 C C . ILE B 1 370 ? -10.781 -43.875 -29.391 1 97.5 370 ILE B C 1
ATOM 8708 O O . ILE B 1 370 ? -10.078 -43.344 -28.531 1 97.5 370 ILE B O 1
ATOM 8712 N N . GLU B 1 371 ? -11.766 -44.656 -29.109 1 97.25 371 GLU B N 1
ATOM 8713 C CA . GLU B 1 371 ? -12.156 -44.906 -27.734 1 97.25 371 GLU B CA 1
ATOM 8714 C C . GLU B 1 371 ? -11.047 -45.625 -26.969 1 97.25 371 GLU B C 1
ATOM 8716 O O . GLU B 1 371 ? -10.789 -45.312 -25.797 1 97.25 371 GLU B O 1
ATOM 8721 N N . ASP B 1 372 ? -10.414 -46.562 -27.609 1 97.69 372 ASP B N 1
ATOM 8722 C CA . ASP B 1 372 ? -9.32 -47.281 -26.969 1 97.69 372 ASP B CA 1
ATOM 8723 C C . ASP B 1 372 ? -8.148 -46.375 -26.672 1 97.69 372 ASP B C 1
ATOM 8725 O O . ASP B 1 372 ? -7.52 -46.469 -25.609 1 97.69 372 ASP B O 1
ATOM 8729 N N . VAL B 1 373 ? -7.836 -45.469 -27.578 1 97.69 373 VAL B N 1
ATOM 8730 C CA . VAL B 1 373 ? -6.738 -44.531 -27.359 1 97.69 373 VAL B CA 1
ATOM 8731 C C . VAL B 1 373 ? -7.105 -43.562 -26.266 1 97.69 373 VAL B C 1
ATOM 8733 O O . VAL B 1 373 ? -6.316 -43.312 -25.344 1 97.69 373 VAL B O 1
ATOM 8736 N N . GLU B 1 374 ? -8.281 -42.969 -26.281 1 97.81 374 GLU B N 1
ATOM 8737 C CA . GLU B 1 374 ? -8.711 -41.938 -25.359 1 97.81 374 GLU B CA 1
ATOM 8738 C C . GLU B 1 374 ? -8.914 -42.531 -23.953 1 97.81 374 GLU B C 1
ATOM 8740 O O . GLU B 1 374 ? -8.688 -41.812 -22.953 1 97.81 374 GLU B O 1
ATOM 8745 N N . SER B 1 375 ? -9.289 -43.75 -23.859 1 98.12 375 SER B N 1
ATOM 8746 C CA . SER B 1 375 ? -9.57 -44.344 -22.547 1 98.12 375 SER B CA 1
ATOM 8747 C C . SER B 1 375 ? -8.32 -45 -21.953 1 98.12 375 SER B C 1
ATOM 8749 O O . SER B 1 375 ? -8.328 -45.438 -20.797 1 98.12 375 SER B O 1
ATOM 8751 N N . ALA B 1 376 ? -7.238 -45.094 -22.719 1 98.5 376 ALA B N 1
ATOM 8752 C CA . ALA B 1 376 ? -6.012 -45.719 -22.25 1 98.5 376 ALA B CA 1
ATOM 8753 C C . ALA B 1 376 ? -5.512 -45.062 -20.969 1 98.5 376 ALA B C 1
ATOM 8755 O O . ALA B 1 376 ? -5.746 -43.875 -20.75 1 98.5 376 ALA B O 1
ATOM 8756 N N . ILE B 1 377 ? -4.809 -45.812 -20.094 1 98.44 377 ILE B N 1
ATOM 8757 C CA . ILE B 1 377 ? -4.203 -45.25 -18.891 1 98.44 377 ILE B CA 1
ATOM 8758 C C . ILE B 1 377 ? -3.201 -44.188 -19.266 1 98.44 377 ILE B C 1
ATOM 8760 O O . ILE B 1 377 ? -3.238 -43.062 -18.719 1 98.44 377 ILE B O 1
ATOM 8764 N N . PHE B 1 378 ? -2.318 -44.469 -20.094 1 98.31 378 PHE B N 1
ATOM 8765 C CA . PHE B 1 378 ? -1.379 -43.562 -20.766 1 98.31 378 PHE B CA 1
ATOM 8766 C C . PHE B 1 378 ? -0.933 -44.156 -22.094 1 98.31 378 PHE B C 1
ATOM 8768 O O . PHE B 1 378 ? -1.323 -45.281 -22.453 1 98.31 378 PHE B O 1
ATOM 8775 N N . LEU B 1 379 ? -0.207 -43.344 -22.859 1 98.31 379 LEU B N 1
ATOM 8776 C CA . LEU B 1 379 ? 0.291 -43.812 -24.141 1 98.31 379 LEU B CA 1
ATOM 8777 C C . LEU B 1 379 ? 1.809 -43.969 -24.125 1 98.31 379 LEU B C 1
ATOM 8779 O O . LEU B 1 379 ? 2.502 -43.219 -23.438 1 98.31 379 LEU B O 1
ATOM 8783 N N . VAL B 1 380 ? 2.279 -44.969 -24.812 1 98.25 380 VAL B N 1
ATOM 8784 C CA . VAL B 1 380 ? 3.707 -45.156 -25.031 1 98.25 380 VAL B CA 1
ATOM 8785 C C . VAL B 1 380 ? 4.023 -45.094 -26.516 1 98.25 380 VAL B C 1
ATOM 8787 O O . VAL B 1 380 ? 3.314 -45.656 -27.344 1 98.25 380 VAL B O 1
ATOM 8790 N N . TYR B 1 381 ? 4.965 -44.375 -26.844 1 96.94 381 TYR B N 1
ATOM 8791 C CA . TYR B 1 381 ? 5.383 -44.312 -28.234 1 96.94 381 TYR B CA 1
ATOM 8792 C C . TYR B 1 381 ? 6.809 -44.812 -28.406 1 96.94 381 TYR B C 1
ATOM 8794 O O . TYR B 1 381 ? 7.742 -44.25 -27.812 1 96.94 381 TYR B O 1
ATOM 8802 N N . LEU B 1 382 ? 7.012 -45.812 -29.188 1 97.5 382 LEU B N 1
ATOM 8803 C CA . LEU B 1 382 ? 8.336 -46.281 -29.547 1 97.5 382 LEU B CA 1
ATOM 8804 C C . LEU B 1 382 ? 8.906 -45.531 -30.734 1 97.5 382 LEU B C 1
ATOM 8806 O O . LEU B 1 382 ? 8.688 -45.906 -31.891 1 97.5 382 LEU B O 1
ATOM 8810 N N . ASP B 1 383 ? 9.688 -44.531 -30.438 1 95.69 383 ASP B N 1
ATOM 8811 C CA . ASP B 1 383 ? 10.148 -43.531 -31.406 1 95.69 383 ASP B CA 1
ATOM 8812 C C . ASP B 1 383 ? 11.406 -44 -32.125 1 95.69 383 ASP B C 1
ATOM 8814 O O . ASP B 1 383 ? 12.141 -44.844 -31.609 1 95.69 383 ASP B O 1
ATOM 8818 N N . GLU B 1 384 ? 11.641 -43.406 -33.281 1 93.88 384 GLU B N 1
ATOM 8819 C CA . GLU B 1 384 ? 12.789 -43.812 -34.094 1 93.88 384 GLU B CA 1
ATOM 8820 C C . GLU B 1 384 ? 13.969 -42.875 -33.906 1 93.88 384 GLU B C 1
ATOM 8822 O O . GLU B 1 384 ? 15.102 -43.219 -34.25 1 93.88 384 GLU B O 1
ATOM 8827 N N . GLU B 1 385 ? 13.711 -41.719 -33.375 1 94.75 385 GLU B N 1
ATOM 8828 C CA . GLU B 1 385 ? 14.742 -40.688 -33.188 1 94.75 385 GLU B CA 1
ATOM 8829 C C . GLU B 1 385 ? 15.773 -41.125 -32.156 1 94.75 385 GLU B C 1
ATOM 8831 O O . GLU B 1 385 ? 15.523 -42 -31.344 1 94.75 385 GLU B O 1
ATOM 8836 N N . LEU B 1 386 ? 16.969 -40.5 -32.219 1 96.12 386 LEU B N 1
ATOM 8837 C CA . LEU B 1 386 ? 18.094 -40.781 -31.328 1 96.12 386 LEU B CA 1
ATOM 8838 C C . LEU B 1 386 ? 18.625 -39.469 -30.734 1 96.12 386 LEU B C 1
ATOM 8840 O O . LEU B 1 386 ? 19.734 -39.031 -31.062 1 96.12 386 LEU B O 1
ATOM 8844 N N . PRO B 1 387 ? 17.875 -38.906 -29.844 1 96.38 387 PRO B N 1
ATOM 8845 C CA . PRO B 1 387 ? 18.391 -37.656 -29.25 1 96.38 387 PRO B CA 1
ATOM 8846 C C . PRO B 1 387 ? 19.719 -37.875 -28.516 1 96.38 387 PRO B C 1
ATOM 8848 O O . PRO B 1 387 ? 19.875 -38.844 -27.766 1 96.38 387 PRO B O 1
ATOM 8851 N N . THR B 1 388 ? 20.656 -36.906 -28.688 1 95.31 388 THR B N 1
ATOM 8852 C CA . THR B 1 388 ? 21.984 -37.031 -28.094 1 95.31 388 THR B CA 1
ATOM 8853 C C . THR B 1 388 ? 22.25 -35.906 -27.109 1 95.31 388 THR B C 1
ATOM 8855 O O . THR B 1 388 ? 23.172 -35.969 -26.297 1 95.31 388 THR B O 1
ATOM 8858 N N . THR B 1 389 ? 21.484 -34.875 -27.172 1 95.88 389 THR B N 1
ATOM 8859 C CA . THR B 1 389 ? 21.578 -33.719 -26.25 1 95.88 389 THR B CA 1
ATOM 8860 C C . THR B 1 389 ? 20.281 -33.531 -25.5 1 95.88 389 THR B C 1
ATOM 8862 O O . THR B 1 389 ? 19.234 -34.094 -25.875 1 95.88 389 THR B O 1
ATOM 8865 N N . ILE B 1 390 ? 20.344 -32.844 -24.375 1 96.5 390 ILE B N 1
ATOM 8866 C CA . ILE B 1 390 ? 19.156 -32.5 -23.594 1 96.5 390 ILE B CA 1
ATOM 8867 C C . ILE B 1 390 ? 18.156 -31.734 -24.484 1 96.5 390 ILE B C 1
ATOM 8869 O O . ILE B 1 390 ? 16.953 -31.953 -24.406 1 96.5 390 ILE B O 1
ATOM 8873 N N . GLU B 1 391 ? 18.688 -30.875 -25.391 1 96.44 391 GLU B N 1
ATOM 8874 C CA . GLU B 1 391 ? 17.875 -30.062 -26.297 1 96.44 391 GLU B CA 1
ATOM 8875 C C . GLU B 1 391 ? 17.125 -30.938 -27.281 1 96.44 391 GLU B C 1
ATOM 8877 O O . GLU B 1 391 ? 15.922 -30.75 -27.484 1 96.44 391 GLU B O 1
ATOM 8882 N N . GLU B 1 392 ? 17.828 -31.844 -27.828 1 96.56 392 GLU B N 1
ATOM 8883 C CA . GLU B 1 392 ? 17.188 -32.75 -28.766 1 96.56 392 GLU B CA 1
ATOM 8884 C C . GLU B 1 392 ? 16.141 -33.625 -28.078 1 96.56 392 GLU B C 1
ATOM 8886 O O . GLU B 1 392 ? 15.047 -33.844 -28.625 1 96.56 392 GLU B O 1
ATOM 8891 N N . ASN B 1 393 ? 16.531 -34.125 -26.938 1 97.62 393 ASN B N 1
ATOM 8892 C CA . ASN B 1 393 ? 15.578 -34.906 -26.156 1 97.62 393 ASN B CA 1
ATOM 8893 C C . ASN B 1 393 ? 14.305 -34.125 -25.891 1 97.62 393 ASN B C 1
ATOM 8895 O O . ASN B 1 393 ? 13.203 -34.594 -26.172 1 97.62 393 ASN B O 1
ATOM 8899 N N . GLY B 1 394 ? 14.477 -32.875 -25.391 1 97.5 394 GLY B N 1
ATOM 8900 C CA . GLY B 1 394 ? 13.336 -32.031 -25.109 1 97.5 394 GLY B CA 1
ATOM 8901 C C . GLY B 1 394 ? 12.5 -31.719 -26.328 1 97.5 394 GLY B C 1
ATOM 8902 O O . GLY B 1 394 ? 11.273 -31.797 -26.281 1 97.5 394 GLY B O 1
ATOM 8903 N N . LYS B 1 395 ? 13.156 -31.375 -27.406 1 96.88 395 LYS B N 1
ATOM 8904 C CA . LYS B 1 395 ? 12.469 -31.031 -28.641 1 96.88 395 LYS B CA 1
ATOM 8905 C C . LYS B 1 395 ? 11.648 -32.188 -29.172 1 96.88 395 LYS B C 1
ATOM 8907 O O . LYS B 1 395 ? 10.477 -32.031 -29.516 1 96.88 395 LYS B O 1
ATOM 8912 N N . TYR B 1 396 ? 12.266 -33.375 -29.188 1 97.06 396 TYR B N 1
ATOM 8913 C CA . TYR B 1 396 ? 11.586 -34.531 -29.734 1 97.06 396 TYR B CA 1
ATOM 8914 C C . TYR B 1 396 ? 10.406 -34.938 -28.859 1 97.06 396 TYR B C 1
ATOM 8916 O O . TYR B 1 396 ? 9.383 -35.406 -29.359 1 97.06 396 TYR B O 1
ATOM 8924 N N . ILE B 1 397 ? 10.57 -34.844 -27.578 1 97.75 397 ILE B N 1
ATOM 8925 C CA . ILE B 1 397 ? 9.461 -35.156 -26.688 1 97.75 397 ILE B CA 1
ATOM 8926 C C . ILE B 1 397 ? 8.297 -34.188 -26.938 1 97.75 397 ILE B C 1
ATOM 8928 O O . ILE B 1 397 ? 7.141 -34.625 -27 1 97.75 397 ILE B O 1
ATOM 8932 N N . MET B 1 398 ? 8.602 -32.938 -27.141 1 97.25 398 MET B N 1
ATOM 8933 C CA . MET B 1 398 ? 7.602 -31.891 -27.234 1 97.25 398 MET B CA 1
ATOM 8934 C C . MET B 1 398 ? 6.82 -31.984 -28.547 1 97.25 398 MET B C 1
ATOM 8936 O O . MET B 1 398 ? 5.594 -31.875 -28.547 1 97.25 398 MET B O 1
ATOM 8940 N N . VAL B 1 399 ? 7.508 -32.188 -29.625 1 95.81 399 VAL B N 1
ATOM 8941 C CA . VAL B 1 399 ? 6.84 -31.984 -30.906 1 95.81 399 VAL B CA 1
ATOM 8942 C C . VAL B 1 399 ? 6.602 -33.344 -31.578 1 95.81 399 VAL B C 1
ATOM 8944 O O . VAL B 1 399 ? 5.652 -33.5 -32.344 1 95.81 399 VAL B O 1
ATOM 8947 N N . GLY B 1 400 ? 7.426 -34.312 -31.344 1 92.5 400 GLY B N 1
ATOM 8948 C CA . GLY B 1 400 ? 7.301 -35.562 -32.062 1 92.5 400 GLY B CA 1
ATOM 8949 C C . GLY B 1 400 ? 7.566 -35.438 -33.531 1 92.5 400 GLY B C 1
ATOM 8950 O O . GLY B 1 400 ? 8.32 -34.562 -33.969 1 92.5 400 GLY B O 1
ATOM 8951 N N . SER B 1 401 ? 7.016 -36.406 -34.281 1 87.75 401 SER B N 1
ATOM 8952 C CA . SER B 1 401 ? 7.203 -36.406 -35.75 1 87.75 401 SER B CA 1
ATOM 8953 C C . SER B 1 401 ? 5.898 -36.094 -36.469 1 87.75 401 SER B C 1
ATOM 8955 O O . SER B 1 401 ? 5.852 -36.125 -37.688 1 87.75 401 SER B O 1
ATOM 8957 N N . GLY B 1 402 ? 4.891 -35.781 -35.688 1 84.25 402 GLY B N 1
ATOM 8958 C CA . GLY B 1 402 ? 3.584 -35.5 -36.281 1 84.25 402 GLY B CA 1
ATOM 8959 C C . GLY B 1 402 ? 2.619 -36.688 -36.125 1 84.25 402 GLY B C 1
ATOM 8960 O O . GLY B 1 402 ? 1.443 -36.469 -35.812 1 84.25 402 GLY B O 1
ATOM 8961 N N . PHE B 1 403 ? 3.133 -37.844 -36.312 1 88 403 PHE B N 1
ATOM 8962 C CA . PHE B 1 403 ? 2.268 -39.031 -36.281 1 88 403 PHE B CA 1
ATOM 8963 C C . PHE B 1 403 ? 2.434 -39.812 -35 1 88 403 PHE B C 1
ATOM 8965 O O . PHE B 1 403 ? 1.684 -40.75 -34.75 1 88 403 PHE B O 1
ATOM 8972 N N . ASN B 1 404 ? 3.229 -39.406 -34.188 1 90.19 404 ASN B N 1
ATOM 8973 C CA . ASN B 1 404 ? 3.617 -40.25 -33.062 1 90.19 404 ASN B CA 1
ATOM 8974 C C . ASN B 1 404 ? 3.271 -39.594 -31.734 1 90.19 404 ASN B C 1
ATOM 8976 O O . ASN B 1 404 ? 3.896 -39.875 -30.719 1 90.19 404 ASN B O 1
ATOM 8980 N N . ARG B 1 405 ? 2.393 -38.688 -31.766 1 93.12 405 ARG B N 1
ATOM 8981 C CA . ARG B 1 405 ? 1.938 -38.062 -30.531 1 93.12 405 ARG B CA 1
ATOM 8982 C C . ARG B 1 405 ? 0.43 -37.844 -30.562 1 93.12 405 ARG B C 1
ATOM 8984 O O . ARG B 1 405 ? -0.1 -37.25 -31.5 1 93.12 405 ARG B O 1
ATOM 8991 N N . TRP B 1 406 ? -0.277 -38.406 -29.656 1 96 406 TRP B N 1
ATOM 8992 C CA . TRP B 1 406 ? -1.663 -38.031 -29.391 1 96 406 TRP B CA 1
ATOM 8993 C C . TRP B 1 406 ? -1.739 -36.938 -28.328 1 96 406 TRP B C 1
ATOM 8995 O O . TRP B 1 406 ? -1.92 -37.219 -27.141 1 96 406 TRP B O 1
ATOM 9005 N N . PHE B 1 407 ? -1.67 -35.719 -28.719 1 96.69 407 PHE B N 1
ATOM 9006 C CA . PHE B 1 407 ? -1.411 -34.594 -27.859 1 96.69 407 PHE B CA 1
ATOM 9007 C C . PHE B 1 407 ? -2.568 -34.344 -26.891 1 96.69 407 PHE B C 1
ATOM 9009 O O . PHE B 1 407 ? -2.426 -33.656 -25.906 1 96.69 407 PHE B O 1
ATOM 9016 N N . ASP B 1 408 ? -3.713 -34.969 -27.125 1 97.12 408 ASP B N 1
ATOM 9017 C CA . ASP B 1 408 ? -4.898 -34.781 -26.281 1 97.12 408 ASP B CA 1
ATOM 9018 C C . ASP B 1 408 ? -4.84 -35.656 -25.031 1 97.12 408 ASP B C 1
ATOM 9020 O O . ASP B 1 408 ? -5.641 -35.469 -24.109 1 97.12 408 ASP B O 1
ATOM 9024 N N . LYS B 1 409 ? -3.951 -36.594 -25.031 1 97.12 409 LYS B N 1
ATOM 9025 C CA . LYS B 1 409 ? -3.838 -37.5 -23.891 1 97.12 409 LYS B CA 1
ATOM 9026 C C . LYS B 1 409 ? -3.092 -36.844 -22.734 1 97.12 409 LYS B C 1
ATOM 9028 O O . LYS B 1 409 ? -2.16 -36.094 -22.953 1 97.12 409 LYS B O 1
ATOM 9033 N N . SER B 1 410 ? -3.479 -37.188 -21.516 1 96.94 410 SER B N 1
ATOM 9034 C CA . SER B 1 410 ? -2.887 -36.562 -20.328 1 96.94 410 SER B CA 1
ATOM 9035 C C . SER B 1 410 ? -1.387 -36.812 -20.266 1 96.94 410 SER B C 1
ATOM 9037 O O . SER B 1 410 ? -0.61 -35.938 -19.906 1 96.94 410 SER B O 1
ATOM 9039 N N . MET B 1 411 ? -0.989 -38.062 -20.641 1 97.12 411 MET B N 1
ATOM 9040 C CA . MET B 1 411 ? 0.435 -38.406 -20.594 1 97.12 411 MET B CA 1
ATOM 9041 C C . MET B 1 411 ? 0.822 -39.312 -21.75 1 97.12 411 MET B C 1
ATOM 9043 O O . MET B 1 411 ? 0.116 -40.281 -22.062 1 97.12 411 MET B O 1
ATOM 9047 N N . THR B 1 412 ? 1.861 -38.969 -22.344 1 97.19 412 THR B N 1
ATOM 9048 C CA . THR B 1 412 ? 2.488 -39.781 -23.375 1 97.19 412 THR B CA 1
ATOM 9049 C C . THR B 1 412 ? 3.982 -39.938 -23.109 1 97.19 412 THR B C 1
ATOM 9051 O O . THR B 1 412 ? 4.68 -38.938 -22.859 1 97.19 412 THR B O 1
ATOM 9054 N N . PHE B 1 413 ? 4.441 -41.188 -23.203 1 98.31 413 PHE B N 1
ATOM 9055 C CA . PHE B 1 413 ? 5.844 -41.438 -22.938 1 98.31 413 PHE B CA 1
ATOM 9056 C C . PHE B 1 413 ? 6.562 -41.906 -24.203 1 98.31 413 PHE B C 1
ATOM 9058 O O . PHE B 1 413 ? 6.484 -43.094 -24.562 1 98.31 413 PHE B O 1
ATOM 9065 N N . PRO B 1 414 ? 7.293 -41.062 -24.797 1 98.06 414 PRO B N 1
ATOM 9066 C CA . PRO B 1 414 ? 8.141 -41.5 -25.906 1 98.06 414 PRO B CA 1
ATOM 9067 C C . PRO B 1 414 ? 9.383 -42.25 -25.422 1 98.06 414 PRO B C 1
ATOM 9069 O O . PRO B 1 414 ? 10.047 -41.812 -24.484 1 98.06 414 PRO B O 1
ATOM 9072 N N . ILE B 1 415 ? 9.617 -43.375 -25.984 1 98.25 415 ILE B N 1
ATOM 9073 C CA . ILE B 1 415 ? 10.867 -44.094 -25.797 1 98.25 415 ILE B CA 1
ATOM 9074 C C . ILE B 1 415 ? 11.664 -44.125 -27.094 1 98.25 415 ILE B C 1
ATOM 9076 O O . ILE B 1 415 ? 11.227 -44.719 -28.094 1 98.25 415 ILE B O 1
ATOM 9080 N N . PHE B 1 416 ? 12.812 -43.531 -27.062 1 97.69 416 PHE B N 1
ATOM 9081 C CA . PHE B 1 416 ? 13.586 -43.344 -28.281 1 97.69 416 PHE B CA 1
ATOM 9082 C C . PHE B 1 416 ? 14.445 -44.562 -28.578 1 97.69 416 PHE B C 1
ATOM 9084 O O . PHE B 1 416 ? 14.672 -45.406 -27.703 1 97.69 416 PHE B O 1
ATOM 9091 N N . ALA B 1 417 ? 14.875 -44.625 -29.797 1 96.56 417 ALA B N 1
ATOM 9092 C CA . ALA B 1 417 ? 15.578 -45.812 -30.297 1 96.56 417 ALA B CA 1
ATOM 9093 C C . ALA B 1 417 ? 16.875 -46.031 -29.516 1 96.56 417 ALA B C 1
ATOM 9095 O O . ALA B 1 417 ? 17.359 -47.188 -29.438 1 96.56 417 ALA B O 1
ATOM 9096 N N . ASN B 1 418 ? 17.453 -45.031 -28.969 1 96.19 418 ASN B N 1
ATOM 9097 C CA . ASN B 1 418 ? 18.688 -45.188 -28.219 1 96.19 418 ASN B CA 1
ATOM 9098 C C . ASN B 1 418 ? 18.422 -45.375 -26.734 1 96.19 418 ASN B C 1
ATOM 9100 O O . ASN B 1 418 ? 19.328 -45.25 -25.906 1 96.19 418 ASN B O 1
ATOM 9104 N N . GLY B 1 419 ? 17.125 -45.531 -26.359 1 96.12 419 GLY B N 1
ATOM 9105 C CA . GLY B 1 419 ? 16.781 -45.844 -24.969 1 96.12 419 GLY B CA 1
ATOM 9106 C C . GLY B 1 419 ? 16.391 -44.625 -24.172 1 96.12 419 GLY B C 1
ATOM 9107 O O . GLY B 1 419 ? 15.812 -44.719 -23.094 1 96.12 419 GLY B O 1
ATOM 9108 N N . LYS B 1 420 ? 16.719 -43.375 -24.672 1 96.94 420 LYS B N 1
ATOM 9109 C CA . LYS B 1 420 ? 16.266 -42.156 -24 1 96.94 420 LYS B CA 1
ATOM 9110 C C . LYS B 1 420 ? 14.734 -42.094 -23.969 1 96.94 420 LYS B C 1
ATOM 9112 O O . LYS B 1 420 ? 14.055 -42.719 -24.781 1 96.94 420 LYS B O 1
ATOM 9117 N N . THR B 1 421 ? 14.273 -41.438 -23 1 97.56 421 THR B N 1
ATOM 9118 C CA . THR B 1 421 ? 12.82 -41.312 -22.875 1 97.56 421 THR B CA 1
ATOM 9119 C C . THR B 1 421 ? 12.445 -39.938 -22.297 1 97.56 421 THR B C 1
ATOM 9121 O O . THR B 1 421 ? 13.289 -39.031 -22.188 1 97.56 421 THR B O 1
ATOM 9124 N N . GLY B 1 422 ? 11.25 -39.688 -22.062 1 97.31 422 GLY B N 1
ATOM 9125 C CA . GLY B 1 422 ? 10.656 -38.5 -21.5 1 97.31 422 GLY B CA 1
ATOM 9126 C C . GLY B 1 422 ? 9.148 -38.562 -21.406 1 97.31 422 GLY B C 1
ATOM 9127 O O . GLY B 1 422 ? 8.555 -39.625 -21.562 1 97.31 422 GLY B O 1
ATOM 9128 N N . VAL B 1 423 ? 8.586 -37.438 -21.078 1 97 423 VAL B N 1
ATOM 9129 C CA . VAL B 1 423 ? 7.129 -37.469 -20.953 1 97 423 VAL B CA 1
ATOM 9130 C C . VAL B 1 423 ? 6.555 -36.188 -21.562 1 97 423 VAL B C 1
ATOM 9132 O O . VAL B 1 423 ? 7.113 -35.094 -21.391 1 97 423 VAL B O 1
ATOM 9135 N N . ASN B 1 424 ? 5.605 -36.25 -22.422 1 96.94 424 ASN B N 1
ATOM 9136 C CA . ASN B 1 424 ? 4.746 -35.188 -22.922 1 96.94 424 ASN B CA 1
ATOM 9137 C C . ASN B 1 424 ? 3.424 -35.125 -22.156 1 96.94 424 ASN B C 1
ATOM 9139 O O . ASN B 1 424 ? 2.701 -36.125 -22.094 1 96.94 424 ASN B O 1
ATOM 9143 N N . VAL B 1 425 ? 3.123 -34.031 -21.594 1 96.88 425 VAL B N 1
ATOM 9144 C CA . VAL B 1 425 ? 1.979 -33.906 -20.703 1 96.88 425 VAL B CA 1
ATOM 9145 C C . VAL B 1 425 ? 1.008 -32.844 -21.219 1 96.88 425 VAL B C 1
ATOM 9147 O O . VAL B 1 425 ? 1.416 -31.75 -21.562 1 96.88 425 VAL B O 1
ATOM 9150 N N . GLU B 1 426 ? -0.268 -33.25 -21.312 1 96.19 426 GLU B N 1
ATOM 9151 C CA . GLU B 1 426 ? -1.333 -32.281 -21.578 1 96.19 426 GLU B CA 1
ATOM 9152 C C . GLU B 1 426 ? -1.667 -31.453 -20.328 1 96.19 426 GLU B C 1
ATOM 9154 O O . GLU B 1 426 ? -2.148 -32 -19.344 1 96.19 426 GLU B O 1
ATOM 9159 N N . HIS B 1 427 ? -1.495 -30.188 -20.328 1 94.25 427 HIS B N 1
ATOM 9160 C CA . HIS B 1 427 ? -1.364 -29.312 -19.156 1 94.25 427 HIS B CA 1
ATOM 9161 C C . HIS B 1 427 ? -2.725 -29.031 -18.531 1 94.25 427 HIS B C 1
ATOM 9163 O O . HIS B 1 427 ? -2.805 -28.625 -17.375 1 94.25 427 HIS B O 1
ATOM 9169 N N . SER B 1 428 ? -3.846 -29.125 -19.219 1 93.81 428 SER B N 1
ATOM 9170 C CA . SER B 1 428 ? -5.156 -28.844 -18.641 1 93.81 428 SER B CA 1
ATOM 9171 C C . SER B 1 428 ? -5.508 -29.859 -17.562 1 93.81 428 SER B C 1
ATOM 9173 O O . SER B 1 428 ? -6.25 -29.547 -16.625 1 93.81 428 SER B O 1
ATOM 9175 N N . ALA B 1 429 ? -4.977 -31.016 -17.641 1 86.62 429 ALA B N 1
ATOM 9176 C CA . ALA B 1 429 ? -5.289 -32.094 -16.719 1 86.62 429 ALA B CA 1
ATOM 9177 C C . ALA B 1 429 ? -4.559 -31.922 -15.383 1 86.62 429 ALA B C 1
ATOM 9179 O O . ALA B 1 429 ? -5.02 -32.406 -14.344 1 86.62 429 ALA B O 1
ATOM 9180 N N . GLY B 1 430 ? -3.475 -31.297 -15.477 1 89.69 430 GLY B N 1
ATOM 9181 C CA . GLY B 1 430 ? -2.709 -31.141 -14.25 1 89.69 430 GLY B CA 1
ATOM 9182 C C . GLY B 1 430 ? -1.445 -30.328 -14.445 1 89.69 430 GLY B C 1
ATOM 9183 O O . GLY B 1 430 ? -0.949 -30.188 -15.562 1 89.69 430 GLY B O 1
ATOM 9184 N N . ASP B 1 431 ? -0.933 -29.953 -13.273 1 90.94 431 ASP B N 1
ATOM 9185 C CA . ASP B 1 431 ? 0.285 -29.156 -13.297 1 90.94 431 ASP B CA 1
ATOM 9186 C C . ASP B 1 431 ? 1.528 -30.031 -13.266 1 90.94 431 ASP B C 1
ATOM 9188 O O . ASP B 1 431 ? 1.445 -31.219 -12.922 1 90.94 431 ASP B O 1
ATOM 9192 N N . ALA B 1 432 ? 2.641 -29.438 -13.5 1 91 432 ALA B N 1
ATOM 9193 C CA . ALA B 1 432 ? 3.891 -30.156 -13.75 1 91 432 ALA B CA 1
ATOM 9194 C C . ALA B 1 432 ? 4.363 -30.891 -12.508 1 91 432 ALA B C 1
ATOM 9196 O O . ALA B 1 432 ? 5.062 -31.906 -12.602 1 91 432 ALA B O 1
ATOM 9197 N N . THR B 1 433 ? 3.988 -30.469 -11.383 1 91.44 433 THR B N 1
ATOM 9198 C CA . THR B 1 433 ? 4.48 -31.094 -10.156 1 91.44 433 THR B CA 1
ATOM 9199 C C . THR B 1 433 ? 3.896 -32.5 -9.984 1 91.44 433 THR B C 1
ATOM 9201 O O . THR B 1 433 ? 4.508 -33.344 -9.344 1 91.44 433 THR B O 1
ATOM 9204 N N . LEU B 1 434 ? 2.764 -32.75 -10.539 1 94 434 LEU B N 1
ATOM 9205 C CA . LEU B 1 434 ? 2.123 -34.062 -10.414 1 94 434 LEU B CA 1
ATOM 9206 C C . LEU B 1 434 ? 2.854 -35.094 -11.25 1 94 434 LEU B C 1
ATOM 9208 O O . LEU B 1 434 ? 3.395 -36.062 -10.703 1 94 434 LEU B O 1
ATOM 9212 N N . PRO B 1 435 ? 2.906 -34.875 -12.508 1 94.62 435 PRO B N 1
ATOM 9213 C CA . PRO B 1 435 ? 3.721 -35.812 -13.273 1 94.62 435 PRO B CA 1
ATOM 9214 C C . PRO B 1 435 ? 5.188 -35.812 -12.852 1 94.62 435 PRO B C 1
ATOM 9216 O O . PRO B 1 435 ? 5.898 -36.781 -13.047 1 94.62 435 PRO B O 1
ATOM 9219 N N . GLY B 1 436 ? 5.641 -34.688 -12.273 1 93.88 436 GLY B N 1
ATOM 9220 C CA . GLY B 1 436 ? 7.008 -34.625 -11.789 1 93.88 436 GLY B CA 1
ATOM 9221 C C . GLY B 1 436 ? 7.309 -35.656 -10.711 1 93.88 436 GLY B C 1
ATOM 9222 O O . GLY B 1 436 ? 8.352 -36.312 -10.742 1 93.88 436 GLY B O 1
ATOM 9223 N N . ARG B 1 437 ? 6.422 -35.719 -9.773 1 93.94 437 ARG B N 1
ATOM 9224 C CA . ARG B 1 437 ? 6.586 -36.719 -8.719 1 93.94 437 ARG B CA 1
ATOM 9225 C C . ARG B 1 437 ? 6.59 -38.125 -9.297 1 93.94 437 ARG B C 1
ATOM 9227 O O . ARG B 1 437 ? 7.379 -39 -8.867 1 93.94 437 ARG B O 1
ATOM 9234 N N . MET B 1 438 ? 5.711 -38.438 -10.18 1 96.31 438 MET B N 1
ATOM 9235 C CA . MET B 1 438 ? 5.648 -39.719 -10.859 1 96.31 438 MET B CA 1
ATOM 9236 C C . MET B 1 438 ? 6.953 -40 -11.594 1 96.31 438 MET B C 1
ATOM 9238 O O . MET B 1 438 ? 7.469 -41.125 -11.531 1 96.31 438 MET B O 1
ATOM 9242 N N . TRP B 1 439 ? 7.438 -39.031 -12.25 1 95.69 439 TRP B N 1
ATOM 9243 C CA . TRP B 1 439 ? 8.656 -39.188 -13.039 1 95.69 439 TRP B CA 1
ATOM 9244 C C . TRP B 1 439 ? 9.844 -39.5 -12.141 1 95.69 439 TRP B C 1
ATOM 9246 O O . TRP B 1 439 ? 10.68 -40.344 -12.484 1 95.69 439 TRP B O 1
ATOM 9256 N N . GLU B 1 440 ? 9.938 -38.781 -11.039 1 93.62 440 GLU B N 1
ATOM 9257 C CA . GLU B 1 440 ? 10.969 -39.094 -10.055 1 93.62 440 GLU B CA 1
ATOM 9258 C C . GLU B 1 440 ? 10.852 -40.531 -9.57 1 93.62 440 GLU B C 1
ATOM 9260 O O . GLU B 1 440 ? 11.859 -41.25 -9.453 1 93.62 440 GLU B O 1
ATOM 9265 N N . TYR B 1 441 ? 9.648 -40.938 -9.242 1 95.12 441 TYR B N 1
ATOM 9266 C CA . TYR B 1 441 ? 9.383 -42.312 -8.797 1 95.12 441 TYR B CA 1
ATOM 9267 C C . TYR B 1 441 ? 9.914 -43.312 -9.805 1 95.12 441 TYR B C 1
ATOM 9269 O O . TYR B 1 441 ? 10.594 -44.281 -9.43 1 95.12 441 TYR B O 1
ATOM 9277 N N . TYR B 1 442 ? 9.641 -43.156 -11.039 1 96.44 442 TYR B N 1
ATOM 9278 C CA . TYR B 1 442 ? 10.109 -44.062 -12.094 1 96.44 442 TYR B CA 1
ATOM 9279 C C . TYR B 1 442 ? 11.625 -44.094 -12.156 1 96.44 442 TYR B C 1
ATOM 9281 O O . TYR B 1 442 ? 12.234 -45.156 -12.094 1 96.44 442 TYR B O 1
ATOM 9289 N N . LEU B 1 443 ? 12.188 -42.906 -12.281 1 94.5 443 LEU B N 1
ATOM 9290 C CA . LEU B 1 443 ? 13.633 -42.812 -12.469 1 94.5 443 LEU B CA 1
ATOM 9291 C C . LEU B 1 443 ? 14.383 -43.406 -11.289 1 94.5 443 LEU B C 1
ATOM 9293 O O . LEU B 1 443 ? 15.484 -43.938 -11.453 1 94.5 443 LEU B O 1
ATOM 9297 N N . GLN B 1 444 ? 13.758 -43.438 -10.18 1 93.38 444 GLN B N 1
ATOM 9298 C CA . GLN B 1 444 ? 14.391 -43.969 -8.977 1 93.38 444 GLN B CA 1
ATOM 9299 C C . GLN B 1 444 ? 14.281 -45.5 -8.93 1 93.38 444 GLN B C 1
ATOM 9301 O O . GLN B 1 444 ? 15.125 -46.156 -8.336 1 93.38 444 GLN B O 1
ATOM 9306 N N . ASN B 1 445 ? 13.281 -46 -9.531 1 94.19 445 ASN B N 1
ATOM 9307 C CA . ASN B 1 445 ? 12.977 -47.406 -9.289 1 94.19 445 ASN B CA 1
ATOM 9308 C C . ASN B 1 445 ? 13.414 -48.281 -10.461 1 94.19 445 ASN B C 1
ATOM 9310 O O . ASN B 1 445 ? 13.531 -49.5 -10.328 1 94.19 445 ASN B O 1
ATOM 9314 N N . GLU B 1 446 ? 13.609 -47.781 -11.625 1 93.81 446 GLU B N 1
ATOM 9315 C CA . GLU B 1 446 ? 14.008 -48.594 -12.773 1 93.81 446 GLU B CA 1
ATOM 9316 C C . GLU B 1 446 ? 15.305 -49.344 -12.5 1 93.81 446 GLU B C 1
ATOM 9318 O O . GLU B 1 446 ? 16.203 -48.812 -11.852 1 93.81 446 GLU B O 1
ATOM 9323 N N . LYS B 1 447 ? 15.344 -50.594 -12.945 1 92.75 447 LYS B N 1
ATOM 9324 C CA . LYS B 1 447 ? 16.516 -51.469 -12.734 1 92.75 447 LYS B CA 1
ATOM 9325 C C . LYS B 1 447 ? 16.844 -52.25 -13.992 1 92.75 447 LYS B C 1
ATOM 9327 O O . LYS B 1 447 ? 15.945 -52.719 -14.711 1 92.75 447 LYS B O 1
ATOM 9332 N N . TYR B 1 448 ? 18.109 -52.438 -14.203 1 94 448 TYR B N 1
ATOM 9333 C CA . TYR B 1 448 ? 18.625 -53.188 -15.367 1 94 448 TYR B CA 1
ATOM 9334 C C . TYR B 1 448 ? 19.812 -54.031 -14.984 1 94 448 TYR B C 1
ATOM 9336 O O . TYR B 1 448 ? 20.438 -53.844 -13.945 1 94 448 TYR B O 1
ATOM 9344 N N . THR B 1 449 ? 20.094 -55 -15.805 1 92.5 449 THR B N 1
ATOM 9345 C CA . THR B 1 449 ? 21.359 -55.719 -15.695 1 92.5 449 THR B CA 1
ATOM 9346 C C . THR B 1 449 ? 22.531 -54.812 -16.094 1 92.5 449 THR B C 1
ATOM 9348 O O . THR B 1 449 ? 22.312 -53.719 -16.625 1 92.5 449 THR B O 1
ATOM 9351 N N . LYS B 1 450 ? 23.734 -55.281 -15.852 1 89.06 450 LYS B N 1
ATOM 9352 C CA . LYS B 1 450 ? 24.922 -54.5 -16.141 1 89.06 450 LYS B CA 1
ATOM 9353 C C . LYS B 1 450 ? 25 -54.125 -17.625 1 89.06 450 LYS B C 1
ATOM 9355 O O . LYS B 1 450 ? 25.531 -53.094 -18 1 89.06 450 LYS B O 1
ATOM 9360 N N . ASP B 1 451 ? 24.391 -55 -18.422 1 88.88 451 ASP B N 1
ATOM 9361 C CA . ASP B 1 451 ? 24.453 -54.781 -19.859 1 88.88 451 ASP B CA 1
ATOM 9362 C C . ASP B 1 451 ? 23.203 -54.094 -20.375 1 88.88 451 ASP B C 1
ATOM 9364 O O . ASP B 1 451 ? 22.969 -54.031 -21.578 1 88.88 451 ASP B O 1
ATOM 9368 N N . GLY B 1 452 ? 22.344 -53.531 -19.484 1 90.25 452 GLY B N 1
ATOM 9369 C CA . GLY B 1 452 ? 21.203 -52.719 -19.875 1 90.25 452 GLY B CA 1
ATOM 9370 C C . GLY B 1 452 ? 19.984 -53.531 -20.234 1 90.25 452 GLY B C 1
ATOM 9371 O O . GLY B 1 452 ? 19.047 -53 -20.859 1 90.25 452 GLY B O 1
ATOM 9372 N N . LYS B 1 453 ? 19.953 -54.812 -19.859 1 91.69 453 LYS B N 1
ATOM 9373 C CA . LYS B 1 453 ? 18.812 -55.688 -20.141 1 91.69 453 LYS B CA 1
ATOM 9374 C C . LYS B 1 453 ? 17.891 -55.812 -18.938 1 91.69 453 LYS B C 1
ATOM 9376 O O . LYS B 1 453 ? 18.219 -55.344 -17.844 1 91.69 453 LYS B O 1
ATOM 9381 N N . ILE B 1 454 ? 16.75 -56.312 -19.203 1 91.94 454 ILE B N 1
ATOM 9382 C CA . ILE B 1 454 ? 15.758 -56.5 -18.141 1 91.94 454 ILE B CA 1
ATOM 9383 C C . ILE B 1 454 ? 16.266 -57.531 -17.141 1 91.94 454 ILE B C 1
ATOM 9385 O O . ILE B 1 454 ? 16.875 -58.531 -17.531 1 91.94 454 ILE B O 1
ATOM 9389 N N . ILE B 1 455 ? 16.047 -57.312 -15.906 1 89.56 455 ILE B N 1
ATOM 9390 C CA . ILE B 1 455 ? 16.359 -58.281 -14.875 1 89.56 455 ILE B CA 1
ATOM 9391 C C . ILE B 1 455 ? 15.352 -59.438 -14.938 1 89.56 455 ILE B C 1
ATOM 9393 O O . ILE B 1 455 ? 14.141 -59.219 -14.898 1 89.56 455 ILE B O 1
ATOM 9397 N N . ALA B 1 456 ? 15.922 -60.594 -15 1 78.19 456 ALA B N 1
ATOM 9398 C CA . ALA B 1 456 ? 15.102 -61.781 -15.172 1 78.19 456 ALA B CA 1
ATOM 9399 C C . ALA B 1 456 ? 14.273 -62.062 -13.922 1 78.19 456 ALA B C 1
ATOM 9401 O O . ALA B 1 456 ? 14.75 -61.906 -12.805 1 78.19 456 ALA B O 1
ATOM 9402 N N . GLU B 1 457 ? 13.055 -62.031 -14.031 1 74.25 457 GLU B N 1
ATOM 9403 C CA . GLU B 1 457 ? 12.188 -62.469 -12.945 1 74.25 457 GLU B CA 1
ATOM 9404 C C . GLU B 1 457 ? 11.484 -63.781 -13.297 1 74.25 457 GLU B C 1
ATOM 9406 O O . GLU B 1 457 ? 11.273 -64.062 -14.469 1 74.25 457 GLU B O 1
ATOM 9411 N N . ARG B 1 458 ? 11.508 -64.75 -12.328 1 61.34 458 ARG B N 1
ATOM 9412 C CA . ARG B 1 458 ? 10.828 -66.062 -12.562 1 61.34 458 ARG B CA 1
ATOM 9413 C C . ARG B 1 458 ? 9.398 -65.812 -13.055 1 61.34 458 ARG B C 1
ATOM 9415 O O . ARG B 1 458 ? 8.586 -65.188 -12.359 1 61.34 458 ARG B O 1
ATOM 9422 N N . SER B 1 459 ? 9.258 -65.75 -14.344 1 57.91 459 SER B N 1
ATOM 9423 C CA . SER B 1 459 ? 7.957 -65.5 -14.977 1 57.91 459 SER B CA 1
ATOM 9424 C C . SER B 1 459 ? 6.953 -66.562 -14.516 1 57.91 459 SER B C 1
ATOM 9426 O O . SER B 1 459 ? 7.293 -67.75 -14.383 1 57.91 459 SER B O 1
ATOM 9428 N N . ARG B 1 460 ? 5.973 -66.312 -13.703 1 57.88 460 ARG B N 1
ATOM 9429 C CA . ARG B 1 460 ? 4.91 -67.25 -13.453 1 57.88 460 ARG B CA 1
ATOM 9430 C C . ARG B 1 460 ? 4.047 -67.438 -14.695 1 57.88 460 ARG B C 1
ATOM 9432 O O . ARG B 1 460 ? 3.387 -66.5 -15.156 1 57.88 460 ARG B O 1
ATOM 9439 N N . LYS B 1 461 ? 4.52 -68.25 -15.664 1 57.72 461 LYS B N 1
ATOM 9440 C CA . LYS B 1 461 ? 4.191 -68.562 -17.062 1 57.72 461 LYS B CA 1
ATOM 9441 C C . LYS B 1 461 ? 2.682 -68.688 -17.266 1 57.72 461 LYS B C 1
ATOM 9443 O O . LYS B 1 461 ? 2.219 -69.125 -18.297 1 57.72 461 LYS B O 1
ATOM 9448 N N . LYS B 1 462 ? 1.796 -68.125 -16.391 1 63.28 462 LYS B N 1
ATOM 9449 C CA . LYS B 1 462 ? 0.418 -68.25 -16.859 1 63.28 462 LYS B CA 1
ATOM 9450 C C . LYS B 1 462 ? 0.142 -67.375 -18.047 1 63.28 462 LYS B C 1
ATOM 9452 O O . LYS B 1 462 ? 1.052 -66.688 -18.562 1 63.28 462 LYS B O 1
ATOM 9457 N N . LYS B 1 463 ? -1.186 -67.125 -18.453 1 79 463 LYS B N 1
ATOM 9458 C CA . LYS B 1 463 ? -1.761 -66.438 -19.625 1 79 463 LYS B CA 1
ATOM 9459 C C . LYS B 1 463 ? -1.425 -65 -19.641 1 79 463 LYS B C 1
ATOM 9461 O O . LYS B 1 463 ? -1.932 -64.188 -18.828 1 79 463 LYS B O 1
ATOM 9466 N N . ILE B 1 464 ? -0.312 -64.562 -20.438 1 85.5 464 ILE B N 1
ATOM 9467 C CA . ILE B 1 464 ? 0.068 -63.156 -20.641 1 85.5 464 ILE B CA 1
ATOM 9468 C C . ILE B 1 464 ? -0.722 -62.594 -21.812 1 85.5 464 ILE B C 1
ATOM 9470 O O . ILE B 1 464 ? -0.865 -63.219 -22.859 1 85.5 464 ILE B O 1
ATOM 9474 N N . PRO B 1 465 ? -1.304 -61.438 -21.609 1 90.25 465 PRO B N 1
ATOM 9475 C CA . PRO B 1 465 ? -2.064 -60.812 -22.703 1 90.25 465 PRO B CA 1
ATOM 9476 C C . PRO B 1 465 ? -1.197 -60.5 -23.906 1 90.25 465 PRO B C 1
ATOM 9478 O O . PRO B 1 465 ? 0.009 -60.281 -23.766 1 90.25 465 PRO B O 1
ATOM 9481 N N . SER B 1 466 ? -1.81 -60.531 -25.016 1 92.5 466 SER B N 1
ATOM 9482 C CA . SER B 1 466 ? -1.151 -60.094 -26.25 1 92.5 466 SER B CA 1
ATOM 9483 C C . SER B 1 466 ? -1.602 -58.688 -26.656 1 92.5 466 SER B C 1
ATOM 9485 O O . SER B 1 466 ? -2.693 -58.25 -26.281 1 92.5 466 SER B O 1
ATOM 9487 N N . ALA B 1 467 ? -0.72 -58.062 -27.328 1 95.56 467 ALA B N 1
ATOM 9488 C CA . ALA B 1 467 ? -1.075 -56.75 -27.844 1 95.56 467 ALA B CA 1
ATOM 9489 C C . ALA B 1 467 ? -2.023 -56.875 -29.031 1 95.56 467 ALA B C 1
ATOM 9491 O O . ALA B 1 467 ? -1.802 -57.688 -29.938 1 95.56 467 ALA B O 1
ATOM 9492 N N . GLU B 1 468 ? -3.078 -56.156 -28.969 1 96.12 468 GLU B N 1
ATOM 9493 C CA . GLU B 1 468 ? -4.055 -56.125 -30.062 1 96.12 468 GLU B CA 1
ATOM 9494 C C . GLU B 1 468 ? -3.834 -54.938 -30.969 1 96.12 468 GLU B C 1
ATOM 9496 O O . GLU B 1 468 ? -3.902 -53.781 -30.516 1 96.12 468 GLU B O 1
ATOM 9501 N N . ARG B 1 469 ? -3.564 -55.188 -32.25 1 95.31 469 ARG B N 1
ATOM 9502 C CA . ARG B 1 469 ? -3.387 -54.062 -33.188 1 95.31 469 ARG B CA 1
ATOM 9503 C C . ARG B 1 469 ? -4.715 -53.406 -33.5 1 95.31 469 ARG B C 1
ATOM 9505 O O . ARG B 1 469 ? -5.703 -54.062 -33.812 1 95.31 469 ARG B O 1
ATOM 9512 N N . LEU B 1 470 ? -4.746 -52.125 -33.312 1 95.44 470 LEU B N 1
ATOM 9513 C CA . LEU B 1 470 ? -5.941 -51.344 -33.656 1 95.44 470 LEU B CA 1
ATOM 9514 C C . LEU B 1 470 ? -6.02 -51.094 -35.156 1 95.44 470 LEU B C 1
ATOM 9516 O O . LEU B 1 470 ? -4.996 -50.844 -35.781 1 95.44 470 LEU B O 1
ATOM 9520 N N . THR B 1 471 ? -7.223 -51.156 -35.688 1 92.38 471 THR B N 1
ATOM 9521 C CA . THR B 1 471 ? -7.43 -50.969 -37.125 1 92.38 471 THR B CA 1
ATOM 9522 C C . THR B 1 471 ? -8.18 -49.656 -37.375 1 92.38 471 THR B C 1
ATOM 9524 O O . THR B 1 471 ? -9.055 -49.281 -36.594 1 92.38 471 THR B O 1
ATOM 9527 N N . TRP B 1 472 ? -7.812 -49 -38.438 1 94 472 TRP B N 1
ATOM 9528 C CA . TRP B 1 472 ? -8.375 -47.719 -38.781 1 94 472 TRP B CA 1
ATOM 9529 C C . TRP B 1 472 ? -8.898 -47.719 -40.219 1 94 472 TRP B C 1
ATOM 9531 O O . TRP B 1 472 ? -8.328 -48.375 -41.094 1 94 472 TRP B O 1
ATOM 9541 N N . ASP B 1 473 ? -10 -47.125 -40.469 1 93.88 473 ASP B N 1
ATOM 9542 C CA . ASP B 1 473 ? -10.477 -46.812 -41.812 1 93.88 473 ASP B CA 1
ATOM 9543 C C . ASP B 1 473 ? -10.219 -45.344 -42.125 1 93.88 473 ASP B C 1
ATOM 9545 O O . ASP B 1 473 ? -10.969 -44.438 -41.688 1 93.88 473 ASP B O 1
ATOM 9549 N N . MET B 1 474 ? -9.219 -45.094 -42.906 1 93.38 474 MET B N 1
ATOM 9550 C CA . MET B 1 474 ? -8.797 -43.719 -43.188 1 93.38 474 MET B CA 1
ATOM 9551 C C . MET B 1 474 ? -9.273 -43.281 -44.562 1 93.38 474 MET B C 1
ATOM 9553 O O . MET B 1 474 ? -8.82 -42.25 -45.062 1 93.38 474 MET B O 1
ATOM 9557 N N . THR B 1 475 ? -10.164 -44.125 -45.094 1 92.75 475 THR B N 1
ATOM 9558 C CA . THR B 1 475 ? -10.711 -43.75 -46.406 1 92.75 475 THR B CA 1
ATOM 9559 C C . THR B 1 475 ? -11.5 -42.469 -46.312 1 92.75 475 THR B C 1
ATOM 9561 O O . THR B 1 475 ? -12.375 -42.312 -45.469 1 92.75 475 THR B O 1
ATOM 9564 N N . GLY B 1 476 ? -11.188 -41.469 -47.188 1 93.44 476 GLY B N 1
ATOM 9565 C CA . GLY B 1 476 ? -11.914 -40.219 -47.219 1 93.44 476 GLY B CA 1
ATOM 9566 C C . GLY B 1 476 ? -11.281 -39.125 -46.344 1 93.44 476 GLY B C 1
ATOM 9567 O O . GLY B 1 476 ? -11.758 -38 -46.281 1 93.44 476 GLY B O 1
ATOM 9568 N N . PHE B 1 477 ? -10.242 -39.469 -45.625 1 95.88 477 PHE B N 1
ATOM 9569 C CA . PHE B 1 477 ? -9.617 -38.5 -44.719 1 95.88 477 PHE B CA 1
ATOM 9570 C C . PHE B 1 477 ? -8.258 -38.062 -45.25 1 95.88 477 PHE B C 1
ATOM 9572 O O . PHE B 1 477 ? -7.457 -37.469 -44.531 1 95.88 477 PHE B O 1
ATOM 9579 N N . GLU B 1 478 ? -7.93 -38.375 -46.531 1 94.06 478 GLU B N 1
ATOM 9580 C CA . GLU B 1 478 ? -6.617 -38.094 -47.125 1 94.06 478 GLU B CA 1
ATOM 9581 C C . GLU B 1 478 ? -6.297 -36.625 -47.125 1 94.06 478 GLU B C 1
ATOM 9583 O O . GLU B 1 478 ? -5.191 -36.219 -46.781 1 94.06 478 GLU B O 1
ATOM 9588 N N . GLU B 1 479 ? -7.297 -35.875 -47.5 1 95.69 479 GLU B N 1
ATOM 9589 C CA . GLU B 1 479 ? -7.094 -34.406 -47.5 1 95.69 479 GLU B CA 1
ATOM 9590 C C . GLU B 1 479 ? -6.93 -33.875 -46.094 1 95.69 479 GLU B C 1
ATOM 9592 O O . GLU B 1 479 ? -6.133 -32.969 -45.875 1 95.69 479 GLU B O 1
ATOM 9597 N N . ASP B 1 480 ? -7.758 -34.344 -45.219 1 96.31 480 ASP B N 1
ATOM 9598 C CA . ASP B 1 480 ? -7.645 -33.938 -43.812 1 96.31 480 ASP B CA 1
ATOM 9599 C C . ASP B 1 480 ? -6.258 -34.25 -43.25 1 96.31 480 ASP B C 1
ATOM 9601 O O . ASP B 1 480 ? -5.684 -33.469 -42.5 1 96.31 480 ASP B O 1
ATOM 9605 N N . LEU B 1 481 ? -5.75 -35.406 -43.594 1 95.31 481 LEU B N 1
ATOM 9606 C CA . LEU B 1 481 ? -4.434 -35.844 -43.156 1 95.31 481 LEU B CA 1
ATOM 9607 C C . LEU B 1 481 ? -3.344 -34.906 -43.656 1 95.31 481 LEU B C 1
ATOM 9609 O O . LEU B 1 481 ? -2.422 -34.531 -42.938 1 95.31 481 LEU B O 1
ATOM 9613 N N . GLU B 1 482 ? -3.416 -34.531 -44.906 1 95.19 482 GLU B N 1
ATOM 9614 C CA . GLU B 1 482 ? -2.434 -33.625 -45.5 1 95.19 482 GLU B CA 1
ATOM 9615 C C . GLU B 1 482 ? -2.469 -32.25 -44.812 1 95.19 482 GLU B C 1
ATOM 9617 O O . GLU B 1 482 ? -1.422 -31.688 -44.5 1 95.19 482 GLU B O 1
ATOM 9622 N N . GLU B 1 483 ? -3.625 -31.844 -44.625 1 96.12 483 GLU B N 1
ATOM 9623 C CA . GLU B 1 483 ? -3.781 -30.547 -43.969 1 96.12 483 GLU B CA 1
ATOM 9624 C C . GLU B 1 483 ? -3.25 -30.594 -42.531 1 96.12 483 GLU B C 1
ATOM 9626 O O . GLU B 1 483 ? -2.57 -29.672 -42.094 1 96.12 483 GLU B O 1
ATOM 9631 N N . ALA B 1 484 ? -3.645 -31.609 -41.844 1 96.5 484 ALA B N 1
ATOM 9632 C CA . ALA B 1 484 ? -3.195 -31.781 -40.438 1 96.5 484 ALA B CA 1
ATOM 9633 C C . ALA B 1 484 ? -1.674 -31.859 -40.375 1 96.5 484 ALA B C 1
ATOM 9635 O O . ALA B 1 484 ? -1.062 -31.266 -39.469 1 96.5 484 ALA B O 1
ATOM 9636 N N . TYR B 1 485 ? -1.05 -32.531 -41.281 1 95.56 485 TYR B N 1
ATOM 9637 C CA . TYR B 1 485 ? 0.402 -32.656 -41.281 1 95.56 485 TYR B CA 1
ATOM 9638 C C . TYR B 1 485 ? 1.081 -31.344 -41.594 1 95.56 485 TYR B C 1
ATOM 9640 O O . TYR B 1 485 ? 2.113 -31.016 -41 1 95.56 485 TYR B O 1
ATOM 9648 N N . ASP B 1 486 ? 0.517 -30.641 -42.5 1 96.06 486 ASP B N 1
ATOM 9649 C CA . ASP B 1 486 ? 1.059 -29.328 -42.844 1 96.06 486 ASP B CA 1
ATOM 9650 C C . ASP B 1 486 ? 0.989 -28.391 -41.656 1 96.06 486 ASP B C 1
ATOM 9652 O O . ASP B 1 486 ? 1.936 -27.641 -41.375 1 96.06 486 ASP B O 1
ATOM 9656 N N . HIS B 1 487 ? -0.142 -28.438 -41.031 1 95.69 487 HIS B N 1
ATOM 9657 C CA . HIS B 1 487 ? -0.297 -27.625 -39.812 1 95.69 487 HIS B CA 1
ATOM 9658 C C . HIS B 1 487 ? 0.709 -28.031 -38.75 1 95.69 487 HIS B C 1
ATOM 9660 O O . HIS B 1 487 ? 1.344 -27.172 -38.125 1 95.69 487 HIS B O 1
ATOM 9666 N N . TYR B 1 488 ? 0.843 -29.266 -38.594 1 95.5 488 TYR B N 1
ATOM 9667 C CA . TYR B 1 488 ? 1.788 -29.797 -37.625 1 95.5 488 TYR B CA 1
ATOM 9668 C C . TYR B 1 488 ? 3.211 -29.359 -37.938 1 95.5 488 TYR B C 1
ATOM 9670 O O . TYR B 1 488 ? 3.945 -28.922 -37.031 1 95.5 488 TYR B O 1
ATOM 9678 N N . ARG B 1 489 ? 3.59 -29.453 -39.094 1 95.62 489 ARG B N 1
ATOM 9679 C CA . ARG B 1 489 ? 4.945 -29.109 -39.5 1 95.62 489 ARG B CA 1
ATOM 9680 C C . ARG B 1 489 ? 5.262 -27.656 -39.188 1 95.62 489 ARG B C 1
ATOM 9682 O O . ARG B 1 489 ? 6.371 -27.328 -38.75 1 95.62 489 ARG B O 1
ATOM 9689 N N . LYS B 1 490 ? 4.332 -26.875 -39.375 1 94.81 490 LYS B N 1
ATOM 9690 C CA . LYS B 1 490 ? 4.512 -25.469 -39.031 1 94.81 490 LYS B CA 1
ATOM 9691 C C . LYS B 1 490 ? 4.648 -25.25 -37.531 1 94.81 490 LYS B C 1
ATOM 9693 O O . LYS B 1 490 ? 5.496 -24.484 -37.094 1 94.81 490 LYS B O 1
ATOM 9698 N N . LEU B 1 491 ? 3.803 -25.906 -36.844 1 94.25 491 LEU B N 1
ATOM 9699 C CA . LEU B 1 491 ? 3.834 -25.812 -35.375 1 94.25 491 LEU B CA 1
ATOM 9700 C C . LEU B 1 491 ? 5.156 -26.344 -34.844 1 94.25 491 LEU B C 1
ATOM 9702 O O . LEU B 1 491 ? 5.816 -25.656 -34.031 1 94.25 491 LEU B O 1
ATOM 9706 N N . ALA B 1 492 ? 5.508 -27.531 -35.25 1 95.38 492 ALA B N 1
ATOM 9707 C CA . ALA B 1 492 ? 6.734 -28.188 -34.812 1 95.38 492 ALA B CA 1
ATOM 9708 C C . ALA B 1 492 ? 7.965 -27.391 -35.25 1 95.38 492 ALA B C 1
ATOM 9710 O O . ALA B 1 492 ? 8.945 -27.297 -34.5 1 95.38 492 ALA B O 1
ATOM 9711 N N . GLY B 1 493 ? 7.887 -26.875 -36.438 1 94.38 493 GLY B N 1
ATOM 9712 C CA . GLY B 1 493 ? 8.992 -26.109 -36.969 1 94.38 493 GLY B CA 1
ATOM 9713 C C . GLY B 1 493 ? 9.203 -24.781 -36.25 1 94.38 493 GLY B C 1
ATOM 9714 O O . GLY B 1 493 ? 10.305 -24.25 -36.25 1 94.38 493 GLY B O 1
ATOM 9715 N N . GLY B 1 494 ? 8.188 -24.281 -35.719 1 95.56 494 GLY B N 1
ATOM 9716 C CA . GLY B 1 494 ? 8.258 -23.016 -35 1 95.56 494 GLY B CA 1
ATOM 9717 C C . GLY B 1 494 ? 8.82 -23.141 -33.625 1 95.56 494 GLY B C 1
ATOM 9718 O O . GLY B 1 494 ? 9.266 -22.141 -33.031 1 95.56 494 GLY B O 1
ATOM 9719 N N . PHE B 1 495 ? 8.836 -24.328 -33.031 1 97 495 PHE B N 1
ATOM 9720 C CA . PHE B 1 495 ? 9.281 -24.547 -31.656 1 97 495 PHE B CA 1
ATOM 9721 C C . PHE B 1 495 ? 10.797 -24.578 -31.578 1 97 495 PHE B C 1
ATOM 9723 O O . PHE B 1 495 ? 11.43 -25.5 -32.125 1 97 495 PHE B O 1
ATOM 9730 N N . CYS B 1 496 ? 11.414 -23.578 -30.922 1 97.56 496 CYS B N 1
ATOM 9731 C CA . CYS B 1 496 ? 12.852 -23.516 -30.703 1 97.56 496 CYS B CA 1
ATOM 9732 C C . CYS B 1 496 ? 13.188 -23.703 -29.234 1 97.56 496 CYS B C 1
ATOM 9734 O O . CYS B 1 496 ? 12.523 -23.141 -28.359 1 97.56 496 CYS B O 1
ATOM 9736 N N . LEU B 1 497 ? 14.148 -24.547 -28.984 1 98.31 497 LEU B N 1
ATOM 9737 C CA . LEU B 1 497 ? 14.57 -24.812 -27.625 1 98.31 497 LEU B CA 1
ATOM 9738 C C . LEU B 1 497 ? 16.094 -24.703 -27.484 1 98.31 497 LEU B C 1
ATOM 9740 O O . LEU B 1 497 ? 16.828 -25.219 -28.328 1 98.31 497 LEU B O 1
ATOM 9744 N N . ARG B 1 498 ? 16.547 -23.922 -26.547 1 98.5 498 ARG B N 1
ATOM 9745 C CA . ARG B 1 498 ? 17.938 -23.844 -26.125 1 98.5 498 ARG B CA 1
ATOM 9746 C C . ARG B 1 498 ? 18.078 -24.125 -24.625 1 98.5 498 ARG B C 1
ATOM 9748 O O . ARG B 1 498 ? 17.328 -23.578 -23.812 1 98.5 498 ARG B O 1
ATOM 9755 N N . VAL B 1 499 ? 18.969 -25.062 -24.312 1 98.12 499 VAL B N 1
ATOM 9756 C CA . VAL B 1 499 ? 19.219 -25.391 -22.906 1 98.12 499 VAL B CA 1
ATOM 9757 C C . VAL B 1 499 ? 20.594 -24.906 -22.484 1 98.12 499 VAL B C 1
ATOM 9759 O O . VAL B 1 499 ? 21.594 -25.156 -23.172 1 98.12 499 VAL B O 1
ATOM 9762 N N . VAL B 1 500 ? 20.656 -24.141 -21.391 1 97.88 500 VAL B N 1
ATOM 9763 C CA . VAL B 1 500 ? 21.938 -23.625 -20.938 1 97.88 500 VAL B CA 1
ATOM 9764 C C . VAL B 1 500 ? 22.062 -23.781 -19.422 1 97.88 500 VAL B C 1
ATOM 9766 O O . VAL B 1 500 ? 21.047 -23.906 -18.719 1 97.88 500 VAL B O 1
ATOM 9769 N N . THR B 1 501 ? 23.312 -23.797 -18.938 1 97.19 501 THR B N 1
ATOM 9770 C CA . THR B 1 501 ? 23.656 -23.938 -17.531 1 97.19 501 THR B CA 1
ATOM 9771 C C . THR B 1 501 ? 24.672 -22.891 -17.109 1 97.19 501 THR B C 1
ATOM 9773 O O . THR B 1 501 ? 25.781 -22.844 -17.672 1 97.19 501 THR B O 1
ATOM 9776 N N . PRO B 1 502 ? 24.328 -22.078 -16.156 1 97.56 502 PRO B N 1
ATOM 9777 C CA . PRO B 1 502 ? 25.297 -21.109 -15.656 1 97.56 502 PRO B CA 1
ATOM 9778 C C . PRO B 1 502 ? 26.422 -21.766 -14.859 1 97.56 502 PRO B C 1
ATOM 9780 O O . PRO B 1 502 ? 26.359 -22.969 -14.57 1 97.56 502 PRO B O 1
ATOM 9783 N N . GLU B 1 503 ? 27.422 -20.938 -14.367 1 95.12 503 GLU B N 1
ATOM 9784 C CA . GLU B 1 503 ? 28.656 -21.422 -13.727 1 95.12 503 GLU B CA 1
ATOM 9785 C C . GLU B 1 503 ? 28.406 -21.734 -12.258 1 95.12 503 GLU B C 1
ATOM 9787 O O . GLU B 1 503 ? 29.219 -22.422 -11.625 1 95.12 503 GLU B O 1
ATOM 9792 N N . TYR B 1 504 ? 27.391 -21.188 -11.734 1 96.69 504 TYR B N 1
ATOM 9793 C CA . TYR B 1 504 ? 27.125 -21.375 -10.312 1 96.69 504 TYR B CA 1
ATOM 9794 C C . TYR B 1 504 ? 25.641 -21.656 -10.062 1 96.69 504 TYR B C 1
ATOM 9796 O O . TYR B 1 504 ? 24.812 -21.516 -10.961 1 96.69 504 TYR B O 1
ATOM 9804 N N . GLY B 1 505 ? 25.375 -22.156 -8.812 1 96.12 505 GLY B N 1
ATOM 9805 C CA . GLY B 1 505 ? 24.016 -22.547 -8.484 1 96.12 505 GLY B CA 1
ATOM 9806 C C . GLY B 1 505 ? 23.5 -21.922 -7.215 1 96.12 505 GLY B C 1
ATOM 9807 O O . GLY B 1 505 ? 23.875 -20.797 -6.879 1 96.12 505 GLY B O 1
ATOM 9808 N N . LYS B 1 506 ? 22.578 -22.531 -6.633 1 96.06 506 LYS B N 1
ATOM 9809 C CA . LYS B 1 506 ? 21.828 -22 -5.492 1 96.06 506 LYS B CA 1
ATOM 9810 C C . LYS B 1 506 ? 22.75 -21.766 -4.297 1 96.06 506 LYS B C 1
ATOM 9812 O O . LYS B 1 506 ? 22.531 -20.844 -3.512 1 96.06 506 LYS B O 1
ATOM 9817 N N . GLY B 1 507 ? 23.781 -22.594 -4.102 1 96.75 507 GLY B N 1
ATOM 9818 C CA . GLY B 1 507 ? 24.703 -22.438 -2.98 1 96.75 507 GLY B CA 1
ATOM 9819 C C . GLY B 1 507 ? 25.328 -21.047 -2.918 1 96.75 507 GLY B C 1
ATOM 9820 O O . GLY B 1 507 ? 25.375 -20.438 -1.852 1 96.75 507 GLY B O 1
ATOM 9821 N N . TYR B 1 508 ? 25.812 -20.594 -3.992 1 97 508 TYR B N 1
ATOM 9822 C CA . TYR B 1 508 ? 26.406 -19.25 -4.062 1 97 508 TYR B CA 1
ATOM 9823 C C . TYR B 1 508 ? 25.375 -18.188 -3.74 1 97 508 TYR B C 1
ATOM 9825 O O . TYR B 1 508 ? 25.672 -17.234 -3.008 1 97 508 TYR B O 1
ATOM 9833 N N . ILE B 1 509 ? 24.203 -18.312 -4.352 1 97.5 509 ILE B N 1
ATOM 9834 C CA . ILE B 1 509 ? 23.141 -17.328 -4.199 1 97.5 509 ILE B CA 1
ATOM 9835 C C . ILE B 1 509 ? 22.766 -17.188 -2.727 1 97.5 509 ILE B C 1
ATOM 9837 O O . ILE B 1 509 ? 22.609 -16.078 -2.217 1 97.5 509 ILE B O 1
ATOM 9841 N N . LYS B 1 510 ? 22.656 -18.297 -2.059 1 95.88 510 LYS B N 1
ATOM 9842 C CA . LYS B 1 510 ? 22.281 -18.312 -0.645 1 95.88 510 LYS B CA 1
ATOM 9843 C C . LYS B 1 510 ? 23.359 -17.641 0.206 1 95.88 510 LYS B C 1
ATOM 9845 O O . LYS B 1 510 ? 23.062 -16.984 1.197 1 95.88 510 LYS B O 1
ATOM 9850 N N . LYS B 1 511 ? 24.562 -17.844 -0.168 1 96.06 511 LYS B N 1
ATOM 9851 C CA . LYS B 1 511 ? 25.656 -17.203 0.549 1 96.06 511 LYS B CA 1
ATOM 9852 C C . LYS B 1 511 ? 25.547 -15.68 0.501 1 96.06 511 LYS B C 1
ATOM 9854 O O . LYS B 1 511 ? 26 -14.984 1.408 1 96.06 511 LYS B O 1
ATOM 9859 N N . LYS B 1 512 ? 24.953 -15.25 -0.542 1 96.12 512 LYS B N 1
ATOM 9860 C CA . LYS B 1 512 ? 24.781 -13.805 -0.689 1 96.12 512 LYS B CA 1
ATOM 9861 C C . LYS B 1 512 ? 23.453 -13.352 -0.08 1 96.12 512 LYS B C 1
ATOM 9863 O O . LYS B 1 512 ? 23.031 -12.211 -0.285 1 96.12 512 LYS B O 1
ATOM 9868 N N . ARG B 1 513 ? 22.75 -14.219 0.534 1 93.75 513 ARG B N 1
ATOM 9869 C CA . ARG B 1 513 ? 21.547 -13.945 1.322 1 93.75 513 ARG B CA 1
ATOM 9870 C C . ARG B 1 513 ? 20.391 -13.492 0.432 1 93.75 513 ARG B C 1
ATOM 9872 O O . ARG B 1 513 ? 19.734 -12.5 0.731 1 93.75 513 ARG B O 1
ATOM 9879 N N . MET B 1 514 ? 20.25 -14.102 -0.628 1 96.38 514 MET B N 1
ATOM 9880 C CA . MET B 1 514 ? 19.125 -13.859 -1.527 1 96.38 514 MET B CA 1
ATOM 9881 C C . MET B 1 514 ? 18.391 -15.164 -1.848 1 96.38 514 MET B C 1
ATOM 9883 O O . MET B 1 514 ? 19.016 -16.234 -1.891 1 96.38 514 MET B O 1
ATOM 9887 N N . SER B 1 515 ? 17.062 -15.039 -2.049 1 96.12 515 SER B N 1
ATOM 9888 C CA . SER B 1 515 ? 16.297 -16.188 -2.51 1 96.12 515 SER B CA 1
ATOM 9889 C C . SER B 1 515 ? 16.734 -16.609 -3.91 1 96.12 515 SER B C 1
ATOM 9891 O O . SER B 1 515 ? 16.844 -15.781 -4.812 1 96.12 515 SER B O 1
ATOM 9893 N N . PRO B 1 516 ? 17 -17.875 -4.07 1 97 516 PRO B N 1
ATOM 9894 C CA . PRO B 1 516 ? 17.438 -18.344 -5.391 1 97 516 PRO B CA 1
ATOM 9895 C C . PRO B 1 516 ? 16.406 -18.031 -6.484 1 97 516 PRO B C 1
ATOM 9897 O O . PRO B 1 516 ? 16.781 -17.625 -7.586 1 97 516 PRO B O 1
ATOM 9900 N N . ASP B 1 517 ? 15.156 -18.297 -6.176 1 97 517 ASP B N 1
ATOM 9901 C CA . ASP B 1 517 ? 14.102 -18.031 -7.145 1 97 517 ASP B CA 1
ATOM 9902 C C . ASP B 1 517 ? 14.07 -16.547 -7.539 1 97 517 ASP B C 1
ATOM 9904 O O . ASP B 1 517 ? 13.992 -16.219 -8.727 1 97 517 ASP B O 1
ATOM 9908 N N . GLY B 1 518 ? 14.094 -15.688 -6.527 1 98.19 518 GLY B N 1
ATOM 9909 C CA . GLY B 1 518 ? 14.109 -14.258 -6.793 1 98.19 518 GLY B CA 1
ATOM 9910 C C . GLY B 1 518 ? 15.328 -13.812 -7.574 1 98.19 518 GLY B C 1
ATOM 9911 O O . GLY B 1 518 ? 15.227 -12.969 -8.469 1 98.19 518 GLY B O 1
ATOM 9912 N N . TYR B 1 519 ? 16.469 -14.359 -7.211 1 98.56 519 TYR B N 1
ATOM 9913 C CA . TYR B 1 519 ? 17.734 -14.078 -7.898 1 98.56 519 TYR B CA 1
ATOM 9914 C C . TYR B 1 519 ? 17.625 -14.43 -9.375 1 98.56 519 TYR B C 1
ATOM 9916 O O . TYR B 1 519 ? 18.031 -13.641 -10.234 1 98.56 519 TYR B O 1
ATOM 9924 N N . ILE B 1 520 ? 17.094 -15.57 -9.672 1 98.62 520 ILE B N 1
ATOM 9925 C CA . ILE B 1 520 ? 16.969 -16.047 -11.039 1 98.62 520 ILE B CA 1
ATOM 9926 C C . ILE B 1 520 ? 16.016 -15.156 -11.82 1 98.62 520 ILE B C 1
ATOM 9928 O O . ILE B 1 520 ? 16.266 -14.82 -12.977 1 98.62 520 ILE B O 1
ATOM 9932 N N . GLN B 1 521 ? 14.922 -14.812 -11.219 1 98.69 521 GLN B N 1
ATOM 9933 C CA . GLN B 1 521 ? 13.961 -13.93 -11.883 1 98.69 521 GLN B CA 1
ATOM 9934 C C . GLN B 1 521 ? 14.602 -12.594 -12.25 1 98.69 521 GLN B C 1
ATOM 9936 O O . GLN B 1 521 ? 14.312 -12.031 -13.305 1 98.69 521 GLN B O 1
ATOM 9941 N N . MET B 1 522 ? 15.477 -12.062 -11.367 1 98.75 522 MET B N 1
ATOM 9942 C CA . MET B 1 522 ? 16.172 -10.82 -11.68 1 98.75 522 MET B CA 1
ATOM 9943 C C . MET B 1 522 ? 17.172 -11.031 -12.812 1 98.75 522 MET B C 1
ATOM 9945 O O . MET B 1 522 ? 17.375 -10.133 -13.641 1 98.75 522 MET B O 1
ATOM 9949 N N . ALA B 1 523 ? 17.781 -12.211 -12.82 1 98.81 523 ALA B N 1
ATOM 9950 C CA . ALA B 1 523 ? 18.672 -12.531 -13.93 1 98.81 523 ALA B CA 1
ATOM 9951 C C . ALA B 1 523 ? 17.922 -12.523 -15.258 1 98.81 523 ALA B C 1
ATOM 9953 O O . ALA B 1 523 ? 18.438 -12.047 -16.266 1 98.81 523 ALA B O 1
ATOM 9954 N N . LEU B 1 524 ? 16.75 -13.07 -15.25 1 98.81 524 LEU B N 1
ATOM 9955 C CA . LEU B 1 524 ? 15.938 -13.102 -16.453 1 98.81 524 LEU B CA 1
ATOM 9956 C C . LEU B 1 524 ? 15.539 -11.688 -16.875 1 98.81 524 LEU B C 1
ATOM 9958 O O . LEU B 1 524 ? 15.539 -11.367 -18.078 1 98.81 524 LEU B O 1
ATOM 9962 N N . GLN B 1 525 ? 15.211 -10.859 -15.898 1 98.75 525 GLN B N 1
ATOM 9963 C CA . GLN B 1 525 ? 14.859 -9.469 -16.188 1 98.75 525 GLN B CA 1
ATOM 9964 C C . GLN B 1 525 ? 16.047 -8.727 -16.812 1 98.75 525 GLN B C 1
ATOM 9966 O O . GLN B 1 525 ? 15.875 -7.965 -17.766 1 98.75 525 GLN B O 1
ATOM 9971 N N . LEU B 1 526 ? 17.219 -8.906 -16.219 1 98.75 526 LEU B N 1
ATOM 9972 C CA . LEU B 1 526 ? 18.406 -8.242 -16.734 1 98.75 526 LEU B CA 1
ATOM 9973 C C . LEU B 1 526 ? 18.734 -8.727 -18.156 1 98.75 526 LEU B C 1
ATOM 9975 O O . LEU B 1 526 ? 19.094 -7.926 -19.016 1 98.75 526 LEU B O 1
ATOM 9979 N N . ALA B 1 527 ? 18.609 -10.047 -18.375 1 98.81 527 ALA B N 1
ATOM 9980 C CA . ALA B 1 527 ? 18.859 -10.609 -19.703 1 98.81 527 ALA B CA 1
ATOM 9981 C C . ALA B 1 527 ? 17.953 -9.969 -20.75 1 98.81 527 ALA B C 1
ATOM 9983 O O . ALA B 1 527 ? 18.422 -9.57 -21.828 1 98.81 527 ALA B O 1
ATOM 9984 N N . TYR B 1 528 ? 16.672 -9.898 -20.422 1 98.69 528 TYR B N 1
ATOM 9985 C CA . TYR B 1 528 ? 15.727 -9.305 -21.359 1 98.69 528 TYR B CA 1
ATOM 9986 C C . TYR B 1 528 ? 16.031 -7.836 -21.609 1 98.69 528 TYR B C 1
ATOM 9988 O O . TYR B 1 528 ? 15.969 -7.355 -22.734 1 98.69 528 TYR B O 1
ATOM 9996 N N . TYR B 1 529 ? 16.375 -7.109 -20.531 1 98.31 529 TYR B N 1
ATOM 9997 C CA . TYR B 1 529 ? 16.672 -5.684 -20.625 1 98.31 529 TYR B CA 1
ATOM 9998 C C . TYR B 1 529 ? 17.891 -5.441 -21.5 1 98.31 529 TYR B C 1
ATOM 10000 O O . TYR B 1 529 ? 17.938 -4.48 -22.281 1 98.31 529 TYR B O 1
ATOM 10008 N N . LYS B 1 530 ? 18.891 -6.242 -21.422 1 97.62 530 LYS B N 1
ATOM 10009 C CA . LYS B 1 530 ? 20.109 -6.117 -22.219 1 97.62 530 LYS B CA 1
ATOM 10010 C C . LYS B 1 530 ? 19.812 -6.309 -23.703 1 97.62 530 LYS B C 1
ATOM 10012 O O . LYS B 1 530 ? 20.422 -5.664 -24.547 1 97.62 530 LYS B O 1
ATOM 10017 N N . LEU B 1 531 ? 18.859 -7.141 -24.016 1 98 531 LEU B N 1
ATOM 10018 C CA . LEU B 1 531 ? 18.531 -7.449 -25.406 1 98 531 LEU B CA 1
ATOM 10019 C C . LEU B 1 531 ? 17.625 -6.383 -26 1 98 531 LEU B C 1
ATOM 10021 O O . LEU B 1 531 ? 17.75 -6.031 -27.172 1 98 531 LEU B O 1
ATOM 10025 N N . TYR B 1 532 ? 16.703 -5.828 -25.156 1 97.5 532 TYR B N 1
ATOM 10026 C CA . TYR B 1 532 ? 15.609 -5.066 -25.766 1 97.5 532 TYR B CA 1
ATOM 10027 C C . TYR B 1 532 ? 15.523 -3.666 -25.188 1 97.5 532 TYR B C 1
ATOM 10029 O O . TYR B 1 532 ? 14.781 -2.818 -25.688 1 97.5 532 TYR B O 1
ATOM 10037 N N . ASN B 1 533 ? 16.203 -3.387 -24.062 1 96.69 533 ASN B N 1
ATOM 10038 C CA . ASN B 1 533 ? 16.156 -2.111 -23.359 1 96.69 533 ASN B CA 1
ATOM 10039 C C . ASN B 1 533 ? 14.742 -1.782 -22.891 1 96.69 533 ASN B C 1
ATOM 10041 O O . ASN B 1 533 ? 14.281 -0.649 -23.047 1 96.69 533 ASN B O 1
ATOM 10045 N N . GLN B 1 534 ? 14.039 -2.859 -22.469 1 96.19 534 GLN B N 1
ATOM 10046 C CA . GLN B 1 534 ? 12.672 -2.752 -21.969 1 96.19 534 GLN B CA 1
ATOM 10047 C C . GLN B 1 534 ? 12.438 -3.713 -20.797 1 96.19 534 GLN B C 1
ATOM 10049 O O . GLN B 1 534 ? 13.125 -4.727 -20.672 1 96.19 534 GLN B O 1
ATOM 10054 N N . VAL B 1 535 ? 11.531 -3.305 -20 1 96.44 535 VAL B N 1
ATOM 10055 C CA . VAL B 1 535 ? 11.094 -4.195 -18.922 1 96.44 535 VAL B CA 1
ATOM 10056 C C . VAL B 1 535 ? 9.898 -5.016 -19.391 1 96.44 535 VAL B C 1
ATOM 10058 O O . VAL B 1 535 ? 8.898 -4.461 -19.859 1 96.44 535 VAL B O 1
ATOM 10061 N N . PRO B 1 536 ? 9.992 -6.34 -19.359 1 97.62 536 PRO B N 1
ATOM 10062 C CA . PRO B 1 536 ? 8.922 -7.199 -19.875 1 97.62 536 PRO B CA 1
ATOM 10063 C C . PRO B 1 536 ? 7.863 -7.52 -18.828 1 97.62 536 PRO B C 1
ATOM 10065 O O . PRO B 1 536 ? 8.188 -7.707 -17.656 1 97.62 536 PRO B O 1
ATOM 10068 N N . LYS B 1 537 ? 6.566 -7.48 -19.266 1 98.12 537 LYS B N 1
ATOM 10069 C CA . LYS B 1 537 ? 5.605 -8.164 -18.406 1 98.12 537 LYS B CA 1
ATOM 10070 C C . LYS B 1 537 ? 5.965 -9.633 -18.234 1 98.12 537 LYS B C 1
ATOM 10072 O O . LYS B 1 537 ? 6.242 -10.328 -19.219 1 98.12 537 LYS B O 1
ATOM 10077 N N . THR B 1 538 ? 6.051 -10.125 -17.031 1 98.56 538 THR B N 1
ATOM 10078 C CA . THR B 1 538 ? 6.562 -11.461 -16.75 1 98.56 538 THR B CA 1
ATOM 10079 C C . THR B 1 538 ? 5.555 -12.273 -15.938 1 98.56 538 THR B C 1
ATOM 10081 O O . THR B 1 538 ? 5.008 -11.781 -14.953 1 98.56 538 THR B O 1
ATOM 10084 N N . TYR B 1 539 ? 5.316 -13.484 -16.438 1 97.88 539 TYR B N 1
ATOM 10085 C CA . TYR B 1 539 ? 4.508 -14.469 -15.734 1 97.88 539 TYR B CA 1
ATOM 10086 C C . TYR B 1 539 ? 5.387 -15.5 -15.039 1 97.88 539 TYR B C 1
ATOM 10088 O O . TYR B 1 539 ? 6.301 -16.062 -15.648 1 97.88 539 TYR B O 1
ATOM 10096 N N . GLU B 1 540 ? 5.176 -15.648 -13.766 1 97.62 540 GLU B N 1
ATOM 10097 C CA . GLU B 1 540 ? 5.758 -16.734 -12.977 1 97.62 540 GLU B CA 1
ATOM 10098 C C . GLU B 1 540 ? 4.684 -17.5 -12.227 1 97.62 540 GLU B C 1
ATOM 10100 O O . GLU B 1 540 ? 3.82 -16.906 -11.578 1 97.62 540 GLU B O 1
ATOM 10105 N N . SER B 1 541 ? 4.734 -18.797 -12.289 1 95.19 541 SER B N 1
ATOM 10106 C CA . SER B 1 541 ? 3.686 -19.625 -11.711 1 95.19 541 SER B CA 1
ATOM 10107 C C . SER B 1 541 ? 3.867 -19.781 -10.203 1 95.19 541 SER B C 1
ATOM 10109 O O . SER B 1 541 ? 4.992 -19.922 -9.727 1 95.19 541 SER B O 1
ATOM 10111 N N . ALA B 1 542 ? 2.771 -19.703 -9.516 1 95.75 542 ALA B N 1
ATOM 10112 C CA . ALA B 1 542 ? 2.713 -20.047 -8.094 1 95.75 542 ALA B CA 1
ATOM 10113 C C . ALA B 1 542 ? 1.672 -21.125 -7.828 1 95.75 542 ALA B C 1
ATOM 10115 O O . ALA B 1 542 ? 0.595 -21.125 -8.43 1 95.75 542 ALA B O 1
ATOM 10116 N N . SER B 1 543 ? 2 -22.016 -6.973 1 94.75 543 SER B N 1
ATOM 10117 C CA . SER B 1 543 ? 1.053 -23.062 -6.609 1 94.75 543 SER B CA 1
ATOM 10118 C C . SER B 1 543 ? 0.117 -22.594 -5.496 1 94.75 543 SER B C 1
ATOM 10120 O O . SER B 1 543 ? 0.544 -21.922 -4.562 1 94.75 543 SER B O 1
ATOM 10122 N N . THR B 1 544 ? -1.141 -22.953 -5.59 1 96.19 544 THR B N 1
ATOM 10123 C CA . THR B 1 544 ? -2.104 -22.703 -4.523 1 96.19 544 THR B CA 1
ATOM 10124 C C . THR B 1 544 ? -2.656 -24.016 -3.971 1 96.19 544 THR B C 1
ATOM 10126 O O . THR B 1 544 ? -3.818 -24.078 -3.561 1 96.19 544 THR B O 1
ATOM 10129 N N . ARG B 1 545 ? -1.853 -25.031 -3.977 1 95.44 545 ARG B N 1
ATOM 10130 C CA . ARG B 1 545 ? -2.295 -26.359 -3.541 1 95.44 545 ARG B CA 1
ATOM 10131 C C . ARG B 1 545 ? -2.455 -26.406 -2.025 1 95.44 545 ARG B C 1
ATOM 10133 O O . ARG B 1 545 ? -2.922 -27.406 -1.479 1 95.44 545 ARG B O 1
ATOM 10140 N N . MET B 1 546 ? -2.141 -25.375 -1.366 1 95.44 546 MET B N 1
ATOM 10141 C CA . MET B 1 546 ? -2.453 -25.281 0.057 1 95.44 546 MET B CA 1
ATOM 10142 C C . MET B 1 546 ? -3.957 -25.188 0.28 1 95.44 546 MET B C 1
ATOM 10144 O O . MET B 1 546 ? -4.441 -25.391 1.394 1 95.44 546 MET B O 1
ATOM 10148 N N . PHE B 1 547 ? -4.664 -24.875 -0.742 1 96.5 547 PHE B N 1
ATOM 10149 C CA . PHE B 1 547 ? -6.113 -24.734 -0.67 1 96.5 547 PHE B CA 1
ATOM 10150 C C . PHE B 1 547 ? -6.805 -25.891 -1.387 1 96.5 547 PHE B C 1
ATOM 10152 O O . PHE B 1 547 ? -6.223 -26.516 -2.273 1 96.5 547 PHE B O 1
ATOM 10159 N N . LEU B 1 548 ? -8.023 -26.109 -0.994 1 95.56 548 LEU B N 1
ATOM 10160 C CA . LEU B 1 548 ? -8.836 -27.156 -1.602 1 95.56 548 LEU B CA 1
ATOM 10161 C C . LEU B 1 548 ? -9.023 -26.906 -3.094 1 95.56 548 LEU B C 1
ATOM 10163 O O . LEU B 1 548 ? -9.453 -25.812 -3.494 1 95.56 548 LEU B O 1
ATOM 10167 N N . ALA B 1 549 ? -8.609 -27.906 -3.902 1 94.88 549 ALA B N 1
ATOM 10168 C CA . ALA B 1 549 ? -8.703 -27.828 -5.359 1 94.88 549 ALA B CA 1
ATOM 10169 C C . ALA B 1 549 ? -7.895 -26.656 -5.906 1 94.88 549 ALA B C 1
ATOM 10171 O O . ALA B 1 549 ? -8.258 -26.062 -6.922 1 94.88 549 ALA B O 1
ATOM 10172 N N . GLY B 1 550 ? -6.875 -26.281 -5.168 1 94.88 550 GLY B N 1
ATOM 10173 C CA . GLY B 1 550 ? -6.008 -25.203 -5.609 1 94.88 550 GLY B CA 1
ATOM 10174 C C . GLY B 1 550 ? -5.062 -25.609 -6.723 1 94.88 550 GLY B C 1
ATOM 10175 O O . GLY B 1 550 ? -4.531 -26.719 -6.715 1 94.88 550 GLY B O 1
ATOM 10176 N N . ARG B 1 551 ? -4.82 -24.672 -7.66 1 93.25 551 ARG B N 1
ATOM 10177 C CA . ARG B 1 551 ? -3.924 -24.969 -8.773 1 93.25 551 ARG B CA 1
ATOM 10178 C C . ARG B 1 551 ? -2.826 -23.922 -8.891 1 93.25 551 ARG B C 1
ATOM 10180 O O . ARG B 1 551 ? -1.697 -24.141 -8.445 1 93.25 551 ARG B O 1
ATOM 10187 N N . THR B 1 552 ? -3.236 -22.703 -9.398 1 92.88 552 THR B N 1
ATOM 10188 C CA . THR B 1 552 ? -2.152 -21.75 -9.617 1 92.88 552 THR B CA 1
ATOM 10189 C C . THR B 1 552 ? -2.604 -20.328 -9.297 1 92.88 552 THR B C 1
ATOM 10191 O O . THR B 1 552 ? -3.805 -20.047 -9.234 1 92.88 552 THR B O 1
ATOM 10194 N N . GLU B 1 553 ? -1.716 -19.594 -8.93 1 96.5 553 GLU B N 1
ATOM 10195 C CA . GLU B 1 553 ? -1.717 -18.141 -8.945 1 96.5 553 GLU B CA 1
ATOM 10196 C C . GLU B 1 553 ? -0.514 -17.594 -9.719 1 96.5 553 GLU B C 1
ATOM 10198 O O . GLU B 1 553 ? 0.335 -18.359 -10.172 1 96.5 553 GLU B O 1
ATOM 10203 N N . THR B 1 554 ? -0.503 -16.281 -9.984 1 97.56 554 THR B N 1
ATOM 10204 C CA . THR B 1 554 ? 0.577 -15.695 -10.773 1 97.56 554 THR B CA 1
ATOM 10205 C C . THR B 1 554 ? 1.466 -14.82 -9.898 1 97.56 554 THR B C 1
ATOM 10207 O O . THR B 1 554 ? 0.968 -13.984 -9.141 1 97.56 554 THR B O 1
ATOM 10210 N N . ILE B 1 555 ? 2.736 -15.086 -9.945 1 98 555 ILE B N 1
ATOM 10211 C CA . ILE B 1 555 ? 3.723 -14.164 -9.391 1 98 555 ILE B CA 1
ATOM 10212 C C . ILE B 1 555 ? 4.133 -13.141 -10.445 1 98 555 ILE B C 1
ATOM 10214 O O . ILE B 1 555 ? 4.504 -13.508 -11.562 1 98 555 ILE B O 1
ATOM 10218 N N . ARG B 1 556 ? 3.932 -11.922 -10.18 1 98.12 556 ARG B N 1
ATOM 10219 C CA . ARG B 1 556 ? 4.426 -10.852 -11.047 1 98.12 556 ARG B CA 1
ATOM 10220 C C . ARG B 1 556 ? 5.691 -10.227 -10.477 1 98.12 556 ARG B C 1
ATOM 10222 O O . ARG B 1 556 ? 5.621 -9.312 -9.656 1 98.12 556 ARG B O 1
ATOM 10229 N N . PRO B 1 557 ? 6.859 -10.664 -10.938 1 97.38 557 PRO B N 1
ATOM 10230 C CA . PRO B 1 557 ? 8.102 -10.281 -10.273 1 97.38 557 PRO B CA 1
ATOM 10231 C C . PRO B 1 557 ? 8.555 -8.859 -10.625 1 97.38 557 PRO B C 1
ATOM 10233 O O . PRO B 1 557 ? 9.438 -8.305 -9.969 1 97.38 557 PRO B O 1
ATOM 10236 N N . VAL B 1 558 ? 7.988 -8.242 -11.664 1 97.75 558 VAL B N 1
ATOM 10237 C CA . VAL B 1 558 ? 8.414 -6.922 -12.109 1 97.75 558 VAL B CA 1
ATOM 10238 C C . VAL B 1 558 ? 7.859 -5.848 -11.18 1 97.75 558 VAL B C 1
ATOM 10240 O O . VAL B 1 558 ? 6.68 -5.879 -10.828 1 97.75 558 VAL B O 1
ATOM 10243 N N . SER B 1 559 ? 8.703 -5.047 -10.711 1 95.56 559 SER B N 1
ATOM 10244 C CA . SER B 1 559 ? 8.375 -3.951 -9.805 1 95.56 559 SER B CA 1
ATOM 10245 C C . SER B 1 559 ? 9.172 -2.697 -10.133 1 95.56 559 SER B C 1
ATOM 10247 O O . SER B 1 559 ? 10.055 -2.727 -11 1 95.56 559 SER B O 1
ATOM 10249 N N . GLU B 1 560 ? 8.82 -1.595 -9.445 1 93 560 GLU B N 1
ATOM 10250 C CA . GLU B 1 560 ? 9.617 -0.382 -9.578 1 93 560 GLU B CA 1
ATOM 10251 C C . GLU B 1 560 ? 11.062 -0.629 -9.156 1 93 560 GLU B C 1
ATOM 10253 O O . GLU B 1 560 ? 11.992 -0.048 -9.727 1 93 560 GLU B O 1
ATOM 10258 N N . TYR B 1 561 ? 11.305 -1.509 -8.203 1 94.81 561 TYR B N 1
ATOM 10259 C CA . TYR B 1 561 ? 12.641 -1.854 -7.742 1 94.81 561 TYR B CA 1
ATOM 10260 C C . TYR B 1 561 ? 13.422 -2.58 -8.828 1 94.81 561 TYR B C 1
ATOM 10262 O O . TYR B 1 561 ? 14.586 -2.254 -9.086 1 94.81 561 TYR B O 1
ATOM 10270 N N . SER B 1 562 ? 12.75 -3.562 -9.484 1 97.56 562 SER B N 1
ATOM 10271 C CA . SER B 1 562 ? 13.43 -4.324 -10.523 1 97.56 562 SER B CA 1
ATOM 10272 C C . SER B 1 562 ? 13.711 -3.459 -11.75 1 97.56 562 SER B C 1
ATOM 10274 O O . SER B 1 562 ? 14.75 -3.604 -12.391 1 97.56 562 SER B O 1
ATOM 10276 N N . LYS B 1 563 ? 12.742 -2.582 -12.086 1 96.5 563 LYS B N 1
ATOM 10277 C CA . LYS B 1 563 ? 12.945 -1.668 -13.211 1 96.5 563 LYS B CA 1
ATOM 10278 C C . LYS B 1 563 ? 14.156 -0.769 -12.969 1 96.5 563 LYS B C 1
ATOM 10280 O O . LYS B 1 563 ? 15.016 -0.625 -13.844 1 96.5 563 LYS B O 1
ATOM 10285 N N . GLN B 1 564 ? 14.273 -0.187 -11.75 1 94.56 564 GLN B N 1
ATOM 10286 C CA . GLN B 1 564 ? 15.391 0.685 -11.422 1 94.56 564 GLN B CA 1
ATOM 10287 C C . GLN B 1 564 ? 16.703 -0.096 -11.383 1 94.56 564 GLN B C 1
ATOM 10289 O O . GLN B 1 564 ? 17.75 0.426 -11.758 1 94.56 564 GLN B O 1
ATOM 10294 N N . TRP B 1 565 ? 16.656 -1.318 -10.938 1 97.56 565 TRP B N 1
ATOM 10295 C CA . TRP B 1 565 ? 17.859 -2.139 -10.852 1 97.56 565 TRP B CA 1
ATOM 10296 C C . TRP B 1 565 ? 18.422 -2.426 -12.242 1 97.56 565 TRP B C 1
ATOM 10298 O O . TRP B 1 565 ? 19.609 -2.188 -12.508 1 97.56 565 TRP B O 1
ATOM 10308 N N . VAL B 1 566 ? 17.562 -2.955 -13.148 1 97.69 566 VAL B N 1
ATOM 10309 C CA . VAL B 1 566 ? 18.078 -3.322 -14.461 1 97.69 566 VAL B CA 1
ATOM 10310 C C . VAL B 1 566 ? 18.562 -2.076 -15.195 1 97.69 566 VAL B C 1
ATOM 10312 O O . VAL B 1 566 ? 19.547 -2.135 -15.945 1 97.69 566 VAL B O 1
ATOM 10315 N N . SER B 1 567 ? 17.875 -0.979 -14.984 1 95 567 SER B N 1
ATOM 10316 C CA . SER B 1 567 ? 18.328 0.279 -15.562 1 95 567 SER B CA 1
ATOM 10317 C C . SER B 1 567 ? 19.672 0.692 -15.008 1 95 567 SER B C 1
ATOM 10319 O O . SER B 1 567 ? 20.547 1.173 -15.742 1 95 567 SER B O 1
ATOM 10321 N N . SER B 1 568 ? 19.875 0.495 -13.703 1 95.69 568 SER B N 1
ATOM 10322 C CA . SER B 1 568 ? 21.125 0.873 -13.055 1 95.69 568 SER B CA 1
ATOM 10323 C C . SER B 1 568 ? 22.297 0.039 -13.57 1 95.69 568 SER B C 1
ATOM 10325 O O . SER B 1 568 ? 23.422 0.517 -13.625 1 95.69 568 SER B O 1
ATOM 10327 N N . MET B 1 569 ? 22.016 -1.177 -13.984 1 96.44 569 MET B N 1
ATOM 10328 C CA . MET B 1 569 ? 23.062 -2.078 -14.484 1 96.44 569 MET B CA 1
ATOM 10329 C C . MET B 1 569 ? 23.625 -1.572 -15.805 1 96.44 569 MET B C 1
ATOM 10331 O O . MET B 1 569 ? 24.766 -1.876 -16.156 1 96.44 569 MET B O 1
ATOM 10335 N N . MET B 1 570 ? 22.797 -0.764 -16.5 1 93.5 570 MET B N 1
ATOM 10336 C CA . MET B 1 570 ? 23.234 -0.236 -17.797 1 93.5 570 MET B CA 1
ATOM 10337 C C . MET B 1 570 ? 23.656 1.223 -17.672 1 93.5 570 MET B C 1
ATOM 10339 O O . MET B 1 570 ? 24.062 1.84 -18.656 1 93.5 570 MET B O 1
ATOM 10343 N N . ASN B 1 571 ? 23.469 1.775 -16.531 1 90.44 571 ASN B N 1
ATOM 10344 C CA . ASN B 1 571 ? 23.766 3.178 -16.266 1 90.44 571 ASN B CA 1
ATOM 10345 C C . ASN B 1 571 ? 25.172 3.35 -15.688 1 90.44 571 ASN B C 1
ATOM 10347 O O . ASN B 1 571 ? 25.438 2.906 -14.57 1 90.44 571 ASN B O 1
ATOM 10351 N N . GLU B 1 572 ? 25.984 4.059 -16.328 1 90.06 572 GLU B N 1
ATOM 10352 C CA . GLU B 1 572 ? 27.375 4.227 -15.906 1 90.06 572 GLU B CA 1
ATOM 10353 C C . GLU B 1 572 ? 27.469 5.082 -14.641 1 90.06 572 GLU B C 1
ATOM 10355 O O . GLU B 1 572 ? 28.453 4.992 -13.906 1 90.06 572 GLU B O 1
ATOM 10360 N N . ARG B 1 573 ? 26.531 5.781 -14.336 1 88.44 573 ARG B N 1
ATOM 10361 C CA . ARG B 1 573 ? 26.578 6.695 -13.195 1 88.44 573 ARG B CA 1
ATOM 10362 C C . ARG B 1 573 ? 26.141 5.988 -11.914 1 88.44 573 ARG B C 1
ATOM 10364 O O . ARG B 1 573 ? 26.391 6.492 -10.812 1 88.44 573 ARG B O 1
ATOM 10371 N N . ALA B 1 574 ? 25.438 4.859 -12.047 1 91.19 574 ALA B N 1
ATOM 10372 C CA . ALA B 1 574 ? 25.016 4.133 -10.852 1 91.19 574 ALA B CA 1
ATOM 10373 C C . ALA B 1 574 ? 26.203 3.465 -10.164 1 91.19 574 ALA B C 1
ATOM 10375 O O . ALA B 1 574 ? 27.078 2.902 -10.82 1 91.19 574 ALA B O 1
ATOM 10376 N N . THR B 1 575 ? 26.297 3.594 -8.828 1 92.12 575 THR B N 1
ATOM 10377 C CA . THR B 1 575 ? 27.375 2.992 -8.062 1 92.12 575 THR B CA 1
ATOM 10378 C C . THR B 1 575 ? 27.109 1.506 -7.828 1 92.12 575 THR B C 1
ATOM 10380 O O . THR B 1 575 ? 25.984 1.042 -7.957 1 92.12 575 THR B O 1
ATOM 10383 N N . ARG B 1 576 ? 28.188 0.795 -7.527 1 94.25 576 ARG B N 1
ATOM 10384 C CA . ARG B 1 576 ? 28.078 -0.623 -7.199 1 94.25 576 ARG B CA 1
ATOM 10385 C C . ARG B 1 576 ? 27.141 -0.845 -6.02 1 94.25 576 ARG B C 1
ATOM 10387 O O . ARG B 1 576 ? 26.312 -1.761 -6.043 1 94.25 576 ARG B O 1
ATOM 10394 N N . GLU B 1 577 ? 27.219 -0.017 -5.094 1 91.06 577 GLU B N 1
ATOM 10395 C CA . GLU B 1 577 ? 26.391 -0.142 -3.898 1 91.06 577 GLU B CA 1
ATOM 10396 C C . GLU B 1 577 ? 24.922 0.074 -4.227 1 91.06 577 GLU B C 1
ATOM 10398 O O . GLU B 1 577 ? 24.047 -0.627 -3.701 1 91.06 577 GLU B O 1
ATOM 10403 N N . GLN B 1 578 ? 24.672 1.02 -5.105 1 90.44 578 GLN B N 1
ATOM 10404 C CA . GLN B 1 578 ? 23.297 1.267 -5.535 1 90.44 578 GLN B CA 1
ATOM 10405 C C . GLN B 1 578 ? 22.719 0.046 -6.238 1 90.44 578 GLN B C 1
ATOM 10407 O O . GLN B 1 578 ? 21.562 -0.338 -5.98 1 90.44 578 GLN B O 1
ATOM 10412 N N . ARG B 1 579 ? 23.531 -0.542 -7.086 1 96.62 579 ARG B N 1
ATOM 10413 C CA . ARG B 1 579 ? 23.078 -1.709 -7.84 1 96.62 579 ARG B CA 1
ATOM 10414 C C . ARG B 1 579 ? 22.766 -2.877 -6.91 1 96.62 579 ARG B C 1
ATOM 10416 O O . ARG B 1 579 ? 21.766 -3.566 -7.082 1 96.62 579 ARG B O 1
ATOM 10423 N N . ILE B 1 580 ? 23.578 -3.092 -5.926 1 96 580 ILE B N 1
ATOM 10424 C CA . ILE B 1 580 ? 23.422 -4.199 -4.992 1 96 580 ILE B CA 1
ATOM 10425 C C . ILE B 1 580 ? 22.156 -3.982 -4.156 1 96 580 ILE B C 1
ATOM 10427 O O . ILE B 1 580 ? 21.359 -4.91 -3.959 1 96 580 ILE B O 1
ATOM 10431 N N . MET B 1 581 ? 21.953 -2.768 -3.697 1 92.62 581 MET B N 1
ATOM 10432 C CA . MET B 1 581 ? 20.797 -2.457 -2.865 1 92.62 581 MET B CA 1
ATOM 10433 C C . MET B 1 581 ? 19.5 -2.637 -3.648 1 92.62 581 MET B C 1
ATOM 10435 O O . MET B 1 581 ? 18.531 -3.174 -3.125 1 92.62 581 MET B O 1
ATOM 10439 N N . LEU B 1 582 ? 19.531 -2.15 -4.871 1 95.44 582 LEU B N 1
ATOM 10440 C CA . LEU B 1 582 ? 18.359 -2.285 -5.719 1 95.44 582 LEU B CA 1
ATOM 10441 C C . LEU B 1 582 ? 18.078 -3.75 -6.027 1 95.44 582 LEU B C 1
ATOM 10443 O O . LEU B 1 582 ? 16.906 -4.176 -6.039 1 95.44 582 LEU B O 1
ATOM 10447 N N . LEU B 1 583 ? 19.078 -4.523 -6.254 1 97.81 583 LEU B N 1
ATOM 10448 C CA . LEU B 1 583 ? 18.922 -5.949 -6.523 1 97.81 583 LEU B CA 1
ATOM 10449 C C . LEU B 1 583 ? 18.297 -6.664 -5.328 1 97.81 583 LEU B C 1
ATOM 10451 O O . LEU B 1 583 ? 17.344 -7.426 -5.484 1 97.81 583 LEU B O 1
ATOM 10455 N N . LYS B 1 584 ? 18.875 -6.434 -4.215 1 95.81 584 LYS B N 1
ATOM 10456 C CA . LYS B 1 584 ? 18.375 -7.078 -3.002 1 95.81 584 LYS B CA 1
ATOM 10457 C C . LYS B 1 584 ? 16.906 -6.746 -2.764 1 95.81 584 LYS B C 1
ATOM 10459 O O . LYS B 1 584 ? 16.125 -7.625 -2.41 1 95.81 584 LYS B O 1
ATOM 10464 N N . ARG B 1 585 ? 16.578 -5.523 -2.99 1 94.25 585 ARG B N 1
ATOM 10465 C CA . ARG B 1 585 ? 15.203 -5.125 -2.766 1 94.25 585 ARG B CA 1
ATOM 10466 C C . ARG B 1 585 ? 14.281 -5.73 -3.818 1 94.25 585 ARG B C 1
ATOM 10468 O O . ARG B 1 585 ? 13.133 -6.082 -3.521 1 94.25 585 ARG B O 1
ATOM 10475 N N . ALA B 1 586 ? 14.734 -5.742 -5.031 1 97.56 586 ALA B N 1
ATOM 10476 C CA . ALA B 1 586 ? 13.945 -6.367 -6.094 1 97.56 586 ALA B CA 1
ATOM 10477 C C . ALA B 1 586 ? 13.68 -7.836 -5.785 1 97.56 586 ALA B C 1
ATOM 10479 O O . ALA B 1 586 ? 12.57 -8.328 -5.984 1 97.56 586 ALA B O 1
ATOM 10480 N N . VAL B 1 587 ? 14.633 -8.523 -5.289 1 98 587 VAL B N 1
ATOM 10481 C CA . VAL B 1 587 ? 14.5 -9.93 -4.926 1 98 587 VAL B CA 1
ATOM 10482 C C . VAL B 1 587 ? 13.523 -10.078 -3.76 1 98 587 VAL B C 1
ATOM 10484 O O . VAL B 1 587 ? 12.688 -10.984 -3.752 1 98 587 VAL B O 1
ATOM 10487 N N . GLN B 1 588 ? 13.672 -9.219 -2.83 1 94.88 588 GLN B N 1
ATOM 10488 C CA . GLN B 1 588 ? 12.766 -9.242 -1.687 1 94.88 588 GLN B CA 1
ATOM 10489 C C . GLN B 1 588 ? 11.32 -9.008 -2.123 1 94.88 588 GLN B C 1
ATOM 10491 O O . GLN B 1 588 ? 10.398 -9.633 -1.598 1 94.88 588 GLN B O 1
ATOM 10496 N N . TYR B 1 589 ? 11.188 -8.07 -3.012 1 95.88 589 TYR B N 1
ATOM 10497 C CA . TYR B 1 589 ? 9.844 -7.809 -3.525 1 95.88 589 TYR B CA 1
ATOM 10498 C C . TYR B 1 589 ? 9.273 -9.047 -4.211 1 95.88 589 TYR B C 1
ATOM 10500 O O . TYR B 1 589 ? 8.109 -9.398 -4 1 95.88 589 TYR B O 1
ATOM 10508 N N . GLN B 1 590 ? 10.055 -9.648 -5.051 1 97.56 590 GLN B N 1
ATOM 10509 C CA . GLN B 1 590 ? 9.625 -10.883 -5.707 1 97.56 590 GLN B CA 1
ATOM 10510 C C . GLN B 1 590 ? 9.203 -11.93 -4.684 1 97.56 590 GLN B C 1
ATOM 10512 O O . GLN B 1 590 ? 8.188 -12.609 -4.867 1 97.56 590 GLN B O 1
ATOM 10517 N N . THR B 1 591 ? 9.922 -12.102 -3.65 1 96.31 591 THR B N 1
ATOM 10518 C CA . THR B 1 591 ? 9.594 -13.055 -2.598 1 96.31 591 THR B CA 1
ATOM 10519 C C . THR B 1 591 ? 8.266 -12.703 -1.934 1 96.31 591 THR B C 1
ATOM 10521 O O . THR B 1 591 ? 7.465 -13.586 -1.628 1 96.31 591 THR B O 1
ATOM 10524 N N . GLN B 1 592 ? 8.086 -11.453 -1.759 1 94.69 592 GLN B N 1
ATOM 10525 C CA . GLN B 1 592 ? 6.844 -11 -1.137 1 94.69 592 GLN B CA 1
ATOM 10526 C C . GLN B 1 592 ? 5.637 -11.328 -2.014 1 94.69 592 GLN B C 1
ATOM 10528 O O . GLN B 1 592 ? 4.625 -11.828 -1.522 1 94.69 592 GLN B O 1
ATOM 10533 N N . VAL B 1 593 ? 5.762 -11 -3.254 1 97 593 VAL B N 1
ATOM 10534 C CA . VAL B 1 593 ? 4.629 -11.234 -4.145 1 97 593 VAL B CA 1
ATOM 10535 C C . VAL B 1 593 ? 4.434 -12.734 -4.355 1 97 593 VAL B C 1
ATOM 10537 O O . VAL B 1 593 ? 3.316 -13.195 -4.59 1 97 593 VAL B O 1
ATOM 10540 N N . LYS B 1 594 ? 5.504 -13.484 -4.305 1 96.88 594 LYS B N 1
ATOM 10541 C CA . LYS B 1 594 ? 5.395 -14.938 -4.348 1 96.88 594 LYS B CA 1
ATOM 10542 C C . LYS B 1 594 ? 4.574 -15.469 -3.172 1 96.88 594 LYS B C 1
ATOM 10544 O O . LYS B 1 594 ? 3.711 -16.328 -3.346 1 96.88 594 LYS B O 1
ATOM 10549 N N . VAL B 1 595 ? 4.84 -14.992 -2.018 1 95.5 595 VAL B N 1
ATOM 10550 C CA . VAL B 1 595 ? 4.102 -15.391 -0.822 1 95.5 595 VAL B CA 1
ATOM 10551 C C . VAL B 1 595 ? 2.629 -15.008 -0.976 1 95.5 595 VAL B C 1
ATOM 10553 O O . VAL B 1 595 ? 1.743 -15.828 -0.72 1 95.5 595 VAL B O 1
ATOM 10556 N N . ASP B 1 596 ? 2.385 -13.797 -1.44 1 96 596 ASP B N 1
ATOM 10557 C CA . ASP B 1 596 ? 1.011 -13.344 -1.64 1 96 596 ASP B CA 1
ATOM 10558 C C . ASP B 1 596 ? 0.265 -14.266 -2.602 1 96 596 ASP B C 1
ATOM 10560 O O . ASP B 1 596 ? -0.897 -14.609 -2.369 1 96 596 ASP B O 1
ATOM 10564 N N . ALA B 1 597 ? 0.94 -14.594 -3.619 1 97.19 597 ALA B N 1
ATOM 10565 C CA . ALA B 1 597 ? 0.339 -15.477 -4.613 1 97.19 597 ALA B CA 1
ATOM 10566 C C . ALA B 1 597 ? 0.053 -16.859 -4.023 1 97.19 597 ALA B C 1
ATOM 10568 O O . ALA B 1 597 ? -1.023 -17.422 -4.238 1 97.19 597 ALA B O 1
ATOM 10569 N N . SER B 1 598 ? 0.929 -17.359 -3.275 1 96 598 SER B N 1
ATOM 10570 C CA . SER B 1 598 ? 0.819 -18.703 -2.73 1 96 598 SER B CA 1
ATOM 10571 C C . SER B 1 598 ? -0.313 -18.797 -1.713 1 96 598 SER B C 1
ATOM 10573 O O . SER B 1 598 ? -0.943 -19.844 -1.573 1 96 598 SER B O 1
ATOM 10575 N N . ILE B 1 599 ? -0.594 -17.703 -1.04 1 94.88 599 ILE B N 1
ATOM 10576 C CA . ILE B 1 599 ? -1.641 -17.75 -0.025 1 94.88 599 ILE B CA 1
ATOM 10577 C C . ILE B 1 599 ? -2.957 -17.25 -0.617 1 94.88 599 ILE B C 1
ATOM 10579 O O . ILE B 1 599 ? -3.869 -16.875 0.118 1 94.88 599 ILE B O 1
ATOM 10583 N N . GLY B 1 600 ? -3.016 -17.141 -1.867 1 96 600 GLY B N 1
ATOM 10584 C CA . GLY B 1 600 ? -4.262 -16.828 -2.547 1 96 600 GLY B CA 1
ATOM 10585 C C . GLY B 1 600 ? -4.59 -15.344 -2.52 1 96 600 GLY B C 1
ATOM 10586 O O . GLY B 1 600 ? -5.758 -14.961 -2.646 1 96 600 GLY B O 1
ATOM 10587 N N . GLN B 1 601 ? -3.566 -14.531 -2.33 1 96.25 601 GLN B N 1
ATOM 10588 C CA . GLN B 1 601 ? -3.783 -13.094 -2.252 1 96.25 601 GLN B CA 1
ATOM 10589 C C . GLN B 1 601 ? -3.162 -12.375 -3.447 1 96.25 601 GLN B C 1
ATOM 10591 O O . GLN B 1 601 ? -2.811 -11.195 -3.357 1 96.25 601 GLN B O 1
ATOM 10596 N N . GLY B 1 602 ? -2.947 -13.07 -4.512 1 97 602 GLY B N 1
ATOM 10597 C CA . GLY B 1 602 ? -2.553 -12.445 -5.762 1 97 602 GLY B CA 1
ATOM 10598 C C . GLY B 1 602 ? -3.693 -11.719 -6.453 1 97 602 GLY B C 1
ATOM 10599 O O . GLY B 1 602 ? -4.859 -11.906 -6.098 1 97 602 GLY B O 1
ATOM 10600 N N . PHE B 1 603 ? -3.361 -10.836 -7.461 1 98 603 PHE B N 1
ATOM 10601 C CA . PHE B 1 603 ? -4.418 -10.07 -8.109 1 98 603 PHE B CA 1
ATOM 10602 C C . PHE B 1 603 ? -4.824 -10.719 -9.43 1 98 603 PHE B C 1
ATOM 10604 O O . PHE B 1 603 ? -5.934 -10.492 -9.922 1 98 603 PHE B O 1
ATOM 10611 N N . ASP B 1 604 ? -4.023 -11.57 -10.031 1 97.75 604 ASP B N 1
ATOM 10612 C CA . ASP B 1 604 ? -4.246 -12.062 -11.383 1 97.75 604 ASP B CA 1
ATOM 10613 C C . ASP B 1 604 ? -5.477 -12.969 -11.445 1 97.75 604 ASP B C 1
ATOM 10615 O O . ASP B 1 604 ? -6.398 -12.719 -12.227 1 97.75 604 ASP B O 1
ATOM 10619 N N . ARG B 1 605 ? -5.469 -13.977 -10.625 1 98 605 ARG B N 1
ATOM 10620 C CA . ARG B 1 605 ? -6.582 -14.922 -10.656 1 98 605 ARG B CA 1
ATOM 10621 C C . ARG B 1 605 ? -7.867 -14.273 -10.164 1 98 605 ARG B C 1
ATOM 10623 O O . ARG B 1 605 ? -8.961 -14.617 -10.625 1 98 605 ARG B O 1
ATOM 10630 N N . HIS B 1 606 ? -7.723 -13.367 -9.18 1 98.31 606 HIS B N 1
ATOM 10631 C CA . HIS B 1 606 ? -8.898 -12.625 -8.727 1 98.31 606 HIS B CA 1
ATOM 10632 C C . HIS B 1 606 ? -9.523 -11.836 -9.867 1 98.31 606 HIS B C 1
ATOM 10634 O O . HIS B 1 606 ? -10.734 -11.883 -10.078 1 98.31 606 HIS B O 1
ATOM 10640 N N . LEU B 1 607 ? -8.734 -11.148 -10.664 1 98.31 607 LEU B N 1
ATOM 10641 C CA . LEU B 1 607 ? -9.227 -10.344 -11.773 1 98.31 607 LEU B CA 1
ATOM 10642 C C . LEU B 1 607 ? -9.828 -11.227 -12.867 1 98.31 607 LEU B C 1
ATOM 10644 O O . LEU B 1 607 ? -10.836 -10.859 -13.477 1 98.31 607 LEU B O 1
ATOM 10648 N N . ILE B 1 608 ? -9.25 -12.359 -13.086 1 97.38 608 ILE B N 1
ATOM 10649 C CA . ILE B 1 608 ? -9.797 -13.305 -14.062 1 97.38 608 ILE B CA 1
ATOM 10650 C C . ILE B 1 608 ? -11.156 -13.812 -13.578 1 97.38 608 ILE B C 1
ATOM 10652 O O . ILE B 1 608 ? -12.086 -13.977 -14.367 1 97.38 608 ILE B O 1
ATOM 10656 N N . GLY B 1 609 ? -11.172 -14.117 -12.234 1 98.06 609 GLY B N 1
ATOM 10657 C CA . GLY B 1 609 ? -12.445 -14.508 -11.664 1 98.06 609 GLY B CA 1
ATOM 10658 C C . GLY B 1 609 ? -13.523 -13.453 -11.828 1 98.06 609 GLY B C 1
ATOM 10659 O O . GLY B 1 609 ? -14.672 -13.773 -12.148 1 98.06 609 GLY B O 1
ATOM 10660 N N . LEU B 1 610 ? -13.156 -12.203 -11.648 1 98.5 610 LEU B N 1
ATOM 10661 C CA . LEU B 1 610 ? -14.109 -11.109 -11.805 1 98.5 610 LEU B CA 1
ATOM 10662 C C . LEU B 1 610 ? -14.531 -10.977 -13.266 1 98.5 610 LEU B C 1
ATOM 10664 O O . LEU B 1 610 ? -15.703 -10.695 -13.555 1 98.5 610 LEU B O 1
ATOM 10668 N N . PHE B 1 611 ? -13.656 -11.125 -14.188 1 98.06 611 PHE B N 1
ATOM 10669 C CA . PHE B 1 611 ? -13.992 -11.125 -15.602 1 98.06 611 PHE B CA 1
ATOM 10670 C C . PHE B 1 611 ? -14.969 -12.242 -15.938 1 98.06 611 PHE B C 1
ATOM 10672 O O . PHE B 1 611 ? -15.984 -12.008 -16.594 1 98.06 611 PHE B O 1
ATOM 10679 N N . ALA B 1 612 ? -14.656 -13.453 -15.477 1 97.5 612 ALA B N 1
ATOM 10680 C CA . ALA B 1 612 ? -15.523 -14.602 -15.719 1 97.5 612 ALA B CA 1
ATOM 10681 C C . ALA B 1 612 ? -16.922 -14.367 -15.141 1 97.5 612 ALA B C 1
ATOM 10683 O O . ALA B 1 612 ? -17.922 -14.727 -15.758 1 97.5 612 ALA B O 1
ATOM 10684 N N . ALA B 1 613 ? -16.906 -13.82 -13.945 1 97.69 613 ALA B N 1
ATOM 10685 C CA . ALA B 1 613 ? -18.172 -13.508 -13.297 1 97.69 613 ALA B CA 1
ATOM 10686 C C . ALA B 1 613 ? -19 -12.547 -14.148 1 97.69 613 ALA B C 1
ATOM 10688 O O . ALA B 1 613 ? -20.219 -12.672 -14.234 1 97.69 613 ALA B O 1
ATOM 10689 N N . SER B 1 614 ? -18.312 -11.523 -14.758 1 97.88 614 SER B N 1
ATOM 10690 C CA . SER B 1 614 ? -19.016 -10.562 -15.602 1 97.88 614 SER B CA 1
ATOM 10691 C C . SER B 1 614 ? -19.672 -11.25 -16.797 1 97.88 614 SER B C 1
ATOM 10693 O O . SER B 1 614 ? -20.766 -10.883 -17.203 1 97.88 614 SER B O 1
ATOM 10695 N N . GLN B 1 615 ? -19 -12.25 -17.328 1 96.06 615 GLN B N 1
ATOM 10696 C CA . GLN B 1 615 ? -19.547 -13.023 -18.438 1 96.06 615 GLN B CA 1
ATOM 10697 C C . GLN B 1 615 ? -20.719 -13.891 -17.984 1 96.06 615 GLN B C 1
ATOM 10699 O O . GLN B 1 615 ? -21.734 -14 -18.672 1 96.06 615 GLN B O 1
ATOM 10704 N N . GLU B 1 616 ? -20.516 -14.477 -16.844 1 95.62 616 GLU B N 1
ATOM 10705 C CA . GLU B 1 616 ? -21.547 -15.352 -16.281 1 95.62 616 GLU B CA 1
ATOM 10706 C C . GLU B 1 616 ? -22.828 -14.578 -15.984 1 95.62 616 GLU B C 1
ATOM 10708 O O . GLU B 1 616 ? -23.922 -15.078 -16.219 1 95.62 616 GLU B O 1
ATOM 10713 N N . LEU B 1 617 ? -22.688 -13.383 -15.516 1 96.62 617 LEU B N 1
ATOM 10714 C CA . LEU B 1 617 ? -23.844 -12.555 -15.156 1 96.62 617 LEU B CA 1
ATOM 10715 C C . LEU B 1 617 ? -24.359 -11.789 -16.359 1 96.62 617 LEU B C 1
ATOM 10717 O O . LEU B 1 617 ? -25.375 -11.094 -16.281 1 96.62 617 LEU B O 1
ATOM 10721 N N . LYS B 1 618 ? -23.719 -11.859 -17.516 1 95.94 618 LYS B N 1
ATOM 10722 C CA . LYS B 1 618 ? -24.094 -11.227 -18.781 1 95.94 618 LYS B CA 1
ATOM 10723 C C . LYS B 1 618 ? -24.188 -9.711 -18.641 1 95.94 618 LYS B C 1
ATOM 10725 O O . LYS B 1 618 ? -25.125 -9.094 -19.141 1 95.94 618 LYS B O 1
ATOM 10730 N N . ILE B 1 619 ? -23.312 -9.227 -17.859 1 95.06 619 ILE B N 1
ATOM 10731 C CA . ILE B 1 619 ? -23.219 -7.77 -17.781 1 95.06 619 ILE B CA 1
ATOM 10732 C C . ILE B 1 619 ? -22.312 -7.246 -18.906 1 95.06 619 ILE B C 1
ATOM 10734 O O . ILE B 1 619 ? -21.422 -7.949 -19.359 1 95.06 619 ILE B O 1
ATOM 10738 N N . PRO B 1 620 ? -22.672 -6.008 -19.312 1 95.31 620 PRO B N 1
ATOM 10739 C CA . PRO B 1 620 ? -21.75 -5.441 -20.297 1 95.31 620 PRO B CA 1
ATOM 10740 C C . PRO B 1 620 ? -20.297 -5.43 -19.797 1 95.31 620 PRO B C 1
ATOM 10742 O O . PRO B 1 620 ? -20.047 -5.168 -18.625 1 95.31 620 PRO B O 1
ATOM 10745 N N . THR B 1 621 ? -19.406 -5.789 -20.688 1 95.81 621 THR B N 1
ATOM 10746 C CA . THR B 1 621 ? -18 -5.895 -20.312 1 95.81 621 THR B CA 1
ATOM 10747 C C . THR B 1 621 ? -17.5 -4.594 -19.688 1 95.81 621 THR B C 1
ATOM 10749 O O . THR B 1 621 ? -17.5 -3.547 -20.328 1 95.81 621 THR B O 1
ATOM 10752 N N . PRO B 1 622 ? -17.125 -4.645 -18.438 1 96.38 622 PRO B N 1
ATOM 10753 C CA . PRO B 1 622 ? -16.578 -3.451 -17.781 1 96.38 622 PRO B CA 1
ATOM 10754 C C . PRO B 1 622 ? -15.406 -2.842 -18.547 1 96.38 622 PRO B C 1
ATOM 10756 O O . PRO B 1 622 ? -14.641 -3.562 -19.188 1 96.38 622 PRO B O 1
ATOM 10759 N N . ALA B 1 623 ? -15.172 -1.512 -18.438 1 95.06 623 ALA B N 1
ATOM 10760 C CA . ALA B 1 623 ? -14.109 -0.778 -19.109 1 95.06 623 ALA B CA 1
ATOM 10761 C C . ALA B 1 623 ? -12.742 -1.371 -18.797 1 95.06 623 ALA B C 1
ATOM 10763 O O . ALA B 1 623 ? -11.852 -1.395 -19.656 1 95.06 623 ALA B O 1
ATOM 10764 N N . LEU B 1 624 ? -12.609 -1.872 -17.594 1 97.44 624 LEU B N 1
ATOM 10765 C CA . LEU B 1 624 ? -11.344 -2.467 -17.172 1 97.44 624 LEU B CA 1
ATOM 10766 C C . LEU B 1 624 ? -10.977 -3.643 -18.078 1 97.44 624 LEU B C 1
ATOM 10768 O O . LEU B 1 624 ? -9.82 -3.77 -18.5 1 97.44 624 LEU B O 1
ATOM 10772 N N . PHE B 1 625 ? -11.953 -4.43 -18.422 1 97.94 625 PHE B N 1
ATOM 10773 C CA . PHE B 1 625 ? -11.703 -5.648 -19.172 1 97.94 625 PHE B CA 1
ATOM 10774 C C . PHE B 1 625 ? -11.695 -5.359 -20.672 1 97.94 625 PHE B C 1
ATOM 10776 O O . PHE B 1 625 ? -11.508 -6.27 -21.484 1 97.94 625 PHE B O 1
ATOM 10783 N N . GLN B 1 626 ? -11.812 -4.129 -21.062 1 96.69 626 GLN B N 1
ATOM 10784 C CA . GLN B 1 626 ? -11.68 -3.713 -22.453 1 96.69 626 GLN B CA 1
ATOM 10785 C C . GLN B 1 626 ? -10.352 -3.002 -22.688 1 96.69 626 GLN B C 1
ATOM 10787 O O . GLN B 1 626 ? -9.945 -2.799 -23.828 1 96.69 626 GLN B O 1
ATOM 10792 N N . ASP B 1 627 ? -9.75 -2.676 -21.562 1 95.81 627 ASP B N 1
ATOM 10793 C CA . ASP B 1 627 ? -8.484 -1.962 -21.641 1 95.81 627 ASP B CA 1
ATOM 10794 C C . ASP B 1 627 ? -7.387 -2.861 -22.219 1 95.81 627 ASP B C 1
ATOM 10796 O O . ASP B 1 627 ? -7.27 -4.027 -21.828 1 95.81 627 ASP B O 1
ATOM 10800 N N . LYS B 1 628 ? -6.574 -2.32 -23.094 1 96.12 628 LYS B N 1
ATOM 10801 C CA . LYS B 1 628 ? -5.527 -3.096 -23.766 1 96.12 628 LYS B CA 1
ATOM 10802 C C . LYS B 1 628 ? -4.496 -3.598 -22.75 1 96.12 628 LYS B C 1
ATOM 10804 O O . LYS B 1 628 ? -3.9 -4.66 -22.938 1 96.12 628 LYS B O 1
ATOM 10809 N N . SER B 1 629 ? -4.277 -2.828 -21.656 1 96.19 629 SER B N 1
ATOM 10810 C CA . SER B 1 629 ? -3.275 -3.199 -20.656 1 96.19 629 SER B CA 1
ATOM 10811 C C . SER B 1 629 ? -3.688 -4.457 -19.906 1 96.19 629 SER B C 1
ATOM 10813 O O . SER B 1 629 ? -2.834 -5.223 -19.453 1 96.19 629 SER B O 1
ATOM 10815 N N . PHE B 1 630 ? -5.02 -4.66 -19.812 1 96.69 630 PHE B N 1
ATOM 10816 C CA . PHE B 1 630 ? -5.508 -5.844 -19.109 1 96.69 630 PHE B CA 1
ATOM 10817 C C . PHE B 1 630 ? -5.125 -7.113 -19.875 1 96.69 630 PHE B C 1
ATOM 10819 O O . PHE B 1 630 ? -4.812 -8.133 -19.25 1 96.69 630 PHE B O 1
ATOM 10826 N N . TRP B 1 631 ? -5.074 -7.027 -21.141 1 94.88 631 TRP B N 1
ATOM 10827 C CA . TRP B 1 631 ? -4.805 -8.195 -21.969 1 94.88 631 TRP B CA 1
ATOM 10828 C C . TRP B 1 631 ? -3.379 -8.164 -22.516 1 94.88 631 TRP B C 1
ATOM 10830 O O . TRP B 1 631 ? -3.061 -8.859 -23.484 1 94.88 631 TRP B O 1
ATOM 10840 N N . MET B 1 632 ? -2.574 -7.297 -21.906 1 96.12 632 MET B N 1
ATOM 10841 C CA . MET B 1 632 ? -1.17 -7.262 -22.312 1 96.12 632 MET B CA 1
ATOM 10842 C C . MET B 1 632 ? -0.537 -8.648 -22.188 1 96.12 632 MET B C 1
ATOM 10844 O O . MET B 1 632 ? -0.742 -9.344 -21.188 1 96.12 632 MET B O 1
ATOM 10848 N N . GLN B 1 633 ? 0.196 -9.094 -23.188 1 95.44 633 GLN B N 1
ATOM 10849 C CA . GLN B 1 633 ? 0.781 -10.43 -23.219 1 95.44 633 GLN B CA 1
ATOM 10850 C C . GLN B 1 633 ? 2.078 -10.484 -22.422 1 95.44 633 GLN B C 1
ATOM 10852 O O . GLN B 1 633 ? 2.801 -9.484 -22.328 1 95.44 633 GLN B O 1
ATOM 10857 N N . ASP B 1 634 ? 2.33 -11.633 -21.859 1 97.12 634 ASP B N 1
ATOM 10858 C CA . ASP B 1 634 ? 3.586 -11.859 -21.156 1 97.12 634 ASP B CA 1
ATOM 10859 C C . ASP B 1 634 ? 4.73 -12.102 -22.141 1 97.12 634 ASP B C 1
ATOM 10861 O O . ASP B 1 634 ? 4.664 -13.016 -22.969 1 97.12 634 ASP B O 1
ATOM 10865 N N . LYS B 1 635 ? 5.695 -11.258 -22 1 98 635 LYS B N 1
ATOM 10866 C CA . LYS B 1 635 ? 6.867 -11.438 -22.859 1 98 635 LYS B CA 1
ATOM 10867 C C . LYS B 1 635 ? 7.773 -12.539 -22.312 1 98 635 LYS B C 1
ATOM 10869 O O . LYS B 1 635 ? 8.492 -13.195 -23.062 1 98 635 LYS B O 1
ATOM 10874 N N . LEU B 1 636 ? 7.73 -12.711 -21.016 1 98.5 636 LEU B N 1
ATOM 10875 C CA . LEU B 1 636 ? 8.422 -13.805 -20.344 1 98.5 636 LEU B CA 1
ATOM 10876 C C . LEU B 1 636 ? 7.438 -14.68 -19.578 1 98.5 636 LEU B C 1
ATOM 10878 O O . LEU B 1 636 ? 6.789 -14.219 -18.641 1 98.5 636 LEU B O 1
ATOM 10882 N N . SER B 1 637 ? 7.277 -15.859 -20.047 1 97.94 637 SER B N 1
ATOM 10883 C CA . SER B 1 637 ? 6.578 -16.891 -19.281 1 97.94 637 SER B CA 1
ATOM 10884 C C . SER B 1 637 ? 7.562 -17.828 -18.594 1 97.94 637 SER B C 1
ATOM 10886 O O . SER B 1 637 ? 8.25 -18.609 -19.266 1 97.94 637 SER B O 1
ATOM 10888 N N . THR B 1 638 ? 7.586 -17.703 -17.266 1 98.12 638 THR B N 1
ATOM 10889 C CA . THR B 1 638 ? 8.617 -18.438 -16.547 1 98.12 638 THR B CA 1
ATOM 10890 C C . THR B 1 638 ? 8 -19.391 -15.516 1 98.12 638 THR B C 1
ATOM 10892 O O . THR B 1 638 ? 6.875 -19.156 -15.062 1 98.12 638 THR B O 1
ATOM 10895 N N . SER B 1 639 ? 8.711 -20.469 -15.258 1 96 639 SER B N 1
ATOM 10896 C CA . SER B 1 639 ? 8.281 -21.422 -14.25 1 96 639 SER B CA 1
ATOM 10897 C C . SER B 1 639 ? 9.453 -22.219 -13.695 1 96 639 SER B C 1
ATOM 10899 O O . SER B 1 639 ? 10.367 -22.578 -14.438 1 96 639 SER B O 1
ATOM 10901 N N . GLN B 1 640 ? 9.438 -22.344 -12.422 1 94.5 640 GLN B N 1
ATOM 10902 C CA . GLN B 1 640 ? 10.391 -23.234 -11.773 1 94.5 640 GLN B CA 1
ATOM 10903 C C . GLN B 1 640 ? 9.758 -24.594 -11.469 1 94.5 640 GLN B C 1
ATOM 10905 O O . GLN B 1 640 ? 8.656 -24.656 -10.922 1 94.5 640 GLN B O 1
ATOM 10910 N N . THR B 1 641 ? 10.383 -25.656 -11.805 1 89.75 641 THR B N 1
ATOM 10911 C CA . THR B 1 641 ? 9.914 -27 -11.453 1 89.75 641 THR B CA 1
ATOM 10912 C C . THR B 1 641 ? 10.82 -27.625 -10.398 1 89.75 641 THR B C 1
ATOM 10914 O O . THR B 1 641 ? 12.039 -27.641 -10.547 1 89.75 641 THR B O 1
ATOM 10917 N N . PRO B 1 642 ? 10.234 -28.156 -9.383 1 88.25 642 PRO B N 1
ATOM 10918 C CA . PRO B 1 642 ? 11.031 -28.797 -8.344 1 88.25 642 PRO B CA 1
ATOM 10919 C C . PRO B 1 642 ? 11.773 -30.031 -8.844 1 88.25 642 PRO B C 1
ATOM 10921 O O . PRO B 1 642 ? 11.258 -30.766 -9.703 1 88.25 642 PRO B O 1
ATOM 10924 N N . THR B 1 643 ? 12.898 -30.25 -8.25 1 84.12 643 THR B N 1
ATOM 10925 C CA . THR B 1 643 ? 13.695 -31.422 -8.625 1 84.12 643 THR B CA 1
ATOM 10926 C C . THR B 1 643 ? 13.547 -32.531 -7.598 1 84.12 643 THR B C 1
ATOM 10928 O O . THR B 1 643 ? 13.812 -33.688 -7.898 1 84.12 643 THR B O 1
ATOM 10931 N N . ARG B 1 644 ? 13.141 -32.156 -6.473 1 87.06 644 ARG B N 1
ATOM 10932 C CA . ARG B 1 644 ? 13.094 -33.125 -5.375 1 87.06 644 ARG B CA 1
ATOM 10933 C C . ARG B 1 644 ? 11.688 -33.188 -4.777 1 87.06 644 ARG B C 1
ATOM 10935 O O . ARG B 1 644 ? 11.203 -32.219 -4.188 1 87.06 644 ARG B O 1
ATOM 10942 N N . TYR B 1 645 ? 11.125 -34.375 -4.922 1 87.06 645 TYR B N 1
ATOM 10943 C CA . TYR B 1 645 ? 9.797 -34.625 -4.371 1 87.06 645 TYR B CA 1
ATOM 10944 C C . TYR B 1 645 ? 9.859 -35.531 -3.152 1 87.06 645 TYR B C 1
ATOM 10946 O O . TYR B 1 645 ? 8.969 -35.5 -2.303 1 87.06 645 TYR B O 1
ATOM 10954 N N . THR B 1 646 ? 10.898 -36.312 -3.121 1 86.81 646 THR B N 1
ATOM 10955 C CA . THR B 1 646 ? 11.109 -37.219 -1.992 1 86.81 646 THR B CA 1
ATOM 10956 C C . THR B 1 646 ? 12.555 -37.156 -1.515 1 86.81 646 THR B C 1
ATOM 10958 O O . T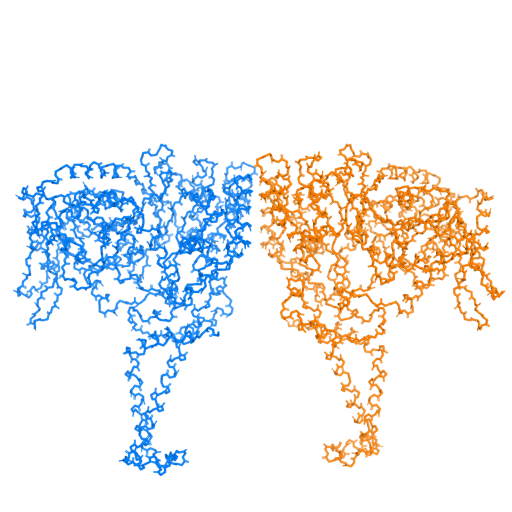HR B 1 646 ? 13.414 -36.562 -2.18 1 86.81 646 THR B O 1
ATOM 10961 N N . ASP B 1 647 ? 12.773 -37.812 -0.421 1 84.19 647 ASP B N 1
ATOM 10962 C CA . ASP B 1 647 ? 14.109 -37.812 0.172 1 84.19 647 ASP B CA 1
ATOM 10963 C C . ASP B 1 647 ? 15.039 -38.781 -0.572 1 84.19 647 ASP B C 1
ATOM 10965 O O . ASP B 1 647 ? 16.25 -38.781 -0.353 1 84.19 647 ASP B O 1
ATOM 10969 N N . GLN B 1 648 ? 14.578 -39.438 -1.498 1 83.31 648 GLN B N 1
ATOM 10970 C CA . GLN B 1 648 ? 15.383 -40.406 -2.227 1 83.31 648 GLN B CA 1
ATOM 10971 C C . GLN B 1 648 ? 16 -39.781 -3.473 1 83.31 648 GLN B C 1
ATOM 10973 O O . GLN B 1 648 ? 16.719 -40.469 -4.215 1 83.31 648 GLN B O 1
ATOM 10978 N N . TRP B 1 649 ? 15.922 -38.625 -3.633 1 86.5 649 TRP B N 1
ATOM 10979 C CA . TRP B 1 649 ? 16.391 -37.906 -4.816 1 86.5 649 TRP B CA 1
ATOM 10980 C C . TRP B 1 649 ? 17.906 -37.906 -4.898 1 86.5 649 TRP B C 1
ATOM 10982 O O . TRP B 1 649 ? 18.594 -37.75 -3.883 1 86.5 649 TRP B O 1
ATOM 10992 N N . THR B 1 650 ? 18.453 -38.156 -6.09 1 88.69 650 THR B N 1
ATOM 10993 C CA . THR B 1 650 ? 19.859 -37.969 -6.434 1 88.69 650 THR B CA 1
ATOM 10994 C C . THR B 1 650 ? 20 -37.281 -7.793 1 88.69 650 THR B C 1
ATOM 10996 O O . THR B 1 650 ? 19.078 -37.312 -8.594 1 88.69 650 THR B O 1
ATOM 10999 N N . LEU B 1 651 ? 21.094 -36.75 -8.016 1 88.62 651 LEU B N 1
ATOM 11000 C CA . LEU B 1 651 ? 21.344 -36.094 -9.297 1 88.62 651 LEU B CA 1
ATOM 11001 C C . LEU B 1 651 ? 21.266 -37.094 -10.445 1 88.62 651 LEU B C 1
ATOM 11003 O O . LEU B 1 651 ? 20.844 -36.75 -11.547 1 88.62 651 LEU B O 1
ATOM 11007 N N . GLU B 1 652 ? 21.594 -38.344 -10.141 1 88.31 652 GLU B N 1
ATOM 11008 C CA . GLU B 1 652 ? 21.641 -39.375 -11.164 1 88.31 652 GLU B CA 1
ATOM 11009 C C . GLU B 1 652 ? 20.25 -39.844 -11.547 1 88.31 652 GLU B C 1
ATOM 11011 O O . GLU B 1 652 ? 20.031 -40.375 -12.641 1 88.31 652 GLU B O 1
ATOM 11016 N N . THR B 1 653 ? 19.344 -39.656 -10.648 1 89.06 653 THR B N 1
ATOM 11017 C CA . THR B 1 653 ? 17.984 -40.156 -10.898 1 89.06 653 THR B CA 1
ATOM 11018 C C . THR B 1 653 ? 17.016 -39 -11.109 1 89.06 653 THR B C 1
ATOM 11020 O O . THR B 1 653 ? 15.828 -39.125 -10.82 1 89.06 653 THR B O 1
ATOM 11023 N N . CYS B 1 654 ? 17.578 -37.938 -11.531 1 91 654 CYS B N 1
ATOM 11024 C CA . CYS B 1 654 ? 16.75 -36.75 -11.789 1 91 654 CYS B CA 1
ATOM 11025 C C . CYS B 1 654 ? 16.719 -36.438 -13.273 1 91 654 CYS B C 1
ATOM 11027 O O . CYS B 1 654 ? 17.688 -36.656 -13.984 1 91 654 CYS B O 1
ATOM 11029 N N . CYS B 1 655 ? 15.555 -35.938 -13.711 1 92.62 655 CYS B N 1
ATOM 11030 C CA . CYS B 1 655 ? 15.484 -35.5 -15.102 1 92.62 655 CYS B CA 1
ATOM 11031 C C . CYS B 1 655 ? 16.312 -34.25 -15.32 1 92.62 655 CYS B C 1
ATOM 11033 O O . CYS B 1 655 ? 16.688 -33.562 -14.359 1 92.62 655 CYS B O 1
ATOM 11035 N N . MET B 1 656 ? 16.609 -33.938 -16.531 1 93.69 656 MET B N 1
ATOM 11036 C CA . MET B 1 656 ? 17.453 -32.812 -16.828 1 93.69 656 MET B CA 1
ATOM 11037 C C . MET B 1 656 ? 16.609 -31.609 -17.281 1 93.69 656 MET B C 1
ATOM 11039 O O . MET B 1 656 ? 16.984 -30.891 -18.203 1 93.69 656 MET B O 1
ATOM 11043 N N . GLY B 1 657 ? 15.422 -31.547 -16.75 1 93.5 657 GLY B N 1
ATOM 11044 C CA . GLY B 1 657 ? 14.594 -30.375 -16.969 1 93.5 657 GLY B CA 1
ATOM 11045 C C . GLY B 1 657 ? 13.367 -30.656 -17.812 1 93.5 657 GLY B C 1
ATOM 11046 O O . GLY B 1 657 ? 13.062 -31.828 -18.094 1 93.5 657 GLY B O 1
ATOM 11047 N N . GLY B 1 658 ? 12.594 -29.703 -18.062 1 94.88 658 GLY B N 1
ATOM 11048 C CA . GLY B 1 658 ? 11.398 -29.625 -18.891 1 94.88 658 GLY B CA 1
ATOM 11049 C C . GLY B 1 658 ? 11.055 -28.219 -19.328 1 94.88 658 GLY B C 1
ATOM 11050 O O . GLY B 1 658 ? 11.773 -27.266 -19 1 94.88 658 GLY B O 1
ATOM 11051 N N . GLY B 1 659 ? 10.023 -28.156 -20.094 1 96 659 GLY B N 1
ATOM 11052 C CA . GLY B 1 659 ? 9.695 -26.828 -20.578 1 96 659 GLY B CA 1
ATOM 11053 C C . GLY B 1 659 ? 8.359 -26.766 -21.297 1 96 659 GLY B C 1
ATOM 11054 O O . GLY B 1 659 ? 7.57 -27.703 -21.219 1 96 659 GLY B O 1
ATOM 11055 N N . PHE B 1 660 ? 8.125 -25.594 -21.844 1 96.88 660 PHE B N 1
ATOM 11056 C CA . PHE B 1 660 ? 6.895 -25.25 -22.531 1 96.88 660 PHE B CA 1
ATOM 11057 C C . PHE B 1 660 ? 7.141 -24.125 -23.531 1 96.88 660 PHE B C 1
ATOM 11059 O O . PHE B 1 660 ? 8.195 -23.5 -23.531 1 96.88 660 PHE B O 1
ATOM 11066 N N . SER B 1 661 ? 6.246 -23.984 -24.422 1 96.06 661 SER B N 1
ATOM 11067 C CA . SER B 1 661 ? 6.312 -22.922 -25.406 1 96.06 661 SER B CA 1
ATOM 11068 C C . SER B 1 661 ? 5.898 -21.578 -24.812 1 96.06 661 SER B C 1
ATOM 11070 O O . SER B 1 661 ? 5.219 -21.547 -23.781 1 96.06 661 SER B O 1
ATOM 11072 N N . PRO B 1 662 ? 6.371 -20.484 -25.438 1 95.88 662 PRO B N 1
ATOM 11073 C CA . PRO B 1 662 ? 5.941 -19.172 -24.938 1 95.88 662 PRO B CA 1
ATOM 11074 C C . PRO B 1 662 ? 4.434 -18.969 -25.031 1 95.88 662 PRO B C 1
ATOM 11076 O O . PRO B 1 662 ? 3.787 -19.516 -25.938 1 95.88 662 PRO B O 1
ATOM 11079 N N . SER B 1 663 ? 3.914 -18.172 -24.141 1 91.62 663 SER B N 1
ATOM 11080 C CA . SER B 1 663 ? 2.486 -17.875 -24.141 1 91.62 663 SER B CA 1
ATOM 11081 C C . SER B 1 663 ? 2.137 -16.875 -25.25 1 91.62 663 SER B C 1
ATOM 11083 O O . SER B 1 663 ? 0.983 -16.812 -25.672 1 91.62 663 SER B O 1
ATOM 11085 N N . SER B 1 664 ? 3.188 -16.109 -25.625 1 92.44 664 SER B N 1
ATOM 11086 C CA . SER B 1 664 ? 3.014 -15.164 -26.719 1 92.44 664 SER B CA 1
ATOM 11087 C C . SER B 1 664 ? 4.012 -15.43 -27.844 1 92.44 664 SER B C 1
ATOM 11089 O O . SER B 1 664 ? 5.145 -15.852 -27.594 1 92.44 664 SER B O 1
ATOM 11091 N N . GLN B 1 665 ? 3.572 -15.102 -29.047 1 91.69 665 GLN B N 1
ATOM 11092 C CA . GLN B 1 665 ? 4.418 -15.367 -30.203 1 91.69 665 GLN B CA 1
ATOM 11093 C C . GLN B 1 665 ? 5.691 -14.531 -30.156 1 91.69 665 GLN B C 1
ATOM 11095 O O . GLN B 1 665 ? 6.742 -14.953 -30.641 1 91.69 665 GLN B O 1
ATOM 11100 N N . ASP B 1 666 ? 5.578 -13.414 -29.578 1 95.75 666 ASP B N 1
ATOM 11101 C CA . ASP B 1 666 ? 6.734 -12.531 -29.531 1 95.75 666 ASP B CA 1
ATOM 11102 C C . ASP B 1 666 ? 7.375 -12.547 -28.141 1 95.75 666 ASP B C 1
ATOM 11104 O O . ASP B 1 666 ? 7.914 -11.531 -27.688 1 95.75 666 ASP B O 1
ATOM 11108 N N . GLY B 1 667 ? 7.242 -13.672 -27.484 1 97.62 667 GLY B N 1
ATOM 11109 C CA . GLY B 1 667 ? 7.836 -13.805 -26.156 1 97.62 667 GLY B CA 1
ATOM 11110 C C . GLY B 1 667 ? 8.695 -15.047 -26.016 1 97.62 667 GLY B C 1
ATOM 11111 O O . GLY B 1 667 ? 9.148 -15.609 -27.016 1 97.62 667 GLY B O 1
ATOM 11112 N N . TYR B 1 668 ? 9.016 -15.367 -24.75 1 98.69 668 TYR B N 1
ATOM 11113 C CA . TYR B 1 668 ? 9.852 -16.516 -24.422 1 98.69 668 TYR B CA 1
ATOM 11114 C C . TYR B 1 668 ? 9.188 -17.391 -23.359 1 98.69 668 TYR B C 1
ATOM 11116 O O . TYR B 1 668 ? 8.492 -16.891 -22.484 1 98.69 668 TYR B O 1
ATOM 11124 N N . GLY B 1 669 ? 9.273 -18.719 -23.531 1 98.38 669 GLY B N 1
ATOM 11125 C CA . GLY B 1 669 ? 9.055 -19.656 -22.453 1 98.38 669 GLY B CA 1
ATOM 11126 C C . GLY B 1 669 ? 10.336 -20.094 -21.766 1 98.38 669 GLY B C 1
ATOM 11127 O O . GLY B 1 669 ? 11.273 -20.547 -22.422 1 98.38 669 GLY B O 1
ATOM 11128 N N . ILE B 1 670 ? 10.414 -19.844 -20.469 1 98.69 670 ILE B N 1
ATOM 11129 C CA . ILE B 1 670 ? 11.648 -20.172 -19.766 1 98.69 670 ILE B CA 1
ATOM 11130 C C . ILE B 1 670 ? 11.328 -21.016 -18.531 1 98.69 670 ILE B C 1
ATOM 11132 O O . ILE B 1 670 ? 10.719 -20.531 -17.578 1 98.69 670 ILE B O 1
ATOM 11136 N N . SER B 1 671 ? 11.688 -22.219 -18.609 1 98 671 SER B N 1
ATOM 11137 C CA . SER B 1 671 ? 11.625 -23.125 -17.469 1 98 671 SER B CA 1
ATOM 11138 C C . SER B 1 671 ? 13.008 -23.359 -16.859 1 98 671 SER B C 1
ATOM 11140 O O . SER B 1 671 ? 13.992 -23.469 -17.594 1 98 671 SER B O 1
ATOM 11142 N N . TYR B 1 672 ? 13.109 -23.266 -15.547 1 97.81 672 TYR B N 1
ATOM 11143 C CA . TYR B 1 672 ? 14.406 -23.516 -14.93 1 97.81 672 TYR B CA 1
ATOM 11144 C C . TYR B 1 672 ? 14.266 -24.438 -13.734 1 97.81 672 TYR B C 1
ATOM 11146 O O . TYR B 1 672 ? 13.211 -24.484 -13.094 1 97.81 672 TYR B O 1
ATOM 11154 N N . MET B 1 673 ? 15.266 -25.234 -13.508 1 96.5 673 MET B N 1
ATOM 11155 C CA . MET B 1 673 ? 15.359 -26.172 -12.398 1 96.5 673 MET B CA 1
ATOM 11156 C C . MET B 1 673 ? 16.672 -25.984 -11.633 1 96.5 673 MET B C 1
ATOM 11158 O O . MET B 1 673 ? 17.703 -25.719 -12.234 1 96.5 673 MET B O 1
ATOM 11162 N N . ILE B 1 674 ? 16.547 -26.109 -10.383 1 95.88 674 ILE B N 1
ATOM 11163 C CA . ILE B 1 674 ? 17.688 -26.016 -9.484 1 95.88 674 ILE B CA 1
ATOM 11164 C C . ILE B 1 674 ? 18.047 -27.391 -8.93 1 95.88 674 ILE B C 1
ATOM 11166 O O . ILE B 1 674 ? 17.219 -28.016 -8.242 1 95.88 674 ILE B O 1
ATOM 11170 N N . TYR B 1 675 ? 19.266 -27.906 -9.266 1 94.19 675 TYR B N 1
ATOM 11171 C CA . TYR B 1 675 ? 19.719 -29.219 -8.828 1 94.19 675 TYR B CA 1
ATOM 11172 C C . TYR B 1 675 ? 20.719 -29.094 -7.684 1 94.19 675 TYR B C 1
ATOM 11174 O O . TYR B 1 675 ? 21.844 -28.641 -7.883 1 94.19 675 TYR B O 1
ATOM 11182 N N . GLY B 1 676 ? 20.312 -29.547 -6.602 1 91.19 676 GLY B N 1
ATOM 11183 C CA . GLY B 1 676 ? 21.234 -29.422 -5.488 1 91.19 676 GLY B CA 1
ATOM 11184 C C . GLY B 1 676 ? 21.703 -27.984 -5.273 1 91.19 676 GLY B C 1
ATOM 11185 O O . GLY B 1 676 ? 20.906 -27.047 -5.32 1 91.19 676 GLY B O 1
ATOM 11186 N N . GLU B 1 677 ? 23.094 -27.781 -5.051 1 93.62 677 GLU B N 1
ATOM 11187 C CA . GLU B 1 677 ? 23.609 -26.469 -4.656 1 93.62 677 GLU B CA 1
ATOM 11188 C C . GLU B 1 677 ? 24.328 -25.781 -5.816 1 93.62 677 GLU B C 1
ATOM 11190 O O . GLU B 1 677 ? 24.531 -24.578 -5.793 1 93.62 677 GLU B O 1
ATOM 11195 N N . ASP B 1 678 ? 24.609 -26.547 -6.898 1 93.5 678 ASP B N 1
ATOM 11196 C CA . ASP B 1 678 ? 25.609 -25.969 -7.801 1 93.5 678 ASP B CA 1
ATOM 11197 C C . ASP B 1 678 ? 25.094 -25.938 -9.234 1 93.5 678 ASP B C 1
ATOM 11199 O O . ASP B 1 678 ? 25.672 -25.266 -10.094 1 93.5 678 ASP B O 1
ATOM 11203 N N . LEU B 1 679 ? 24 -26.641 -9.461 1 94.88 679 LEU B N 1
ATOM 11204 C CA . LEU B 1 679 ? 23.578 -26.797 -10.852 1 94.88 679 LEU B CA 1
ATOM 11205 C C . LEU B 1 679 ? 22.203 -26.188 -11.078 1 94.88 679 LEU B C 1
ATOM 11207 O O . LEU B 1 679 ? 21.266 -26.438 -10.297 1 94.88 679 LEU B O 1
ATOM 11211 N N . ILE B 1 680 ? 22.094 -25.312 -12.117 1 96.94 680 ILE B N 1
ATOM 11212 C CA . ILE B 1 680 ? 20.828 -24.766 -12.609 1 96.94 680 ILE B CA 1
ATOM 11213 C C . ILE B 1 680 ? 20.734 -24.969 -14.117 1 96.94 680 ILE B C 1
ATOM 11215 O O . ILE B 1 680 ? 21.703 -24.797 -14.844 1 96.94 680 ILE B O 1
ATOM 11219 N N . ASN B 1 681 ? 19.625 -25.469 -14.594 1 96.94 681 ASN B N 1
ATOM 11220 C CA . ASN B 1 681 ? 19.359 -25.594 -16.016 1 96.94 681 ASN B CA 1
ATOM 11221 C C . ASN B 1 681 ? 18.203 -24.688 -16.469 1 96.94 681 ASN B C 1
ATOM 11223 O O . ASN B 1 681 ? 17.156 -24.656 -15.812 1 96.94 681 ASN B O 1
ATOM 11227 N N . PHE B 1 682 ? 18.5 -23.938 -17.531 1 98.5 682 PHE B N 1
ATOM 11228 C CA . PHE B 1 682 ? 17.438 -23.125 -18.141 1 98.5 682 PHE B CA 1
ATOM 11229 C C . PHE B 1 682 ? 17 -23.734 -19.469 1 98.5 682 PHE B C 1
ATOM 11231 O O . PHE B 1 682 ? 17.828 -24.031 -20.328 1 98.5 682 PHE B O 1
ATOM 11238 N N . HIS B 1 683 ? 15.742 -24.062 -19.625 1 98.56 683 HIS B N 1
ATOM 11239 C CA . HIS B 1 683 ? 15.125 -24.375 -20.906 1 98.56 683 HIS B CA 1
ATOM 11240 C C . HIS B 1 683 ? 14.445 -23.156 -21.516 1 98.56 683 HIS B C 1
ATOM 11242 O O . HIS B 1 683 ? 13.391 -22.734 -21.031 1 98.56 683 HIS B O 1
ATOM 11248 N N . VAL B 1 684 ? 15.031 -22.562 -22.547 1 98.81 684 VAL B N 1
ATOM 11249 C CA . VAL B 1 684 ? 14.555 -21.328 -23.156 1 98.81 684 VAL B CA 1
ATOM 11250 C C . VAL B 1 684 ? 13.914 -21.625 -24.5 1 98.81 684 VAL B C 1
ATOM 11252 O O . VAL B 1 684 ? 14.531 -22.234 -25.375 1 98.81 684 VAL B O 1
ATOM 11255 N N . THR B 1 685 ? 12.672 -21.219 -24.672 1 98.5 685 THR B N 1
ATOM 11256 C CA . THR B 1 685 ? 11.969 -21.484 -25.922 1 98.5 685 THR B CA 1
ATOM 11257 C C . THR B 1 685 ? 11.461 -20.188 -26.547 1 98.5 685 THR B C 1
ATOM 11259 O O . THR B 1 685 ? 11.289 -19.188 -25.844 1 98.5 685 THR B O 1
ATOM 11262 N N . ASN B 1 686 ? 11.367 -20.094 -27.828 1 98.19 686 ASN B N 1
ATOM 11263 C CA . ASN B 1 686 ? 10.727 -19.031 -28.578 1 98.19 686 ASN B CA 1
ATOM 11264 C C . ASN B 1 686 ? 10.078 -19.562 -29.859 1 98.19 686 ASN B C 1
ATOM 11266 O O . ASN B 1 686 ? 10.203 -20.75 -30.172 1 98.19 686 ASN B O 1
ATOM 11270 N N . CYS B 1 687 ? 9.336 -18.75 -30.531 1 96.75 687 CYS B N 1
ATOM 11271 C CA . CYS B 1 687 ? 8.789 -19.078 -31.844 1 96.75 687 CYS B CA 1
ATOM 11272 C C . CYS B 1 687 ? 9.742 -18.656 -32.969 1 96.75 687 CYS B C 1
ATOM 11274 O O . CYS B 1 687 ? 10.047 -17.469 -33.094 1 96.75 687 CYS B O 1
ATOM 11276 N N . LYS B 1 688 ? 10.133 -19.562 -33.719 1 95.75 688 LYS B N 1
ATOM 11277 C CA . LYS B 1 688 ? 11.102 -19.328 -34.781 1 95.75 688 LYS B CA 1
ATOM 11278 C C . LYS B 1 688 ? 10.609 -18.281 -35.781 1 95.75 688 LYS B C 1
ATOM 11280 O O . LYS B 1 688 ? 11.406 -17.547 -36.375 1 95.75 688 LYS B O 1
ATOM 11285 N N . TYR B 1 689 ? 9.375 -18.203 -35.938 1 94.81 689 TYR B N 1
ATOM 11286 C CA . TYR B 1 689 ? 8.797 -17.359 -36.969 1 94.81 689 TYR B CA 1
ATOM 11287 C C . TYR B 1 689 ? 8.734 -15.906 -36.531 1 94.81 689 TYR B C 1
ATOM 11289 O O . TYR B 1 689 ? 8.5 -15.016 -37.344 1 94.81 689 TYR B O 1
ATOM 11297 N N . CYS B 1 690 ? 8.891 -15.656 -35.25 1 95.75 690 CYS B N 1
ATOM 11298 C CA . CYS B 1 690 ? 8.984 -14.281 -34.781 1 95.75 690 CYS B CA 1
ATOM 11299 C C . CYS B 1 690 ? 10.398 -13.742 -34.969 1 95.75 690 CYS B C 1
ATOM 11301 O O . CYS B 1 690 ? 11.336 -14.242 -34.344 1 95.75 690 CYS B O 1
ATOM 11303 N N . GLN B 1 691 ? 10.555 -12.672 -35.656 1 94.75 691 GLN B N 1
ATOM 11304 C CA . GLN B 1 691 ? 11.867 -12.164 -36.031 1 94.75 691 GLN B CA 1
ATOM 11305 C C . GLN B 1 691 ? 12.547 -11.445 -34.875 1 94.75 691 GLN B C 1
ATOM 11307 O O . GLN B 1 691 ? 13.773 -11.312 -34.844 1 94.75 691 GLN B O 1
ATOM 11312 N N . THR B 1 692 ? 11.805 -11.102 -33.938 1 95.75 692 THR B N 1
ATOM 11313 C CA . THR B 1 692 ? 12.367 -10.281 -32.875 1 95.75 692 THR B CA 1
ATOM 11314 C C . THR B 1 692 ? 12.828 -11.148 -31.703 1 95.75 692 THR B C 1
ATOM 11316 O O . THR B 1 692 ? 13.43 -10.641 -30.75 1 95.75 692 THR B O 1
ATOM 11319 N N . THR B 1 693 ? 12.555 -12.445 -31.734 1 97.75 693 THR B N 1
ATOM 11320 C CA . THR B 1 693 ? 12.938 -13.305 -30.625 1 97.75 693 THR B CA 1
ATOM 11321 C C . THR B 1 693 ? 13.922 -14.383 -31.078 1 97.75 693 THR B C 1
ATOM 11323 O O . THR B 1 693 ? 13.938 -14.742 -32.25 1 97.75 693 THR B O 1
ATOM 11326 N N . SER B 1 694 ? 14.781 -14.828 -30.234 1 98.25 694 SER B N 1
ATOM 11327 C CA . SER B 1 694 ? 15.758 -15.883 -30.453 1 98.25 694 SER B CA 1
ATOM 11328 C C . SER B 1 694 ? 16.109 -16.609 -29.156 1 98.25 694 SER B C 1
ATOM 11330 O O . SER B 1 694 ? 16.641 -16 -28.234 1 98.25 694 SER B O 1
ATOM 11332 N N . ALA B 1 695 ? 15.797 -17.875 -29.156 1 98.12 695 ALA B N 1
ATOM 11333 C CA . ALA B 1 695 ? 16.125 -18.672 -27.969 1 98.12 695 ALA B CA 1
ATOM 11334 C C . ALA B 1 695 ? 17.625 -18.656 -27.688 1 98.12 695 ALA B C 1
ATOM 11336 O O . ALA B 1 695 ? 18.047 -18.625 -26.531 1 98.12 695 ALA B O 1
ATOM 11337 N N . ASP B 1 696 ? 18.422 -18.641 -28.688 1 98.06 696 ASP B N 1
ATOM 11338 C CA . ASP B 1 696 ? 19.875 -18.625 -28.547 1 98.06 696 ASP B CA 1
ATOM 11339 C C . ASP B 1 696 ? 20.359 -17.328 -27.906 1 98.06 696 ASP B C 1
ATOM 11341 O O . ASP B 1 696 ? 21.141 -17.344 -26.953 1 98.06 696 ASP B O 1
ATOM 11345 N N . LYS B 1 697 ? 19.844 -16.234 -28.438 1 98.56 697 LYS B N 1
ATOM 11346 C CA . LYS B 1 697 ? 20.266 -14.938 -27.922 1 98.56 697 LYS B CA 1
ATOM 11347 C C . LYS B 1 697 ? 19.812 -14.766 -26.469 1 98.56 697 LYS B C 1
ATOM 11349 O O . LYS B 1 697 ? 20.562 -14.227 -25.641 1 98.56 697 LYS B O 1
ATOM 11354 N N . MET B 1 698 ? 18.609 -15.18 -26.188 1 98.75 698 MET B N 1
ATOM 11355 C CA . MET B 1 698 ? 18.094 -15.062 -24.828 1 98.75 698 MET B CA 1
ATOM 11356 C C . MET B 1 698 ? 18.891 -15.945 -23.875 1 98.75 698 MET B C 1
ATOM 11358 O O . MET B 1 698 ? 19.203 -15.523 -22.75 1 98.75 698 MET B O 1
ATOM 11362 N N . ALA B 1 699 ? 19.203 -17.172 -24.281 1 98.69 699 ALA B N 1
ATOM 11363 C CA . ALA B 1 699 ? 20 -18.078 -23.469 1 98.69 699 ALA B CA 1
ATOM 11364 C C . ALA B 1 699 ? 21.375 -17.484 -23.156 1 98.69 699 ALA B C 1
ATOM 11366 O O . ALA B 1 699 ? 21.844 -17.547 -22.016 1 98.69 699 ALA B O 1
ATOM 11367 N N . ASP B 1 700 ? 21.984 -16.906 -24.172 1 98.62 700 ASP B N 1
ATOM 11368 C CA . ASP B 1 700 ? 23.266 -16.266 -23.984 1 98.62 700 ASP B CA 1
ATOM 11369 C C . ASP B 1 700 ? 23.156 -15.086 -23.016 1 98.62 700 ASP B C 1
ATOM 11371 O O . ASP B 1 700 ? 24.031 -14.883 -22.172 1 98.62 700 ASP B O 1
ATOM 11375 N N . ALA B 1 701 ? 22.109 -14.344 -23.219 1 98.75 701 ALA B N 1
ATOM 11376 C CA . ALA B 1 701 ? 21.875 -13.188 -22.359 1 98.75 701 ALA B CA 1
ATOM 11377 C C . ALA B 1 701 ? 21.688 -13.617 -20.906 1 98.75 701 ALA B C 1
ATOM 11379 O O . ALA B 1 701 ? 22.094 -12.914 -19.969 1 98.75 701 ALA B O 1
ATOM 11380 N N . ILE B 1 702 ? 21.047 -14.758 -20.688 1 98.81 702 ILE B N 1
ATOM 11381 C CA . ILE B 1 702 ? 20.844 -15.281 -19.344 1 98.81 702 ILE B CA 1
ATOM 11382 C C . ILE B 1 702 ? 22.188 -15.633 -18.719 1 98.81 702 ILE B C 1
ATOM 11384 O O . ILE B 1 702 ? 22.453 -15.289 -17.562 1 98.81 702 ILE B O 1
ATOM 11388 N N . LEU B 1 703 ? 23.047 -16.266 -19.453 1 98.69 703 LEU B N 1
ATOM 11389 C CA . LEU B 1 703 ? 24.375 -16.609 -18.953 1 98.69 703 LEU B CA 1
ATOM 11390 C C . LEU B 1 703 ? 25.172 -15.367 -18.625 1 98.69 703 LEU B C 1
ATOM 11392 O O . LEU B 1 703 ? 25.859 -15.32 -17.594 1 98.69 703 LEU B O 1
ATOM 11396 N N . GLU B 1 704 ? 25.062 -14.391 -19.5 1 98.62 704 GLU B N 1
ATOM 11397 C CA . GLU B 1 704 ? 25.766 -13.133 -19.25 1 98.62 704 GLU B CA 1
ATOM 11398 C C . GLU B 1 704 ? 25.234 -12.438 -18 1 98.62 704 GLU B C 1
ATOM 11400 O O . GLU B 1 704 ? 26.016 -11.906 -17.203 1 98.62 704 GLU B O 1
ATOM 11405 N N . ALA B 1 705 ? 23.906 -12.422 -17.891 1 98.69 705 ALA B N 1
ATOM 11406 C CA . ALA B 1 705 ? 23.297 -11.797 -16.734 1 98.69 705 ALA B CA 1
ATOM 11407 C C . ALA B 1 705 ? 23.75 -12.484 -15.438 1 98.69 705 ALA B C 1
ATOM 11409 O O . ALA B 1 705 ? 24.047 -11.812 -14.445 1 98.69 705 ALA B O 1
ATOM 11410 N N . MET B 1 706 ? 23.766 -13.82 -15.453 1 98.56 706 MET B N 1
ATOM 11411 C CA . MET B 1 706 ? 24.234 -14.578 -14.289 1 98.56 706 MET B CA 1
ATOM 11412 C C . MET B 1 706 ? 25.672 -14.227 -13.953 1 98.56 706 MET B C 1
ATOM 11414 O O . MET B 1 706 ? 26.016 -14.078 -12.781 1 98.56 706 MET B O 1
ATOM 11418 N N . SER B 1 707 ? 26.469 -14.039 -14.922 1 98.31 707 SER B N 1
ATOM 11419 C CA . SER B 1 707 ? 27.859 -13.672 -14.719 1 98.31 707 SER B CA 1
ATOM 11420 C C . SER B 1 707 ? 27.984 -12.258 -14.172 1 98.31 707 SER B C 1
ATOM 11422 O O . SER B 1 707 ? 28.797 -12.008 -13.266 1 98.31 707 SER B O 1
ATOM 11424 N N . ASP B 1 708 ? 27.25 -11.336 -14.766 1 98.06 708 ASP B N 1
ATOM 11425 C CA . ASP B 1 708 ? 27.266 -9.945 -14.312 1 98.06 708 ASP B CA 1
ATOM 11426 C C . ASP B 1 708 ? 26.859 -9.844 -12.844 1 98.06 708 ASP B C 1
ATOM 11428 O O . ASP B 1 708 ? 27.453 -9.062 -12.086 1 98.06 708 ASP B O 1
ATOM 11432 N N . MET B 1 709 ? 25.875 -10.594 -12.5 1 98.31 709 MET B N 1
ATOM 11433 C CA . MET B 1 709 ? 25.375 -10.555 -11.133 1 98.31 709 MET B CA 1
ATOM 11434 C C . MET B 1 709 ? 26.391 -11.141 -10.156 1 98.31 709 MET B C 1
ATOM 11436 O O . MET B 1 709 ? 26.562 -10.633 -9.055 1 98.31 709 MET B O 1
ATOM 11440 N N . LYS B 1 710 ? 27.016 -12.18 -10.562 1 97.69 710 LYS B N 1
ATOM 11441 C CA . LYS B 1 710 ? 28.078 -12.75 -9.734 1 97.69 710 LYS B CA 1
ATOM 11442 C C . LYS B 1 710 ? 29.219 -11.742 -9.531 1 97.69 710 LYS B C 1
ATOM 11444 O O . LYS B 1 710 ? 29.719 -11.594 -8.414 1 97.69 710 LYS B O 1
ATOM 11449 N N . GLU B 1 711 ? 29.578 -11.055 -10.57 1 97.31 711 GLU B N 1
ATOM 11450 C CA . GLU B 1 711 ? 30.625 -10.047 -10.484 1 97.31 711 GLU B CA 1
ATOM 11451 C C . GLU B 1 711 ? 30.203 -8.883 -9.594 1 97.31 711 GLU B C 1
ATOM 11453 O O . GLU B 1 711 ? 31.016 -8.336 -8.852 1 97.31 711 GLU B O 1
ATOM 11458 N N . LEU B 1 712 ? 28.938 -8.539 -9.758 1 97.5 712 LEU B N 1
ATOM 11459 C CA . LEU B 1 712 ? 28.406 -7.449 -8.953 1 97.5 712 LEU B CA 1
ATOM 11460 C C . LEU B 1 712 ? 28.516 -7.77 -7.469 1 97.5 712 LEU B C 1
ATOM 11462 O O . LEU B 1 712 ? 28.797 -6.883 -6.656 1 97.5 712 LEU B O 1
ATOM 11466 N N . LEU B 1 713 ? 28.344 -9.008 -7.07 1 96.81 713 LEU B N 1
ATOM 11467 C CA . LEU B 1 713 ? 28.203 -9.398 -5.668 1 96.81 713 LEU B CA 1
ATOM 11468 C C . LEU B 1 713 ? 29.547 -9.875 -5.113 1 96.81 713 LEU B C 1
ATOM 11470 O O . LEU B 1 713 ? 29.641 -10.219 -3.932 1 96.81 713 LEU B O 1
ATOM 11474 N N . LYS B 1 714 ? 30.547 -9.938 -5.922 1 90.38 714 LYS B N 1
ATOM 11475 C CA . LYS B 1 714 ? 31.859 -10.344 -5.469 1 90.38 714 LYS B CA 1
ATOM 11476 C C . LYS B 1 714 ? 32.469 -9.305 -4.539 1 90.38 714 LYS B C 1
ATOM 11478 O O . LYS B 1 714 ? 32.312 -8.102 -4.75 1 90.38 714 LYS B O 1
#

Foldseek 3Di:
DDDDLCVVVVVLLVVLCPPPPCVVLQVQLQVQLVVQLVCVVVCCVVDDCDPVNCVVVVDPSSNVSSNVRSCVSSVVSSVVVVVLLVVLLVLLLDLVCLVPVPDPVNVVSQVVLCVSVDDDQAFAQNCQSSFAEQDQADLVLLLVQVLQLCVQADDPVLSVLLVVLSVCCVPPVSVVLSVVLVVCSSVDQYSQLVLCLWPVPFLAFAFLFQQFKWKFWAAPDFLFQALLLLLLLLVQLLVVVVVCNVVRRPGFFADVVRFGFASVLNQLLWQWFFAQDASGTDIDHQPPAQWEWEDELQWIWIFRQWDADPVGDTDGDHSQLSSVQSVVVVVVSVPDPDHQLLLLLSNGTRNSSNVVLVVQCVDVLSVVVVCSHSRHREYEYEAADDDDDRQSRQLCQRQPQSSGDNSRGQWYWYQYNRGIIIIMGRPSSAHPQVVQVSLLSSLLPGDADPNRHHDDDPPPPDDGTHIDIRDGDCPPCVVVSVVSNVSSCQSSVFKDKDKDKAFFAQQVVVVLVFDRVLLLVLLLQLLVCVQPVRGFFEWEWAWQRSGNSTGTFTQGLDGPLSSVLSVLLVDPPRDLVNNVVSSRVSRVSSSVSNSCGNSSNHNLSSVSSSQVSCVVVVHPRRSSNVSPSNVDFTQEYEYEHEFDRDPSDDSRSTTPWMWGEGNDQNHKTWYKYGDPGTIMMIIIIHTNVHPSDDSVSSSVSSNVSVVSVVVSSD/DPDDLVVVVVVLLVVLCPDPPQVVLQVQLQVQLVVQLVPVVVCCVVDDCDPVNCVVVVDPSSNVSSNVRSCVSSVVSSVVVVVLLVVLLVLLLDLVCLVPVPDPVNVVSQVVLCVSVDDDQAFAQNCQSSFAEQDQADLVLLLVQVLQLCVQADDPVLSVLLVVLSVCCVPPVSVVLSVVLVVCSSVDQYSQLVLCLWPVPFLAFAFLFQQFKWKFWAAPDFLFQALLLLLLLLVQLLVVVVVCNVVRRPGFFADVVRFTFFSVLNQLLWQWFFAQDASGTDIDHQSPAQWEWEDELQWIWIFRQWDADPVGDTDGDHSVLSSVQSVVVVVVSV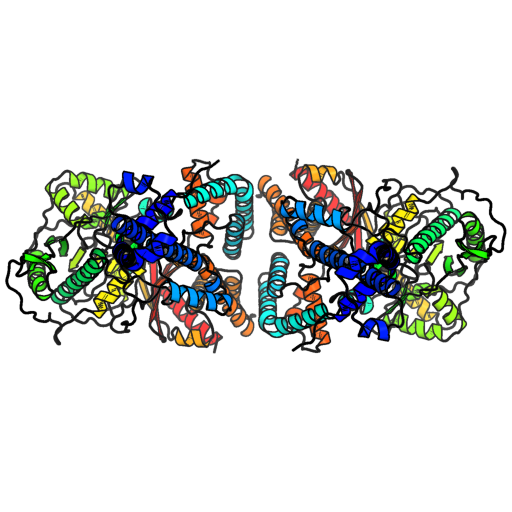PDPDHQLLLLLSNGTRNSSNVVLVVQCVDVLSVVVVCSHSRHREYEYAAADDDDDRQSRQLCQRQPQSSGDNSRGQWYWYQYNRRIIIIMGRPSSAHPQVVQVSLLSSLLPGDDDPNRHDDDDPPSPDDGTHIDIRDGDCPPCVVVSVVSNVSSCQSSVFKDKDKDKAFFAQQVVVVLPFDRVLLLVLLLQLLVCVQPVRGFFEWEWAWQRSGNSTGTFTQGLDGPLSSVLSVLLVDPPRDLVNNSVSSRVSRVSSSVSNSCGNSSNHNLSSVSSSQVSCVVVVHDRRSSNVSPSNVDFTQEYEYEHEFDRDPSDDSRSTTPWMWGEGNDQNHKTWYKYGDPGTIMMIIIIHTPPHPSDDSVSSSVSSNVSVVSVVVSSD

Solvent-accessible surface area (backbone atoms only — not comparable to full-atom values): 73314 Å² total; per-residue (Å²): 128,89,75,84,80,55,56,72,51,53,55,43,50,48,59,63,42,57,66,68,46,45,57,51,20,48,47,41,6,50,51,29,13,48,52,32,40,73,44,34,69,72,41,47,76,73,53,72,74,47,72,62,44,41,64,69,62,72,42,56,67,58,54,49,38,17,49,48,20,21,48,50,30,26,47,49,43,48,50,49,48,50,48,48,47,50,50,48,29,53,56,62,63,56,60,59,44,78,82,37,64,84,37,68,67,31,52,54,48,50,54,49,47,51,63,69,70,53,90,76,92,49,41,33,68,64,59,49,73,45,36,33,59,52,60,80,59,56,68,70,59,31,53,49,51,47,50,55,50,43,50,71,68,46,53,72,67,59,40,46,52,48,50,42,23,47,53,50,32,60,71,60,58,38,57,61,36,51,52,51,52,53,51,34,46,74,73,39,70,36,57,52,49,63,55,47,48,38,68,72,40,30,49,50,51,64,25,40,49,49,71,49,28,31,30,36,33,36,39,81,68,68,78,25,54,37,32,45,39,37,45,17,39,50,53,35,42,52,49,50,54,51,46,28,56,76,68,35,59,38,68,57,53,48,53,89,80,68,42,65,42,46,54,65,51,63,73,33,50,48,9,17,19,52,43,58,27,82,75,38,41,44,81,45,66,38,87,84,48,60,30,33,30,42,32,31,82,36,33,42,25,42,30,58,45,52,26,53,45,100,84,62,47,79,36,71,52,48,39,62,66,39,27,61,52,44,49,47,48,57,52,50,40,70,70,52,85,77,58,62,44,66,30,18,41,44,38,27,40,27,52,59,30,24,54,51,50,55,60,45,45,71,38,69,51,30,31,52,40,50,50,52,59,46,32,14,39,40,36,35,24,56,39,80,55,67,64,86,43,73,47,46,39,42,50,45,48,50,51,49,81,41,40,66,40,60,43,41,31,25,36,33,33,44,28,19,48,52,19,49,42,34,34,27,31,24,43,83,47,38,58,69,69,59,60,44,46,54,49,42,54,33,52,63,63,60,74,55,37,98,87,21,39,66,54,86,59,91,71,78,81,60,76,72,68,65,68,43,74,57,58,70,74,64,80,90,40,61,67,58,49,52,50,18,47,53,48,26,50,52,56,48,65,23,62,36,72,36,68,47,63,56,94,58,22,45,49,62,38,47,73,69,72,43,59,53,70,30,50,49,54,49,24,50,51,35,20,46,26,74,75,66,75,46,75,64,51,45,41,28,70,26,56,20,25,60,14,25,70,35,60,68,26,46,22,61,57,55,33,64,44,38,52,47,23,49,50,34,76,74,33,86,83,52,48,72,67,47,41,51,51,26,44,54,49,23,26,50,49,27,49,51,41,40,52,33,7,36,71,39,56,34,38,58,56,52,52,50,47,41,51,50,42,34,58,72,69,67,46,80,80,52,63,40,80,68,36,67,76,69,68,56,68,39,35,34,33,36,40,76,52,84,71,65,83,55,91,81,64,46,81,74,38,26,56,73,44,40,39,43,53,32,86,27,67,82,16,27,8,37,18,35,33,60,47,80,45,51,40,33,43,36,30,26,15,19,34,61,80,29,86,89,49,50,25,64,61,51,48,52,28,35,43,49,27,50,50,51,51,51,60,68,71,100,128,86,79,80,74,56,59,70,50,53,55,41,50,46,61,64,44,59,65,69,46,46,57,51,21,46,48,42,6,49,51,29,12,49,52,31,39,73,44,33,68,71,41,47,75,74,53,73,75,49,73,64,44,42,63,70,61,73,43,57,68,58,53,50,37,17,49,50,20,21,49,52,30,27,46,47,42,48,49,49,48,51,49,49,48,50,50,48,29,53,57,63,61,55,61,58,45,78,80,38,65,82,36,70,68,32,52,54,49,50,55,50,48,51,63,70,71,52,90,78,91,50,42,32,68,66,58,48,73,48,36,32,60,54,60,81,61,56,68,69,59,31,52,50,52,47,49,56,51,44,50,71,67,44,54,73,68,59,41,47,53,50,51,39,24,48,54,49,31,62,71,59,57,38,58,60,36,53,52,51,50,53,49,35,46,69,73,39,69,36,58,50,49,64,56,47,49,38,68,73,40,31,48,49,50,63,27,40,49,49,71,49,28,31,29,37,33,34,37,82,68,67,78,25,55,38,31,47,40,40,46,17,39,50,52,32,42,51,48,51,53,52,46,29,57,77,69,36,58,37,68,58,54,48,52,90,80,67,42,66,41,45,54,64,50,62,73,33,49,47,9,16,20,52,44,59,26,81,75,38,41,43,80,45,66,36,87,85,51,59,31,34,30,43,31,32,81,38,32,42,27,42,30,56,46,52,28,53,44,98,86,62,48,78,37,71,52,48,40,62,66,38,28,61,53,45,49,47,48,56,52,51,40,69,69,49,85,77,56,64,45,63,30,18,41,45,39,25,41,27,50,60,31,24,54,50,52,55,60,45,45,70,37,68,52,29,32,52,42,51,49,52,58,46,31,13,40,41,38,36,25,56,39,79,55,66,66,86,44,72,47,45,38,41,50,46,47,50,50,49,81,42,41,66,42,59,43,43,32,24,35,33,33,44,28,19,47,51,19,48,44,33,35,27,32,25,44,83,47,38,60,70,69,57,61,43,45,52,50,42,53,33,53,63,62,61,73,55,38,98,85,22,38,64,56,87,57,90,70,79,81,60,75,70,68,65,68,42,73,55,57,71,75,64,80,91,38,61,65,58,51,54,51,19,45,53,48,27,50,54,56,49,65,24,62,38,72,32,66,49,64,55,95,59,23,45,49,62,37,46,74,68,72,43,57,52,69,29,50,50,54,50,24,49,51,35,18,46,26,74,74,67,76,47,74,62,52,44,41,26,71,26,58,20,25,61,15,24,71,34,61,68,26,47,21,62,57,54,33,64,43,39,53,46,24,48,49,33,76,74,33,87,83,52,48,72,65,48,41,52,51,27,44,55,48,22,28,51,48,26,50,49,42,40,51,33,8,37,71,41,56,35,41,57,58,52,50,51,46,40,52,50,43,35,60,73,69,65,46,80,80,52,63,41,80,67,36,68,76,70,68,55,70,38,36,34,34,35,38,75,52,85,71,66,82,55,92,80,62,46,80,73,38,27,56,72,46,39,40,46,52,32,87,28,67,83,17,26,8,37,19,36,34,62,47,81,45,50,39,34,43,38,30,26,14,20,36,62,81,29,86,90,48,50,26,63,60,52,49,52,28,34,45,49,28,50,50,50,50,52,60,68,73,101

Sequence (1428 aa):
MPGPAIAPFLGATGRLMSYRNFSEASAVGFLSAILFAVFSDPVRNFVDFGEKWMELSALPYQMNIALLGFIVGYGLVKVLMLARIMVLKMLLNYHGWMHSPKSTATKLWGLMLKAIVGKGNFPLYFFQPMLPHLPVPDLNITCEKYLTSMRPLLSDEDFMNLLTAVLSFKEKEGPTLQKHLLQKFATEENWLSHYWLNLAYLTYREPCAVNVNCYATDRKEACSTNQAARASNLTHWILRFHETILEDTLKPQFLQDMIPICMDGYRMQFCTSRIPGKHVDELVTFKDSKHIVIMRKGCYYKLSVYAPDNDGKDRLLTPAEILPIIEHILKDAEESTDNSNAAVFTALKRDKWADIRTRMMESKLNKKSIEDVESAIFLVYLDEELPTTIEENGKYIMVGSGFNRWFDKSMTFPIFANGKTGVNVEHSAGDATLPGRMWEYYLQNEKYTKDGKIIAERSRKKKIPSAERLTWDMTGFEEDLEEAYDHYRKLAGGFCLRVVTPEYGKGYIKKKRMSPDGYIQMALQLAYYKLYNQVPKTYESASTRMFLAGRTETIRPVSEYSKQWVSSMMNERATREQRIMLLKRAVQYQTQVKVDASIGQGFDRHLIGLFAASQELKIPTPALFQDKSFWMQDKLSTSQTPTRYTDQWTLETCCMGGGFSPSSQDGYGISYMIYGEDLINFHVTNCKYCQTTSADKMADAILEAMSDMKELLKMPGPAIAPFLGATGRLMSYRNFSEASAVGFLSAILFAVFSDPVRNFVDFGEKWMELSALPYQMNIALLGFIVGYGLVKVLMLARIMVLKMLLNYHGWMHSPKSTATKLWGLMLKAIVGKGNFPLYFFQPMLPHLPVPDLNITCEKYLTSMRPLLSDEDFMNLLTAVLSFKEKEGPTLQKHLLQKFATEENWLSHYWLNLAYLTYREPCAVNVNCYATDRKEACSTNQAARASNLTHWILRFHETILEDTLKPQFLQDMIPICMDGYRMQFCTSRIPGKHVDELVTFKDSKHIVIMRKGCYYKLSVYAPDNDGKDRLLTPAEILPIIEHILKDAEESTDNSNAAVFTALKRDKWADIRTRMMESKLNKKSIEDVESAIFLVYLDEELPTTIEENGKYIMVGSGFNRWFDKSMTFPIFANGKTGVNVEHSAGDATLPGRMWEYYLQNEKYTKDGKIIAERSRKKKIPSAERLTWDMTGFEEDLEEAYDHYRKLAGGFCLRVVTPEYGKGYIKKKRMSPDGYIQMALQLAYYKLYNQVPKTYESASTRMFLAGRTETIRPVSEYSKQWVSSMMNERATREQRIMLLKRAVQYQTQVKVDASIGQGFDRHLIGLFAASQELKIPTPALFQDKSFWMQDKLSTSQTPTRYTDQWTLETCCMGGGFSPSSQDGYGISYMIYGEDLINFHVTNCKYCQTTSADKMADAILEAMSDMKELLK

Secondary structure (DSSP, 8-state):
-----HHHHHHHHHHHHHHSHHHHHHHHHHHHHHHHHHTHHHHHTT---HHHHHHHH---HHHHHHHHHHHHHHHHHHHHHHHHHHHHHHHHH--HHHH-TTSHHHHHHHHHHHHHH-SS---TTTTGGGSPPPP---HHHHHHHHHHHHGGGS-HHHHHHHHHHHHHHHHTTHHHHHHHHHHHHHHSS-TTHHHHIIIIIIT--S-STTTT-EEEPPBSS-S---HHHHHHHHHHHHHHHHHHHHTT-SPPPEETTTEE---GGGGGSSSEEEE--SSS-EEEE-TT--EEEEEETTEEEEEE-EEE-TTS-EEEPPHHHHHHHHHHHHHHHHH------GGGGGGS-HHHHHHHHHHHTTSHHHHHHHHHHHHSS-EEEE------SHHHHHHHHHHTTSSS--TTBSEEEEE-TTS-B-EEE-TTS--THHHHHHHHHHHHH----TTSPPPP-----S-PPPPEEP----TT-HHHHHHHHHHHHHHHHHEEEEEE--S--HHHHHHTT--HHHHHHHHHHHHHHHHHSSPPPEEEEEE-TTSTT--EEEE----HHHHHHHHHHH-TTS-HHHHHHHHHHHHHHHHHHHHHHHTT--SHHHHHHHHHHHHHTT----GGGGSTTTTPPPSEEEEE--S-SSTT--GGGSB--EE---SSTTSEEEEEEEETTTEEEEEEEEETT-TT--HHHHHHHHHHHHHHHHHHH-/----SHHHHHHHHHHHHHSSHHHHHHHHHHHHHHHHHHTHHHHHTT---HHHHHHHH---HHHHHHHHHHHHHHHHHHHHHHHHHHHHHHHHH--HHHH-TTSHHHHHHHHHHHHHH-SS---TTTTGGGSPPPP---HHHHHHHHHHHHGGGS-HHHHHHHHHHHHHHHHTTHHHHHHHHHHHHHHSS-TTHHHHIIIIIIT--S-STTTT-EEEPPBSS-S---HHHHHHHHHHHHHHHHHHHHTT-SPPPEETTTEE---GGGGGTSSEEEE--SSS-EEEE-TT--EEEEEETTEEEEEE-EEE-TTS-EEEPPHHHHHHHHHHHHHHHHH------GGGGGGS-HHHHHHHHHHHTTSHHHHHHHHHHHHSS-EEEE------SHHHHHHHHHHTTSSS--TTBSEEEEE-TTS-B-EEE-TTS--THHHHHHHHHHHHH----TTSPPPP-----S-PPPPEEP----TT-HHHHHHHHHHHHHHHHHEEEEEE--S--HHHHHHTT--HHHHHHHHHHHHHHHHHSSPPPEEEEEE-TTSTT--EEEE----HHHHHHHHHHH-TTS-HHHHHHHHHHHHHHHHHHHHHHHTT--SHHHHHHHHHHHHHTT----GGGGSTTTTPPPSEEEEE--S-SSTT--GGGSB--EE---SSTTSEEEEEEEETTTEEEEEEEEETT-TT--HHHHHHHHHHHHHHHHHHH-

InterPro domains:
  IPR000542 Acyltransferase ChoActase/COT/CPT [PTHR22589] (117-713)
  IPR023213 Chloramphenicol acetyltransferase-like domain superfamily [G3DSA:3.30.559.10] (131-710)
  IPR039551 Choline/Carnitine o-acyltransferase, domain 1 and 2 [PF00755] (134-702)
  IPR042231 Choline/Carnitine o-acyltransferase, domain 2 [G3DSA:3.30.559.70] (190-498)

Radius of gyration: 43.01 Å; Cα contacts (8 Å, |Δi|>4): 2643; chains: 2; bounding box: 72×135×118 Å

Nearest PDB structures (foldseek):
  1xmc-assembly2_B  TM=9.221E-01  e=6.036E-46  Mus musculus
  1xmd-assembly2_B  TM=9.221E-01  e=9.680E-46  Mus musculus
  1xl7-assembly2_B  TM=9.202E-01  e=7.039E-45  Mus musculus
  1t7o-assembly1_A  TM=9.151E-01  e=7.380E-45  Mus musculus
  1q6x-assembly1_A  TM=9.193E-01  e=1.184E-44  Rattus norvegicus

pLDDT: mean 89.99, std 13.03, range [21.28, 98.81]

Organism: Mizuhopecten yessoensis (NCBI:txid6573)